Protein AF-0000000081582779 (afdb_homodimer)

Solvent-accessible surface area (backbone atoms only — not comparable to full-atom values): 56091 Å² total; per-residue (Å²): 136,87,77,75,76,75,74,75,78,76,73,78,73,73,74,75,74,69,77,75,61,48,58,66,52,53,48,51,59,72,72,36,90,79,74,67,50,42,48,79,46,76,42,75,41,69,71,66,74,81,86,56,76,74,46,58,32,34,34,35,35,53,82,92,43,68,23,79,43,40,67,69,54,54,53,49,51,51,52,51,46,42,52,49,34,51,62,54,86,68,71,58,66,74,74,83,73,61,80,59,58,76,55,49,71,63,67,43,62,80,77,49,52,39,39,52,65,81,70,72,78,70,64,73,72,73,47,67,68,56,51,54,54,48,46,38,52,39,47,21,49,29,51,42,53,43,57,70,34,69,72,46,53,70,28,62,69,54,33,37,62,65,29,63,85,47,57,52,70,62,56,46,64,36,68,76,44,37,49,59,71,72,45,56,69,74,33,42,38,66,89,46,23,82,84,35,71,81,38,54,72,38,65,66,46,68,76,69,52,87,74,51,56,73,76,44,64,69,55,63,74,33,69,70,45,45,52,52,49,51,51,48,50,52,48,48,50,50,45,53,39,50,48,48,43,45,53,38,48,53,50,50,45,49,51,55,59,67,44,41,64,45,38,48,48,42,16,52,33,31,36,53,48,14,62,76,66,70,36,66,58,44,31,39,52,11,49,38,32,49,50,48,47,55,50,52,53,49,49,43,48,46,45,44,64,62,40,45,50,52,50,53,52,52,46,45,47,48,54,46,55,48,50,44,52,48,50,52,52,42,52,53,49,31,48,51,51,43,51,50,52,37,54,53,48,51,52,49,48,52,50,51,50,50,50,48,52,51,50,51,52,50,48,49,55,48,24,64,71,65,67,52,81,74,79,78,78,76,70,75,77,74,82,86,50,69,67,55,48,45,51,51,51,53,53,62,68,64,50,73,77,68,74,75,64,92,77,54,66,71,54,47,61,61,51,49,67,73,63,44,88,56,58,67,58,53,52,52,48,51,52,50,51,51,51,51,50,45,52,50,35,51,52,45,46,53,54,44,57,56,47,48,56,53,48,52,52,47,34,50,52,45,49,54,53,44,51,53,49,49,54,51,52,50,54,51,44,53,51,52,48,50,50,53,54,35,51,50,36,47,56,50,33,52,49,48,52,55,41,69,81,92,137,82,80,74,78,75,77,77,77,76,69,80,73,73,74,75,72,70,76,76,61,47,59,67,53,55,49,50,58,70,70,36,91,79,74,66,50,42,48,79,46,78,42,75,42,69,71,64,75,80,86,54,75,74,46,59,32,35,32,36,35,53,81,91,44,70,24,78,44,40,66,69,53,52,53,49,50,50,51,51,47,42,54,50,36,52,59,54,89,67,70,57,67,72,75,80,73,60,80,56,58,77,55,50,71,64,64,45,59,81,80,50,49,49,28,58,61,83,69,72,78,71,65,73,72,71,47,68,69,56,50,54,56,47,45,38,52,39,47,23,50,29,51,41,54,43,58,70,34,66,73,47,54,70,29,61,68,56,34,37,63,66,29,63,85,47,56,51,69,62,57,44,62,36,66,76,44,37,49,60,70,71,47,56,67,76,33,43,40,65,88,46,22,83,85,36,72,80,38,54,73,37,65,66,45,69,74,68,51,86,73,52,56,74,75,45,64,68,55,63,73,34,68,73,47,43,52,52,49,52,51,46,50,52,48,50,50,49,44,53,38,52,49,49,42,46,54,39,48,54,51,50,43,50,51,54,60,67,45,41,63,44,37,49,48,43,15,51,34,31,36,52,48,14,62,77,65,72,36,66,58,44,32,38,53,12,50,37,32,49,49,49,47,55,50,52,52,50,48,45,51,45,44,44,64,62,40,46,50,51,50,53,52,53,48,45,48,48,52,47,56,48,49,44,52,48,51,53,52,41,53,53,49,31,46,52,51,41,50,50,52,37,51,52,47,52,52,49,48,51,52,51,50,52,50,48,53,51,50,51,51,52,46,50,55,48,24,64,70,66,65,51,78,76,79,77,78,76,70,74,76,75,83,86,50,68,70,56,47,46,52,51,50,53,52,62,69,64,52,72,78,67,76,77,66,91,75,55,66,70,55,47,60,58,52,50,68,74,63,44,88,55,59,68,58,52,53,53,48,52,54,50,52,50,51,51,50,46,51,50,35,52,50,45,45,53,52,44,56,56,46,48,57,52,47,52,52,47,35,51,52,46,48,54,54,44,50,53,50,51,53,52,52,51,53,50,45,53,52,52,48,50,49,53,53,33,50,51,39,47,56,51,32,51,48,47,52,56,40,69,80,91

Structure (mmCIF, N/CA/C/O backbone):
data_AF-0000000081582779-model_v1
#
loop_
_entity.id
_entity.type
_entity.pdbx_description
1 polymer 'PX domain-containing protein'
#
loop_
_atom_site.group_PDB
_atom_site.id
_atom_site.type_symbol
_atom_site.label_atom_id
_atom_site.label_alt_id
_atom_site.label_comp_id
_atom_site.label_asym_id
_atom_site.label_entity_id
_atom_site.label_seq_id
_atom_site.pdbx_PDB_ins_code
_atom_site.Cartn_x
_atom_site.Cartn_y
_atom_site.Cartn_z
_atom_site.occupancy
_atom_site.B_iso_or_equiv
_atom_site.auth_seq_id
_atom_site.auth_comp_id
_atom_site.auth_asym_id
_atom_site.auth_atom_id
_atom_site.pdbx_PDB_model_num
ATOM 1 N N . MET A 1 1 ? 13.75 -105.875 -14.5 1 25.77 1 MET A N 1
ATOM 2 C CA . MET A 1 1 ? 12.469 -105.125 -14.445 1 25.77 1 MET A CA 1
ATOM 3 C C . MET A 1 1 ? 12.68 -103.625 -14.344 1 25.77 1 MET A C 1
ATOM 5 O O . MET A 1 1 ? 13.406 -103.188 -13.469 1 25.77 1 MET A O 1
ATOM 9 N N . ASP A 1 2 ? 12.703 -102.938 -15.508 1 25.52 2 ASP A N 1
ATOM 10 C CA . ASP A 1 2 ? 13.094 -101.625 -16.094 1 25.52 2 ASP A CA 1
ATOM 11 C C . ASP A 1 2 ? 12.305 -100.5 -15.461 1 25.52 2 ASP A C 1
ATOM 13 O O . ASP A 1 2 ? 11.086 -100.375 -15.633 1 25.52 2 ASP A O 1
ATOM 17 N N . ASN A 1 3 ? 12.547 -100.188 -14.109 1 26.08 3 ASN A N 1
ATOM 18 C CA . ASN A 1 3 ? 11.914 -99.25 -13.141 1 26.08 3 ASN A CA 1
ATOM 19 C C . ASN A 1 3 ? 11.828 -97.875 -13.664 1 26.08 3 ASN A C 1
ATOM 21 O O . ASN A 1 3 ? 12.812 -97.125 -13.625 1 26.08 3 ASN A O 1
ATOM 25 N N . SER A 1 4 ? 11.117 -97.625 -14.805 1 24.38 4 SER A N 1
ATOM 26 C CA . SER A 1 4 ? 10.891 -96.375 -15.547 1 24.38 4 SER A CA 1
ATOM 27 C C . SER A 1 4 ? 10.32 -95.312 -14.648 1 24.38 4 SER A C 1
ATOM 29 O O . SER A 1 4 ? 9.141 -95.312 -14.297 1 24.38 4 SER A O 1
ATOM 31 N N . LYS A 1 5 ? 11.195 -94.875 -13.57 1 27.97 5 LYS A N 1
ATOM 32 C CA . LYS A 1 5 ? 10.781 -93.875 -12.602 1 27.97 5 LYS A CA 1
ATOM 33 C C . LYS A 1 5 ? 10.188 -92.625 -13.289 1 27.97 5 LYS A C 1
ATOM 35 O O . LYS A 1 5 ? 10.875 -91.938 -14.062 1 27.97 5 LYS A O 1
ATOM 40 N N . VAL A 1 6 ? 8.828 -92.688 -13.594 1 28.08 6 VAL A N 1
ATOM 41 C CA . VAL A 1 6 ? 7.961 -91.625 -14.133 1 28.08 6 VAL A CA 1
ATOM 42 C C . VAL A 1 6 ? 8.219 -90.312 -13.398 1 28.08 6 VAL A C 1
ATOM 44 O O . VAL A 1 6 ? 8.047 -90.25 -12.18 1 28.08 6 VAL A O 1
ATOM 47 N N . VAL A 1 7 ? 9.305 -89.625 -13.672 1 31.95 7 VAL A N 1
ATOM 48 C CA . VAL A 1 7 ? 9.672 -88.312 -13.172 1 31.95 7 VAL A CA 1
ATOM 49 C C . VAL A 1 7 ? 8.461 -87.375 -13.258 1 31.95 7 VAL A C 1
ATOM 51 O O . VAL A 1 7 ? 7.953 -87.062 -14.344 1 31.95 7 VAL A O 1
ATOM 54 N N . ASP A 1 8 ? 7.422 -87.562 -12.359 1 28.17 8 ASP A N 1
ATOM 55 C CA . ASP A 1 8 ? 6.23 -86.75 -12.195 1 28.17 8 ASP A CA 1
ATOM 56 C C . ASP A 1 8 ? 6.59 -85.25 -12.203 1 28.17 8 ASP A C 1
ATOM 58 O O . ASP A 1 8 ? 7.398 -84.812 -11.391 1 28.17 8 ASP A O 1
ATOM 62 N N . SER A 1 9 ? 6.746 -84.625 -13.367 1 28.06 9 SER A N 1
ATOM 63 C CA . SER A 1 9 ? 6.934 -83.25 -13.711 1 28.06 9 SER A CA 1
ATOM 64 C C . SER A 1 9 ? 5.996 -82.312 -12.898 1 28.06 9 SER A C 1
ATOM 66 O O . SER A 1 9 ? 4.809 -82.188 -13.219 1 28.06 9 SER A O 1
ATOM 68 N N . THR A 1 10 ? 5.922 -82.438 -11.539 1 28.84 10 THR A N 1
ATOM 69 C CA . THR A 1 10 ? 5.16 -81.562 -10.68 1 28.84 10 THR A CA 1
ATOM 70 C C . THR A 1 10 ? 5.379 -80.062 -11.086 1 28.84 10 THR A C 1
ATOM 72 O O . THR A 1 10 ? 6.473 -79.562 -10.914 1 28.84 10 THR A O 1
ATOM 75 N N . THR A 1 11 ? 4.832 -79.625 -12.234 1 28.81 11 THR A N 1
ATOM 76 C CA . THR A 1 11 ? 4.668 -78.188 -12.664 1 28.81 11 THR A CA 1
ATOM 77 C C . THR A 1 11 ? 4.301 -77.312 -11.484 1 28.81 11 THR A C 1
ATOM 79 O O . THR A 1 11 ? 3.324 -77.562 -10.781 1 28.81 11 THR A O 1
ATOM 82 N N . SER A 1 12 ? 5.215 -76.688 -10.789 1 30.09 12 SER A N 1
ATOM 83 C CA . SER A 1 12 ? 5.117 -75.688 -9.719 1 30.09 12 SER A CA 1
ATOM 84 C C . SER A 1 12 ? 3.934 -74.75 -9.945 1 30.09 12 SER A C 1
ATOM 86 O O . SER A 1 12 ? 3.891 -74 -10.938 1 30.09 12 SER A O 1
ATOM 88 N N . ILE A 1 13 ? 2.648 -75.188 -9.68 1 30.77 13 ILE A N 1
ATOM 89 C CA . ILE A 1 13 ? 1.466 -74.375 -9.445 1 30.77 13 ILE A CA 1
ATOM 90 C C . ILE A 1 13 ? 1.854 -73.125 -8.656 1 30.77 13 ILE A C 1
ATOM 92 O O . ILE A 1 13 ? 2.086 -73.188 -7.445 1 30.77 13 ILE A O 1
ATOM 96 N N . ILE A 1 14 ? 2.865 -72.375 -9.031 1 30.89 14 ILE A N 1
ATOM 97 C CA . ILE A 1 14 ? 2.926 -71.062 -8.453 1 30.89 14 ILE A CA 1
ATOM 98 C C . ILE A 1 14 ? 1.514 -70.5 -8.305 1 30.89 14 ILE A C 1
ATOM 100 O O . ILE A 1 14 ? 0.812 -70.25 -9.297 1 30.89 14 ILE A O 1
ATOM 104 N N . THR A 1 15 ? 0.755 -70.875 -7.258 1 32.47 15 THR A N 1
ATOM 105 C CA . THR A 1 15 ? -0.481 -70.25 -6.754 1 32.47 15 THR A CA 1
ATOM 106 C C . THR A 1 15 ? -0.532 -68.75 -7.047 1 32.47 15 THR A C 1
ATOM 108 O O . THR A 1 15 ? 0.35 -68 -6.625 1 32.47 15 THR A O 1
ATOM 111 N N . ARG A 1 16 ? -0.958 -68.312 -8.156 1 37.41 16 ARG A N 1
ATOM 112 C CA . ARG A 1 16 ? -1.42 -66.938 -8.422 1 37.41 16 ARG A CA 1
ATOM 113 C C . ARG A 1 16 ? -2.133 -66.375 -7.207 1 37.41 16 ARG A C 1
ATOM 115 O O . ARG A 1 16 ? -3.289 -66.688 -6.938 1 37.41 16 ARG A O 1
ATOM 122 N N . LYS A 1 17 ? -1.539 -66.312 -6.051 1 37.81 17 LYS A N 1
ATOM 123 C CA . LYS A 1 17 ? -2.125 -65.5 -4.973 1 37.81 17 LYS A CA 1
ATOM 124 C C . LYS A 1 17 ? -2.854 -64.25 -5.523 1 37.81 17 LYS A C 1
ATOM 126 O O . LYS A 1 17 ? -2.223 -63.344 -6.043 1 37.81 17 LYS A O 1
ATOM 131 N N . ASP A 1 18 ? -3.99 -64.438 -6.078 1 40.19 18 ASP A N 1
ATOM 132 C CA . ASP A 1 18 ? -4.949 -63.375 -6.426 1 40.19 18 ASP A CA 1
ATOM 133 C C . ASP A 1 18 ? -4.9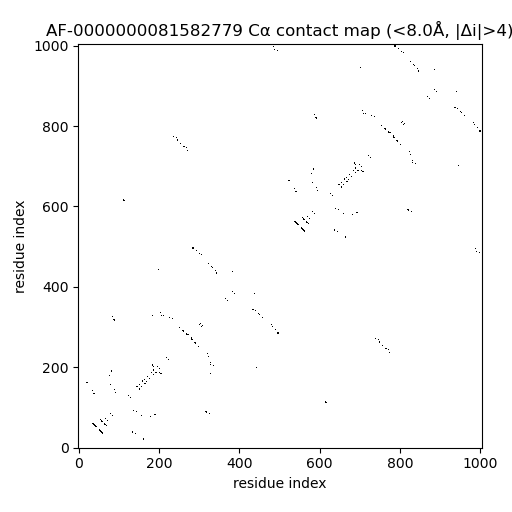41 -62.25 -5.387 1 40.19 18 ASP A C 1
ATOM 135 O O . ASP A 1 18 ? -5.148 -62.5 -4.199 1 40.19 18 ASP A O 1
ATOM 139 N N . PHE A 1 19 ? -4.012 -61.375 -5.375 1 46.44 19 PHE A N 1
ATOM 140 C CA . PHE A 1 19 ? -4.043 -60.188 -4.512 1 46.44 19 PHE A CA 1
ATOM 141 C C . PHE A 1 19 ? -5.48 -59.781 -4.238 1 46.44 19 PHE A C 1
ATOM 143 O O . PHE A 1 19 ? -6.258 -59.562 -5.172 1 46.44 19 PHE A O 1
ATOM 150 N N . LEU A 1 20 ? -6.113 -60.188 -3.24 1 52.19 20 LEU A N 1
ATOM 151 C CA . LEU A 1 20 ? -7.457 -59.906 -2.75 1 52.19 20 LEU A CA 1
ATOM 152 C C . LEU A 1 20 ? -7.73 -58.406 -2.754 1 52.19 20 LEU A C 1
ATOM 154 O O . LEU A 1 20 ? -7.027 -57.656 -2.09 1 52.19 20 LEU A O 1
ATOM 158 N N . VAL A 1 21 ? -8.164 -57.844 -3.863 1 62.5 21 VAL A N 1
ATOM 159 C CA . VAL A 1 21 ? -8.734 -56.5 -3.928 1 62.5 21 VAL A CA 1
ATOM 160 C C . VAL A 1 21 ? -9.641 -56.25 -2.721 1 62.5 21 VAL A C 1
ATOM 162 O O . VAL A 1 21 ? -10.469 -57.125 -2.385 1 62.5 21 VAL A O 1
ATOM 165 N N . PRO A 1 22 ? -9.102 -55.25 -1.945 1 69.38 22 PRO A N 1
ATOM 166 C CA . PRO A 1 22 ? -9.961 -55 -0.791 1 69.38 22 PRO A CA 1
ATOM 167 C C . PRO A 1 22 ? -11.438 -54.906 -1.164 1 69.38 22 PRO A C 1
ATOM 169 O O . PRO A 1 22 ? -11.844 -53.938 -1.849 1 69.38 22 PRO A O 1
ATOM 172 N N . SER A 1 23 ? -12.156 -55.938 -0.959 1 75.5 23 SER A N 1
ATOM 173 C CA . SER A 1 23 ? -13.555 -56.125 -1.334 1 75.5 23 SER A CA 1
ATOM 174 C C . SER A 1 23 ? -14.445 -55.062 -0.664 1 75.5 23 SER A C 1
ATOM 176 O O . SER A 1 23 ? -15.391 -54.594 -1.27 1 75.5 23 SER A O 1
ATOM 178 N N . ARG A 1 24 ? -14.016 -54.594 0.508 1 84.19 24 ARG A N 1
ATOM 179 C CA . ARG A 1 24 ? -14.852 -53.656 1.253 1 84.19 24 ARG A CA 1
ATOM 180 C C . ARG A 1 24 ? -14.906 -52.312 0.565 1 84.19 24 ARG A C 1
ATOM 182 O O . ARG A 1 24 ? -15.977 -51.719 0.435 1 84.19 24 ARG A O 1
ATOM 189 N N . VAL A 1 25 ? -13.789 -51.875 0.12 1 88.62 25 VAL A N 1
ATOM 190 C CA . VAL A 1 25 ? -13.695 -50.562 -0.516 1 88.62 25 VAL A CA 1
ATOM 191 C C . VAL A 1 25 ? -14.453 -50.594 -1.842 1 88.62 25 VAL A C 1
ATOM 193 O O . VAL A 1 25 ? -15.18 -49.625 -2.16 1 88.62 25 VAL A O 1
ATOM 196 N N . THR A 1 26 ? -14.297 -51.688 -2.598 1 87.75 26 THR A N 1
ATOM 197 C CA . THR A 1 26 ? -14.984 -51.812 -3.879 1 87.75 26 THR A CA 1
ATOM 198 C C . THR A 1 26 ? -16.5 -51.781 -3.691 1 87.75 26 THR A C 1
ATOM 200 O O . THR A 1 26 ? -17.219 -51.188 -4.496 1 87.75 26 THR A O 1
ATOM 203 N N . GLU A 1 27 ? -16.906 -52.438 -2.639 1 86.44 27 GLU A N 1
ATOM 204 C CA . GLU A 1 27 ? -18.344 -52.438 -2.33 1 86.44 27 GLU A CA 1
ATOM 205 C C . GLU A 1 27 ? -18.859 -51.062 -2.012 1 86.44 27 GLU A C 1
ATOM 207 O O . GLU A 1 27 ? -19.969 -50.688 -2.406 1 86.44 27 GLU A O 1
ATOM 212 N N . ILE A 1 28 ? -18.078 -50.344 -1.314 1 88.62 28 ILE A N 1
ATOM 213 C CA . ILE A 1 28 ? -18.469 -48.969 -0.951 1 88.62 28 ILE A CA 1
ATOM 214 C C . ILE A 1 28 ? -18.578 -48.125 -2.207 1 88.62 28 ILE A C 1
ATOM 216 O O . ILE A 1 28 ? -19.5 -47.312 -2.346 1 88.62 28 ILE A O 1
ATOM 220 N N . PHE A 1 29 ? -17.625 -48.281 -3.166 1 88.88 29 PHE A N 1
ATOM 221 C CA . PHE A 1 29 ? -17.625 -47.531 -4.406 1 88.88 29 PHE A CA 1
ATOM 222 C C . PHE A 1 29 ? -18.859 -47.844 -5.238 1 88.88 29 PHE A C 1
ATOM 224 O O . PHE A 1 29 ? -19.438 -46.938 -5.871 1 88.88 29 PHE A O 1
ATOM 231 N N . GLU A 1 30 ? -19.266 -49.031 -5.254 1 84.31 30 GLU A N 1
ATOM 232 C CA . GLU A 1 30 ? -20.391 -49.5 -6.082 1 84.31 30 GLU A CA 1
ATOM 233 C C . GLU A 1 30 ? -21.719 -49.125 -5.453 1 84.31 30 GLU A C 1
ATOM 235 O O . GLU A 1 30 ? -22.703 -48.875 -6.164 1 84.31 30 GLU A O 1
ATOM 240 N N . SER A 1 31 ? -21.797 -49.062 -4.172 1 82.31 31 SER A N 1
ATOM 241 C CA . SER A 1 31 ? -23.047 -48.812 -3.463 1 82.31 31 SER A CA 1
ATOM 242 C C . SER A 1 31 ? -23.359 -47.312 -3.402 1 82.31 31 SER A C 1
ATOM 244 O O . SER A 1 31 ? -24.531 -46.938 -3.307 1 82.31 31 SER A O 1
ATOM 246 N N . SER A 1 32 ? -22.266 -46.531 -3.441 1 75.44 32 SER A N 1
ATOM 247 C CA . SER A 1 32 ? -22.5 -45.125 -3.25 1 75.44 32 SER A CA 1
ATOM 248 C C . SER A 1 32 ? -22.375 -44.344 -4.562 1 75.44 32 SER A C 1
ATOM 250 O O . SER A 1 32 ? -21.328 -44.406 -5.211 1 75.44 32 SER A O 1
ATOM 252 N N . THR A 1 33 ? -23.438 -43.875 -5.133 1 70.69 33 THR A N 1
ATOM 253 C CA . THR A 1 33 ? -23.453 -43.125 -6.383 1 70.69 33 THR A CA 1
ATOM 254 C C . THR A 1 33 ? -22.734 -41.812 -6.227 1 70.69 33 THR A C 1
ATOM 256 O O . THR A 1 33 ? -22.172 -41.281 -7.191 1 70.69 33 THR A O 1
ATOM 259 N N . SER A 1 34 ? -22.719 -41.281 -5.023 1 80.75 34 SER A N 1
ATOM 260 C CA . SER A 1 34 ? -22.141 -39.969 -4.844 1 80.75 34 SER A CA 1
ATOM 261 C C . SER A 1 34 ? -21.109 -39.969 -3.721 1 80.75 34 SER A C 1
ATOM 263 O O . SER A 1 34 ? -21.188 -39.188 -2.791 1 80.75 34 SER A O 1
ATOM 265 N N . LEU A 1 35 ? -20.141 -40.844 -3.891 1 86.12 35 LEU A N 1
ATOM 266 C CA . LEU A 1 35 ? -19.141 -40.969 -2.832 1 86.12 35 LEU A CA 1
ATOM 267 C C . LEU A 1 35 ? -18.094 -39.875 -2.918 1 86.12 35 LEU A C 1
ATOM 269 O O . LEU A 1 35 ? -17.656 -39.531 -4.012 1 86.12 35 LEU A O 1
ATOM 273 N N . GLU A 1 36 ? -17.875 -39.156 -1.785 1 89.31 36 GLU A N 1
ATOM 274 C CA . GLU A 1 36 ? -16.812 -38.156 -1.674 1 89.31 36 GLU A CA 1
ATOM 275 C C . GLU A 1 36 ? -15.836 -38.531 -0.568 1 89.31 36 GLU A C 1
ATOM 277 O O . GLU A 1 36 ? -16.234 -38.969 0.516 1 89.31 36 GLU A O 1
ATOM 282 N N . LEU A 1 37 ? -14.57 -38.469 -0.936 1 92.62 37 LEU A N 1
ATOM 283 C CA . LEU A 1 37 ? -13.508 -38.719 0.029 1 92.62 37 LEU A CA 1
ATOM 284 C C . LEU A 1 37 ? -13.062 -37.438 0.709 1 92.62 37 LEU A C 1
ATOM 286 O O . LEU A 1 37 ? -12.859 -36.406 0.044 1 92.62 37 LEU A O 1
ATOM 290 N N . HIS A 1 38 ? -13.039 -37.438 2.059 1 92 38 HIS A N 1
ATOM 291 C CA . HIS A 1 38 ? -12.664 -36.25 2.809 1 92 38 HIS A CA 1
ATOM 292 C C . HIS A 1 38 ? -11.562 -36.562 3.82 1 92 38 HIS A C 1
ATOM 294 O O . HIS A 1 38 ? -11.578 -37.625 4.453 1 92 38 HIS A O 1
ATOM 300 N N . ILE A 1 39 ? -10.625 -35.688 3.793 1 94.12 39 ILE A N 1
ATOM 301 C CA . ILE A 1 39 ? -9.633 -35.75 4.855 1 94.12 39 ILE A CA 1
ATOM 302 C C . ILE A 1 39 ? -10.109 -34.969 6.074 1 94.12 39 ILE A C 1
ATOM 304 O O . ILE A 1 39 ? -10.203 -33.75 6.023 1 94.12 39 ILE A O 1
ATOM 308 N N . THR A 1 40 ? -10.359 -35.531 7.129 1 89.62 40 THR A N 1
ATOM 309 C CA . THR A 1 40 ? -11.031 -34.906 8.273 1 89.62 40 THR A CA 1
ATOM 310 C C . THR A 1 40 ? -10.016 -34.406 9.289 1 89.62 40 THR A C 1
ATOM 312 O O . THR A 1 40 ? -10.242 -33.375 9.945 1 89.62 40 THR A O 1
ATOM 315 N N . GLU A 1 41 ? -8.914 -35.188 9.445 1 89.69 41 GLU A N 1
ATOM 316 C CA . GLU A 1 41 ? -7.98 -34.844 10.508 1 89.69 41 GLU A CA 1
ATOM 317 C C . GLU A 1 41 ? -6.535 -35.062 10.062 1 89.69 41 GLU A C 1
ATOM 319 O O . GLU A 1 41 ? -6.266 -35.844 9.164 1 89.69 41 GLU A O 1
ATOM 324 N N . ALA A 1 42 ? -5.719 -34.188 10.609 1 88.81 42 ALA A N 1
ATOM 325 C CA . ALA A 1 42 ? -4.27 -34.344 10.531 1 88.81 42 ALA A CA 1
ATOM 326 C C . ALA A 1 42 ? -3.643 -34.375 11.922 1 88.81 42 ALA A C 1
ATOM 328 O O . ALA A 1 42 ? -3.799 -33.438 12.695 1 88.81 42 ALA A O 1
ATOM 329 N N . SER A 1 43 ? -3.178 -35.562 12.328 1 87.12 43 SER A N 1
ATOM 330 C CA . SER A 1 43 ? -2.641 -35.688 13.672 1 87.12 43 SER A CA 1
ATOM 331 C C . SER A 1 43 ? -1.157 -36.062 13.648 1 87.12 43 SER A C 1
ATOM 333 O O . SER A 1 43 ? -0.688 -36.719 12.719 1 87.12 43 SER A O 1
ATOM 335 N N . LYS A 1 44 ? -0.481 -35.5 14.633 1 82.19 44 LYS A N 1
ATOM 336 C CA . LYS A 1 44 ? 0.932 -35.844 14.766 1 82.19 44 LYS A CA 1
ATOM 337 C C . LYS A 1 44 ? 1.109 -37.219 15.391 1 82.19 44 LYS A C 1
ATOM 339 O O . LYS A 1 44 ? 0.483 -37.531 16.406 1 82.19 44 LYS A O 1
ATOM 344 N N . SER A 1 45 ? 1.646 -38.094 14.617 1 75.62 45 SER A N 1
ATOM 345 C CA . SER A 1 45 ? 1.912 -39.406 15.156 1 75.62 45 SER A CA 1
ATOM 346 C C . SER A 1 45 ? 3.146 -39.406 16.062 1 75.62 45 SER A C 1
ATOM 348 O O . SER A 1 45 ? 4.188 -38.875 15.68 1 75.62 45 SER A O 1
ATOM 350 N N . ASN A 1 46 ? 2.963 -39.375 17.422 1 63.25 46 ASN A N 1
ATOM 351 C CA . ASN A 1 46 ? 4.059 -39.5 18.375 1 63.25 46 ASN A CA 1
ATOM 352 C C . ASN A 1 46 ? 4.629 -40.938 18.375 1 63.25 46 ASN A C 1
ATOM 354 O O . ASN A 1 46 ? 5.273 -41.344 19.344 1 63.25 46 ASN A O 1
ATOM 358 N N . GLU A 1 47 ? 4.23 -41.688 17.531 1 55.34 47 GLU A N 1
ATOM 359 C CA . GLU A 1 47 ? 4.789 -43 17.703 1 55.34 47 GLU A CA 1
ATOM 360 C C . GLU A 1 47 ? 6.312 -42.969 17.812 1 55.34 47 GLU A C 1
ATOM 362 O O . GLU A 1 47 ? 6.996 -42.594 16.859 1 55.34 47 GLU A O 1
ATOM 367 N N . THR A 1 48 ? 6.715 -42.625 19.094 1 50.25 48 THR A N 1
ATOM 368 C CA . THR A 1 48 ? 8.055 -42.562 19.672 1 50.25 48 THR A CA 1
ATOM 369 C C . THR A 1 48 ? 8.852 -43.812 19.312 1 50.25 48 THR A C 1
ATOM 371 O O . THR A 1 48 ? 9.922 -44.062 19.875 1 50.25 48 THR A O 1
ATOM 374 N N . HIS A 1 49 ? 8.188 -44.844 18.672 1 47.41 49 HIS A N 1
ATOM 375 C CA . HIS A 1 49 ? 9.188 -45.906 18.859 1 47.41 49 HIS A CA 1
ATOM 376 C C . HIS A 1 49 ? 10.586 -45.406 18.516 1 47.41 49 HIS A C 1
ATOM 378 O O . HIS A 1 49 ? 11.516 -45.562 19.312 1 47.41 49 HIS A O 1
ATOM 384 N N . ASN A 1 50 ? 11.273 -45.969 17.391 1 44 50 ASN A N 1
ATOM 385 C CA . ASN A 1 50 ? 12.68 -45.938 17 1 44 50 ASN A CA 1
ATOM 386 C C . ASN A 1 50 ? 13.031 -44.625 16.281 1 44 50 ASN A C 1
ATOM 388 O O . ASN A 1 50 ? 13.039 -44.594 15.055 1 44 50 ASN A O 1
ATOM 392 N N . HIS A 1 51 ? 13.297 -43.562 16.953 1 51.03 51 HIS A N 1
ATOM 393 C CA . HIS A 1 51 ? 14.031 -42.344 16.594 1 51.03 51 HIS A CA 1
ATOM 394 C C . HIS A 1 51 ? 13.414 -41.688 15.367 1 51.03 51 HIS A C 1
ATOM 396 O O . HIS A 1 51 ? 14.031 -40.812 14.758 1 51.03 51 HIS A O 1
ATOM 402 N N . LEU A 1 52 ? 12.328 -42.219 14.867 1 54.66 52 LEU A N 1
ATOM 403 C CA . LEU A 1 52 ? 11.914 -41.562 13.633 1 54.66 52 LEU A CA 1
ATOM 404 C C . LEU A 1 52 ? 11.094 -40.312 13.93 1 54.66 52 LEU A C 1
ATOM 406 O O . LEU A 1 52 ? 10.375 -40.25 14.93 1 54.66 52 LEU A O 1
ATOM 410 N N . GLN A 1 53 ? 11.516 -39.156 13.414 1 61.66 53 GLN A N 1
ATOM 411 C CA . GLN A 1 53 ? 10.945 -37.812 13.453 1 61.66 53 GLN A CA 1
ATOM 412 C C . GLN A 1 53 ? 9.422 -37.875 13.312 1 61.66 53 GLN A C 1
ATOM 414 O O . GLN A 1 53 ? 8.883 -38.75 12.625 1 61.66 53 GLN A O 1
ATOM 419 N N . SER A 1 54 ? 8.719 -37.312 14.18 1 76.19 54 SER A N 1
ATOM 420 C CA . SER A 1 54 ? 7.27 -37.156 14.211 1 76.19 54 SER A CA 1
ATOM 421 C C . SER A 1 54 ? 6.73 -36.75 12.836 1 76.19 54 SER A C 1
ATOM 423 O O . SER A 1 54 ? 7.391 -36.031 12.086 1 76.19 54 SER A O 1
ATOM 425 N N . TYR A 1 55 ? 5.836 -37.719 12.352 1 81.44 55 TYR A N 1
ATOM 426 C CA . TYR A 1 55 ? 5.238 -37.344 11.07 1 81.44 55 TYR A CA 1
ATOM 427 C C . TYR A 1 55 ? 3.738 -37.125 11.219 1 81.44 55 TYR A C 1
ATOM 429 O O . TYR A 1 55 ? 3.143 -37.5 12.227 1 81.44 55 TYR A O 1
ATOM 437 N N . ILE A 1 56 ? 3.17 -36.438 10.258 1 87.88 56 ILE A N 1
ATOM 438 C CA . ILE A 1 56 ? 1.751 -36.094 10.266 1 87.88 56 ILE A CA 1
ATOM 439 C C . ILE A 1 56 ? 0.957 -37.219 9.578 1 87.88 56 ILE A C 1
ATOM 441 O O . ILE A 1 56 ? 1.34 -37.688 8.508 1 87.88 56 ILE A O 1
ATOM 445 N N . VAL A 1 57 ? -0.015 -37.625 10.273 1 92.19 57 VAL A N 1
ATOM 446 C CA . VAL A 1 57 ? -0.902 -38.656 9.711 1 92.19 57 VAL A CA 1
ATOM 447 C C . VAL A 1 57 ? -2.242 -38.031 9.344 1 92.19 57 VAL A C 1
ATOM 449 O O . VAL A 1 57 ? -2.824 -37.281 10.133 1 92.19 57 VAL A O 1
ATOM 452 N N . TYR A 1 58 ? -2.693 -38.344 8.102 1 94.12 58 TYR A N 1
ATOM 453 C CA . TYR A 1 58 ? -3.973 -37.844 7.609 1 94.12 58 TYR A CA 1
ATOM 454 C C . TYR A 1 58 ? -5.055 -38.906 7.699 1 94.12 58 TYR A C 1
ATOM 456 O O . TYR A 1 58 ? -4.844 -40.062 7.273 1 94.12 58 TYR A O 1
ATOM 464 N N . THR A 1 59 ? -6.16 -38.531 8.211 1 95.75 59 THR A N 1
ATOM 465 C CA . THR A 1 59 ? -7.281 -39.469 8.328 1 95.75 59 THR A CA 1
ATOM 466 C C . THR A 1 59 ? -8.273 -39.25 7.184 1 95.75 59 THR A C 1
ATOM 468 O O . THR A 1 59 ? -8.867 -38.188 7.062 1 95.75 59 THR A O 1
ATOM 471 N N . ILE A 1 60 ? -8.445 -40.281 6.383 1 96.44 60 ILE A N 1
ATOM 472 C CA . ILE A 1 60 ? -9.328 -40.25 5.219 1 96.44 60 ILE A CA 1
ATOM 473 C C . ILE A 1 60 ? -10.648 -40.938 5.543 1 96.44 60 ILE A C 1
ATOM 475 O O . ILE A 1 60 ? -10.672 -42.062 5.992 1 96.44 60 ILE A O 1
ATOM 479 N N . LYS A 1 61 ? -11.68 -40.281 5.344 1 94.75 61 LYS A N 1
ATOM 480 C CA . LYS A 1 61 ? -13 -40.875 5.527 1 94.75 61 LYS A CA 1
ATOM 481 C C . LYS A 1 61 ? -13.555 -41.406 4.211 1 94.75 61 LYS A C 1
ATOM 483 O O . LYS A 1 61 ? -13.758 -40.656 3.26 1 94.75 61 LYS A O 1
ATOM 488 N N . VAL A 1 62 ? -13.758 -42.625 4.094 1 92.12 62 VAL A N 1
ATOM 489 C CA . VAL A 1 62 ? -14.328 -43.281 2.936 1 92.12 62 VAL A CA 1
ATOM 490 C C . VAL A 1 62 ? -15.625 -44 3.334 1 92.12 62 VAL A C 1
ATOM 492 O O . VAL A 1 62 ? -15.609 -45.156 3.736 1 92.12 62 VAL A O 1
ATOM 495 N N . GLY A 1 63 ? -16.719 -43.281 3.152 1 88.5 63 GLY A N 1
ATOM 496 C CA . GLY A 1 63 ? -17.953 -43.844 3.68 1 88.5 63 GLY A CA 1
ATOM 497 C C . GLY A 1 63 ? -17.906 -44.094 5.176 1 88.5 63 GLY A C 1
ATOM 498 O O . GLY A 1 63 ? -17.641 -43.156 5.953 1 88.5 63 GLY A O 1
ATOM 499 N N . PRO A 1 64 ? -18.062 -45.312 5.551 1 87.69 64 PRO A N 1
ATOM 500 C CA . PRO A 1 64 ? -18 -45.625 6.98 1 87.69 64 PRO A CA 1
ATOM 501 C C . PRO A 1 64 ? -16.594 -45.938 7.453 1 87.69 64 PRO A C 1
ATOM 503 O O . PRO A 1 64 ? -16.359 -46.094 8.656 1 87.69 64 PRO A O 1
ATOM 506 N N . LEU A 1 65 ? -15.664 -46 6.574 1 91.06 65 LEU A N 1
ATOM 507 C CA . LEU A 1 65 ? -14.297 -46.406 6.906 1 91.06 65 LEU A CA 1
ATOM 508 C C . LEU A 1 65 ? -13.438 -45.156 7.188 1 91.06 65 LEU A C 1
ATOM 510 O O . LEU A 1 65 ? -13.68 -44.094 6.621 1 91.06 65 LEU A O 1
ATOM 514 N N . MET A 1 66 ? -12.508 -45.406 8.117 1 93.69 66 MET A N 1
ATOM 515 C CA . MET A 1 66 ? -11.477 -44.406 8.391 1 93.69 66 MET A CA 1
ATOM 516 C C . MET A 1 66 ? -10.086 -45 8.148 1 93.69 66 MET A C 1
ATOM 518 O O . MET A 1 66 ? -9.711 -46 8.734 1 93.69 66 MET A O 1
ATOM 522 N N . VAL A 1 67 ? -9.391 -44.344 7.289 1 95 67 VAL A N 1
ATOM 523 C CA . VAL A 1 67 ? -8.062 -44.812 6.914 1 95 67 VAL A CA 1
ATOM 524 C C . VAL A 1 67 ? -7.012 -43.781 7.258 1 95 67 VAL A C 1
ATOM 526 O O . VAL A 1 67 ? -7.234 -42.562 7.059 1 95 67 VAL A O 1
ATOM 529 N N . LYS A 1 68 ? -5.934 -44.25 7.812 1 94 68 LYS A N 1
ATOM 530 C CA . LYS A 1 68 ? -4.848 -43.344 8.18 1 94 68 LYS A CA 1
ATOM 531 C C . LYS A 1 68 ? -3.654 -43.5 7.246 1 94 68 LYS A C 1
ATOM 533 O O . LYS A 1 68 ? -3.172 -44.625 7.043 1 94 68 LYS A O 1
ATOM 538 N N . ARG A 1 69 ? -3.236 -42.375 6.656 1 95 69 ARG A N 1
ATOM 539 C CA . ARG A 1 69 ? -2.104 -42.375 5.738 1 95 69 ARG A CA 1
ATOM 540 C C . ARG A 1 69 ? -1.194 -41.188 5.961 1 95 69 ARG A C 1
ATOM 542 O O . ARG A 1 69 ? -1.653 -40.125 6.391 1 95 69 ARG A O 1
ATOM 549 N N . ARG A 1 70 ? 0.005 -41.344 5.762 1 91.31 70 ARG A N 1
ATOM 550 C CA . ARG A 1 70 ? 0.953 -40.25 5.816 1 91.31 70 ARG A CA 1
ATOM 551 C C . ARG A 1 70 ? 1.159 -39.625 4.438 1 91.31 70 ARG A C 1
ATOM 553 O O . ARG A 1 70 ? 0.734 -40.219 3.43 1 91.31 70 ARG A O 1
ATOM 560 N N . TYR A 1 71 ? 1.822 -38.531 4.336 1 92.12 71 TYR A N 1
ATOM 561 C CA . TYR A 1 71 ? 2.004 -37.781 3.084 1 92.12 71 TYR A CA 1
ATOM 562 C C . TYR A 1 71 ? 2.826 -38.625 2.092 1 92.12 71 TYR A C 1
ATOM 564 O O . TYR A 1 71 ? 2.502 -38.656 0.904 1 92.12 71 TYR A O 1
ATOM 572 N N . SER A 1 72 ? 3.865 -39.219 2.535 1 92.19 72 SER A N 1
ATOM 573 C CA . SER A 1 72 ? 4.746 -40 1.659 1 92.19 72 SER A CA 1
ATOM 574 C C . SER A 1 72 ? 3.99 -41.125 0.979 1 92.19 72 SER A C 1
ATOM 576 O O . SER A 1 72 ? 4.332 -41.531 -0.136 1 92.19 72 SER A O 1
ATOM 578 N N . GLU A 1 73 ? 3.006 -41.625 1.587 1 94.94 73 GLU A N 1
ATOM 579 C CA . GLU A 1 73 ? 2.197 -42.688 1 1 94.94 73 GLU A CA 1
ATOM 580 C C . GLU A 1 73 ? 1.328 -42.156 -0.137 1 94.94 73 GLU A C 1
ATOM 582 O O . GLU A 1 73 ? 1.075 -42.875 -1.114 1 94.94 73 GLU A O 1
ATOM 587 N N . PHE A 1 74 ? 0.882 -40.938 0.047 1 95.81 74 PHE A N 1
ATOM 588 C CA . PHE A 1 74 ? 0.181 -40.312 -1.062 1 95.81 74 PHE A CA 1
ATOM 589 C C . PHE A 1 74 ? 1.09 -40.188 -2.279 1 95.81 74 PHE A C 1
ATOM 591 O O . PHE A 1 74 ? 0.664 -40.438 -3.406 1 95.81 74 PHE A O 1
ATOM 598 N N . GLU A 1 75 ? 2.27 -39.812 -2.061 1 94.69 75 GLU A N 1
ATOM 599 C CA . GLU A 1 75 ? 3.248 -39.688 -3.135 1 94.69 75 GLU A CA 1
ATOM 600 C C . GLU A 1 75 ? 3.49 -41.031 -3.838 1 94.69 75 GLU A C 1
ATOM 602 O O . GLU A 1 75 ? 3.57 -41.062 -5.066 1 94.69 75 GLU A O 1
ATOM 607 N N . MET A 1 76 ? 3.615 -42.031 -3.049 1 95.19 76 MET A N 1
ATOM 608 C CA . MET A 1 76 ? 3.852 -43.344 -3.607 1 95.19 76 MET A CA 1
ATOM 609 C C . MET A 1 76 ? 2.643 -43.844 -4.402 1 95.19 76 MET A C 1
ATOM 611 O O . MET A 1 76 ? 2.795 -44.469 -5.457 1 95.19 76 MET A O 1
ATOM 615 N N . LEU A 1 77 ? 1.507 -43.562 -3.799 1 96.44 77 LEU A N 1
ATOM 616 C CA . LEU A 1 77 ? 0.293 -43.938 -4.531 1 96.44 77 LEU A CA 1
ATOM 617 C C . LEU A 1 77 ? 0.277 -43.25 -5.902 1 96.44 77 LEU A C 1
ATOM 619 O O . LEU A 1 77 ? 0.028 -43.938 -6.914 1 96.44 77 LEU A O 1
ATOM 623 N N . ARG A 1 78 ? 0.552 -41.969 -5.922 1 96.25 78 ARG A N 1
ATOM 624 C CA . ARG A 1 78 ? 0.535 -41.25 -7.188 1 96.25 78 ARG A CA 1
ATOM 625 C C . ARG A 1 78 ? 1.557 -41.844 -8.164 1 96.25 78 ARG A C 1
ATOM 627 O O . ARG A 1 78 ? 1.271 -42 -9.352 1 96.25 78 ARG A O 1
ATOM 634 N N . THR A 1 79 ? 2.748 -42.156 -7.684 1 94.94 79 THR A N 1
ATOM 635 C CA . THR A 1 79 ? 3.793 -42.719 -8.523 1 94.94 79 THR A CA 1
ATOM 636 C C . THR A 1 79 ? 3.33 -44.031 -9.133 1 94.94 79 THR A C 1
ATOM 638 O O . THR A 1 79 ? 3.52 -44.281 -10.328 1 94.94 79 THR A O 1
ATOM 641 N N . CYS A 1 80 ? 2.699 -44.844 -8.352 1 95.56 80 CYS A N 1
ATOM 642 C CA . CYS A 1 80 ? 2.191 -46.125 -8.836 1 95.56 80 CYS A CA 1
ATOM 643 C C . CYS A 1 80 ? 1.117 -45.906 -9.898 1 95.56 80 CYS A C 1
ATOM 645 O O . CYS A 1 80 ? 1.093 -46.625 -10.906 1 95.56 80 CYS A O 1
ATOM 647 N N . LEU A 1 81 ? 0.323 -44.938 -9.617 1 96.44 81 LEU A N 1
ATOM 648 C CA . LEU A 1 81 ? -0.76 -44.688 -10.562 1 96.44 81 LEU A CA 1
ATOM 649 C C . LEU A 1 81 ? -0.213 -44.156 -11.883 1 96.44 81 LEU A C 1
ATOM 651 O O . LEU A 1 81 ? -0.69 -44.531 -12.953 1 96.44 81 LEU A O 1
ATOM 655 N N . ILE A 1 82 ? 0.803 -43.312 -11.867 1 96.12 82 ILE A N 1
ATOM 656 C CA . ILE A 1 82 ? 1.411 -42.75 -13.07 1 96.12 82 ILE A CA 1
ATOM 657 C C . ILE A 1 82 ? 2.053 -43.875 -13.883 1 96.12 82 ILE A C 1
ATOM 659 O O . ILE A 1 82 ? 1.929 -43.906 -15.109 1 96.12 82 ILE A O 1
ATOM 663 N N . LYS A 1 83 ? 2.648 -44.812 -13.219 1 95.62 83 LYS A N 1
ATOM 664 C CA . LYS A 1 83 ? 3.342 -45.906 -13.891 1 95.62 83 LYS A CA 1
ATOM 665 C C . LYS A 1 83 ? 2.352 -46.906 -14.445 1 95.62 83 LYS A C 1
ATOM 667 O O . LYS A 1 83 ? 2.582 -47.5 -15.508 1 95.62 83 LYS A O 1
ATOM 672 N N . THR A 1 84 ? 1.275 -47.125 -13.719 1 95.62 84 THR A N 1
ATOM 673 C CA . THR A 1 84 ? 0.25 -48.062 -14.172 1 95.62 84 THR A CA 1
ATOM 674 C C . THR A 1 84 ? -0.539 -47.469 -15.336 1 95.62 84 THR A C 1
ATOM 676 O O . THR A 1 84 ? -0.907 -48.188 -16.266 1 95.62 84 THR A O 1
ATOM 679 N N . PHE A 1 85 ? -0.792 -46.125 -15.266 1 95.69 85 PHE A N 1
ATOM 680 C CA . PHE A 1 85 ? -1.564 -45.438 -16.297 1 95.69 85 PHE A CA 1
ATOM 681 C C . PHE A 1 85 ? -0.811 -44.219 -16.812 1 95.69 85 PHE A C 1
ATOM 683 O O . PHE A 1 85 ? -1.215 -43.094 -16.562 1 95.69 85 PHE A O 1
ATOM 690 N N . PRO A 1 86 ? 0.153 -44.375 -17.609 1 95.19 86 PRO A N 1
ATOM 691 C CA . PRO A 1 86 ? 0.997 -43.25 -18.031 1 95.19 86 PRO A CA 1
ATOM 692 C C . PRO A 1 86 ? 0.281 -42.312 -19 1 95.19 86 PRO A C 1
ATOM 694 O O . PRO A 1 86 ? 0.745 -41.188 -19.234 1 95.19 86 PRO A O 1
ATOM 697 N N . THR A 1 87 ? -0.834 -42.719 -19.625 1 94.25 87 THR A N 1
ATOM 698 C CA . THR A 1 87 ? -1.53 -41.906 -20.609 1 94.25 87 THR A CA 1
ATOM 699 C C . THR A 1 87 ? -2.633 -41.094 -19.953 1 94.25 87 THR A C 1
ATOM 701 O O . THR A 1 87 ? -3.266 -40.25 -20.609 1 94.25 87 THR A O 1
ATOM 704 N N . LEU A 1 88 ? -2.891 -41.344 -18.703 1 94.25 88 LEU A N 1
ATOM 705 C CA . LEU A 1 88 ? -3.936 -40.625 -17.984 1 94.25 88 LEU A CA 1
ATOM 706 C C . LEU A 1 88 ? -3.352 -39.469 -17.203 1 94.25 88 LEU A C 1
ATOM 708 O O . LEU A 1 88 ? -2.186 -39.5 -16.797 1 94.25 88 LEU A O 1
ATOM 712 N N . LEU A 1 89 ? -4.168 -38.5 -17.062 1 93.88 89 LEU A N 1
ATOM 713 C CA . LEU A 1 89 ? -3.775 -37.344 -16.266 1 93.88 89 LEU A CA 1
ATOM 714 C C . LEU A 1 89 ? -4.059 -37.562 -14.789 1 93.88 89 LEU A C 1
ATOM 716 O O . LEU A 1 89 ? -5.168 -37.312 -14.312 1 93.88 89 LEU A O 1
ATOM 720 N N . ILE A 1 90 ? -3.066 -38 -14.094 1 95.25 90 ILE A N 1
ATOM 721 C CA . ILE A 1 90 ? -3.203 -38.219 -12.656 1 95.25 90 ILE A CA 1
ATOM 722 C C . ILE A 1 90 ? -3.055 -36.906 -11.906 1 95.25 90 ILE A C 1
ATOM 724 O O . ILE A 1 90 ? -2.062 -36.188 -12.086 1 95.25 90 ILE A O 1
ATOM 728 N N . PRO A 1 91 ? -4.008 -36.625 -11.117 1 93.81 91 PRO A N 1
ATOM 729 C CA . PRO A 1 91 ? -3.99 -35.344 -10.43 1 93.81 91 PRO A CA 1
ATOM 730 C C . PRO A 1 91 ? -2.74 -35.156 -9.57 1 93.81 91 PRO A C 1
ATOM 732 O O . PRO A 1 91 ? -2.146 -36.125 -9.109 1 93.81 91 PRO A O 1
ATOM 735 N N . PRO A 1 92 ? -2.387 -33.875 -9.438 1 92.31 92 PRO A N 1
ATOM 736 C CA . PRO A 1 92 ? -1.206 -33.562 -8.625 1 92.31 92 PRO A CA 1
ATOM 737 C C . PRO A 1 92 ? -1.504 -33.594 -7.125 1 92.31 92 PRO A C 1
ATOM 739 O O . PRO A 1 92 ? -2.666 -33.5 -6.723 1 92.31 92 PRO A O 1
ATOM 742 N N . ILE A 1 93 ? -0.504 -33.812 -6.371 1 92.38 93 ILE A N 1
ATOM 743 C CA . ILE A 1 93 ? -0.554 -33.625 -4.922 1 92.38 93 ILE A CA 1
ATOM 744 C C . ILE A 1 93 ? 0.236 -32.375 -4.531 1 92.38 93 ILE A C 1
ATOM 746 O O . ILE A 1 9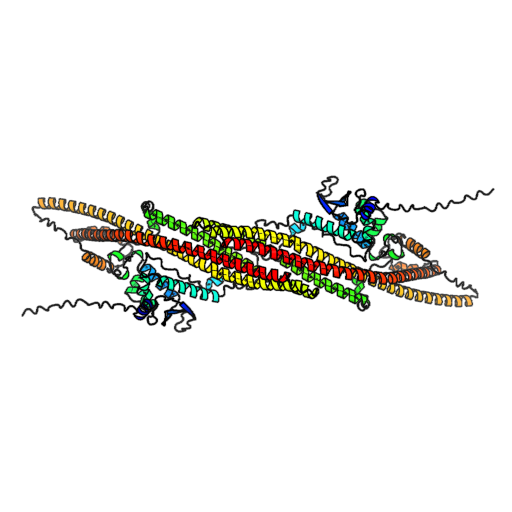3 ? 1.114 -31.938 -5.27 1 92.38 93 ILE A O 1
ATOM 750 N N . PRO A 1 94 ? -0.199 -31.812 -3.434 1 87.38 94 PRO A N 1
ATOM 751 C CA . PRO A 1 94 ? 0.546 -30.609 -3.018 1 87.38 94 PRO A CA 1
ATOM 752 C C . PRO A 1 94 ? 2.018 -30.906 -2.734 1 87.38 94 PRO A C 1
ATOM 754 O O . PRO A 1 94 ? 2.375 -32.062 -2.428 1 87.38 94 PRO A O 1
ATOM 757 N N . GLU A 1 95 ? 2.863 -29.922 -3.068 1 79 95 GLU A N 1
ATOM 758 C CA . GLU A 1 95 ? 4.301 -30.094 -2.869 1 79 95 GLU A CA 1
ATOM 759 C C . GLU A 1 95 ? 4.637 -30.234 -1.388 1 79 95 GLU A C 1
ATOM 761 O O . GLU A 1 95 ? 3.926 -29.703 -0.531 1 79 95 GLU A O 1
ATOM 766 N N . LYS A 1 96 ? 5.629 -31.078 -1.188 1 70.88 96 LYS A N 1
ATOM 767 C CA . LYS A 1 96 ? 6.094 -31.266 0.186 1 70.88 96 LYS A CA 1
ATOM 768 C C . LYS A 1 96 ? 6.742 -29.984 0.715 1 70.88 96 LYS A C 1
ATOM 770 O O . LYS A 1 96 ? 7.531 -29.344 0.014 1 70.88 96 LYS A O 1
ATOM 775 N N . GLN A 1 97 ? 6.172 -29.031 1.293 1 59.41 97 GLN A N 1
ATOM 776 C CA . GLN A 1 97 ? 6.859 -27.859 1.842 1 59.41 97 GLN A CA 1
ATOM 777 C C . GLN A 1 97 ? 7.832 -28.266 2.945 1 59.41 97 GLN A C 1
ATOM 779 O O . GLN A 1 97 ? 7.484 -29.062 3.83 1 59.41 97 GLN A O 1
ATOM 784 N N . THR A 1 98 ? 9.117 -28.453 2.646 1 46.22 98 THR A N 1
ATOM 785 C CA . THR A 1 98 ? 10.055 -28.641 3.75 1 46.22 98 THR A CA 1
ATOM 786 C C . THR A 1 98 ? 9.812 -27.609 4.844 1 46.22 98 THR A C 1
ATOM 788 O O . THR A 1 98 ? 9.586 -26.422 4.551 1 46.22 98 THR A O 1
ATOM 791 N N . LEU A 1 99 ? 9.57 -27.922 6 1 41.97 99 LEU A N 1
ATOM 792 C CA . LEU A 1 99 ? 9.523 -27.062 7.176 1 41.97 99 LEU A CA 1
ATOM 793 C C . LEU A 1 99 ? 10.539 -25.938 7.062 1 41.97 99 LEU A C 1
ATOM 795 O O . LEU A 1 99 ? 10.336 -24.844 7.613 1 41.97 99 LEU A O 1
ATOM 799 N N . ALA A 1 100 ? 11.758 -26.109 6.465 1 36.53 100 ALA A N 1
ATOM 800 C CA . ALA A 1 100 ? 12.883 -25.172 6.422 1 36.53 100 ALA A CA 1
ATOM 801 C C . ALA A 1 100 ? 12.57 -23.969 5.531 1 36.53 100 ALA A C 1
ATOM 803 O O . ALA A 1 100 ? 13.156 -22.906 5.688 1 36.53 100 ALA A O 1
ATOM 804 N N . SER A 1 101 ? 11.82 -24.016 4.543 1 38.78 101 SER A N 1
ATOM 805 C CA . SER A 1 101 ? 11.562 -22.859 3.689 1 38.78 101 SER A CA 1
ATOM 806 C C . SER A 1 101 ? 10.812 -21.766 4.449 1 38.78 101 SER A C 1
ATOM 808 O O . SER A 1 101 ? 10.773 -20.609 4.02 1 38.78 101 SER A O 1
ATOM 810 N N . ASN A 1 102 ? 10.008 -22.141 5.352 1 34.81 102 ASN A N 1
ATOM 811 C CA . ASN A 1 102 ? 9.586 -21.062 6.246 1 34.81 102 ASN A CA 1
ATOM 812 C C . ASN A 1 102 ? 10.781 -20.312 6.82 1 34.81 102 ASN A C 1
ATOM 814 O O . ASN A 1 102 ? 10.648 -19.172 7.266 1 34.81 102 ASN A O 1
ATOM 818 N N . LEU A 1 103 ? 11.969 -20.969 7.031 1 33.16 103 LEU A N 1
ATOM 819 C CA . LEU A 1 103 ? 13.164 -20.297 7.543 1 33.16 103 LEU A CA 1
ATOM 820 C C . LEU A 1 103 ? 13.828 -19.453 6.453 1 33.16 103 LEU A C 1
ATOM 822 O O . LEU A 1 103 ? 14.406 -18.406 6.738 1 33.16 103 LEU A O 1
ATOM 826 N N . THR A 1 104 ? 14.047 -20 5.23 1 32.62 104 THR A N 1
ATOM 827 C CA . THR A 1 104 ? 14.875 -19.281 4.273 1 32.62 104 THR A CA 1
ATOM 828 C C . THR A 1 104 ? 14.18 -18 3.807 1 32.62 104 THR A C 1
ATOM 830 O O . THR A 1 104 ? 14.734 -17.25 3.006 1 32.62 104 THR A O 1
ATOM 833 N N . SER A 1 105 ? 12.914 -17.844 3.977 1 30.88 105 SER A N 1
ATOM 834 C CA . SER A 1 105 ? 12.57 -16.469 3.639 1 30.88 105 SER A CA 1
ATOM 835 C C . SER A 1 105 ? 13.406 -15.469 4.441 1 30.88 105 SER A C 1
ATOM 837 O O . SER A 1 105 ? 13.219 -14.258 4.332 1 30.88 105 SER A O 1
ATOM 839 N N . THR A 1 106 ? 14.172 -15.906 5.387 1 28 106 THR A N 1
ATOM 840 C CA . THR A 1 106 ? 15.172 -14.977 5.895 1 28 106 THR A CA 1
ATOM 841 C C . THR A 1 106 ? 16.234 -14.695 4.836 1 28 106 THR A C 1
ATOM 843 O O . THR A 1 106 ? 16.969 -13.711 4.934 1 28 106 THR A O 1
ATOM 846 N N . THR A 1 107 ? 16.781 -15.656 4.137 1 25.62 107 THR A N 1
ATOM 847 C CA . THR A 1 107 ? 17.828 -15.148 3.268 1 25.62 107 THR A CA 1
ATOM 848 C C . THR A 1 107 ? 17.234 -14.336 2.119 1 25.62 107 THR A C 1
ATOM 850 O O . THR A 1 107 ? 16.578 -14.891 1.235 1 25.62 107 THR A O 1
ATOM 853 N N . ALA A 1 108 ? 16.891 -13.141 2.312 1 26.94 108 ALA A N 1
ATOM 854 C CA . ALA A 1 108 ? 16.797 -11.891 1.551 1 26.94 108 ALA A CA 1
ATOM 855 C C . ALA A 1 108 ? 17.906 -11.82 0.495 1 26.94 108 ALA A C 1
ATOM 857 O O . ALA A 1 108 ? 18.125 -10.773 -0.11 1 26.94 108 ALA A O 1
ATOM 858 N N . LYS A 1 109 ? 18.766 -12.836 0.393 1 25.88 109 LYS A N 1
ATOM 859 C CA . LYS A 1 109 ? 19.797 -12.344 -0.52 1 25.88 109 LYS A CA 1
ATOM 860 C C . LYS A 1 109 ? 19.203 -12 -1.884 1 25.88 109 LYS A C 1
ATOM 862 O O . LYS A 1 109 ? 19.797 -11.234 -2.65 1 25.88 109 LYS A O 1
ATOM 867 N N . SER A 1 110 ? 18.438 -12.773 -2.574 1 23.91 110 SER A N 1
ATOM 868 C CA . SER A 1 110 ? 18.438 -12.133 -3.887 1 23.91 110 SER A CA 1
ATOM 869 C C . SER A 1 110 ? 17.766 -10.766 -3.836 1 23.91 110 SER A C 1
ATOM 871 O O . SER A 1 110 ? 18.047 -9.898 -4.668 1 23.91 110 SER A O 1
ATOM 873 N N . LEU A 1 111 ? 16.406 -10.508 -3.572 1 23.89 111 LEU A N 1
ATOM 874 C CA . LEU A 1 111 ? 16.25 -9.055 -3.59 1 23.89 111 LEU A CA 1
ATOM 875 C C . LEU A 1 111 ? 16.812 -8.438 -2.318 1 23.89 111 LEU A C 1
ATOM 877 O O . LEU A 1 111 ? 16.266 -8.617 -1.231 1 23.89 111 LEU A O 1
ATOM 881 N N . GLU A 1 112 ? 18.141 -8.32 -2.105 1 23.89 112 GLU A N 1
ATOM 882 C CA . GLU A 1 112 ? 19.031 -7.652 -1.177 1 23.89 112 GLU A CA 1
ATOM 883 C C . GLU A 1 112 ? 18.516 -6.266 -0.807 1 23.89 112 GLU A C 1
ATOM 885 O O . GLU A 1 112 ? 19.25 -5.461 -0.223 1 23.89 112 GLU A O 1
ATOM 890 N N . SER A 1 113 ? 17.547 -5.586 -1.479 1 22.7 113 SER A N 1
ATOM 891 C CA . SER A 1 113 ? 17.641 -4.227 -0.962 1 22.7 113 SER A CA 1
ATOM 892 C C . SER A 1 113 ? 17.562 -4.207 0.561 1 22.7 113 SER A C 1
ATOM 894 O O . SER A 1 113 ? 16.953 -5.086 1.171 1 22.7 113 SER A O 1
ATOM 896 N N . HIS A 1 114 ? 18.5 -3.398 1.232 1 22.3 114 HIS A N 1
ATOM 897 C CA . HIS A 1 114 ? 19.109 -3.047 2.51 1 22.3 114 HIS A CA 1
ATOM 898 C C . HIS A 1 114 ? 18.062 -2.676 3.543 1 22.3 114 HIS A C 1
ATOM 900 O O . HIS A 1 114 ? 18.391 -2.311 4.672 1 22.3 114 HIS A O 1
ATOM 906 N N . PHE A 1 115 ? 16.922 -2.033 3.178 1 22.8 115 PHE A N 1
ATOM 907 C CA . PHE A 1 115 ? 16.547 -1.19 4.309 1 22.8 115 PHE A CA 1
ATOM 908 C C . PHE A 1 115 ? 16.156 -2.041 5.508 1 22.8 115 PHE A C 1
ATOM 910 O O . PHE A 1 115 ? 15.484 -3.066 5.355 1 22.8 115 PHE A O 1
ATOM 917 N N . PRO A 1 116 ? 16.969 -2.002 6.582 1 23.42 116 PRO A N 1
ATOM 918 C CA . PRO A 1 116 ? 16.766 -2.631 7.891 1 23.42 116 PRO A CA 1
ATOM 919 C C . PRO A 1 116 ? 15.383 -2.379 8.461 1 23.42 116 PRO A C 1
ATOM 921 O O . PRO A 1 116 ? 15.094 -1.276 8.938 1 23.42 116 PRO A O 1
ATOM 924 N N . VAL A 1 117 ? 14.383 -2.316 7.758 1 23.77 117 VAL A N 1
ATOM 925 C CA . VAL A 1 117 ? 13.266 -1.946 8.617 1 23.77 117 VAL A CA 1
ATOM 926 C C . VAL A 1 117 ? 13.289 -2.785 9.891 1 23.77 117 VAL A C 1
ATOM 928 O O . VAL A 1 117 ? 13.789 -3.916 9.891 1 23.77 117 VAL A O 1
ATOM 931 N N . ALA A 1 118 ? 13.016 -2.158 11.016 1 23.23 118 ALA A N 1
ATOM 932 C CA . ALA A 1 118 ? 12.891 -2.594 12.406 1 23.23 118 ALA A CA 1
ATOM 933 C C . ALA A 1 118 ? 12.297 -3.996 12.484 1 23.23 118 ALA A C 1
ATOM 935 O O . ALA A 1 118 ? 11.453 -4.371 11.664 1 23.23 118 ALA A O 1
ATOM 936 N N . ASN A 1 119 ? 12.891 -4.938 13.125 1 25.23 119 ASN A N 1
ATOM 937 C CA . ASN A 1 119 ? 12.898 -6.348 13.492 1 25.23 119 ASN A CA 1
ATOM 938 C C . ASN A 1 119 ? 11.531 -6.816 13.961 1 25.23 119 ASN A C 1
ATOM 940 O O . ASN A 1 119 ? 11.406 -7.891 14.562 1 25.23 119 ASN A O 1
ATOM 944 N N . GLY A 1 120 ? 10.555 -5.934 14.336 1 26.39 120 GLY A N 1
ATOM 945 C CA . GLY A 1 120 ? 9.641 -6.836 15.023 1 26.39 120 GLY A CA 1
ATOM 946 C C . GLY A 1 120 ? 9.25 -8.039 14.188 1 26.39 120 GLY A C 1
ATOM 947 O O . GLY A 1 120 ? 9.328 -7.996 12.953 1 26.39 120 GLY A O 1
ATOM 948 N N . PRO A 1 121 ? 9.508 -9.258 14.75 1 26.97 121 PRO A N 1
ATOM 949 C CA . PRO A 1 121 ? 9.242 -10.523 14.062 1 26.97 121 PRO A CA 1
ATOM 950 C C . PRO A 1 121 ? 7.961 -10.484 13.227 1 26.97 121 PRO A C 1
ATOM 952 O O . PRO A 1 121 ? 6.863 -10.352 13.773 1 26.97 121 PRO A O 1
ATOM 955 N N . SER A 1 122 ? 7.828 -9.539 12.484 1 27.77 122 SER A N 1
ATOM 956 C CA . SER A 1 122 ? 6.688 -9.758 11.602 1 27.77 122 SER A CA 1
ATOM 957 C C . SER A 1 122 ? 6.688 -11.172 11.031 1 27.77 122 SER A C 1
ATOM 959 O O . SER A 1 122 ? 7.578 -11.531 10.25 1 27.77 122 SER A O 1
ATOM 961 N N . SER A 1 123 ? 6.43 -12.164 11.969 1 29.86 123 SER A N 1
ATOM 962 C CA . SER A 1 123 ? 6.082 -13.539 11.633 1 29.86 123 SER A CA 1
ATOM 963 C C . SER A 1 123 ? 5.383 -13.617 10.281 1 29.86 123 SER A C 1
ATOM 965 O O . SER A 1 123 ? 4.395 -12.914 10.039 1 29.86 123 SER A O 1
ATOM 967 N N . SER A 1 124 ? 6.047 -13.57 9.359 1 33.09 124 SER A N 1
ATOM 968 C CA . SER A 1 124 ? 5.43 -14.07 8.133 1 33.09 124 SER A CA 1
ATOM 969 C C . SER A 1 124 ? 4.309 -15.055 8.445 1 33.09 124 SER A C 1
ATOM 971 O O . SER A 1 124 ? 4.559 -16.141 8.992 1 33.09 124 SER A O 1
ATOM 973 N N . ASN A 1 125 ? 3.242 -14.641 9.055 1 33.94 125 ASN A N 1
ATOM 974 C CA . ASN A 1 125 ? 2.004 -15.336 9.391 1 33.94 125 ASN A CA 1
ATOM 975 C C . ASN A 1 125 ? 1.66 -16.406 8.367 1 33.94 125 ASN A C 1
ATOM 977 O O . ASN A 1 125 ? 0.648 -16.312 7.676 1 33.94 125 ASN A O 1
ATOM 981 N N . HIS A 1 126 ? 2.537 -16.812 7.578 1 38.78 126 HIS A N 1
ATOM 982 C CA . HIS A 1 126 ? 2.1 -18.109 7.062 1 38.78 126 HIS A CA 1
ATOM 983 C C . HIS A 1 126 ? 1.814 -19.078 8.195 1 38.78 126 HIS A C 1
ATOM 985 O O . HIS A 1 126 ? 2.74 -19.641 8.797 1 38.78 126 HIS A O 1
ATOM 991 N N . ASN A 1 127 ? 0.914 -18.906 9.023 1 43.44 127 ASN A N 1
ATOM 992 C CA . ASN A 1 127 ? 0.433 -19.781 10.094 1 43.44 127 ASN A CA 1
ATOM 993 C C . ASN A 1 127 ? 0.484 -21.25 9.68 1 43.44 127 ASN A C 1
ATOM 995 O O . ASN A 1 127 ? -0.131 -21.641 8.688 1 43.44 127 ASN A O 1
ATOM 999 N N . PRO A 1 128 ? 1.508 -22.016 10.102 1 50.03 128 PRO A N 1
ATOM 1000 C CA . PRO A 1 128 ? 1.55 -23.453 9.891 1 50.03 128 PRO A CA 1
ATOM 1001 C C . PRO A 1 128 ? 0.158 -24.078 9.781 1 50.03 128 PRO A C 1
ATOM 1003 O O . PRO A 1 128 ? -0.037 -25.031 9.023 1 50.03 128 PRO A O 1
ATOM 1006 N N . LEU A 1 129 ? -0.719 -23.547 10.531 1 51.5 129 LEU A N 1
ATOM 1007 C CA . LEU A 1 129 ? -2.09 -24.047 10.508 1 51.5 129 LEU A CA 1
ATOM 1008 C C . LEU A 1 129 ? -2.699 -23.891 9.117 1 51.5 129 LEU A C 1
ATOM 1010 O O . LEU A 1 129 ? -3.439 -24.75 8.656 1 51.5 129 LEU A O 1
ATOM 1014 N N . ASN A 1 130 ? -2.082 -22.922 8.398 1 67.88 130 ASN A N 1
ATOM 1015 C CA . ASN A 1 130 ? -2.658 -22.672 7.082 1 67.88 130 ASN A CA 1
ATOM 1016 C C . ASN A 1 130 ? -2.135 -23.656 6.043 1 67.88 130 ASN A C 1
ATOM 1018 O O . ASN A 1 130 ? -2.889 -24.109 5.188 1 67.88 130 ASN A O 1
ATOM 1022 N N . LEU A 1 131 ? -1.062 -24.281 6.434 1 76.62 131 LEU A N 1
ATOM 1023 C CA . LEU A 1 131 ? -0.478 -25.219 5.484 1 76.62 131 LEU A CA 1
ATOM 1024 C C . LEU A 1 131 ? -1.154 -26.578 5.578 1 76.62 131 LEU A C 1
ATOM 1026 O O . LEU A 1 131 ? -1.424 -27.219 4.559 1 76.62 131 LEU A O 1
ATOM 1030 N N . ILE A 1 132 ? -1.404 -26.938 6.836 1 82.88 132 ILE A N 1
ATOM 1031 C CA . ILE A 1 132 ? -2.021 -28.25 7.055 1 82.88 132 ILE A CA 1
ATOM 1032 C C . ILE A 1 132 ? -3.426 -28.266 6.453 1 82.88 132 ILE A C 1
ATOM 1034 O O . ILE A 1 132 ? -3.826 -29.234 5.816 1 82.88 132 ILE A O 1
ATOM 1038 N N . GLU A 1 133 ? -4.059 -27.172 6.742 1 83.81 133 GLU A N 1
ATOM 1039 C CA . GLU A 1 133 ? -5.406 -27.078 6.191 1 83.81 133 GLU A CA 1
ATOM 1040 C C . GLU A 1 133 ? -5.375 -27.078 4.664 1 83.81 133 GLU A C 1
ATOM 1042 O O . GLU A 1 133 ? -6.23 -27.703 4.023 1 83.81 133 GLU A O 1
ATOM 1047 N N . TYR A 1 134 ? -4.422 -26.484 4.137 1 83.56 134 TYR A N 1
ATOM 1048 C CA . TYR A 1 134 ? -4.238 -26.469 2.689 1 83.56 134 TYR A CA 1
ATOM 1049 C C . TYR A 1 134 ? -3.963 -27.875 2.162 1 83.56 134 TYR A C 1
ATOM 1051 O O . TYR A 1 134 ? -4.566 -28.297 1.178 1 83.56 134 TYR A O 1
ATOM 1059 N N . ARG A 1 135 ? -3.154 -28.562 2.809 1 86.81 135 ARG A N 1
ATOM 1060 C CA . ARG A 1 135 ? -2.801 -29.922 2.377 1 86.81 135 ARG A CA 1
ATOM 1061 C C . ARG A 1 135 ? -4.004 -30.859 2.461 1 86.81 135 ARG A C 1
ATOM 1063 O O . ARG A 1 135 ? -4.23 -31.672 1.561 1 86.81 135 ARG A O 1
ATOM 1070 N N . LYS A 1 136 ? -4.711 -30.734 3.586 1 90.56 136 LYS A N 1
ATOM 1071 C CA . LYS A 1 136 ? -5.906 -31.562 3.744 1 90.56 136 LYS A CA 1
ATOM 1072 C C . LYS A 1 136 ? -6.863 -31.375 2.57 1 90.56 136 LYS A C 1
ATOM 1074 O O . LYS A 1 136 ? -7.359 -32.344 2.006 1 90.56 136 LYS A O 1
ATOM 1079 N N . ARG A 1 137 ? -7.02 -30.141 2.217 1 88.06 137 ARG A N 1
ATOM 1080 C CA . ARG A 1 137 ? -7.938 -29.828 1.126 1 88.06 137 ARG A CA 1
ATOM 1081 C C . ARG A 1 137 ? -7.41 -30.359 -0.203 1 88.06 137 ARG A C 1
ATOM 1083 O O . ARG A 1 137 ? -8.148 -31 -0.958 1 88.06 137 ARG A O 1
ATOM 1090 N N . MET A 1 138 ? -6.148 -30.156 -0.477 1 88.19 138 MET A N 1
ATOM 1091 C CA . MET A 1 138 ? -5.566 -30.547 -1.759 1 88.19 138 MET A CA 1
ATOM 1092 C C . MET A 1 138 ? -5.5 -32.062 -1.89 1 88.19 138 MET A C 1
ATOM 1094 O O . MET A 1 138 ? -5.711 -32.594 -2.975 1 88.19 138 MET A O 1
ATOM 1098 N N . LEU A 1 139 ? -5.223 -32.719 -0.809 1 93.81 139 LEU A N 1
ATOM 1099 C CA . LEU A 1 139 ? -5.168 -34.188 -0.836 1 93.81 139 LEU A CA 1
ATOM 1100 C C . LEU A 1 139 ? -6.559 -34.75 -1.045 1 93.81 139 LEU A C 1
ATOM 1102 O O . LEU A 1 139 ? -6.711 -35.781 -1.727 1 93.81 139 LEU A O 1
ATOM 1106 N N . SER A 1 140 ? -7.512 -34.062 -0.424 1 93.69 140 SER A N 1
ATOM 1107 C CA . SER A 1 140 ? -8.891 -34.5 -0.655 1 93.69 140 SER A CA 1
ATOM 1108 C C . SER A 1 140 ? -9.281 -34.344 -2.121 1 93.69 140 SER A C 1
ATOM 1110 O O . SER A 1 140 ? -9.922 -35.219 -2.695 1 93.69 140 SER A O 1
ATOM 1112 N N . VAL A 1 141 ? -8.844 -33.25 -2.715 1 89.31 141 VAL A N 1
ATOM 1113 C CA . VAL A 1 141 ? -9.117 -33.031 -4.129 1 89.31 141 VAL A CA 1
ATOM 1114 C C . VAL A 1 141 ? -8.453 -34.094 -4.977 1 89.31 141 VAL A C 1
ATOM 1116 O O . VAL A 1 141 ? -9.055 -34.625 -5.91 1 89.31 141 VAL A O 1
ATOM 1119 N N . PHE A 1 142 ? -7.262 -34.438 -4.676 1 94.25 142 PHE A N 1
ATOM 1120 C CA . PHE A 1 142 ? -6.523 -35.5 -5.363 1 94.25 142 PHE A CA 1
ATOM 1121 C C . PHE A 1 142 ? -7.305 -36.812 -5.348 1 94.25 142 PHE A C 1
ATOM 1123 O O . PHE A 1 142 ? -7.512 -37.406 -6.395 1 94.25 142 PHE A O 1
ATOM 1130 N N . LEU A 1 143 ? -7.73 -37.156 -4.152 1 96.44 143 LEU A N 1
ATOM 1131 C CA . LEU A 1 143 ? -8.43 -38.438 -3.984 1 96.44 143 LEU A CA 1
ATOM 1132 C C . LEU A 1 143 ? -9.75 -38.438 -4.75 1 96.44 143 LEU A C 1
ATOM 1134 O O . LEU A 1 143 ? -10.086 -39.438 -5.406 1 96.44 143 LEU A O 1
ATOM 1138 N N . ASN A 1 144 ? -10.414 -37.344 -4.703 1 94.19 144 ASN A N 1
ATOM 1139 C CA . ASN A 1 144 ? -11.711 -37.281 -5.367 1 94.19 144 ASN A CA 1
ATOM 1140 C C . ASN A 1 144 ? -11.562 -37.25 -6.887 1 94.19 144 ASN A C 1
ATOM 1142 O O . ASN A 1 144 ? -12.391 -37.812 -7.605 1 94.19 144 ASN A O 1
ATOM 1146 N N . ARG A 1 145 ? -10.547 -36.656 -7.344 1 92.06 145 ARG A N 1
ATOM 1147 C CA . ARG A 1 145 ? -10.297 -36.688 -8.781 1 92.06 145 ARG A CA 1
ATOM 1148 C C . ARG A 1 145 ? -9.883 -38.062 -9.258 1 92.06 145 ARG A C 1
ATOM 1150 O O . ARG A 1 145 ? -10.242 -38.469 -10.359 1 92.06 145 ARG A O 1
ATOM 1157 N N . CYS A 1 146 ? -9.086 -38.719 -8.453 1 95.25 146 CYS A N 1
ATOM 1158 C CA . CYS A 1 146 ? -8.734 -40.094 -8.766 1 95.25 146 CYS A CA 1
ATOM 1159 C C . CYS A 1 146 ? -9.984 -40.969 -8.812 1 95.25 146 CYS A C 1
ATOM 1161 O O . CYS A 1 146 ? -10.117 -41.812 -9.695 1 95.25 146 CYS A O 1
ATOM 1163 N N . LEU A 1 147 ? -10.867 -40.719 -7.898 1 94.31 147 LEU A N 1
ATOM 1164 C CA . LEU A 1 147 ? -12.109 -41.469 -7.816 1 94.31 147 LEU A CA 1
ATOM 1165 C C . LEU A 1 147 ? -12.961 -41.25 -9.062 1 94.31 147 LEU A C 1
ATOM 1167 O O . LEU A 1 147 ? -13.703 -42.156 -9.477 1 94.31 147 LEU A O 1
ATOM 1171 N N . ALA A 1 148 ? -12.836 -40.156 -9.727 1 91.88 148 ALA A N 1
ATOM 1172 C CA . ALA A 1 148 ? -13.633 -39.812 -10.898 1 91.88 148 ALA A CA 1
ATOM 1173 C C . ALA A 1 148 ? -13.117 -40.5 -12.148 1 91.88 148 ALA A C 1
ATOM 1175 O O . ALA A 1 148 ? -13.82 -40.594 -13.164 1 91.88 148 ALA A O 1
ATOM 1176 N N . ILE A 1 149 ? -11.898 -41 -12.07 1 93.12 149 ILE A N 1
ATOM 1177 C CA . ILE A 1 149 ? -11.32 -41.75 -13.18 1 93.12 149 ILE A CA 1
ATOM 1178 C C . ILE A 1 149 ? -11.641 -43.25 -13.031 1 93.12 149 ILE A C 1
ATOM 1180 O O . ILE A 1 149 ? -11.156 -43.906 -12.094 1 93.12 149 ILE A O 1
ATOM 1184 N N . ASP A 1 150 ? -12.305 -43.812 -13.938 1 92.44 150 ASP A N 1
ATOM 1185 C CA . ASP A 1 150 ? -12.805 -45.156 -13.852 1 92.44 150 ASP A CA 1
ATOM 1186 C C . ASP A 1 150 ? -11.664 -46.156 -13.734 1 92.44 150 ASP A C 1
ATOM 1188 O O . ASP A 1 150 ? -11.727 -47.094 -12.938 1 92.44 150 ASP A O 1
ATOM 1192 N N . GLN A 1 151 ? -10.633 -46 -14.539 1 93.44 151 GLN A N 1
ATOM 1193 C CA . GLN A 1 151 ? -9.5 -46.906 -14.523 1 93.44 151 GLN A CA 1
ATOM 1194 C C . GLN A 1 151 ? -8.805 -46.906 -13.172 1 93.44 151 GLN A C 1
ATOM 1196 O O . GLN A 1 151 ? -8.398 -47.969 -12.672 1 93.44 151 GLN A O 1
ATOM 1201 N N . VAL A 1 152 ? -8.734 -45.781 -12.57 1 94.81 152 VAL A N 1
ATOM 1202 C CA . VAL A 1 152 ? -8.039 -45.625 -11.297 1 94.81 152 VAL A CA 1
ATOM 1203 C C . VAL A 1 152 ? -8.898 -46.188 -10.172 1 94.81 152 VAL A C 1
ATOM 1205 O O . VAL A 1 152 ? -8.383 -46.844 -9.258 1 94.81 152 VAL A O 1
ATOM 1208 N N . LYS A 1 153 ? -10.156 -46 -10.273 1 92.62 153 LYS A N 1
ATOM 1209 C CA . LYS A 1 153 ? -11.109 -46.469 -9.266 1 92.62 153 LYS A CA 1
ATOM 1210 C C . LYS A 1 153 ? -11.008 -47.969 -9.07 1 92.62 153 LYS A C 1
ATOM 1212 O O . LYS A 1 153 ? -11.211 -48.469 -7.965 1 92.62 153 LYS A O 1
ATOM 1217 N N . LYS A 1 154 ? -10.664 -48.625 -10.094 1 92.06 154 LYS A N 1
ATOM 1218 C CA . LYS A 1 154 ? -10.641 -50.094 -10.062 1 92.06 154 LYS A CA 1
ATOM 1219 C C . LYS A 1 154 ? -9.227 -50.594 -9.844 1 92.06 154 LYS A C 1
ATOM 1221 O O . LYS A 1 154 ? -9.016 -51.812 -9.711 1 92.06 154 LYS A O 1
ATOM 1226 N N . CYS A 1 155 ? -8.305 -49.719 -9.789 1 93.56 155 CYS A N 1
ATOM 1227 C CA . CYS A 1 155 ? -6.898 -50.094 -9.68 1 93.56 155 CYS A CA 1
ATOM 1228 C C . CYS A 1 155 ? -6.586 -50.625 -8.289 1 93.56 155 CYS A C 1
ATOM 1230 O O . CYS A 1 155 ? -7.078 -50.094 -7.293 1 93.56 155 CYS A O 1
ATOM 1232 N N . ARG A 1 156 ? -5.836 -51.656 -8.211 1 92.12 156 ARG A N 1
ATOM 1233 C CA . ARG A 1 156 ? -5.504 -52.312 -6.953 1 92.12 156 ARG A CA 1
ATOM 1234 C C . ARG A 1 156 ? -4.766 -51.375 -6.012 1 92.12 156 ARG A C 1
ATOM 1236 O O . ARG A 1 156 ? -4.918 -51.469 -4.789 1 92.12 156 ARG A O 1
ATOM 1243 N N . TYR A 1 157 ? -3.951 -50.5 -6.555 1 94.75 157 TYR A N 1
ATOM 1244 C CA . TYR A 1 157 ? -3.184 -49.594 -5.711 1 94.75 157 TYR A CA 1
ATOM 1245 C C . TYR A 1 157 ? -4.098 -48.625 -5 1 94.75 157 TYR A C 1
ATOM 1247 O O . TYR A 1 157 ? -3.922 -48.344 -3.809 1 94.75 157 TYR A O 1
ATOM 1255 N N . PHE A 1 158 ? -5.082 -48.062 -5.758 1 96.31 158 PHE A N 1
ATOM 1256 C CA . PHE A 1 158 ? -6.027 -47.125 -5.184 1 96.31 158 PHE A CA 1
ATOM 1257 C C . PHE A 1 158 ? -6.918 -47.781 -4.148 1 96.31 158 PHE A C 1
ATOM 1259 O O . PHE A 1 158 ? -7.129 -47.25 -3.059 1 96.31 158 PHE A O 1
ATOM 1266 N N . LEU A 1 159 ? -7.309 -48.938 -4.41 1 94.38 159 LEU A N 1
ATOM 1267 C CA . LEU A 1 159 ? -8.18 -49.688 -3.518 1 94.38 159 LEU A CA 1
ATOM 1268 C C . LEU A 1 159 ? -7.434 -50.094 -2.248 1 94.38 159 LEU A C 1
ATOM 1270 O O . LEU A 1 159 ? -7.969 -49.969 -1.145 1 94.38 159 LEU A O 1
ATOM 1274 N N . SER A 1 160 ? -6.199 -50.562 -2.354 1 94.69 160 SER A N 1
ATOM 1275 C CA . SER A 1 160 ? -5.398 -50.938 -1.197 1 94.69 160 SER A CA 1
ATOM 1276 C C . SER A 1 160 ? -5.055 -49.75 -0.325 1 94.69 160 SER A C 1
ATOM 1278 O O . SER A 1 160 ? -4.941 -49.875 0.896 1 94.69 160 SER A O 1
ATOM 1280 N N . PHE A 1 161 ? -4.879 -48.656 -0.983 1 96.31 161 PHE A N 1
ATOM 1281 C CA . PHE A 1 161 ? -4.566 -47.438 -0.267 1 96.31 161 PHE A CA 1
ATOM 1282 C C . PHE A 1 161 ? -5.723 -47 0.64 1 96.31 161 PHE A C 1
ATOM 1284 O O . PHE A 1 161 ? -5.504 -46.531 1.747 1 96.31 161 PHE A O 1
ATOM 1291 N N . LEU A 1 162 ? -6.953 -47.25 0.171 1 95.56 162 LEU A N 1
ATOM 1292 C CA . LEU A 1 162 ? -8.133 -46.812 0.899 1 95.56 162 LEU A CA 1
ATOM 1293 C C . LEU A 1 162 ? -8.633 -47.875 1.849 1 95.56 162 LEU A C 1
ATOM 1295 O O . LEU A 1 162 ? -9.656 -47.719 2.508 1 95.56 162 LEU A O 1
ATOM 1299 N N . ASP A 1 163 ? -7.906 -48.906 1.984 1 93.69 163 ASP A N 1
ATOM 1300 C CA . ASP A 1 163 ? -8.25 -49.969 2.902 1 93.69 163 ASP A CA 1
ATOM 1301 C C . ASP A 1 163 ? -7.543 -49.812 4.246 1 93.69 163 ASP A C 1
ATOM 1303 O O . ASP A 1 163 ? -6.312 -49.844 4.32 1 93.69 163 ASP A O 1
ATOM 1307 N N . PRO A 1 164 ? -8.312 -49.719 5.324 1 92.69 164 PRO A N 1
ATOM 1308 C CA . PRO A 1 164 ? -7.711 -49.5 6.641 1 92.69 164 PRO A CA 1
ATOM 1309 C C . PRO A 1 164 ? -6.945 -50.719 7.137 1 92.69 164 PRO A C 1
ATOM 1311 O O . PRO A 1 164 ? -6.059 -50.594 7.984 1 92.69 164 PRO A O 1
ATOM 1314 N N . GLU A 1 165 ? -7.223 -51.844 6.664 1 91 165 GLU A N 1
ATOM 1315 C CA . GLU A 1 165 ? -6.613 -53.062 7.148 1 91 165 GLU A CA 1
ATOM 1316 C C . GLU A 1 165 ? -5.27 -53.312 6.469 1 91 165 GLU A C 1
ATOM 1318 O O . GLU A 1 165 ? -4.477 -54.156 6.938 1 91 165 GLU A O 1
ATOM 1323 N N . THR A 1 166 ? -5.031 -52.625 5.434 1 90.88 166 THR A N 1
ATOM 1324 C CA . THR A 1 166 ? -3.799 -52.844 4.68 1 90.88 166 THR A CA 1
ATOM 1325 C C . THR A 1 166 ? -2.76 -51.781 5.062 1 90.88 166 THR A C 1
ATOM 1327 O O . THR A 1 166 ? -3.045 -50.594 5.047 1 90.88 166 THR A O 1
ATOM 1330 N N . ASN A 1 167 ? -1.703 -52.281 5.535 1 91.06 167 ASN A N 1
ATOM 1331 C CA . ASN A 1 167 ? -0.562 -51.375 5.613 1 91.06 167 ASN A CA 1
ATOM 1332 C C . ASN A 1 167 ? 0.005 -51.062 4.23 1 91.06 167 ASN A C 1
ATOM 1334 O O . ASN A 1 167 ? 0.603 -51.938 3.592 1 91.06 167 ASN A O 1
ATOM 1338 N N . PHE A 1 168 ? -0.119 -49.906 3.791 1 92.94 168 PHE A N 1
ATOM 1339 C CA . PHE A 1 168 ? 0.187 -49.562 2.408 1 92.94 168 PHE A CA 1
ATOM 1340 C C . PHE A 1 168 ? 1.673 -49.719 2.121 1 92.94 168 PHE A C 1
ATOM 1342 O O . PHE A 1 168 ? 2.053 -50.156 1.029 1 92.94 168 PHE A O 1
ATOM 1349 N N . SER A 1 169 ? 2.523 -49.406 3.061 1 90.69 169 SER A N 1
ATOM 1350 C CA . SER A 1 169 ? 3.959 -49.594 2.879 1 90.69 169 SER A CA 1
ATOM 1351 C C . SER A 1 169 ? 4.309 -51.062 2.695 1 90.69 169 SER A C 1
ATOM 1353 O O . SER A 1 169 ? 5.129 -51.406 1.845 1 90.69 169 SER A O 1
ATOM 1355 N N . ASP A 1 170 ? 3.672 -51.875 3.479 1 91.31 170 ASP A N 1
ATOM 1356 C CA . ASP A 1 170 ? 3.881 -53.312 3.359 1 91.31 170 ASP A CA 1
ATOM 1357 C C . ASP A 1 170 ? 3.346 -53.844 2.029 1 91.31 170 ASP A C 1
ATOM 1359 O O . ASP A 1 170 ? 3.945 -54.719 1.418 1 91.31 170 ASP A O 1
ATOM 1363 N N . PHE A 1 171 ? 2.252 -53.25 1.703 1 92.56 171 PHE A N 1
ATOM 1364 C CA . PHE A 1 171 ? 1.649 -53.625 0.429 1 92.56 171 PHE A CA 1
ATOM 1365 C C . PHE A 1 171 ? 2.588 -53.312 -0.728 1 92.56 171 PHE A C 1
ATOM 1367 O O . PHE A 1 171 ? 2.77 -54.125 -1.632 1 92.56 171 PHE A O 1
ATOM 1374 N N . LEU A 1 172 ? 3.242 -52.219 -0.722 1 91.94 172 LEU A N 1
ATOM 1375 C CA . LEU A 1 172 ? 4.137 -51.781 -1.79 1 91.94 172 LEU A CA 1
ATOM 1376 C C . LEU A 1 172 ? 5.422 -52.594 -1.782 1 91.94 172 LEU A C 1
ATOM 1378 O O . LEU A 1 172 ? 6.102 -52.719 -2.807 1 91.94 172 LEU A O 1
ATOM 1382 N N . ALA A 1 173 ? 5.715 -53.188 -0.633 1 90.62 173 ALA A N 1
ATOM 1383 C CA . ALA A 1 173 ? 6.945 -53.938 -0.472 1 90.62 173 ALA A CA 1
ATOM 1384 C C . ALA A 1 173 ? 6.801 -55.344 -1.068 1 90.62 173 ALA A C 1
ATOM 1386 O O . ALA A 1 173 ? 7.793 -56.062 -1.228 1 90.62 173 ALA A O 1
ATOM 1387 N N . LEU A 1 174 ? 5.602 -55.688 -1.391 1 89.5 174 LEU A N 1
ATOM 1388 C CA . LEU A 1 174 ? 5.402 -56.969 -2.061 1 89.5 174 LEU A CA 1
ATOM 1389 C C . LEU A 1 174 ? 6.172 -57 -3.373 1 89.5 174 LEU A C 1
ATOM 1391 O O . LEU A 1 174 ? 6.34 -56 -4.043 1 89.5 174 LEU A O 1
ATOM 1395 N N . LYS A 1 175 ? 6.664 -58.094 -3.805 1 85.19 175 LYS A N 1
ATOM 1396 C CA . LYS A 1 175 ? 7.566 -58.281 -4.938 1 85.19 175 LYS A CA 1
ATOM 1397 C C . LYS A 1 175 ? 6.984 -57.688 -6.211 1 85.19 175 LYS A C 1
ATOM 1399 O O . LYS A 1 175 ? 7.668 -56.938 -6.926 1 85.19 175 LYS A O 1
ATOM 1404 N N . GLU A 1 176 ? 5.746 -58.031 -6.5 1 83.19 176 GLU A N 1
ATOM 1405 C CA . GLU A 1 176 ? 5.113 -57.531 -7.719 1 83.19 176 GLU A CA 1
ATOM 1406 C C . GLU A 1 176 ? 5.043 -56.031 -7.738 1 83.19 176 GLU A C 1
ATOM 1408 O O . GLU A 1 176 ? 5.262 -55.406 -8.781 1 83.19 176 GLU A O 1
ATOM 1413 N N . ASN A 1 177 ? 4.793 -55.5 -6.574 1 88.81 177 ASN A N 1
ATOM 1414 C CA . ASN A 1 177 ? 4.641 -54.062 -6.496 1 88.81 177 ASN A CA 1
ATOM 1415 C C . ASN A 1 177 ? 5.992 -53.344 -6.484 1 88.81 177 ASN A C 1
ATOM 1417 O O . ASN A 1 177 ? 6.117 -52.25 -6.992 1 88.81 177 ASN A O 1
ATOM 1421 N N . GLN A 1 178 ? 6.926 -54 -6.004 1 89.94 178 GLN A N 1
ATOM 1422 C CA . GLN A 1 178 ? 8.273 -53.438 -5.98 1 89.94 178 GLN A CA 1
ATOM 1423 C C . GLN A 1 178 ? 8.836 -53.312 -7.395 1 89.94 178 GLN A C 1
ATOM 1425 O O . GLN A 1 178 ? 9.539 -52.344 -7.699 1 89.94 178 GLN A O 1
ATOM 1430 N N . ILE A 1 179 ? 8.555 -54.281 -8.219 1 90.19 179 ILE A N 1
ATOM 1431 C CA . ILE A 1 179 ? 9.031 -54.25 -9.594 1 90.19 179 ILE A CA 1
ATOM 1432 C C . ILE A 1 179 ? 8.477 -53.031 -10.328 1 90.19 179 ILE A C 1
ATOM 1434 O O . ILE A 1 179 ? 9.203 -52.344 -11.047 1 90.19 179 ILE A O 1
ATOM 1438 N N . LEU A 1 180 ? 7.238 -52.844 -10.086 1 91.62 180 LEU A N 1
ATOM 1439 C CA . LEU A 1 180 ? 6.621 -51.688 -10.742 1 91.62 180 LEU A CA 1
ATOM 1440 C C . LEU A 1 180 ? 7.297 -50.406 -10.305 1 91.62 180 LEU A C 1
ATOM 1442 O O . LEU A 1 180 ? 7.586 -49.531 -11.141 1 91.62 180 LEU A O 1
ATOM 1446 N N . CYS A 1 181 ? 7.539 -50.312 -9.07 1 87.69 181 CYS A N 1
ATOM 1447 C CA . CYS A 1 181 ? 8.094 -49.094 -8.508 1 87.69 181 CYS A CA 1
ATOM 1448 C C . CYS A 1 181 ? 9.523 -48.875 -8.977 1 87.69 181 CYS A C 1
ATOM 1450 O O . CYS A 1 181 ? 9.93 -47.75 -9.234 1 87.69 181 CYS A O 1
ATOM 1452 N N . LYS A 1 182 ? 10.273 -49.844 -9.18 1 88.31 182 LYS A N 1
ATOM 1453 C CA . LYS A 1 182 ? 11.695 -49.719 -9.5 1 88.31 182 LYS A CA 1
ATOM 1454 C C . LYS A 1 182 ? 11.914 -49.656 -11.008 1 88.31 182 LYS A C 1
ATOM 1456 O O . LYS A 1 182 ? 12.938 -49.125 -11.461 1 88.31 182 LYS A O 1
ATOM 1461 N N . THR A 1 183 ? 11 -50.125 -11.727 1 92.5 183 THR A N 1
ATOM 1462 C CA . THR A 1 183 ? 11.156 -50.156 -13.18 1 92.5 183 THR A CA 1
ATOM 1463 C C . THR A 1 183 ? 10.828 -48.812 -13.789 1 92.5 183 THR A C 1
ATOM 1465 O O . THR A 1 183 ? 9.922 -48.125 -13.328 1 92.5 183 THR A O 1
ATOM 1468 N N . SER A 1 184 ? 11.594 -48.469 -14.82 1 93.38 184 SER A N 1
ATOM 1469 C CA . SER A 1 184 ? 11.359 -47.219 -15.531 1 93.38 184 SER A CA 1
ATOM 1470 C C . SER A 1 184 ? 10.016 -47.219 -16.234 1 93.38 184 SER A C 1
ATOM 1472 O O . SER A 1 184 ? 9.578 -48.281 -16.734 1 93.38 184 SER A O 1
ATOM 1474 N N . ILE A 1 185 ? 9.359 -46.125 -16.281 1 94.5 185 ILE A N 1
ATOM 1475 C CA . ILE A 1 185 ? 8.047 -46 -16.891 1 94.5 185 ILE A CA 1
ATOM 1476 C C . ILE A 1 185 ? 8.117 -46.344 -18.375 1 94.5 185 ILE A C 1
ATOM 1478 O O . ILE A 1 185 ? 7.125 -46.781 -18.969 1 94.5 185 ILE A O 1
ATOM 1482 N N . TYR A 1 186 ? 9.281 -46.344 -19.016 1 94.75 186 TYR A N 1
ATOM 1483 C CA . TYR A 1 186 ? 9.445 -46.562 -20.453 1 94.75 186 TYR A CA 1
ATOM 1484 C C . TYR A 1 186 ? 9.648 -48.062 -20.734 1 94.75 186 TYR A C 1
ATOM 1486 O O . TYR A 1 186 ? 9.617 -48.5 -21.891 1 94.75 186 TYR A O 1
ATOM 1494 N N . LYS A 1 187 ? 9.859 -48.875 -19.656 1 95.06 187 LYS A N 1
ATOM 1495 C CA . LYS A 1 187 ? 10.031 -50.312 -19.797 1 95.06 187 LYS A CA 1
ATOM 1496 C C . LYS A 1 187 ? 8.766 -51.062 -19.406 1 95.06 187 LYS A C 1
ATOM 1498 O O . LYS A 1 187 ? 8.758 -52.281 -19.344 1 95.06 187 LYS A O 1
ATOM 1503 N N . LEU A 1 188 ? 7.762 -50.25 -19.172 1 94.56 188 LEU A N 1
ATOM 1504 C CA . LEU A 1 188 ? 6.473 -50.812 -18.797 1 94.56 188 LEU A CA 1
ATOM 1505 C C . LEU A 1 188 ? 5.488 -50.75 -19.953 1 94.56 188 LEU A C 1
ATOM 1507 O O . LEU A 1 188 ? 5.547 -49.812 -20.766 1 94.56 188 LEU A O 1
ATOM 1511 N N . ALA A 1 189 ? 4.613 -51.781 -20.016 1 94 189 ALA A N 1
ATOM 1512 C CA . ALA A 1 189 ? 3.547 -51.719 -21.016 1 94 189 ALA A CA 1
ATOM 1513 C C . ALA A 1 189 ? 2.553 -50.625 -20.703 1 94 189 ALA A C 1
ATOM 1515 O O . ALA A 1 189 ? 1.98 -50.562 -19.609 1 94 189 ALA A O 1
ATOM 1516 N N . PRO A 1 190 ? 2.279 -49.75 -21.594 1 94.44 190 PRO A N 1
ATOM 1517 C CA . PRO A 1 190 ? 1.456 -48.562 -21.328 1 94.44 190 PRO A CA 1
ATOM 1518 C C . PRO A 1 190 ? 0.002 -48.906 -21.016 1 94.44 190 PRO A C 1
ATOM 1520 O O . PRO A 1 190 ? -0.682 -48.156 -20.312 1 94.44 190 PRO A O 1
ATOM 1523 N N . PHE A 1 191 ? -0.518 -50.031 -21.516 1 93.38 191 PHE A N 1
ATOM 1524 C CA . PHE A 1 191 ? -1.942 -50.312 -21.375 1 93.38 191 PHE A CA 1
ATOM 1525 C C . PHE A 1 191 ? -2.174 -51.531 -20.5 1 93.38 191 PHE A C 1
ATOM 1527 O O . PHE A 1 191 ? -3.318 -51.875 -20.188 1 93.38 191 PHE A O 1
ATOM 1534 N N . ASP A 1 192 ? -1.099 -52.188 -20.141 1 91.81 192 ASP A N 1
ATOM 1535 C CA . ASP A 1 192 ? -1.195 -53.344 -19.266 1 91.81 192 ASP A CA 1
ATOM 1536 C C . ASP A 1 192 ? 0.128 -53.594 -18.531 1 91.81 192 ASP A C 1
ATOM 1538 O O . ASP A 1 192 ? 0.735 -54.656 -18.703 1 91.81 192 ASP A O 1
ATOM 1542 N N . ALA A 1 193 ? 0.431 -52.75 -17.719 1 91.38 193 ALA A N 1
ATOM 1543 C CA . ALA A 1 193 ? 1.727 -52.812 -17.047 1 91.38 193 ALA A CA 1
ATOM 1544 C C . ALA A 1 193 ? 1.783 -53.969 -16.047 1 91.38 193 ALA A C 1
ATOM 1546 O O . ALA A 1 193 ? 2.787 -54.688 -15.984 1 91.38 193 ALA A O 1
ATOM 1547 N N . LEU A 1 194 ? 0.752 -54.25 -15.383 1 89.31 194 LEU A N 1
ATOM 1548 C CA . LEU A 1 194 ? 0.744 -55.219 -14.281 1 89.31 194 LEU A CA 1
ATOM 1549 C C . LEU A 1 194 ? 0.864 -56.625 -14.812 1 89.31 194 LEU A C 1
ATOM 1551 O O . LEU A 1 194 ? 1.488 -57.5 -14.18 1 89.31 194 LEU A O 1
ATOM 1555 N N . SER A 1 195 ? 0.344 -56.906 -16.031 1 89.69 195 SER A N 1
ATOM 1556 C CA . SER A 1 195 ? 0.399 -58.25 -16.609 1 89.69 195 SER A CA 1
ATOM 1557 C C . SER A 1 195 ? 1.727 -58.469 -17.328 1 89.69 195 SER A C 1
ATOM 1559 O O . SER A 1 195 ? 2.068 -59.625 -17.641 1 89.69 195 SER A O 1
ATOM 1561 N N . ASN A 1 196 ? 2.426 -57.438 -17.5 1 90.81 196 ASN A N 1
ATOM 1562 C CA . ASN A 1 196 ? 3.652 -57.562 -18.281 1 90.81 196 ASN A CA 1
ATOM 1563 C C . ASN A 1 196 ? 4.883 -57.188 -17.453 1 90.81 196 ASN A C 1
ATOM 1565 O O . ASN A 1 196 ? 5.887 -56.719 -18 1 90.81 196 ASN A O 1
ATOM 1569 N N . LEU A 1 197 ? 4.82 -57.406 -16.25 1 89.5 197 LEU A N 1
ATOM 1570 C CA . LEU A 1 197 ? 5.922 -57.031 -15.375 1 89.5 197 LEU A CA 1
ATOM 1571 C C . LEU A 1 197 ? 7.125 -57.938 -15.578 1 89.5 197 LEU A C 1
ATOM 1573 O O . LEU A 1 197 ? 8.266 -57.531 -15.367 1 89.5 197 LEU A O 1
ATOM 1577 N N . ASP A 1 198 ? 6.883 -59.156 -16.031 1 86.56 198 ASP A N 1
ATOM 1578 C CA . ASP A 1 198 ? 7.969 -60.125 -16.234 1 86.56 198 ASP A CA 1
ATOM 1579 C C . ASP A 1 198 ? 8.266 -60.312 -17.719 1 86.56 198 ASP A C 1
ATOM 1581 O O . ASP A 1 198 ? 9.023 -61.219 -18.094 1 86.56 198 ASP A O 1
ATOM 1585 N N . ASN A 1 199 ? 7.578 -59.5 -18.469 1 88.56 199 ASN A N 1
ATOM 1586 C CA . ASN A 1 199 ? 7.797 -59.625 -19.922 1 88.56 199 ASN A CA 1
ATOM 1587 C C . ASN A 1 199 ? 9.156 -59.062 -20.312 1 88.56 199 ASN A C 1
ATOM 1589 O O . ASN A 1 199 ? 9.383 -57.844 -20.234 1 88.56 199 ASN A O 1
ATOM 1593 N N . GLN A 1 200 ? 10.016 -59.844 -20.812 1 89 200 GLN A N 1
ATOM 1594 C CA . GLN A 1 200 ? 11.398 -59.469 -21.109 1 89 200 GLN A CA 1
ATOM 1595 C C . GLN A 1 200 ? 11.469 -58.562 -22.312 1 89 200 GLN A C 1
ATOM 1597 O O . GLN A 1 200 ? 12.422 -57.781 -22.469 1 89 200 GLN A O 1
ATOM 1602 N N . ILE A 1 201 ? 10.492 -58.625 -23.156 1 89.94 201 ILE A N 1
ATOM 1603 C CA . ILE A 1 201 ? 10.477 -57.781 -24.328 1 89.94 201 ILE A CA 1
ATOM 1604 C C . ILE A 1 201 ? 10.414 -56.312 -23.906 1 89.94 201 ILE A C 1
ATOM 1606 O O . ILE A 1 201 ? 11.094 -55.469 -24.484 1 89.94 201 ILE A O 1
ATOM 1610 N N . TYR A 1 202 ? 9.664 -56.062 -22.891 1 93 202 TYR A N 1
ATOM 1611 C CA . TYR A 1 202 ? 9.523 -54.719 -22.375 1 93 202 TYR A CA 1
ATOM 1612 C C . TYR A 1 202 ? 10.727 -54.312 -21.531 1 93 202 TYR A C 1
ATOM 1614 O O . TYR A 1 202 ? 11.258 -53.219 -21.656 1 93 202 TYR A O 1
ATOM 1622 N N . LEU A 1 203 ? 11.18 -55.219 -20.734 1 91.5 203 LEU A N 1
ATOM 1623 C CA . LEU A 1 203 ? 12.234 -54.938 -19.766 1 91.5 203 LEU A CA 1
ATOM 1624 C C . LEU A 1 203 ? 13.547 -54.625 -20.484 1 91.5 203 LEU A C 1
ATOM 1626 O O . LEU A 1 203 ? 14.43 -54 -19.906 1 91.5 203 LEU A O 1
ATOM 1630 N N . THR A 1 204 ? 13.672 -55 -21.75 1 92.56 204 THR A N 1
ATOM 1631 C CA . THR A 1 204 ? 14.922 -54.812 -22.469 1 92.56 204 THR A CA 1
ATOM 1632 C C . THR A 1 204 ? 14.82 -53.625 -23.422 1 92.56 204 THR A C 1
ATOM 1634 O O . THR A 1 204 ? 15.734 -53.375 -24.219 1 92.56 204 THR A O 1
ATOM 1637 N N . LEU A 1 205 ? 13.812 -52.938 -23.297 1 93.75 205 LEU A N 1
ATOM 1638 C CA . LEU A 1 205 ? 13.656 -51.75 -24.109 1 93.75 205 LEU A CA 1
ATOM 1639 C C . LEU A 1 205 ? 14.664 -50.656 -23.703 1 93.75 205 LEU A C 1
ATOM 1641 O O . LEU A 1 205 ? 14.969 -50.5 -22.531 1 93.75 205 LEU A O 1
ATOM 1645 N N . PRO A 1 206 ? 15.133 -49.906 -24.656 1 93.31 206 PRO A N 1
ATOM 1646 C CA . PRO A 1 206 ? 16.047 -48.812 -24.328 1 93.31 206 PRO A CA 1
ATOM 1647 C C . PRO A 1 206 ? 15.336 -47.656 -23.672 1 93.31 206 PRO A C 1
ATOM 1649 O O . PRO A 1 206 ? 14.203 -47.344 -24.031 1 93.31 206 PRO A O 1
ATOM 1652 N N . VAL A 1 207 ? 15.977 -47.062 -22.781 1 92.69 207 VAL A N 1
ATOM 1653 C CA . VAL A 1 207 ? 15.422 -45.906 -22.062 1 92.69 207 VAL A CA 1
ATOM 1654 C C . VAL A 1 207 ? 15.898 -44.625 -22.719 1 92.69 207 VAL A C 1
ATOM 1656 O O . VAL A 1 207 ? 17.109 -44.375 -22.844 1 92.69 207 VAL A O 1
ATOM 1659 N N . PRO A 1 208 ? 14.93 -43.844 -23.172 1 90.31 208 PRO A N 1
ATOM 1660 C CA . PRO A 1 208 ? 15.32 -42.594 -23.812 1 90.31 208 PRO A CA 1
ATOM 1661 C C . PRO A 1 208 ? 15.891 -41.562 -22.828 1 90.31 208 PRO A C 1
ATOM 1663 O O . PRO A 1 208 ? 15.492 -41.562 -21.656 1 90.31 208 PRO A O 1
ATOM 1666 N N . SER A 1 209 ? 16.922 -40.844 -23.266 1 81.38 209 SER A N 1
ATOM 1667 C CA . SER A 1 209 ? 17.531 -39.781 -22.484 1 81.38 209 SER A CA 1
ATOM 1668 C C . SER A 1 209 ? 17.281 -38.438 -23.141 1 81.38 209 SER A C 1
ATOM 1670 O O . SER A 1 209 ? 16.859 -38.344 -24.297 1 81.38 209 SER A O 1
ATOM 1672 N N . ALA A 1 210 ? 17.375 -37.375 -22.391 1 74.38 210 ALA A N 1
ATOM 1673 C CA . ALA A 1 210 ? 17.172 -36 -22.891 1 74.38 210 ALA A CA 1
ATOM 1674 C C . ALA A 1 210 ? 18.078 -35.719 -24.094 1 74.38 210 ALA A C 1
ATOM 1676 O O . ALA A 1 210 ? 17.672 -35.031 -25.031 1 74.38 210 ALA A O 1
ATOM 1677 N N . SER A 1 211 ? 19.188 -36.375 -24.141 1 72.88 211 SER A N 1
ATOM 1678 C CA . SER A 1 211 ? 20.172 -36.125 -25.188 1 72.88 211 SER A CA 1
ATOM 1679 C C . SER A 1 211 ? 19.781 -36.875 -26.469 1 72.88 211 SER A C 1
ATOM 1681 O O . SER A 1 211 ? 20.188 -36.469 -27.562 1 72.88 211 SER A O 1
ATOM 1683 N N . THR A 1 212 ? 18.906 -37.781 -26.391 1 74.44 212 THR A N 1
ATOM 1684 C CA . THR A 1 212 ? 18.594 -38.625 -27.531 1 74.44 212 THR A CA 1
ATOM 1685 C C . THR A 1 212 ? 17.625 -37.938 -28.5 1 74.44 212 THR A C 1
ATOM 1687 O O . THR A 1 212 ? 17.594 -38.25 -29.688 1 74.44 212 THR A O 1
ATOM 1690 N N . PHE A 1 213 ? 16.891 -37 -27.984 1 73.25 213 PHE A N 1
ATOM 1691 C CA . PHE A 1 213 ? 15.914 -36.344 -28.828 1 73.25 213 PHE A CA 1
ATOM 1692 C C . PHE A 1 213 ? 16.594 -35.594 -29.969 1 73.25 213 PHE A C 1
ATOM 1694 O O . PHE A 1 213 ? 16.094 -35.562 -31.094 1 73.25 213 PHE A O 1
ATOM 1701 N N . GLY A 1 214 ? 17.688 -35.094 -29.656 1 71.19 214 GLY A N 1
ATOM 1702 C CA . GLY A 1 214 ? 18.438 -34.344 -30.672 1 71.19 214 GLY A CA 1
ATOM 1703 C C . GLY A 1 214 ? 18.891 -35.219 -31.812 1 71.19 214 GLY A C 1
ATOM 1704 O O . GLY A 1 214 ? 19.141 -34.75 -32.906 1 71.19 214 GLY A O 1
ATOM 1705 N N . SER A 1 215 ? 18.859 -36.469 -31.531 1 74.75 215 SER A N 1
ATOM 1706 C CA . SER A 1 215 ? 19.422 -37.406 -32.5 1 74.75 215 SER A CA 1
ATOM 1707 C C . SER A 1 215 ? 18.375 -37.781 -33.562 1 74.75 215 SER A C 1
ATOM 1709 O O . SER A 1 215 ? 18.719 -38.375 -34.594 1 74.75 215 SER A O 1
ATOM 1711 N N . PHE A 1 216 ? 17.172 -37.312 -33.281 1 78.31 216 PHE A N 1
ATOM 1712 C CA . PHE A 1 216 ? 16.125 -37.656 -34.219 1 78.31 216 PHE A CA 1
ATOM 1713 C C . PHE A 1 216 ? 15.305 -36.438 -34.625 1 78.31 216 PHE A C 1
ATOM 1715 O O . PHE A 1 216 ? 14.117 -36.344 -34.312 1 78.31 216 PHE A O 1
ATOM 1722 N N . PRO A 1 217 ? 15.859 -35.594 -35.375 1 73.5 217 PRO A N 1
ATOM 1723 C CA . PRO A 1 217 ? 15.211 -34.312 -35.75 1 73.5 217 PRO A CA 1
ATOM 1724 C C . PRO A 1 217 ? 13.953 -34.531 -36.562 1 73.5 217 PRO A C 1
ATOM 1726 O O . PRO A 1 217 ? 13.086 -33.656 -36.625 1 73.5 217 PRO A O 1
ATOM 1729 N N . GLU A 1 218 ? 13.812 -35.719 -37.219 1 73.81 218 GLU A N 1
ATOM 1730 C CA . GLU A 1 218 ? 12.68 -36 -38.125 1 73.81 218 GLU A CA 1
ATOM 1731 C C . GLU A 1 218 ? 11.375 -36.031 -37.312 1 73.81 218 GLU A C 1
ATOM 1733 O O . GLU A 1 218 ? 10.297 -35.844 -37.906 1 73.81 218 GLU A O 1
ATOM 1738 N N . LEU A 1 219 ? 11.484 -36.375 -36.125 1 76.88 219 LEU A N 1
ATOM 1739 C CA . LEU A 1 219 ? 10.281 -36.469 -35.312 1 76.88 219 LEU A CA 1
ATOM 1740 C C . LEU A 1 219 ? 9.586 -35.125 -35.188 1 76.88 219 LEU A C 1
ATOM 1742 O O . LEU A 1 219 ? 8.359 -35.062 -35.125 1 76.88 219 LEU A O 1
ATOM 1746 N N . ALA A 1 220 ? 10.375 -34.094 -35.281 1 70.25 220 ALA A N 1
ATOM 1747 C CA . ALA A 1 220 ? 9.836 -32.75 -35.125 1 70.25 220 ALA A CA 1
ATOM 1748 C C . ALA A 1 220 ? 8.93 -32.406 -36.312 1 70.25 220 ALA A C 1
ATOM 1750 O O . ALA A 1 220 ? 8.008 -31.594 -36.188 1 70.25 220 ALA A O 1
ATOM 1751 N N . GLY A 1 221 ? 9.164 -33.031 -37.375 1 72.69 221 GLY A N 1
ATOM 1752 C CA . GLY A 1 221 ? 8.422 -32.688 -38.594 1 72.69 221 GLY A CA 1
ATOM 1753 C C . GLY A 1 221 ? 7.109 -33.469 -38.688 1 72.69 221 GLY A C 1
ATOM 1754 O O . GLY A 1 221 ? 6.277 -33.156 -39.562 1 72.69 221 GLY A O 1
ATOM 1755 N N . GLU A 1 222 ? 6.871 -34.344 -37.75 1 80.56 222 GLU A N 1
ATOM 1756 C CA . GLU A 1 222 ? 5.637 -35.125 -37.812 1 80.56 222 GLU A CA 1
ATOM 1757 C C . GLU A 1 222 ? 4.465 -34.344 -37.219 1 80.56 222 GLU A C 1
ATOM 1759 O O . GLU A 1 222 ? 4.621 -33.594 -36.25 1 80.56 222 GLU A O 1
ATOM 1764 N N . GLU A 1 223 ? 3.334 -34.438 -37.938 1 79.25 223 GLU A N 1
ATOM 1765 C CA . GLU A 1 223 ? 2.146 -33.656 -37.625 1 79.25 223 GLU A CA 1
ATOM 1766 C C . GLU A 1 223 ? 1.74 -33.844 -36.156 1 79.25 223 GLU A C 1
ATOM 1768 O O . GLU A 1 223 ? 1.378 -32.875 -35.469 1 79.25 223 GLU A O 1
ATOM 1773 N N . GLN A 1 224 ? 1.775 -35.094 -35.75 1 80.31 224 GLN A N 1
ATOM 1774 C CA . GLN A 1 224 ? 1.364 -35.375 -34.375 1 80.31 224 GLN A CA 1
ATOM 1775 C C . GLN A 1 224 ? 2.281 -34.688 -33.375 1 80.31 224 GLN A C 1
ATOM 1777 O O . GLN A 1 224 ? 1.812 -34.156 -32.375 1 80.31 224 GLN A O 1
ATOM 1782 N N . PHE A 1 225 ? 3.475 -34.594 -33.656 1 83.38 225 PHE A N 1
ATOM 1783 C CA . PHE A 1 225 ? 4.453 -33.969 -32.781 1 83.38 225 PHE A CA 1
ATOM 1784 C C . PHE A 1 225 ? 4.266 -32.438 -32.781 1 83.38 225 PHE A C 1
ATOM 1786 O O . PHE A 1 225 ? 4.359 -31.812 -31.719 1 83.38 225 PHE A O 1
ATOM 1793 N N . GLU A 1 226 ? 3.973 -31.953 -33.875 1 85.69 226 GLU A N 1
ATOM 1794 C CA . GLU A 1 226 ? 3.746 -30.516 -33.969 1 85.69 226 GLU A CA 1
ATOM 1795 C C . GLU A 1 226 ? 2.551 -30.094 -33.125 1 85.69 226 GLU A C 1
ATOM 1797 O O . GLU A 1 226 ? 2.586 -29.047 -32.469 1 85.69 226 GLU A O 1
ATOM 1802 N N . ASN A 1 227 ? 1.523 -30.938 -33.156 1 87.56 227 ASN A N 1
ATOM 1803 C CA . ASN A 1 227 ? 0.332 -30.625 -32.375 1 87.56 227 ASN A CA 1
ATOM 1804 C C . ASN A 1 227 ? 0.625 -30.641 -30.875 1 87.56 227 ASN A C 1
ATOM 1806 O O . ASN A 1 227 ? 0.159 -29.766 -30.141 1 87.56 227 ASN A O 1
ATOM 1810 N N . PHE A 1 228 ? 1.389 -31.594 -30.484 1 89.19 228 PHE A N 1
ATOM 1811 C CA . PHE A 1 228 ? 1.73 -31.703 -29.078 1 89.19 228 PHE A CA 1
ATOM 1812 C C . PHE A 1 228 ? 2.625 -30.531 -28.656 1 89.19 228 PHE A C 1
ATOM 1814 O O . PHE A 1 228 ? 2.492 -30.016 -27.547 1 89.19 228 PHE A O 1
ATOM 1821 N N . VAL A 1 229 ? 3.465 -30.078 -29.547 1 87.44 229 VAL A N 1
ATOM 1822 C CA . VAL A 1 229 ? 4.34 -28.953 -29.25 1 87.44 229 VAL A CA 1
ATOM 1823 C C . VAL A 1 229 ? 3.51 -27.672 -29.125 1 87.44 229 VAL A C 1
ATOM 1825 O O . VAL A 1 229 ? 3.76 -26.844 -28.234 1 87.44 229 VAL A O 1
ATOM 1828 N N . LYS A 1 230 ? 2.553 -27.531 -30 1 89.06 230 LYS A N 1
ATOM 1829 C CA . LYS A 1 230 ? 1.659 -26.391 -29.906 1 89.06 230 LYS A CA 1
ATOM 1830 C C . LYS A 1 230 ? 0.913 -26.359 -28.578 1 89.06 230 LYS A C 1
ATOM 1832 O O . LYS A 1 230 ? 0.769 -25.312 -27.953 1 89.06 230 LYS A O 1
ATOM 1837 N N . PHE A 1 231 ? 0.464 -27.531 -28.203 1 89.19 231 PHE A N 1
ATOM 1838 C CA . PHE A 1 231 ? -0.233 -27.656 -26.922 1 89.19 231 PHE A CA 1
ATOM 1839 C C . PHE A 1 231 ? 0.698 -27.312 -25.766 1 89.19 231 PHE A C 1
ATOM 1841 O O . PHE A 1 231 ? 0.314 -26.594 -24.844 1 89.19 231 PHE A O 1
ATOM 1848 N N . GLU A 1 232 ? 1.842 -27.797 -25.891 1 90.31 232 GLU A N 1
ATOM 1849 C CA . GLU A 1 232 ? 2.826 -27.531 -24.844 1 90.31 232 GLU A CA 1
ATOM 1850 C C . GLU A 1 232 ? 3.133 -26.031 -24.75 1 90.31 232 GLU A C 1
ATOM 1852 O O . GLU A 1 232 ? 3.252 -25.484 -23.641 1 90.31 232 GLU A O 1
ATOM 1857 N N . ASN A 1 233 ? 3.26 -25.391 -25.859 1 91.06 233 ASN A N 1
ATOM 1858 C CA . ASN A 1 233 ? 3.52 -23.953 -25.891 1 91.06 233 ASN A CA 1
ATOM 1859 C C . ASN A 1 233 ? 2.357 -23.156 -25.297 1 91.06 233 ASN A C 1
ATOM 1861 O O . ASN A 1 233 ? 2.572 -22.188 -24.578 1 91.06 233 ASN A O 1
ATOM 1865 N N . LYS A 1 234 ? 1.209 -23.562 -25.625 1 90.75 234 LYS A N 1
ATOM 1866 C CA . LYS A 1 234 ? 0.021 -22.906 -25.078 1 90.75 234 LYS A CA 1
ATOM 1867 C C . LYS A 1 234 ? -0.014 -23.016 -23.562 1 90.75 234 LYS A C 1
ATOM 1869 O O . LYS A 1 234 ? -0.277 -22.031 -22.875 1 90.75 234 LYS A O 1
ATOM 1874 N N . PHE A 1 235 ? 0.279 -24.141 -23.062 1 91.56 235 PHE A N 1
ATOM 1875 C CA . PHE A 1 235 ? 0.223 -24.328 -21.609 1 91.56 235 PHE A CA 1
ATOM 1876 C C . PHE A 1 235 ? 1.397 -23.641 -20.922 1 91.56 235 PHE A C 1
ATOM 1878 O O . PHE A 1 235 ? 1.289 -23.234 -19.766 1 91.56 235 PHE A O 1
ATOM 1885 N N . SER A 1 236 ? 2.461 -23.547 -21.688 1 92.94 236 SER A N 1
ATOM 1886 C CA . SER A 1 236 ? 3.564 -22.766 -21.156 1 92.94 236 SER A CA 1
ATOM 1887 C C . SER A 1 236 ? 3.176 -21.297 -21 1 92.94 236 SER A C 1
ATOM 1889 O O . SER A 1 236 ? 3.557 -20.641 -20.016 1 92.94 236 SER A O 1
ATOM 1891 N N . LYS A 1 237 ? 2.412 -20.797 -21.938 1 92.62 237 LYS A N 1
ATOM 1892 C CA . LYS A 1 237 ? 1.911 -19.438 -21.844 1 92.62 237 LYS A CA 1
ATOM 1893 C C . LYS A 1 237 ? 0.957 -19.266 -20.672 1 92.62 237 LYS A C 1
ATOM 1895 O O . LYS A 1 237 ? 1.03 -18.281 -19.938 1 92.62 237 LYS A O 1
ATOM 1900 N N . TYR A 1 238 ? 0.06 -20.266 -20.469 1 92.88 238 TYR A N 1
ATOM 1901 C CA . TYR A 1 238 ? -0.825 -20.266 -19.312 1 92.88 238 TYR A CA 1
ATOM 1902 C C . TYR A 1 238 ? -0.026 -20.172 -18.016 1 92.88 238 TYR A C 1
ATOM 1904 O O . TYR A 1 238 ? -0.335 -19.359 -17.141 1 92.88 238 TYR A O 1
ATOM 1912 N N . GLU A 1 239 ? 0.966 -20.969 -17.969 1 92.44 239 GLU A N 1
ATOM 1913 C CA . GLU A 1 239 ? 1.766 -21.016 -16.75 1 92.44 239 GLU A CA 1
ATOM 1914 C C . GLU A 1 239 ? 2.414 -19.672 -16.453 1 92.44 239 GLU A C 1
ATOM 1916 O O . GLU A 1 239 ? 2.4 -19.219 -15.305 1 92.44 239 GLU A O 1
ATOM 1921 N N . ALA A 1 240 ? 2.914 -19.078 -17.469 1 93.06 240 ALA A N 1
ATOM 1922 C CA . ALA A 1 240 ? 3.582 -17.781 -17.297 1 93.06 240 ALA A CA 1
ATOM 1923 C C . ALA A 1 240 ? 2.604 -16.719 -16.797 1 93.06 240 ALA A C 1
ATOM 1925 O O . ALA A 1 240 ? 2.908 -15.977 -15.867 1 93.06 240 ALA A O 1
ATOM 1926 N N . VAL A 1 241 ? 1.485 -16.656 -17.375 1 94 241 VAL A N 1
ATOM 1927 C CA . VAL A 1 241 ? 0.483 -15.648 -17.031 1 94 241 VAL A CA 1
ATOM 1928 C C . VAL A 1 241 ? -0.055 -15.906 -15.633 1 94 241 VAL A C 1
ATOM 1930 O O . VAL A 1 241 ? -0.201 -14.984 -14.828 1 94 241 VAL A O 1
ATOM 1933 N N . LEU A 1 242 ? -0.344 -17.172 -15.336 1 94.06 242 LEU A N 1
ATOM 1934 C CA . LEU A 1 242 ? -0.875 -17.516 -14.023 1 94.06 242 LEU A CA 1
ATOM 1935 C C . LEU A 1 242 ? 0.149 -17.234 -12.93 1 94.06 242 LEU A C 1
ATOM 1937 O O . LEU A 1 242 ? -0.213 -16.812 -11.836 1 94.06 242 LEU A O 1
ATOM 1941 N N . ASP A 1 243 ? 1.361 -17.469 -13.242 1 93 243 ASP A N 1
ATOM 1942 C CA . ASP A 1 243 ? 2.424 -17.141 -12.297 1 93 243 ASP A CA 1
ATOM 1943 C C . ASP A 1 243 ? 2.465 -15.641 -12 1 93 243 ASP A C 1
ATOM 1945 O O . ASP A 1 243 ? 2.621 -15.234 -10.852 1 93 243 ASP A O 1
ATOM 1949 N N . ASN A 1 244 ? 2.32 -14.914 -12.992 1 93.5 244 ASN A N 1
ATOM 1950 C CA . ASN A 1 244 ? 2.324 -13.469 -12.836 1 93.5 244 ASN A CA 1
ATOM 1951 C C . ASN A 1 244 ? 1.133 -12.992 -12.008 1 93.5 244 ASN A C 1
ATOM 1953 O O . ASN A 1 244 ? 1.279 -12.125 -11.141 1 93.5 244 ASN A O 1
ATOM 1957 N N . ILE A 1 245 ? -0.005 -13.508 -12.281 1 94.19 245 ILE A N 1
ATOM 1958 C CA . ILE A 1 245 ? -1.207 -13.148 -11.539 1 94.19 245 ILE A CA 1
ATOM 1959 C C . ILE A 1 245 ? -1.031 -13.508 -10.062 1 94.19 245 ILE A C 1
ATOM 1961 O O . ILE A 1 245 ? -1.375 -12.719 -9.18 1 94.19 245 ILE A O 1
ATOM 1965 N N . SER A 1 246 ? -0.49 -14.664 -9.836 1 93.25 246 SER A N 1
ATOM 1966 C CA . SER A 1 246 ? -0.276 -15.117 -8.469 1 93.25 246 SER A CA 1
ATOM 1967 C C . SER A 1 246 ? 0.718 -14.219 -7.734 1 93.25 246 SER A C 1
ATOM 1969 O O . SER A 1 246 ? 0.455 -13.773 -6.617 1 93.25 246 SER A O 1
ATOM 1971 N N . ARG A 1 247 ? 1.803 -13.961 -8.391 1 92.56 247 ARG A N 1
ATOM 1972 C CA . ARG A 1 247 ? 2.842 -13.125 -7.793 1 92.56 247 ARG A CA 1
ATOM 1973 C C . ARG A 1 247 ? 2.318 -11.727 -7.492 1 92.56 247 ARG A C 1
ATOM 1975 O O . ARG A 1 247 ? 2.562 -11.18 -6.414 1 92.56 247 ARG A O 1
ATOM 1982 N N . THR A 1 248 ? 1.668 -11.133 -8.398 1 93.62 248 THR A N 1
ATOM 1983 C CA . THR A 1 248 ? 1.155 -9.773 -8.25 1 93.62 248 THR A CA 1
ATOM 1984 C C . THR A 1 248 ? 0.105 -9.711 -7.145 1 93.62 248 THR A C 1
ATOM 1986 O O . THR A 1 248 ? 0.066 -8.75 -6.375 1 93.62 248 THR A O 1
ATOM 1989 N N . ASN A 1 249 ? -0.743 -10.703 -7.125 1 92.25 249 ASN A N 1
ATOM 1990 C CA . ASN A 1 249 ? -1.752 -10.727 -6.07 1 92.25 249 ASN A CA 1
ATOM 1991 C C . ASN A 1 249 ? -1.118 -10.883 -4.691 1 92.25 249 ASN A C 1
ATOM 1993 O O . ASN A 1 249 ? -1.612 -10.328 -3.709 1 92.25 249 ASN A O 1
ATOM 1997 N N . LYS A 1 250 ? -0.106 -11.68 -4.57 1 91.94 250 LYS A N 1
ATOM 1998 C CA . LYS A 1 250 ? 0.61 -11.789 -3.305 1 91.94 250 LYS A CA 1
ATOM 1999 C C . LYS A 1 250 ? 1.167 -10.438 -2.863 1 91.94 250 LYS A C 1
ATOM 2001 O O . LYS A 1 250 ? 1.088 -10.086 -1.685 1 91.94 250 LYS A O 1
ATOM 2006 N N . ARG A 1 251 ? 1.666 -9.703 -3.789 1 92.44 251 ARG A N 1
ATOM 2007 C CA . ARG A 1 251 ? 2.178 -8.367 -3.498 1 92.44 251 ARG A CA 1
ATOM 2008 C C . ARG A 1 251 ? 1.056 -7.438 -3.047 1 92.44 251 ARG A C 1
ATOM 2010 O O . ARG A 1 251 ? 1.236 -6.641 -2.125 1 92.44 251 ARG A O 1
ATOM 2017 N N . LEU A 1 252 ? -0.029 -7.547 -3.719 1 89.88 252 LEU A N 1
ATOM 2018 C CA . LEU A 1 252 ? -1.175 -6.719 -3.357 1 89.88 252 LEU A CA 1
ATOM 2019 C C . LEU A 1 252 ? -1.634 -7.016 -1.935 1 89.88 252 LEU A C 1
ATOM 2021 O O . LEU A 1 252 ? -1.908 -6.098 -1.161 1 89.88 252 LEU A O 1
ATOM 2025 N N . VAL A 1 253 ? -1.721 -8.289 -1.619 1 89.06 253 VAL A N 1
ATOM 2026 C CA . VAL A 1 253 ? -2.121 -8.68 -0.272 1 89.06 253 VAL A CA 1
ATOM 2027 C C . VAL A 1 253 ? -1.117 -8.141 0.745 1 89.06 253 VAL A C 1
ATOM 2029 O O . VAL A 1 253 ? -1.5 -7.695 1.827 1 89.06 253 VAL A O 1
ATOM 2032 N N . LYS A 1 254 ? 0.107 -8.18 0.397 1 90.06 254 LYS A N 1
ATOM 2033 C CA . LYS A 1 254 ? 1.146 -7.637 1.268 1 90.06 254 LYS A CA 1
ATOM 2034 C C . LYS A 1 254 ? 0.948 -6.145 1.497 1 90.06 254 LYS A C 1
ATOM 2036 O O . LYS A 1 254 ? 1.096 -5.656 2.619 1 90.06 254 LYS A O 1
ATOM 2041 N N . HIS A 1 255 ? 0.657 -5.43 0.49 1 88.81 255 HIS A N 1
ATOM 2042 C CA . HIS A 1 255 ? 0.381 -4 0.609 1 88.81 255 HIS A CA 1
ATOM 2043 C C . HIS A 1 255 ? -0.765 -3.74 1.581 1 88.81 255 HIS A C 1
ATOM 2045 O O . HIS A 1 255 ? -0.68 -2.844 2.422 1 88.81 255 HIS A O 1
ATOM 2051 N N . PHE A 1 256 ? -1.803 -4.488 1.47 1 85.56 256 PHE A N 1
ATOM 2052 C CA . PHE A 1 256 ? -2.955 -4.324 2.348 1 85.56 256 PHE A CA 1
ATOM 2053 C C . PHE A 1 256 ? -2.574 -4.59 3.799 1 85.56 256 PHE A C 1
ATOM 2055 O O . PHE A 1 256 ? -3.043 -3.9 4.707 1 85.56 256 PHE A O 1
ATOM 2062 N N . THR A 1 257 ? -1.758 -5.57 3.984 1 86.44 257 THR A N 1
ATOM 2063 C CA . THR A 1 257 ? -1.307 -5.895 5.332 1 86.44 257 THR A CA 1
ATOM 2064 C C . THR A 1 257 ? -0.465 -4.758 5.91 1 86.44 257 THR A C 1
ATOM 2066 O O . THR A 1 257 ? -0.583 -4.43 7.09 1 86.44 257 THR A O 1
ATOM 2069 N N . GLU A 1 258 ? 0.301 -4.121 5.09 1 87.44 258 GLU A N 1
ATOM 2070 C CA . GLU A 1 258 ? 1.17 -3.027 5.512 1 87.44 258 GLU A CA 1
ATOM 2071 C C . GLU A 1 258 ? 0.365 -1.764 5.805 1 87.44 258 GLU A C 1
ATOM 2073 O O . GLU A 1 258 ? 0.807 -0.902 6.566 1 87.44 258 GLU A O 1
ATOM 2078 N N . MET A 1 259 ? -0.771 -1.646 5.223 1 89.19 259 MET A N 1
ATOM 2079 C CA . MET A 1 259 ? -1.637 -0.486 5.422 1 89.19 259 MET A CA 1
ATOM 2080 C C . MET A 1 259 ? -2.443 -0.623 6.707 1 89.19 259 MET A C 1
ATOM 2082 O O . MET A 1 259 ? -3.002 0.358 7.203 1 89.19 259 MET A O 1
ATOM 2086 N N . SER A 1 260 ? -2.496 -1.767 7.293 1 89.19 260 SER A N 1
ATOM 2087 C CA . SER A 1 260 ? -3.375 -2.076 8.414 1 89.19 260 SER A CA 1
ATOM 2088 C C . SER A 1 260 ? -3.045 -1.213 9.633 1 89.19 260 SER A C 1
ATOM 2090 O O . SER A 1 260 ? -3.939 -0.619 10.234 1 89.19 260 SER A O 1
ATOM 2092 N N . PRO A 1 261 ? -1.768 -1.06 9.969 1 90.19 261 PRO A N 1
ATOM 2093 C CA . PRO A 1 261 ? -1.455 -0.207 11.117 1 90.19 261 PRO A CA 1
ATOM 2094 C C . PRO A 1 261 ? -1.848 1.252 10.898 1 90.19 261 PRO A C 1
ATOM 2096 O O . PRO A 1 261 ? -2.258 1.937 11.836 1 90.19 261 PRO A O 1
ATOM 2099 N N . ASP A 1 262 ? -1.725 1.748 9.727 1 92.94 262 ASP A N 1
ATOM 2100 C CA . ASP A 1 262 ? -2.1 3.121 9.406 1 92.94 262 ASP A CA 1
ATOM 2101 C C . ASP A 1 262 ? -3.609 3.318 9.523 1 92.94 262 ASP A C 1
ATOM 2103 O O . ASP A 1 262 ? -4.07 4.348 10.023 1 92.94 262 ASP A O 1
ATOM 2107 N N . LEU A 1 263 ? -4.375 2.361 9.102 1 90.94 263 LEU A N 1
ATOM 2108 C CA . LEU A 1 263 ? -5.824 2.432 9.227 1 90.94 263 LEU A CA 1
ATOM 2109 C C . LEU A 1 263 ? -6.246 2.436 10.695 1 90.94 263 LEU A C 1
ATOM 2111 O O . LEU A 1 263 ? -7.141 3.193 11.086 1 90.94 263 LEU A O 1
ATOM 2115 N N . THR A 1 264 ? -5.578 1.61 11.469 1 92.12 264 THR A N 1
ATOM 2116 C CA . THR A 1 264 ? -5.855 1.566 12.898 1 92.12 264 THR A CA 1
ATOM 2117 C C . THR A 1 264 ? -5.535 2.906 13.555 1 92.12 264 THR A C 1
ATOM 2119 O O . THR A 1 264 ? -6.316 3.412 14.367 1 92.12 264 THR A O 1
ATOM 2122 N N . GLU A 1 265 ? -4.414 3.416 13.148 1 94.38 265 GLU A N 1
ATOM 2123 C CA . GLU A 1 265 ? -3.988 4.699 13.703 1 94.38 265 GLU A CA 1
ATOM 2124 C C . GLU A 1 265 ? -4.945 5.816 13.305 1 94.38 265 GLU A C 1
ATOM 2126 O O . GLU A 1 265 ? -5.27 6.684 14.117 1 94.38 265 GLU A O 1
ATOM 2131 N N . LEU A 1 266 ? -5.367 5.82 12.141 1 93.69 266 LEU A N 1
ATOM 2132 C CA . LEU A 1 266 ? -6.316 6.828 11.672 1 93.69 266 LEU A CA 1
ATOM 2133 C C . LEU A 1 266 ? -7.637 6.723 12.422 1 93.69 266 LEU A C 1
ATOM 2135 O O . LEU A 1 266 ? -8.219 7.734 12.82 1 93.69 266 LEU A O 1
ATOM 2139 N N . GLY A 1 267 ? -8.094 5.523 12.617 1 93.94 267 GLY A N 1
ATOM 2140 C CA . GLY A 1 267 ? -9.297 5.34 13.406 1 93.94 267 GLY A CA 1
ATOM 2141 C C . GLY A 1 267 ? -9.172 5.887 14.82 1 93.94 267 GLY A C 1
ATOM 2142 O O . GLY A 1 267 ? -10.062 6.598 15.297 1 93.94 267 GLY A O 1
ATOM 2143 N N . SER A 1 268 ? -8.055 5.602 15.391 1 95.12 268 SER A N 1
ATOM 2144 C CA . SER A 1 268 ? -7.793 6.086 16.75 1 95.12 268 SER A CA 1
ATOM 2145 C C . SER A 1 268 ? -7.699 7.605 16.781 1 95.12 268 SER A C 1
ATOM 2147 O O . SER A 1 268 ? -8.188 8.242 17.719 1 95.12 268 SER A O 1
ATOM 2149 N N . SER A 1 269 ? -7.062 8.18 15.758 1 95.38 269 SER A N 1
ATOM 2150 C CA . SER A 1 269 ? -6.891 9.633 15.703 1 95.38 269 SER A CA 1
ATOM 2151 C C . SER A 1 269 ? -8.227 10.344 15.539 1 95.38 269 SER A C 1
ATOM 2153 O O . SER A 1 269 ? -8.477 11.359 16.188 1 95.38 269 SER A O 1
ATOM 2155 N N . PHE A 1 270 ? -9.086 9.82 14.75 1 94.19 270 PHE A N 1
ATOM 2156 C CA . PHE A 1 270 ? -10.406 10.43 14.57 1 94.19 270 PHE A CA 1
ATOM 2157 C C . PHE A 1 270 ? -11.25 10.258 15.828 1 94.19 270 PHE A C 1
ATOM 2159 O O . PHE A 1 270 ? -12.031 11.148 16.188 1 94.19 270 PHE A O 1
ATOM 2166 N N . LYS A 1 271 ? -11.117 9.188 16.5 1 93.88 271 LYS A N 1
ATOM 2167 C CA . LYS A 1 271 ? -11.805 9.008 17.766 1 93.88 271 LYS A CA 1
ATOM 2168 C C . LYS A 1 271 ? -11.312 10.008 18.812 1 93.88 271 LYS A C 1
ATOM 2170 O O . LYS A 1 271 ? -12.109 10.57 19.562 1 93.88 271 LYS A O 1
ATOM 2175 N N . ALA A 1 272 ? -9.969 10.148 18.781 1 94.81 272 ALA A N 1
ATOM 2176 C CA . ALA A 1 272 ? -9.398 11.156 19.672 1 94.81 272 ALA A CA 1
ATOM 2177 C C . ALA A 1 272 ? -9.93 12.547 19.344 1 94.81 272 ALA A C 1
ATOM 2179 O O . ALA A 1 272 ? -10.266 13.32 20.25 1 94.81 272 ALA A O 1
ATOM 2180 N N . LEU A 1 273 ? -9.992 12.844 18.094 1 94 273 LEU A N 1
ATOM 2181 C CA . LEU A 1 273 ? -10.516 14.133 17.656 1 94 273 LEU A CA 1
ATOM 2182 C C . LEU A 1 273 ? -11.977 14.297 18.062 1 94 273 LEU A C 1
ATOM 2184 O O . LEU A 1 273 ? -12.391 15.383 18.469 1 94 273 LEU A O 1
ATOM 2188 N N . SER A 1 274 ? -12.734 13.227 17.969 1 93.56 274 SER A N 1
ATOM 2189 C CA . SER A 1 274 ? -14.141 13.258 18.344 1 93.56 274 SER A CA 1
ATOM 2190 C C . SER A 1 274 ? -14.312 13.555 19.828 1 93.56 274 SER A C 1
ATOM 2192 O O . SER A 1 274 ? -15.25 14.242 20.219 1 93.56 274 SER A O 1
ATOM 2194 N N . LEU A 1 275 ? -13.383 13.094 20.594 1 91.94 275 LEU A N 1
ATOM 2195 C CA . LEU A 1 275 ? -13.43 13.344 22.031 1 91.94 275 LEU A CA 1
ATOM 2196 C C . LEU A 1 275 ? -13.156 14.812 22.344 1 91.94 275 LEU A C 1
ATOM 2198 O O . LEU A 1 275 ? -13.805 15.406 23.203 1 91.94 275 LEU A O 1
ATOM 2202 N N . ILE A 1 276 ? -12.227 15.406 21.625 1 91.19 276 ILE A N 1
ATOM 2203 C CA . ILE A 1 276 ? -11.883 16.812 21.844 1 91.19 276 ILE A CA 1
ATOM 2204 C C . ILE A 1 276 ? -13.039 17.703 21.406 1 91.19 276 ILE A C 1
ATOM 2206 O O . ILE A 1 276 ? -13.375 18.672 22.078 1 91.19 276 ILE A O 1
ATOM 2210 N N . GLN A 1 277 ? -13.68 17.328 20.312 1 91 277 GLN A N 1
ATOM 2211 C CA . GLN A 1 277 ? -14.719 18.156 19.719 1 91 277 GLN A CA 1
ATOM 2212 C C . GLN A 1 277 ? -16.109 17.75 20.234 1 91 277 GLN A C 1
ATOM 2214 O O . GLN A 1 277 ? -17.094 18.438 19.969 1 91 277 GLN A O 1
ATOM 2219 N N . ASP A 1 278 ? -16.234 16.688 20.875 1 88.31 278 ASP A N 1
ATOM 2220 C CA . ASP A 1 278 ? -17.516 16.141 21.297 1 88.31 278 ASP A CA 1
ATOM 2221 C C . ASP A 1 278 ? -18.469 15.977 20.109 1 88.31 278 ASP A C 1
ATOM 2223 O O . ASP A 1 278 ? -19.578 16.484 20.125 1 88.31 278 ASP A O 1
ATOM 2227 N N . SER A 1 279 ? -17.953 15.352 19.031 1 88.81 279 SER A N 1
ATOM 2228 C CA . SER A 1 279 ? -18.703 15.156 17.812 1 88.81 279 SER A CA 1
ATOM 2229 C C . SER A 1 279 ? -18.922 13.672 17.516 1 88.81 279 SER A C 1
ATOM 2231 O O . SER A 1 279 ? -17.969 12.922 17.359 1 88.81 279 SER A O 1
ATOM 2233 N N . ASN A 1 280 ? -20.109 13.219 17.25 1 86.12 280 ASN A N 1
ATOM 2234 C CA . ASN A 1 280 ? -20.453 11.836 16.938 1 86.12 280 ASN A CA 1
ATOM 2235 C C . ASN A 1 280 ? -20.141 11.508 15.477 1 86.12 280 ASN A C 1
ATOM 2237 O O . ASN A 1 280 ? -19.797 10.375 15.148 1 86.12 280 ASN A O 1
ATOM 2241 N N . SER A 1 281 ? -20.344 12.516 14.664 1 85.94 281 SER A N 1
ATOM 2242 C CA . SER A 1 281 ? -20.094 12.312 13.242 1 85.94 281 SER A CA 1
ATOM 2243 C C . SER A 1 281 ? -18.641 11.945 12.992 1 85.94 281 SER A C 1
ATOM 2245 O O . SER A 1 281 ? -18.344 11.047 12.203 1 85.94 281 SER A O 1
ATOM 2247 N N . ILE A 1 282 ? -17.766 12.555 13.797 1 90.5 282 ILE A N 1
ATOM 2248 C CA . ILE A 1 282 ? -16.344 12.289 13.633 1 90.5 282 ILE A CA 1
ATOM 2249 C C . ILE A 1 282 ? -16 10.93 14.242 1 90.5 282 ILE A C 1
ATOM 2251 O O . ILE A 1 282 ? -15.148 10.203 13.719 1 90.5 282 ILE A O 1
ATOM 2255 N N . GLU A 1 283 ? -16.672 10.602 15.312 1 90.81 283 GLU A N 1
ATOM 2256 C CA . GLU A 1 283 ? -16.469 9.297 15.938 1 90.81 283 GLU A CA 1
ATOM 2257 C C . GLU A 1 283 ? -16.828 8.164 14.977 1 90.81 283 GLU A C 1
ATOM 2259 O O . GLU A 1 283 ? -16.156 7.141 14.93 1 90.81 283 GLU A O 1
ATOM 2264 N N . ASN A 1 284 ? -17.906 8.391 14.266 1 90.38 284 ASN A N 1
ATOM 2265 C CA . ASN A 1 284 ? -18.344 7.379 13.305 1 90.38 284 ASN A CA 1
ATOM 2266 C C . ASN A 1 284 ? -17.312 7.168 12.203 1 90.38 284 ASN A C 1
ATOM 2268 O O . ASN A 1 284 ? -17.125 6.047 11.727 1 90.38 284 ASN A O 1
ATOM 2272 N N . VAL A 1 285 ? -16.703 8.242 11.805 1 90.06 285 VAL A N 1
ATOM 2273 C CA . VAL A 1 285 ? -15.656 8.117 10.797 1 90.06 285 VAL A CA 1
ATOM 2274 C C . VAL A 1 285 ? -14.523 7.246 11.344 1 90.06 285 VAL A C 1
ATOM 2276 O O . VAL A 1 285 ? -13.992 6.398 10.625 1 90.06 285 VAL A O 1
ATOM 2279 N N . GLY A 1 286 ? -14.188 7.445 12.625 1 91.56 286 GLY A N 1
ATOM 2280 C CA . GLY A 1 286 ? -13.188 6.594 13.25 1 91.56 286 GLY A CA 1
ATOM 2281 C C . GLY A 1 286 ? -13.586 5.129 13.281 1 91.56 286 GLY A C 1
ATOM 2282 O O . GLY A 1 286 ? -12.758 4.246 13.047 1 91.56 286 GLY A O 1
ATOM 2283 N N . ARG A 1 287 ? -14.836 4.871 13.492 1 90.69 287 ARG A N 1
ATOM 2284 C CA . ARG A 1 287 ? -15.352 3.504 13.547 1 90.69 287 ARG A CA 1
ATOM 2285 C C . ARG A 1 287 ? -15.297 2.852 12.172 1 90.69 287 ARG A C 1
ATOM 2287 O O . ARG A 1 287 ? -15.062 1.646 12.055 1 90.69 287 ARG A O 1
ATOM 2294 N N . VAL A 1 288 ? -15.594 3.635 11.211 1 90.56 288 VAL A N 1
ATOM 2295 C CA . VAL A 1 288 ? -15.578 3.1 9.859 1 90.56 288 VAL A CA 1
ATOM 2296 C C . VAL A 1 288 ? -14.164 2.646 9.5 1 90.56 288 VAL A C 1
ATOM 2298 O O . VAL A 1 288 ? -13.977 1.618 8.844 1 90.56 288 VAL A O 1
ATOM 2301 N N . PHE A 1 289 ? -13.172 3.363 9.93 1 91.38 289 PHE A N 1
ATOM 2302 C CA . PHE A 1 289 ? -11.797 2.955 9.656 1 91.38 289 PHE A CA 1
ATOM 2303 C C . PHE A 1 289 ? -11.477 1.643 10.359 1 91.38 289 PHE A C 1
ATOM 2305 O O . PHE A 1 289 ? -10.75 0.803 9.82 1 91.38 289 PHE A O 1
ATOM 2312 N N . ASP A 1 290 ? -12.008 1.451 11.5 1 88.56 290 ASP A N 1
ATOM 2313 C CA . ASP A 1 290 ? -11.836 0.181 12.203 1 88.56 290 ASP A CA 1
ATOM 2314 C C . ASP A 1 290 ? -12.484 -0.964 11.43 1 88.56 290 ASP A C 1
ATOM 2316 O O . ASP A 1 290 ? -11.922 -2.055 11.328 1 88.56 290 ASP A O 1
ATOM 2320 N N . ARG A 1 291 ? -13.609 -0.711 10.906 1 88.38 291 ARG A N 1
ATOM 2321 C CA . ARG A 1 291 ? -14.312 -1.726 10.125 1 88.38 291 ARG A CA 1
ATOM 2322 C C . ARG A 1 291 ? -13.57 -2.031 8.828 1 88.38 291 ARG A C 1
ATOM 2324 O O . ARG A 1 291 ? -13.539 -3.182 8.383 1 88.38 291 ARG A O 1
ATOM 2331 N N . THR A 1 292 ? -13.102 -0.965 8.242 1 86.44 292 THR A N 1
ATOM 2332 C CA . THR A 1 292 ? -12.359 -1.137 7 1 86.44 292 THR A CA 1
ATOM 2333 C C . THR A 1 292 ? -11.18 -2.082 7.203 1 86.44 292 THR A C 1
ATOM 2335 O O . THR A 1 292 ? -10.852 -2.873 6.312 1 86.44 292 THR A O 1
ATOM 2338 N N . LEU A 1 293 ? -10.609 -2.049 8.406 1 86.25 293 LEU A N 1
ATOM 2339 C CA . LEU A 1 293 ? -9.5 -2.943 8.719 1 86.25 293 LEU A CA 1
ATOM 2340 C C . LEU A 1 293 ? -9.961 -4.398 8.734 1 86.25 293 LEU A C 1
ATOM 2342 O O . LEU A 1 293 ? -9.289 -5.273 8.188 1 86.25 293 LEU A O 1
ATOM 2346 N N . ILE A 1 294 ? -11.039 -4.656 9.273 1 88.12 294 ILE A N 1
ATOM 2347 C CA . ILE A 1 294 ? -11.602 -6 9.359 1 88.12 294 ILE A CA 1
ATOM 2348 C C . ILE A 1 294 ? -11.898 -6.52 7.949 1 88.12 294 ILE A C 1
ATOM 2350 O O . ILE A 1 294 ? -11.539 -7.645 7.609 1 88.12 294 ILE A O 1
ATOM 2354 N N . TYR A 1 295 ? -12.477 -5.668 7.168 1 85.31 295 TYR A N 1
ATOM 2355 C CA . TYR A 1 295 ? -12.844 -6.066 5.816 1 85.31 295 TYR A CA 1
ATOM 2356 C C . TYR A 1 295 ? -11.609 -6.309 4.961 1 85.31 295 TYR A C 1
ATOM 2358 O O . TYR A 1 295 ? -11.586 -7.227 4.133 1 85.31 295 TYR A O 1
ATOM 2366 N N . ALA A 1 296 ? -10.625 -5.492 5.156 1 84.94 296 ALA A N 1
ATOM 2367 C CA . ALA A 1 296 ? -9.375 -5.68 4.418 1 84.94 296 ALA A CA 1
ATOM 2368 C C . ALA A 1 296 ? -8.75 -7.031 4.738 1 84.94 296 ALA A C 1
ATOM 2370 O O . ALA A 1 296 ? -8.234 -7.711 3.848 1 84.94 296 ALA A O 1
ATOM 2371 N N . ASN A 1 297 ? -8.805 -7.48 5.957 1 85 297 ASN A N 1
ATOM 2372 C CA . ASN A 1 297 ? -8.289 -8.789 6.363 1 85 297 ASN A CA 1
ATOM 2373 C C . ASN A 1 297 ? -9.102 -9.922 5.754 1 85 297 ASN A C 1
ATOM 2375 O O . ASN A 1 297 ? -8.539 -10.938 5.332 1 85 297 ASN A O 1
ATOM 2379 N N . GLN A 1 298 ? -10.336 -9.742 5.672 1 86.19 298 GLN A N 1
ATOM 2380 C CA . GLN A 1 298 ? -11.211 -10.742 5.059 1 86.19 298 GLN A CA 1
ATOM 2381 C C . GLN A 1 298 ? -10.922 -10.883 3.568 1 86.19 298 GLN A C 1
ATOM 2383 O O . GLN A 1 298 ? -10.906 -11.992 3.035 1 86.19 298 GLN A O 1
ATOM 2388 N N . LEU A 1 299 ? -10.766 -9.727 2.99 1 85.5 299 LEU A N 1
ATOM 2389 C CA . LEU A 1 299 ? -10.43 -9.758 1.571 1 85.5 299 LEU A CA 1
ATOM 2390 C C . LEU A 1 299 ? -9.117 -10.484 1.337 1 85.5 299 LEU A C 1
ATOM 2392 O O . LEU A 1 299 ? -9 -11.281 0.399 1 85.5 299 LEU A O 1
ATOM 2396 N N . SER A 1 300 ? -8.133 -10.234 2.174 1 86.56 300 SER A N 1
ATOM 2397 C CA . SER A 1 300 ? -6.836 -10.898 2.064 1 86.56 300 SER A CA 1
ATOM 2398 C C . SER A 1 300 ? -6.98 -12.414 2.203 1 86.56 300 SER A C 1
ATOM 2400 O O . SER A 1 300 ? -6.387 -13.172 1.433 1 86.56 300 SER A O 1
ATOM 2402 N N . GLU A 1 301 ? -7.801 -12.844 3.064 1 84.75 301 GLU A N 1
ATOM 2403 C CA . GLU A 1 301 ? -8.039 -14.273 3.273 1 84.75 301 GLU A CA 1
ATOM 2404 C C . GLU A 1 301 ? -8.766 -14.891 2.086 1 84.75 301 GLU A C 1
ATOM 2406 O O . GLU A 1 301 ? -8.406 -15.977 1.63 1 84.75 301 GLU A O 1
ATOM 2411 N N . ALA A 1 302 ? -9.75 -14.18 1.654 1 86.06 302 ALA A N 1
ATOM 2412 C CA . ALA A 1 302 ? -10.508 -14.664 0.505 1 86.06 302 ALA A CA 1
ATOM 2413 C C . ALA A 1 302 ? -9.625 -14.766 -0.735 1 86.06 302 ALA A C 1
ATOM 2415 O O . ALA A 1 302 ? -9.766 -15.703 -1.525 1 86.06 302 ALA A O 1
ATOM 2416 N N . THR A 1 303 ? -8.75 -13.789 -0.89 1 89.12 303 THR A N 1
ATOM 2417 C CA . THR A 1 303 ? -7.848 -13.805 -2.031 1 89.12 303 THR A CA 1
ATOM 2418 C C . THR A 1 303 ? -6.875 -14.977 -1.936 1 89.12 303 THR A C 1
ATOM 2420 O O . THR A 1 303 ? -6.59 -15.633 -2.936 1 89.12 303 THR A O 1
ATOM 2423 N N . ASN A 1 304 ? -6.418 -15.289 -0.781 1 85.62 304 ASN A N 1
ATOM 2424 C CA . ASN A 1 304 ? -5.48 -16.391 -0.592 1 85.62 304 ASN A CA 1
ATOM 2425 C C . ASN A 1 304 ? -6.148 -17.734 -0.838 1 85.62 304 ASN A C 1
ATOM 2427 O O . ASN A 1 304 ? -5.684 -18.531 -1.664 1 85.62 304 ASN A O 1
ATOM 2431 N N . THR A 1 305 ? -7.266 -17.969 -0.241 1 84.12 305 THR A N 1
ATOM 2432 C CA . THR A 1 305 ? -7.941 -19.266 -0.308 1 84.12 305 THR A CA 1
ATOM 2433 C C . THR A 1 305 ? -8.758 -19.375 -1.592 1 84.12 305 THR A C 1
ATOM 2435 O O . THR A 1 305 ? -8.812 -20.453 -2.201 1 84.12 305 THR A O 1
ATOM 2438 N N . GLY A 1 306 ? -9.305 -18.281 -1.948 1 84.88 306 GLY A N 1
ATOM 2439 C CA . GLY A 1 306 ? -10.242 -18.328 -3.062 1 84.88 306 GLY A CA 1
ATOM 2440 C C . GLY A 1 306 ? -9.57 -18.172 -4.414 1 84.88 306 GLY A C 1
ATOM 2441 O O . GLY A 1 306 ? -10.086 -18.641 -5.426 1 84.88 306 GLY A O 1
ATOM 2442 N N . LEU A 1 307 ? -8.461 -17.547 -4.441 1 90.19 307 LEU A N 1
ATOM 2443 C CA . LEU A 1 307 ? -7.816 -17.312 -5.73 1 90.19 307 LEU A CA 1
ATOM 2444 C C . LEU A 1 307 ? -6.438 -17.969 -5.777 1 90.19 307 LEU A C 1
ATOM 2446 O O . LEU A 1 307 ? -6.188 -18.844 -6.602 1 90.19 307 LEU A O 1
ATOM 2450 N N . LEU A 1 308 ? -5.582 -17.672 -4.879 1 89.25 308 LEU A N 1
ATOM 2451 C CA . LEU A 1 308 ? -4.18 -18.062 -4.961 1 89.25 308 LEU A CA 1
ATOM 2452 C C . LEU A 1 308 ? -4.027 -19.562 -4.844 1 89.25 308 LEU A C 1
ATOM 2454 O O . LEU A 1 308 ? -3.307 -20.188 -5.629 1 89.25 308 LEU A O 1
ATOM 2458 N N . ASP A 1 309 ? -4.727 -20.203 -3.928 1 85.88 309 ASP A N 1
ATOM 2459 C CA . ASP A 1 309 ? -4.664 -21.656 -3.775 1 85.88 309 ASP A CA 1
ATOM 2460 C C . ASP A 1 309 ? -5.148 -22.359 -5.039 1 85.88 309 ASP A C 1
ATOM 2462 O O . ASP A 1 309 ? -4.527 -23.328 -5.492 1 85.88 309 ASP A O 1
ATOM 2466 N N . LYS A 1 310 ? -6.211 -21.891 -5.547 1 89.44 310 LYS A N 1
ATOM 2467 C CA . LYS A 1 310 ? -6.785 -22.5 -6.742 1 89.44 310 LYS A CA 1
ATOM 2468 C C . LYS A 1 310 ? -5.887 -22.297 -7.957 1 89.44 310 LYS A C 1
ATOM 2470 O O . LYS A 1 310 ? -5.793 -23.156 -8.828 1 89.44 310 LYS A O 1
ATOM 2475 N N . LEU A 1 311 ? -5.234 -21.141 -7.988 1 91.31 311 LEU A N 1
ATOM 2476 C CA . LEU A 1 311 ? -4.301 -20.875 -9.078 1 91.31 311 LEU A CA 1
ATOM 2477 C C . LEU A 1 311 ? -3.109 -21.828 -9.016 1 91.31 311 LEU A C 1
ATOM 2479 O O . LEU A 1 311 ? -2.656 -22.328 -10.047 1 91.31 311 LEU A O 1
ATOM 2483 N N . ILE A 1 312 ? -2.646 -22.109 -7.836 1 86.12 312 ILE A N 1
ATOM 2484 C CA . ILE A 1 312 ? -1.524 -23.016 -7.656 1 86.12 312 ILE A CA 1
ATOM 2485 C C . ILE A 1 312 ? -1.928 -24.422 -8.094 1 86.12 312 ILE A C 1
ATOM 2487 O O . ILE A 1 312 ? -1.155 -25.125 -8.75 1 86.12 312 ILE A O 1
ATOM 2491 N N . GLU A 1 313 ? -3.121 -24.781 -7.73 1 86.69 313 GLU A N 1
ATOM 2492 C CA . GLU A 1 313 ? -3.645 -26.078 -8.148 1 86.69 313 GLU A CA 1
ATOM 2493 C C . GLU A 1 313 ? -3.688 -26.203 -9.672 1 86.69 313 GLU A C 1
ATOM 2495 O O . GLU A 1 313 ? -3.238 -27.188 -10.234 1 86.69 313 GLU A O 1
ATOM 2500 N N . LEU A 1 314 ? -4.191 -25.188 -10.281 1 90.56 314 LEU A N 1
ATOM 2501 C CA . LEU A 1 314 ? -4.309 -25.203 -11.734 1 90.56 314 LEU A CA 1
ATOM 2502 C C . LEU A 1 314 ? -2.934 -25.219 -12.391 1 90.56 314 LEU A C 1
ATOM 2504 O O . LEU A 1 314 ? -2.732 -25.906 -13.406 1 90.56 314 LEU A O 1
ATOM 2508 N N . LYS A 1 315 ? -2.029 -24.547 -11.836 1 89.5 315 LYS A N 1
ATOM 2509 C CA . LYS A 1 315 ? -0.664 -24.547 -12.352 1 89.5 315 LYS A CA 1
ATOM 2510 C C . LYS A 1 315 ? -0.041 -25.938 -12.258 1 89.5 315 LYS A C 1
ATOM 2512 O O . LYS A 1 315 ? 0.672 -26.375 -13.172 1 89.5 315 LYS A O 1
ATOM 2517 N N . ASN A 1 316 ? -0.351 -26.641 -11.188 1 88 316 ASN A N 1
ATOM 2518 C CA . ASN A 1 316 ? 0.163 -27.984 -11.039 1 88 316 ASN A CA 1
ATOM 2519 C C . ASN A 1 316 ? -0.413 -28.938 -12.086 1 88 316 ASN A C 1
ATOM 2521 O O . ASN A 1 316 ? 0.281 -29.828 -12.578 1 88 316 ASN A O 1
ATOM 2525 N N . PHE A 1 317 ? -1.593 -28.672 -12.445 1 90.38 317 PHE A N 1
ATOM 2526 C CA . PHE A 1 317 ? -2.203 -29.484 -13.492 1 90.38 317 PHE A CA 1
ATOM 2527 C C . PHE A 1 317 ? -1.52 -29.234 -14.836 1 90.38 317 PHE A C 1
ATOM 2529 O O . PHE A 1 317 ? -1.387 -30.156 -15.648 1 90.38 317 PHE A O 1
ATOM 2536 N N . THR A 1 318 ? -1.119 -28 -15.055 1 90.75 318 THR A N 1
ATOM 2537 C CA . THR A 1 318 ? -0.421 -27.719 -16.297 1 90.75 318 THR A CA 1
ATOM 2538 C C . THR A 1 318 ? 0.904 -28.469 -16.359 1 90.75 318 THR A C 1
ATOM 2540 O O . THR A 1 318 ? 1.301 -28.938 -17.438 1 90.75 318 THR A O 1
ATOM 2543 N N . LYS A 1 319 ? 1.543 -28.672 -15.242 1 89.69 319 LYS A N 1
ATOM 2544 C CA . LYS A 1 319 ? 2.799 -29.406 -15.195 1 89.69 319 LYS A CA 1
ATOM 2545 C C . LYS A 1 319 ? 2.58 -30.891 -15.539 1 89.69 319 LYS A C 1
ATOM 2547 O O . LYS A 1 319 ? 3.398 -31.484 -16.234 1 89.69 319 LYS A O 1
ATOM 2552 N N . ILE A 1 320 ? 1.481 -31.391 -15.102 1 91.69 320 ILE A N 1
ATOM 2553 C CA . ILE A 1 320 ? 1.154 -32.781 -15.367 1 91.69 320 ILE A CA 1
ATOM 2554 C C . ILE A 1 320 ? 0.874 -33 -16.859 1 91.69 320 ILE A C 1
ATOM 2556 O O . ILE A 1 320 ? 1.3 -33.969 -17.453 1 91.69 320 ILE A O 1
ATOM 2560 N N . ALA A 1 321 ? 0.175 -32.031 -17.422 1 91.56 321 ALA A N 1
ATOM 2561 C CA . ALA A 1 321 ? -0.097 -32.094 -18.859 1 91.56 321 ALA A CA 1
ATOM 2562 C C . ALA A 1 321 ? 1.199 -32.094 -19.656 1 91.56 321 ALA A C 1
ATOM 2564 O O . ALA A 1 321 ? 1.342 -32.844 -20.625 1 91.56 321 ALA A O 1
ATOM 2565 N N . LYS A 1 322 ? 2.119 -31.344 -19.266 1 91.06 322 LYS A N 1
ATOM 2566 C CA . LYS A 1 322 ? 3.406 -31.297 -19.953 1 91.06 322 LYS A CA 1
ATOM 2567 C C . LYS A 1 322 ? 4.168 -32.594 -19.781 1 91.06 322 LYS A C 1
ATOM 2569 O O . LYS A 1 322 ? 4.832 -33.062 -20.719 1 91.06 322 LYS A O 1
ATOM 2574 N N . LYS A 1 323 ? 4.027 -33.25 -18.625 1 92.06 323 LYS A N 1
ATOM 2575 C CA . LYS A 1 323 ? 4.715 -34.5 -18.359 1 92.06 323 LYS A CA 1
ATOM 2576 C C . LYS A 1 323 ? 4.168 -35.625 -19.234 1 92.06 323 LYS A C 1
ATOM 2578 O O . LYS A 1 323 ? 4.922 -36.469 -19.703 1 92.06 323 LYS A O 1
ATOM 2583 N N . ILE A 1 324 ? 2.869 -35.594 -19.453 1 93.62 324 ILE A N 1
ATOM 2584 C CA . ILE A 1 324 ? 2.266 -36.625 -20.297 1 93.62 324 ILE A CA 1
ATOM 2585 C C . ILE A 1 324 ? 2.713 -36.438 -21.75 1 93.62 324 ILE A C 1
ATOM 2587 O O . ILE A 1 324 ? 2.945 -37.406 -22.453 1 93.62 324 ILE A O 1
ATOM 2591 N N . ILE A 1 325 ? 2.873 -35.188 -22.172 1 92.31 325 ILE A N 1
ATOM 2592 C CA . ILE A 1 325 ? 3.369 -34.906 -23.516 1 92.31 325 ILE A CA 1
ATOM 2593 C C . ILE A 1 325 ? 4.816 -35.375 -23.641 1 92.31 325 ILE A C 1
ATOM 2595 O O . ILE A 1 325 ? 5.199 -35.938 -24.656 1 92.31 325 ILE A O 1
ATOM 2599 N N . GLN A 1 326 ? 5.555 -35.188 -22.594 1 91.12 326 GLN A N 1
ATOM 2600 C CA . GLN A 1 326 ? 6.938 -35.656 -22.562 1 91.12 326 GLN A CA 1
ATOM 2601 C C . GLN A 1 326 ? 7.016 -37.156 -22.656 1 91.12 326 GLN A C 1
ATOM 2603 O O . GLN A 1 326 ? 7.891 -37.719 -23.328 1 91.12 326 GLN A O 1
ATOM 2608 N N . TYR A 1 327 ? 6.109 -37.812 -21.984 1 93.75 327 TYR A N 1
ATOM 2609 C CA . TYR A 1 327 ? 6.039 -39.25 -22.062 1 93.75 327 TYR A CA 1
ATOM 2610 C C . TYR A 1 327 ? 5.801 -39.719 -23.5 1 93.75 327 TYR A C 1
ATOM 2612 O O . TYR A 1 327 ? 6.457 -40.656 -23.969 1 93.75 327 TYR A O 1
ATOM 2620 N N . ASN A 1 328 ? 4.891 -39.062 -24.094 1 92.06 328 ASN A N 1
ATOM 2621 C CA . ASN A 1 328 ? 4.598 -39.375 -25.5 1 92.06 328 ASN A CA 1
ATOM 2622 C C . ASN A 1 328 ? 5.816 -39.188 -26.391 1 92.06 328 ASN A C 1
ATOM 2624 O O . ASN A 1 328 ? 6.137 -40.031 -27.219 1 92.06 328 ASN A O 1
ATOM 2628 N N . ARG A 1 329 ? 6.465 -38.125 -26.234 1 89.69 329 ARG A N 1
ATOM 2629 C CA . ARG A 1 329 ? 7.652 -37.812 -27.016 1 89.69 329 ARG A CA 1
ATOM 2630 C C . ARG A 1 329 ? 8.75 -38.875 -26.781 1 89.69 329 ARG A C 1
ATOM 2632 O O . ARG A 1 329 ? 9.375 -39.344 -27.734 1 89.69 329 ARG A O 1
ATOM 2639 N N . ASN A 1 330 ? 8.961 -39.219 -25.547 1 92.56 330 ASN A N 1
ATOM 2640 C CA . ASN A 1 330 ? 10 -40.156 -25.203 1 92.56 330 ASN A CA 1
ATOM 2641 C C . ASN A 1 330 ? 9.695 -41.562 -25.766 1 92.56 330 ASN A C 1
ATOM 2643 O O . ASN A 1 330 ? 10.602 -42.312 -26.141 1 92.56 330 ASN A O 1
ATOM 2647 N N . LYS A 1 331 ? 8.406 -41.906 -25.781 1 93.5 331 LYS A N 1
ATOM 2648 C CA . LYS A 1 331 ? 8.031 -43.188 -26.375 1 93.5 331 LYS A CA 1
ATOM 2649 C C . LYS A 1 331 ? 8.273 -43.188 -27.875 1 93.5 331 LYS A C 1
ATOM 2651 O O . LYS A 1 331 ? 8.664 -44.219 -28.438 1 93.5 331 LYS A O 1
ATOM 2656 N N . ALA A 1 332 ? 8.039 -42.094 -28.516 1 91.31 332 ALA A N 1
ATOM 2657 C CA . ALA A 1 332 ? 8.352 -41.969 -29.938 1 91.31 332 ALA A CA 1
ATOM 2658 C C . ALA A 1 332 ? 9.852 -42.094 -30.188 1 91.31 332 ALA A C 1
ATOM 2660 O O . ALA A 1 332 ? 10.281 -42.75 -31.125 1 91.31 332 ALA A O 1
ATOM 2661 N N . VAL A 1 333 ? 10.625 -41.469 -29.359 1 91.69 333 VAL A N 1
ATOM 2662 C CA . VAL A 1 333 ? 12.078 -41.531 -29.453 1 91.69 333 VAL A CA 1
ATOM 2663 C C . VAL A 1 333 ? 12.523 -43 -29.219 1 91.69 333 VAL A C 1
ATOM 2665 O O . VAL A 1 333 ? 13.43 -43.469 -29.891 1 91.69 333 VAL A O 1
ATOM 2668 N N . GLN A 1 334 ? 11.859 -43.625 -28.281 1 94.25 334 GLN A N 1
ATOM 2669 C CA . GLN A 1 334 ? 12.164 -45 -27.969 1 94.25 334 GLN A CA 1
ATOM 2670 C C . GLN A 1 334 ? 11.984 -45.906 -29.203 1 94.25 334 GLN A C 1
ATOM 2672 O O . GLN A 1 334 ? 12.82 -46.75 -29.484 1 94.25 334 GLN A O 1
ATOM 2677 N N . LEU A 1 335 ? 10.922 -45.688 -29.953 1 93.5 335 LEU A N 1
ATOM 2678 C CA . LEU A 1 335 ? 10.68 -46.438 -31.172 1 93.5 335 LEU A CA 1
ATOM 2679 C C . LEU A 1 335 ? 11.797 -46.188 -32.188 1 93.5 335 LEU A C 1
ATOM 2681 O O . LEU A 1 335 ? 12.297 -47.156 -32.781 1 93.5 335 LEU A O 1
ATOM 2685 N N . LYS A 1 336 ? 12.227 -45 -32.281 1 92.06 336 LYS A N 1
ATOM 2686 C CA . LYS A 1 336 ? 13.289 -44.656 -33.25 1 92.06 336 LYS A CA 1
ATOM 2687 C C . LYS A 1 336 ? 14.609 -45.281 -32.812 1 92.06 336 LYS A C 1
ATOM 2689 O O . LYS A 1 336 ? 15.406 -45.688 -33.656 1 92.06 336 LYS A O 1
ATOM 2694 N N . MET A 1 337 ? 14.828 -45.375 -31.547 1 93.88 337 MET A N 1
ATOM 2695 C CA . MET A 1 337 ? 16.031 -46.031 -31.031 1 93.88 337 MET A CA 1
ATOM 2696 C C . MET A 1 337 ? 16.047 -47.5 -31.406 1 93.88 337 MET A C 1
ATOM 2698 O O . MET A 1 337 ? 17.078 -48.031 -31.812 1 93.88 337 MET A O 1
ATOM 2702 N N . VAL A 1 338 ? 14.922 -48.125 -31.266 1 95.44 338 VAL A N 1
ATOM 2703 C CA . VAL A 1 338 ? 14.797 -49.531 -31.578 1 95.44 338 VAL A CA 1
ATOM 2704 C C . VAL A 1 338 ? 14.969 -49.75 -33.094 1 95.44 338 VAL A C 1
ATOM 2706 O O . VAL A 1 338 ? 15.641 -50.688 -33.531 1 95.44 338 VAL A O 1
ATOM 2709 N N . GLU A 1 339 ? 14.391 -48.844 -33.875 1 94.06 339 GLU A N 1
ATOM 2710 C CA . GLU A 1 339 ? 14.523 -48.938 -35.312 1 94.06 339 GLU A CA 1
ATOM 2711 C C . GLU A 1 339 ? 15.984 -48.781 -35.75 1 94.06 339 GLU A C 1
ATOM 2713 O O . GLU A 1 339 ? 16.453 -49.531 -36.625 1 94.06 339 GLU A O 1
ATOM 2718 N N . LYS A 1 340 ? 16.641 -47.906 -35.156 1 92.88 340 LYS A N 1
ATOM 2719 C CA . LYS A 1 340 ? 18.047 -47.719 -35.469 1 92.88 340 LYS A CA 1
ATOM 2720 C C . LYS A 1 340 ? 18.875 -48.938 -35.062 1 92.88 340 LYS A C 1
ATOM 2722 O O . LYS A 1 340 ? 19.719 -49.406 -35.844 1 92.88 340 LYS A O 1
ATOM 2727 N N . SER A 1 341 ? 18.641 -49.469 -33.906 1 94.25 341 SER A N 1
ATOM 2728 C CA . SER A 1 341 ? 19.344 -50.656 -33.438 1 94.25 341 SER A CA 1
ATOM 2729 C C . SER A 1 341 ? 19.062 -51.844 -34.344 1 94.25 341 SER A C 1
ATOM 2731 O O . SER A 1 341 ? 19.953 -52.688 -34.562 1 94.25 341 SER A O 1
ATOM 2733 N N . LEU A 1 342 ? 17.781 -51.906 -34.812 1 95.5 342 LEU A N 1
ATOM 2734 C CA . LEU A 1 342 ? 17.391 -53 -35.719 1 95.5 342 LEU A CA 1
ATOM 2735 C C . LEU A 1 342 ? 18.141 -52.875 -37.031 1 95.5 342 LEU A C 1
ATOM 2737 O O . LEU A 1 342 ? 18.641 -53.875 -37.562 1 95.5 342 LEU A O 1
ATOM 2741 N N . GLN A 1 343 ? 18.25 -51.688 -37.531 1 94.44 343 GLN A N 1
ATOM 2742 C CA . GLN A 1 343 ? 18.969 -51.438 -38.781 1 94.44 343 GLN A CA 1
ATOM 2743 C C . GLN A 1 343 ? 20.453 -51.781 -38.625 1 94.44 343 GLN A C 1
ATOM 2745 O O . GLN A 1 343 ? 21.047 -52.406 -39.5 1 94.44 343 GLN A O 1
ATOM 2750 N N . ASP A 1 344 ? 21.031 -51.375 -37.562 1 94.56 344 ASP A N 1
ATOM 2751 C CA . ASP A 1 344 ? 22.438 -51.656 -37.312 1 94.56 344 ASP A CA 1
ATOM 2752 C C . ASP A 1 344 ? 22.688 -53.156 -37.156 1 94.56 344 ASP A C 1
ATOM 2754 O O . ASP A 1 344 ? 23.672 -53.688 -37.688 1 94.56 344 ASP A O 1
ATOM 2758 N N . SER A 1 345 ? 21.828 -53.844 -36.5 1 93.69 345 SER A N 1
ATOM 2759 C CA . SER A 1 345 ? 21.969 -55.281 -36.312 1 93.69 345 SER A CA 1
ATOM 2760 C C . SER A 1 345 ? 21.75 -56.062 -37.594 1 93.69 345 SER A C 1
ATOM 2762 O O . SER A 1 345 ? 22.422 -57.062 -37.844 1 93.69 345 SER A O 1
ATOM 2764 N N . ARG A 1 346 ? 20.781 -55.656 -38.375 1 93.88 346 ARG A N 1
ATOM 2765 C CA . ARG A 1 346 ? 20.562 -56.25 -39.688 1 93.88 346 ARG A CA 1
ATOM 2766 C C . ARG A 1 346 ? 21.766 -56.094 -40.594 1 93.88 346 ARG A C 1
ATOM 2768 O O . ARG A 1 346 ? 22.141 -57 -41.344 1 93.88 346 ARG A O 1
ATOM 2775 N N . ALA A 1 347 ? 22.359 -54.906 -40.469 1 93.62 347 ALA A N 1
ATOM 2776 C CA . ALA A 1 347 ? 23.562 -54.656 -41.25 1 93.62 347 ALA A CA 1
ATOM 2777 C C . ALA A 1 347 ? 24.719 -55.531 -40.812 1 93.62 347 ALA A C 1
ATOM 2779 O O . ALA A 1 347 ? 25.453 -56.094 -41.656 1 93.62 347 ALA A O 1
ATOM 2780 N N . LYS A 1 348 ? 24.844 -55.719 -39.594 1 92.56 348 LYS A N 1
ATOM 2781 C CA . LYS A 1 348 ? 25.875 -56.594 -39.031 1 92.56 348 LYS A CA 1
ATOM 2782 C C . LYS A 1 348 ? 25.625 -58.031 -39.438 1 92.56 348 LYS A C 1
ATOM 2784 O O . LYS A 1 348 ? 26.578 -58.781 -39.75 1 92.56 348 LYS A O 1
ATOM 2789 N N . TYR A 1 349 ? 24.375 -58.406 -39.375 1 91.25 349 TYR A N 1
ATOM 2790 C CA . TYR A 1 349 ? 24.016 -59.75 -39.75 1 91.25 349 TYR A CA 1
ATOM 2791 C C . TYR A 1 349 ? 24.344 -60.031 -41.219 1 91.25 349 TYR A C 1
ATOM 2793 O O . TYR A 1 349 ? 24.875 -61.094 -41.562 1 91.25 349 TYR A O 1
ATOM 2801 N N . LYS A 1 350 ? 24.047 -59.125 -42 1 89.88 350 LYS A N 1
ATOM 2802 C CA . LYS A 1 350 ? 24.359 -59.25 -43.406 1 89.88 350 LYS A CA 1
ATOM 2803 C C . LYS A 1 350 ? 25.859 -59.344 -43.656 1 89.88 350 LYS A C 1
ATOM 2805 O O . LYS A 1 350 ? 26.312 -60.094 -44.5 1 89.88 350 LYS A O 1
ATOM 2810 N N . GLU A 1 351 ? 26.578 -58.656 -42.906 1 89.62 351 GLU A N 1
ATOM 2811 C CA . GLU A 1 351 ? 28.047 -58.688 -43 1 89.62 351 GLU A CA 1
ATOM 2812 C C . GLU A 1 351 ? 28.594 -60.031 -42.594 1 89.62 351 GLU A C 1
ATOM 2814 O O . GLU A 1 351 ? 29.469 -60.594 -43.25 1 89.62 351 GLU A O 1
ATOM 2819 N N . HIS A 1 352 ? 28.094 -60.562 -41.531 1 87.44 352 HIS A N 1
ATOM 2820 C CA . HIS A 1 352 ? 28.531 -61.875 -41.062 1 87.44 352 HIS A CA 1
ATOM 2821 C C . HIS A 1 352 ? 28.109 -62.969 -42.031 1 87.44 352 HIS A C 1
ATOM 2823 O O . HIS A 1 352 ? 28.844 -63.969 -42.188 1 87.44 352 HIS A O 1
ATOM 2829 N N . GLN A 1 353 ? 26.984 -62.844 -42.562 1 84.81 353 GLN A N 1
ATOM 2830 C CA . GLN A 1 353 ? 26.516 -63.812 -43.531 1 84.81 353 GLN A CA 1
ATOM 2831 C C . GLN A 1 353 ? 27.422 -63.812 -44.781 1 84.81 353 GLN A C 1
ATOM 2833 O O . GLN A 1 353 ? 27.703 -64.875 -45.312 1 84.81 353 GLN A O 1
ATOM 2838 N N . LYS A 1 354 ? 27.812 -62.656 -45.094 1 85.31 354 LYS A N 1
ATOM 2839 C CA . LYS A 1 354 ? 28.719 -62.562 -46.219 1 85.31 354 LYS A CA 1
ATOM 2840 C C . LYS A 1 354 ? 30.078 -63.219 -45.906 1 85.31 354 LYS A C 1
ATOM 2842 O O . LYS A 1 354 ? 30.656 -63.906 -46.75 1 85.31 354 LYS A O 1
ATOM 2847 N N . GLN A 1 355 ? 30.469 -63.031 -44.781 1 82.31 355 GLN A N 1
ATOM 2848 C CA . GLN A 1 355 ? 31.734 -63.594 -44.344 1 82.31 355 GLN A CA 1
ATOM 2849 C C . GLN A 1 355 ? 31.641 -65.125 -44.281 1 82.31 355 GLN A C 1
ATOM 2851 O O . GLN A 1 355 ? 32.594 -65.812 -44.688 1 82.31 355 GLN A O 1
ATOM 2856 N N . GLU A 1 356 ? 30.578 -65.562 -43.844 1 82.38 356 GLU A N 1
ATOM 2857 C CA . GLU A 1 356 ? 30.375 -67 -43.75 1 82.38 356 GLU A CA 1
ATOM 2858 C C . GLU A 1 356 ? 30.281 -67.625 -45.125 1 82.38 356 GLU A C 1
ATOM 2860 O O . GLU A 1 356 ? 30.781 -68.75 -45.375 1 82.38 356 GLU A O 1
ATOM 2865 N N . GLU A 1 357 ? 29.641 -67 -45.969 1 81.19 357 GLU A N 1
ATOM 2866 C CA . GLU A 1 357 ? 29.547 -67.5 -47.344 1 81.19 357 GLU A CA 1
ATOM 2867 C C . GLU A 1 357 ? 30.922 -67.5 -48 1 81.19 357 GLU A C 1
ATOM 2869 O O . GLU A 1 357 ? 31.234 -68.5 -48.719 1 81.19 357 GLU A O 1
ATOM 2874 N N . GLU A 1 358 ? 31.688 -66.625 -47.656 1 79.88 358 GLU A N 1
ATOM 2875 C CA . GLU A 1 358 ? 33.031 -66.562 -48.219 1 79.88 358 GLU A CA 1
ATOM 2876 C C . GLU A 1 358 ? 33.906 -67.688 -47.625 1 79.88 358 GLU A C 1
ATOM 2878 O O . GLU A 1 358 ? 34.656 -68.375 -48.344 1 79.88 358 GLU A O 1
ATOM 2883 N N . ILE A 1 359 ? 33.75 -67.938 -46.406 1 76.75 359 ILE A N 1
ATOM 2884 C CA . ILE A 1 359 ? 34.5 -69 -45.75 1 76.75 359 ILE A CA 1
ATOM 2885 C C . ILE A 1 359 ? 34.062 -70.375 -46.25 1 76.75 359 ILE A C 1
ATOM 2887 O O . ILE A 1 359 ? 34.906 -71.25 -46.5 1 76.75 359 ILE A O 1
ATOM 2891 N N . SER A 1 360 ? 32.781 -70.5 -46.438 1 76.94 360 SER A N 1
ATOM 2892 C CA . SER A 1 360 ? 32.25 -71.75 -46.969 1 76.94 360 SER A CA 1
ATOM 2893 C C . SER A 1 360 ? 32.75 -72 -48.375 1 76.94 360 SER A C 1
ATOM 2895 O O . SER A 1 360 ? 33.062 -73.125 -48.75 1 76.94 360 SER A O 1
ATOM 2897 N N . ARG A 1 361 ? 32.875 -70.938 -49.125 1 77.12 361 ARG A N 1
ATOM 2898 C CA . ARG A 1 361 ? 33.406 -71.062 -50.469 1 77.12 361 ARG A CA 1
ATOM 2899 C C . ARG A 1 361 ? 34.875 -71.438 -50.469 1 77.12 361 ARG A C 1
ATOM 2901 O O . ARG A 1 361 ? 35.312 -72.312 -51.25 1 77.12 361 ARG A O 1
ATOM 2908 N N . ILE A 1 362 ? 35.562 -71 -49.562 1 75.38 362 ILE A N 1
ATOM 2909 C CA . ILE A 1 362 ? 36.969 -71.312 -49.438 1 75.38 362 ILE A CA 1
ATOM 2910 C C . ILE A 1 362 ? 37.156 -72.75 -48.969 1 75.38 362 ILE A C 1
ATOM 2912 O O . ILE A 1 362 ? 38 -73.438 -49.469 1 75.38 362 ILE A O 1
ATOM 2916 N N . ASP A 1 363 ? 36.312 -73.125 -48.062 1 70.44 363 ASP A N 1
ATOM 2917 C CA . ASP A 1 363 ? 36.375 -74.5 -47.562 1 70.44 363 ASP A CA 1
ATOM 2918 C C . ASP A 1 363 ? 35.969 -75.5 -48.625 1 70.44 363 ASP A C 1
ATOM 2920 O O . ASP A 1 363 ? 36.594 -76.562 -48.719 1 70.44 363 ASP A O 1
ATOM 2924 N N . ALA A 1 364 ? 35 -75.188 -49.375 1 73.5 364 ALA A N 1
ATOM 2925 C CA . ALA A 1 364 ? 34.594 -76.062 -50.469 1 73.5 364 ALA A CA 1
ATOM 2926 C C . ALA A 1 364 ? 35.688 -76.188 -51.5 1 73.5 364 ALA A C 1
ATOM 2928 O O . ALA A 1 364 ? 35.938 -77.312 -52 1 73.5 364 ALA A O 1
ATOM 2929 N N . LEU A 1 365 ? 36.375 -75.125 -51.75 1 69.56 365 LEU A N 1
ATOM 2930 C CA . LEU A 1 365 ? 37.5 -75.188 -52.688 1 69.56 365 LEU A CA 1
ATOM 2931 C C . LEU A 1 365 ? 38.656 -76 -52.094 1 69.56 365 LEU A C 1
ATOM 2933 O O . LEU A 1 365 ? 39.281 -76.812 -52.812 1 69.56 365 LEU A O 1
ATOM 2937 N N . ALA A 1 366 ? 38.75 -75.875 -50.812 1 67.69 366 ALA A N 1
ATOM 2938 C CA . ALA A 1 366 ? 39.781 -76.625 -50.156 1 67.69 366 ALA A CA 1
ATOM 2939 C C . ALA A 1 366 ? 39.438 -78.125 -50.062 1 67.69 366 ALA A C 1
ATOM 2941 O O . ALA A 1 366 ? 40.312 -79 -50.219 1 67.69 366 ALA A O 1
ATOM 2942 N N . SER A 1 367 ? 38.219 -78.438 -49.812 1 66.56 367 SER A N 1
ATOM 2943 C CA . SER A 1 367 ? 37.781 -79.812 -49.75 1 66.56 367 SER A CA 1
ATOM 2944 C C . SER A 1 367 ? 37.812 -80.438 -51.125 1 66.56 367 SER A C 1
ATOM 2946 O O . SER A 1 367 ? 38.125 -81.625 -51.281 1 66.56 367 SER A O 1
ATOM 2948 N N . ARG A 1 368 ? 37.281 -79.75 -52.156 1 67.62 368 ARG A N 1
ATOM 2949 C CA . ARG A 1 368 ? 37.406 -80.25 -53.5 1 67.62 368 ARG A CA 1
ATOM 2950 C C . ARG A 1 368 ? 38.875 -80.562 -53.844 1 67.62 368 ARG A C 1
ATOM 2952 O O . ARG A 1 368 ? 39.156 -81.562 -54.5 1 67.62 368 ARG A O 1
ATOM 2959 N N . ALA A 1 369 ? 39.688 -79.812 -53.25 1 65.69 369 ALA A N 1
ATOM 2960 C CA . ALA A 1 369 ? 41.094 -80.062 -53.5 1 65.69 369 ALA A CA 1
ATOM 2961 C C . ALA A 1 369 ? 41.594 -81.25 -52.719 1 65.69 369 ALA A C 1
ATOM 2963 O O . ALA A 1 369 ? 42.5 -82 -53.156 1 65.69 369 ALA A O 1
ATOM 2964 N N . THR A 1 370 ? 40.969 -81.312 -51.562 1 64.5 370 THR A N 1
ATOM 2965 C CA . THR A 1 370 ? 41.406 -82.438 -50.719 1 64.5 370 THR A CA 1
ATOM 2966 C C . THR A 1 370 ? 40.5 -83.625 -50.906 1 64.5 370 THR A C 1
ATOM 2968 O O . THR A 1 370 ? 40.781 -84.75 -50.438 1 64.5 370 THR A O 1
ATOM 2971 N N . GLY A 1 371 ? 39.562 -83.75 -51.844 1 62.03 371 GLY A N 1
ATOM 2972 C CA . GLY A 1 371 ? 38.656 -84.875 -52.219 1 62.03 371 GLY A CA 1
ATOM 2973 C C . GLY A 1 371 ? 37.562 -85.062 -51.219 1 62.03 371 GLY A C 1
ATOM 2974 O O . GLY A 1 371 ? 36.844 -86.125 -51.25 1 62.03 371 GLY A O 1
ATOM 2975 N N . SER A 1 372 ? 37.594 -84.562 -50.062 1 52.84 372 SER A N 1
ATOM 2976 C CA . SER A 1 372 ? 36.594 -84.938 -49.062 1 52.84 372 SER A CA 1
ATOM 2977 C C . SER A 1 372 ? 35.312 -84.125 -49.219 1 52.84 372 SER A C 1
ATOM 2979 O O . SER A 1 372 ? 35.344 -82.938 -49.375 1 52.84 372 SER A O 1
ATOM 2981 N N . GLU A 1 373 ? 34.219 -84.625 -49.75 1 48.06 373 GLU A N 1
ATOM 2982 C CA . GLU A 1 373 ? 32.875 -84.125 -49.969 1 48.06 373 GLU A CA 1
ATOM 2983 C C . GLU A 1 373 ? 32.219 -83.688 -48.656 1 48.06 373 GLU A C 1
ATOM 2985 O O . GLU A 1 373 ? 31.906 -84.562 -47.844 1 48.06 373 GLU A O 1
ATOM 2990 N N . GLN A 1 374 ? 32.656 -82.875 -47.906 1 45.59 374 GLN A N 1
ATOM 2991 C CA . GLN A 1 374 ? 31.922 -82.562 -46.688 1 45.59 374 GLN A CA 1
ATOM 2992 C C . GLN A 1 374 ? 30.531 -82 -47.031 1 45.59 374 GLN A C 1
ATOM 2994 O O . GLN A 1 374 ? 30.375 -81.188 -47.938 1 45.59 374 GLN A O 1
ATOM 2999 N N . SER A 1 375 ? 29.375 -82.75 -46.812 1 42.59 375 SER A N 1
ATOM 3000 C CA . SER A 1 375 ? 27.953 -82.5 -46.906 1 42.59 375 SER A CA 1
ATOM 3001 C C . SER A 1 375 ? 27.594 -81.188 -46.281 1 42.59 375 SER A C 1
ATOM 3003 O O . SER A 1 375 ? 27.953 -80.875 -45.125 1 42.59 375 SER A O 1
ATOM 3005 N N . ALA A 1 376 ? 27.438 -80.125 -46.938 1 45.53 376 ALA A N 1
ATOM 3006 C CA . ALA A 1 376 ? 26.922 -78.812 -46.562 1 45.53 376 ALA A CA 1
ATOM 3007 C C . ALA A 1 376 ? 25.547 -78.938 -45.906 1 45.53 376 ALA A C 1
ATOM 3009 O O . ALA A 1 376 ? 24.547 -79.188 -46.594 1 45.53 376 ALA A O 1
ATOM 3010 N N . ASN A 1 377 ? 25.312 -79.688 -44.812 1 37.97 377 ASN A N 1
ATOM 3011 C CA . ASN A 1 377 ? 24 -79.625 -44.156 1 37.97 377 ASN A CA 1
ATOM 3012 C C . ASN A 1 377 ? 23.5 -78.188 -43.969 1 37.97 377 ASN A C 1
ATOM 3014 O O . ASN A 1 377 ? 24.094 -77.438 -43.219 1 37.97 377 ASN A O 1
ATOM 3018 N N . SER A 1 378 ? 23.031 -77.5 -44.938 1 43.88 378 SER A N 1
ATOM 3019 C CA . SER A 1 378 ? 22.266 -76.312 -44.875 1 43.88 378 SER A CA 1
ATOM 3020 C C . SER A 1 378 ? 21.109 -76.438 -43.875 1 43.88 378 SER A C 1
ATOM 3022 O O . SER A 1 378 ? 20.047 -76.938 -44.219 1 43.88 378 SER A O 1
ATOM 3024 N N . SER A 1 379 ? 21.203 -76.812 -42.75 1 41.47 379 SER A N 1
ATOM 3025 C CA . SER A 1 379 ? 20.062 -76.938 -41.812 1 41.47 379 SER A CA 1
ATOM 3026 C C . SER A 1 379 ? 19.312 -75.625 -41.781 1 41.47 379 SER A C 1
ATOM 3028 O O . SER A 1 379 ? 19.906 -74.562 -41.562 1 41.47 379 SER A O 1
ATOM 3030 N N . ALA A 1 380 ? 18.312 -75.438 -42.469 1 48.91 380 ALA A N 1
ATOM 3031 C CA . ALA A 1 380 ? 17.281 -74.438 -42.344 1 48.91 380 ALA A CA 1
ATOM 3032 C C . ALA A 1 380 ? 17.031 -74.062 -40.906 1 48.91 380 ALA A C 1
ATOM 3034 O O . ALA A 1 380 ? 16.562 -74.875 -40.125 1 48.91 380 ALA A O 1
ATOM 3035 N N . GLU A 1 381 ? 17.688 -73.188 -40.406 1 57.06 381 GLU A N 1
ATOM 3036 C CA . GLU A 1 381 ? 17.578 -72.75 -39 1 57.06 381 GLU A CA 1
ATOM 3037 C C . GLU A 1 381 ? 16.125 -72.438 -38.656 1 57.06 381 GLU A C 1
ATOM 3039 O O . GLU A 1 381 ? 15.445 -71.75 -39.438 1 57.06 381 GLU A O 1
ATOM 3044 N N . ALA A 1 382 ? 15.391 -73.188 -37.875 1 61.19 382 ALA A N 1
ATOM 3045 C CA . ALA A 1 382 ? 14.016 -73.125 -37.406 1 61.19 382 ALA A CA 1
ATOM 3046 C C . ALA A 1 382 ? 13.695 -71.688 -36.938 1 61.19 382 ALA A C 1
ATOM 3048 O O . ALA A 1 382 ? 14.562 -71 -36.406 1 61.19 382 ALA A O 1
ATOM 3049 N N . PRO A 1 383 ? 12.492 -71.25 -37.312 1 70.19 383 PRO A N 1
ATOM 3050 C CA . PRO A 1 383 ? 12.062 -69.875 -36.938 1 70.19 383 PRO A CA 1
ATOM 3051 C C . PRO A 1 383 ? 12.023 -69.688 -35.438 1 70.19 383 PRO A C 1
ATOM 3053 O O . PRO A 1 383 ? 11.703 -70.625 -34.688 1 70.19 383 PRO A O 1
ATOM 3056 N N . LEU A 1 384 ? 12.602 -68.625 -34.969 1 73.75 384 LEU A N 1
ATOM 3057 C CA . LEU A 1 384 ? 12.641 -68.25 -33.562 1 73.75 384 LEU A CA 1
ATOM 3058 C C . LEU A 1 384 ? 11.242 -67.875 -33.031 1 73.75 384 LEU A C 1
ATOM 3060 O O . LEU A 1 384 ? 10.445 -67.312 -33.781 1 73.75 384 LEU A O 1
ATOM 3064 N N . THR A 1 385 ? 10.695 -68.5 -31.859 1 75 385 THR A N 1
ATOM 3065 C CA . THR A 1 385 ? 9.406 -68.188 -31.25 1 75 385 THR A CA 1
ATOM 3066 C C . THR A 1 385 ? 9.586 -67.188 -30.078 1 75 385 THR A C 1
ATOM 3068 O O . THR A 1 385 ? 10.688 -67.062 -29.562 1 75 385 THR A O 1
ATOM 3071 N N . ASP A 1 386 ? 8.531 -66.625 -29.656 1 74.94 386 ASP A N 1
ATOM 3072 C CA . ASP A 1 386 ? 8.539 -65.688 -28.531 1 74.94 386 ASP A CA 1
ATOM 3073 C C . ASP A 1 386 ? 8.969 -66.312 -27.25 1 74.94 386 ASP A C 1
ATOM 3075 O O . ASP A 1 386 ? 9.656 -65.75 -26.422 1 74.94 386 ASP A O 1
ATOM 3079 N N . ALA A 1 387 ? 8.508 -67.5 -27.109 1 73.81 387 ALA A N 1
ATOM 3080 C CA . ALA A 1 387 ? 8.852 -68.312 -25.922 1 73.81 387 ALA A CA 1
ATOM 3081 C C . ALA A 1 387 ? 10.359 -68.5 -25.828 1 73.81 387 ALA A C 1
ATOM 3083 O O . ALA A 1 387 ? 10.953 -68.375 -24.75 1 73.81 387 ALA A O 1
ATOM 3084 N N . GLU A 1 388 ? 10.867 -68.812 -27.016 1 73.56 388 GLU A N 1
ATOM 3085 C CA . GLU A 1 388 ? 12.312 -69 -27.062 1 73.56 388 GLU A CA 1
ATOM 3086 C C . GLU A 1 388 ? 13.07 -67.75 -26.766 1 73.56 388 GLU A C 1
ATOM 3088 O O . GLU A 1 388 ? 14.078 -67.75 -26.047 1 73.56 388 GLU A O 1
ATOM 3093 N N . LEU A 1 389 ? 12.547 -66.75 -27.266 1 79.12 389 LEU A N 1
ATOM 3094 C CA . LEU A 1 389 ? 13.156 -65.438 -27.031 1 79.12 389 LEU A CA 1
ATOM 3095 C C . LEU A 1 389 ? 13.117 -65.062 -25.547 1 79.12 389 LEU A C 1
ATOM 3097 O O . LEU A 1 389 ? 14.117 -64.625 -24.984 1 79.12 389 LEU A O 1
ATOM 3101 N N . GLN A 1 390 ? 11.984 -65.25 -24.906 1 77.31 390 GLN A N 1
ATOM 3102 C CA . GLN A 1 390 ? 11.82 -64.938 -23.5 1 77.31 390 GLN A CA 1
ATOM 3103 C C . GLN A 1 390 ? 12.789 -65.75 -22.625 1 77.31 390 GLN A C 1
ATOM 3105 O O . GLN A 1 390 ? 13.398 -65.188 -21.703 1 77.31 390 GLN A O 1
ATOM 3110 N N . SER A 1 391 ? 12.906 -66.938 -22.953 1 72.94 391 SER A N 1
ATOM 3111 C CA . SER A 1 391 ? 13.805 -67.812 -22.219 1 72.94 391 SER A CA 1
ATOM 3112 C C . SER A 1 391 ? 15.258 -67.438 -22.391 1 72.94 391 SER A C 1
ATOM 3114 O O . SER A 1 391 ? 16.031 -67.375 -21.438 1 72.94 391 SER A O 1
ATOM 3116 N N . ALA A 1 392 ? 15.523 -67 -23.625 1 72.5 392 ALA A N 1
ATOM 3117 C CA . ALA A 1 392 ? 16.891 -66.625 -23.922 1 72.5 392 ALA A CA 1
ATOM 3118 C C . ALA A 1 392 ? 17.25 -65.312 -23.219 1 72.5 392 ALA A C 1
ATOM 3120 O O . ALA A 1 392 ? 18.344 -65.188 -22.672 1 72.5 392 ALA A O 1
ATOM 3121 N N . LEU A 1 393 ? 16.328 -64.5 -23.219 1 74.56 393 LEU A N 1
ATOM 3122 C CA . LEU A 1 393 ? 16.547 -63.188 -22.625 1 74.56 393 LEU A CA 1
ATOM 3123 C C . LEU A 1 393 ? 16.594 -63.281 -21.094 1 74.56 393 LEU A C 1
ATOM 3125 O O . LEU A 1 393 ? 17.359 -62.562 -20.438 1 74.56 393 LEU A O 1
ATOM 3129 N N . TYR A 1 394 ? 15.758 -64.188 -20.562 1 70.69 394 TYR A N 1
ATOM 3130 C CA . TYR A 1 394 ? 15.742 -64.375 -19.125 1 70.69 394 TYR A CA 1
ATOM 3131 C C . TYR A 1 394 ? 17.078 -64.938 -18.641 1 70.69 394 TYR A C 1
ATOM 3133 O O . TYR A 1 394 ? 17.609 -64.5 -17.625 1 70.69 394 TYR A O 1
ATOM 3141 N N . VAL A 1 395 ? 17.641 -65.812 -19.406 1 66.19 395 VAL A N 1
ATOM 3142 C CA . VAL A 1 395 ? 18.922 -66.438 -19.078 1 66.19 395 VAL A CA 1
ATOM 3143 C C . VAL A 1 395 ? 20.047 -65.438 -19.156 1 66.19 395 VAL A C 1
ATOM 3145 O O . VAL A 1 395 ? 20.922 -65.375 -18.297 1 66.19 395 VAL A O 1
ATOM 3148 N N . ASN A 1 396 ? 19.938 -64.562 -20.078 1 63.59 396 ASN A N 1
ATOM 3149 C CA . ASN A 1 396 ? 20.969 -63.562 -20.281 1 63.59 396 ASN A CA 1
ATOM 3150 C C . ASN A 1 396 ? 20.922 -62.469 -19.188 1 63.59 396 ASN A C 1
ATOM 3152 O O . ASN A 1 396 ? 21.953 -61.906 -18.859 1 63.59 396 ASN A O 1
ATOM 3156 N N . ALA A 1 397 ? 19.719 -62.281 -18.672 1 61.22 397 ALA A N 1
ATOM 3157 C CA . ALA A 1 397 ? 19.562 -61.25 -17.625 1 61.22 397 ALA A CA 1
ATOM 3158 C C . ALA A 1 397 ? 20.125 -61.75 -16.297 1 61.22 397 ALA A C 1
ATOM 3160 O O . ALA A 1 397 ? 20.547 -60.938 -15.469 1 61.22 397 ALA A O 1
ATOM 3161 N N . ARG A 1 398 ? 20.172 -63.031 -15.992 1 58.12 398 ARG A N 1
ATOM 3162 C CA . ARG A 1 398 ? 20.672 -63.594 -14.742 1 58.12 398 ARG A CA 1
ATOM 3163 C C . ARG A 1 398 ? 22.141 -64 -14.867 1 58.12 398 ARG A C 1
ATOM 3165 O O . ARG A 1 398 ? 22.734 -64.562 -13.938 1 58.12 398 ARG A O 1
ATOM 3172 N N . LYS A 1 399 ? 22.641 -63.906 -16.031 1 53.03 399 LYS A N 1
ATOM 3173 C CA . LYS A 1 399 ? 24.062 -64.188 -16.062 1 53.03 399 LYS A CA 1
ATOM 3174 C C . LYS A 1 399 ? 24.859 -63.281 -15.164 1 53.03 399 LYS A C 1
ATOM 3176 O O . LYS A 1 399 ? 24.734 -62.031 -15.266 1 53.03 399 LYS A O 1
ATOM 3181 N N . PRO A 1 400 ? 25.266 -63.656 -13.992 1 42.44 400 PRO A N 1
ATOM 3182 C CA . PRO A 1 400 ? 26.094 -62.844 -13.094 1 42.44 400 PRO A CA 1
ATOM 3183 C C . PRO A 1 400 ? 27.188 -62.062 -13.836 1 42.44 400 PRO A C 1
ATOM 3185 O O . PRO A 1 400 ? 27.719 -62.562 -14.844 1 42.44 400 PRO A O 1
ATOM 3188 N N . PHE A 1 401 ? 27.062 -60.75 -13.734 1 37.62 401 PHE A N 1
ATOM 3189 C CA . PHE A 1 401 ? 28.188 -59.906 -14.188 1 37.62 401 PHE A CA 1
ATOM 3190 C C . PHE A 1 401 ? 29.516 -60.5 -13.742 1 37.62 401 PHE A C 1
ATOM 3192 O O . PHE A 1 401 ? 29.844 -60.469 -12.555 1 37.62 401 PHE A O 1
ATOM 3199 N N . TYR A 1 402 ? 29.922 -61.469 -14.109 1 33.31 402 TYR A N 1
ATOM 3200 C CA . TYR A 1 402 ? 31.344 -61.625 -13.828 1 33.31 402 TYR A CA 1
ATOM 3201 C C . TYR A 1 402 ? 32.094 -60.344 -14.172 1 33.31 402 TYR A C 1
ATOM 3203 O O . TYR A 1 402 ? 31.844 -59.719 -15.195 1 33.31 402 TYR A O 1
ATOM 3211 N N . GLY A 1 403 ? 32.594 -59.625 -13.195 1 33.28 403 GLY A N 1
ATOM 3212 C CA . GLY A 1 403 ? 33.375 -58.406 -13.203 1 33.28 403 GLY A CA 1
ATOM 3213 C C . GLY A 1 403 ? 34.281 -58.312 -14.422 1 33.28 403 GLY A C 1
ATOM 3214 O O . GLY A 1 403 ? 35.125 -59.156 -14.648 1 33.28 403 GLY A O 1
ATOM 3215 N N . LYS A 1 404 ? 33.781 -57.875 -15.5 1 37.69 404 LYS A N 1
ATOM 3216 C CA . LYS A 1 404 ? 34.781 -57.469 -16.484 1 37.69 404 LYS A CA 1
ATOM 3217 C C . LYS A 1 404 ? 35.906 -56.688 -15.82 1 37.69 404 LYS A C 1
ATOM 3219 O O . LYS A 1 404 ? 35.656 -55.656 -15.188 1 37.69 404 LYS A O 1
ATOM 3224 N N . ILE A 1 405 ? 36.906 -57.312 -15.289 1 32.09 405 ILE A N 1
ATOM 3225 C CA . ILE A 1 405 ? 38.125 -56.625 -14.867 1 32.09 405 ILE A CA 1
ATOM 3226 C C . ILE A 1 405 ? 38.469 -55.531 -15.883 1 32.09 405 ILE A C 1
ATOM 3228 O O . ILE A 1 405 ? 38.625 -55.812 -17.078 1 32.09 405 ILE A O 1
ATOM 3232 N N . PRO A 1 406 ? 38.5 -54.25 -15.664 1 32.59 406 PRO A N 1
ATOM 3233 C CA . PRO A 1 406 ? 39.062 -53.062 -16.281 1 32.59 406 PRO A CA 1
ATOM 3234 C C . PRO A 1 406 ? 40.562 -53.219 -16.594 1 32.59 406 PRO A C 1
ATOM 3236 O O . PRO A 1 406 ? 41.344 -53.562 -15.703 1 32.59 406 PRO A O 1
ATOM 3239 N N . GLY A 1 407 ? 41.031 -53.5 -17.859 1 35.19 407 GLY A N 1
ATOM 3240 C CA . GLY A 1 407 ? 42.344 -53.594 -18.531 1 35.19 407 GLY A CA 1
ATOM 3241 C C . GLY A 1 407 ? 42.375 -54.688 -19.594 1 35.19 407 GLY A C 1
ATOM 3242 O O . GLY A 1 407 ? 43.312 -54.719 -20.406 1 35.19 407 GLY A O 1
ATOM 3243 N N . ILE A 1 408 ? 41.781 -55.812 -19.297 1 33.78 408 ILE A N 1
ATOM 3244 C CA . ILE A 1 408 ? 42.094 -56.969 -20.172 1 33.78 408 ILE A CA 1
ATOM 3245 C C . ILE A 1 408 ? 41.188 -56.906 -21.406 1 33.78 408 ILE A C 1
ATOM 3247 O O . ILE A 1 408 ? 41.031 -57.906 -22.094 1 33.78 408 ILE A O 1
ATOM 3251 N N . LYS A 1 409 ? 40.406 -55.969 -21.594 1 38.56 409 LYS A N 1
ATOM 3252 C CA . LYS A 1 409 ? 39.562 -56.031 -22.766 1 38.56 409 LYS A CA 1
ATOM 3253 C C . LYS A 1 409 ? 40.375 -56.062 -24.047 1 38.56 409 LYS A C 1
ATOM 3255 O O . LYS A 1 409 ? 39.969 -56.688 -25.031 1 38.56 409 LYS A O 1
ATOM 3260 N N . LYS A 1 410 ? 41.438 -55.219 -24.125 1 38.19 410 LYS A N 1
ATOM 3261 C CA . LYS A 1 410 ? 42.188 -55.156 -25.359 1 38.19 410 LYS A CA 1
ATOM 3262 C C . LYS A 1 410 ? 42.844 -56.5 -25.688 1 38.19 410 LYS A C 1
ATOM 3264 O O . LYS A 1 410 ? 43 -56.844 -26.859 1 38.19 410 LYS A O 1
ATOM 3269 N N . ILE A 1 411 ? 43.438 -57.125 -24.641 1 35.5 411 ILE A N 1
ATOM 3270 C CA . ILE A 1 411 ? 44.219 -58.344 -24.938 1 35.5 411 ILE A CA 1
ATOM 3271 C C . ILE A 1 411 ? 43.25 -59.5 -25.25 1 35.5 411 ILE A C 1
ATOM 3273 O O . ILE A 1 411 ? 43.625 -60.438 -25.969 1 35.5 411 ILE A O 1
ATOM 3277 N N . ASN A 1 412 ? 42.094 -59.531 -24.688 1 34.19 412 ASN A N 1
ATOM 3278 C CA . ASN A 1 412 ? 41.219 -60.688 -24.922 1 34.19 412 ASN A CA 1
ATOM 3279 C C . ASN A 1 412 ? 40.688 -60.719 -26.344 1 34.19 412 ASN A C 1
ATOM 3281 O O . ASN A 1 412 ? 40.438 -61.781 -26.891 1 34.19 412 ASN A O 1
ATOM 3285 N N . ASN A 1 413 ? 40.5 -59.625 -27.016 1 38.25 413 ASN A N 1
ATOM 3286 C CA . ASN A 1 413 ? 40.156 -59.719 -28.438 1 38.25 413 ASN A CA 1
ATOM 3287 C C . ASN A 1 413 ? 41.281 -60.281 -29.266 1 38.25 413 ASN A C 1
ATOM 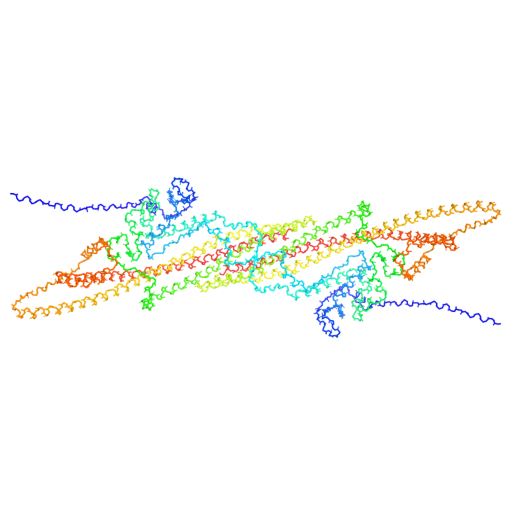3289 O O . ASN A 1 413 ? 41.031 -61.031 -30.219 1 38.25 413 ASN A O 1
ATOM 3293 N N . VAL A 1 414 ? 42.531 -59.969 -29.062 1 36.25 414 VAL A N 1
ATOM 3294 C CA . VAL A 1 414 ? 43.625 -60.5 -29.844 1 36.25 414 VAL A CA 1
ATOM 3295 C C . VAL A 1 414 ? 43.875 -61.969 -29.422 1 36.25 414 VAL A C 1
ATOM 3297 O O . VAL A 1 414 ? 44.156 -62.812 -30.266 1 36.25 414 VAL A O 1
ATOM 3300 N N . ILE A 1 415 ? 43.938 -62.344 -28.156 1 37.59 415 ILE A N 1
ATOM 3301 C CA . ILE A 1 415 ? 44.25 -63.688 -27.719 1 37.59 415 ILE A CA 1
ATOM 3302 C C . ILE A 1 415 ? 43.062 -64.625 -28 1 37.59 415 ILE A C 1
ATOM 3304 O O . ILE A 1 415 ? 43.25 -65.812 -28.281 1 37.59 415 ILE A O 1
ATOM 3308 N N . LEU A 1 416 ? 41.781 -64.188 -27.875 1 38.19 416 LEU A N 1
ATOM 3309 C CA . LEU A 1 416 ? 40.656 -65 -28.234 1 38.19 416 LEU A CA 1
ATOM 3310 C C . LEU A 1 416 ? 40.625 -65.25 -29.734 1 38.19 416 LEU A C 1
ATOM 3312 O O . LEU A 1 416 ? 39.906 -66.125 -30.219 1 38.19 416 LEU A O 1
ATOM 3316 N N . LYS A 1 417 ? 41.094 -64.438 -30.578 1 41.53 417 LYS A N 1
ATOM 3317 C CA . LYS A 1 417 ? 41.25 -64.812 -31.984 1 41.53 417 LYS A CA 1
ATOM 3318 C C . LYS A 1 417 ? 42.094 -66.062 -32.188 1 41.53 417 LYS A C 1
ATOM 3320 O O . LYS A 1 417 ? 41.812 -66.875 -33.062 1 41.53 417 LYS A O 1
ATOM 3325 N N . TYR A 1 418 ? 43.281 -66.125 -31.562 1 40.09 418 TYR A N 1
ATOM 3326 C CA . TYR A 1 418 ? 44.156 -67.25 -31.844 1 40.09 418 TYR A CA 1
ATOM 3327 C C . TYR A 1 418 ? 43.75 -68.438 -31.062 1 40.09 418 TYR A C 1
ATOM 3329 O O . TYR A 1 418 ? 44.125 -69.562 -31.422 1 40.09 418 TYR A O 1
ATOM 3337 N N . THR A 1 419 ? 43.344 -68.438 -29.812 1 41.88 419 THR A N 1
ATOM 3338 C CA . THR A 1 419 ? 43.188 -69.625 -29.031 1 41.88 419 THR A CA 1
ATOM 3339 C C . THR A 1 419 ? 41.719 -70.062 -28.953 1 41.88 419 THR A C 1
ATOM 3341 O O . THR A 1 419 ? 41.281 -70.625 -27.953 1 41.88 419 THR A O 1
ATOM 3344 N N . ASP A 1 420 ? 40.812 -69.438 -29.703 1 49.84 420 ASP A N 1
ATOM 3345 C CA . ASP A 1 420 ? 39.5 -70.062 -29.688 1 49.84 420 ASP A CA 1
ATOM 3346 C C . ASP A 1 420 ? 39.594 -71.5 -30.094 1 49.84 420 ASP A C 1
ATOM 3348 O O . ASP A 1 420 ? 40.062 -71.812 -31.203 1 49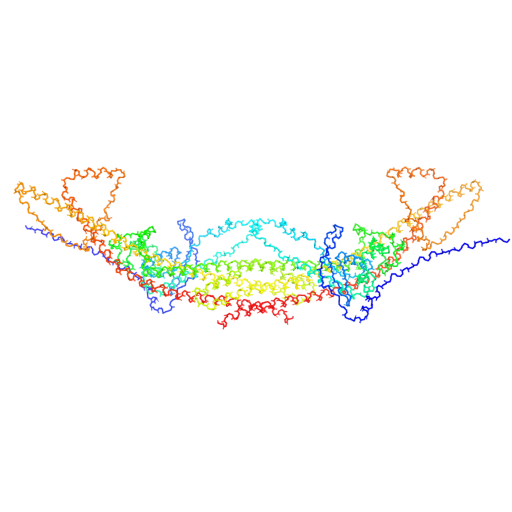.84 420 ASP A O 1
ATOM 3352 N N . PRO A 1 421 ? 39.75 -72.438 -29.266 1 56.12 421 PRO A N 1
ATOM 3353 C CA . PRO A 1 421 ? 39.969 -73.812 -29.641 1 56.12 421 PRO A CA 1
ATOM 3354 C C . PRO A 1 421 ? 39.031 -74.312 -30.734 1 56.12 421 PRO A C 1
ATOM 3356 O O . PRO A 1 421 ? 39.406 -75.125 -31.547 1 56.12 421 PRO A O 1
ATOM 3359 N N . ASN A 1 422 ? 37.688 -73.75 -30.781 1 63.75 422 ASN A N 1
ATOM 3360 C CA . ASN A 1 422 ? 36.812 -74.125 -31.859 1 63.75 422 ASN A CA 1
ATOM 3361 C C . ASN A 1 422 ? 36.219 -72.875 -32.562 1 63.75 422 ASN A C 1
ATOM 3363 O O . ASN A 1 422 ? 35.062 -72.5 -32.281 1 63.75 422 ASN A O 1
ATOM 3367 N N . PRO A 1 423 ? 36.969 -72.188 -33.375 1 71.38 423 PRO A N 1
ATOM 3368 C CA . PRO A 1 423 ? 36.562 -71 -34.062 1 71.38 423 PRO A CA 1
ATOM 3369 C C . PRO A 1 423 ? 35.25 -71.125 -34.812 1 71.38 423 PRO A C 1
ATOM 3371 O O . PRO A 1 423 ? 34.469 -70.188 -34.906 1 71.38 423 PRO A O 1
ATOM 3374 N N . ASP A 1 424 ? 35 -72.312 -35.25 1 70.19 424 ASP A N 1
ATOM 3375 C CA . ASP A 1 424 ? 33.781 -72.5 -36 1 70.19 424 ASP A CA 1
ATOM 3376 C C . ASP A 1 424 ? 32.531 -72.438 -35.125 1 70.19 424 ASP A C 1
ATOM 3378 O O . ASP A 1 424 ? 31.531 -71.812 -35.5 1 70.19 424 ASP A O 1
ATOM 3382 N N . GLN A 1 425 ? 32.625 -72.938 -33.969 1 75.56 425 GLN A N 1
ATOM 3383 C CA . GLN A 1 425 ? 31.516 -72.875 -33.031 1 75.56 425 GLN A CA 1
ATOM 3384 C C . GLN A 1 425 ? 31.234 -71.438 -32.562 1 75.56 425 GLN A C 1
ATOM 3386 O O . GLN A 1 425 ? 30.078 -71.062 -32.375 1 75.56 425 GLN A O 1
ATOM 3391 N N . THR A 1 426 ? 32.25 -70.688 -32.438 1 77.62 426 THR A N 1
ATOM 3392 C CA . THR A 1 426 ? 32.094 -69.312 -31.984 1 77.62 426 THR A CA 1
ATOM 3393 C C . THR A 1 426 ? 31.406 -68.5 -33.031 1 77.62 426 THR A C 1
ATOM 3395 O O . THR A 1 426 ? 30.562 -67.625 -32.719 1 77.62 426 THR A O 1
ATOM 3398 N N . ARG A 1 427 ? 31.812 -68.75 -34.219 1 78 427 ARG A N 1
ATOM 3399 C CA . ARG A 1 427 ? 31.188 -68 -35.281 1 78 427 ARG A CA 1
ATOM 3400 C C . ARG A 1 427 ? 29.703 -68.375 -35.406 1 78 427 ARG A C 1
ATOM 3402 O O . ARG A 1 427 ? 28.859 -67.5 -35.594 1 78 427 ARG A O 1
ATOM 3409 N N . LYS A 1 428 ? 29.406 -69.562 -35.219 1 77.44 428 LYS A N 1
ATOM 3410 C CA . LYS A 1 428 ? 28.016 -70 -35.281 1 77.44 428 LYS A CA 1
ATOM 3411 C C . LYS A 1 428 ? 27.188 -69.438 -34.125 1 77.44 428 LYS A C 1
ATOM 3413 O O . LYS A 1 428 ? 26.031 -69.062 -34.312 1 77.44 428 LYS A O 1
ATOM 3418 N N . ASN A 1 429 ? 27.812 -69.312 -33.062 1 80 429 ASN A N 1
ATOM 3419 C CA . ASN A 1 429 ? 27.141 -68.75 -31.906 1 80 429 ASN A CA 1
ATOM 3420 C C . ASN A 1 429 ? 26.875 -67.25 -32.094 1 80 429 ASN A C 1
ATOM 3422 O O . ASN A 1 429 ? 25.828 -66.75 -31.688 1 80 429 ASN A O 1
ATOM 3426 N N . ARG A 1 430 ? 27.797 -66.625 -32.688 1 82.12 430 ARG A N 1
ATOM 3427 C CA . ARG A 1 430 ? 27.625 -65.188 -32.938 1 82.12 430 ARG A CA 1
ATOM 3428 C C . ARG A 1 430 ? 26.469 -64.938 -33.906 1 82.12 430 ARG A C 1
ATOM 3430 O O . ARG A 1 430 ? 25.672 -64 -33.719 1 82.12 430 ARG A O 1
ATOM 3437 N N . ILE A 1 431 ? 26.359 -65.75 -34.875 1 83.5 431 ILE A N 1
ATOM 3438 C CA . ILE A 1 431 ? 25.281 -65.562 -35.844 1 83.5 431 ILE A CA 1
ATOM 3439 C C . ILE A 1 431 ? 23.938 -65.875 -35.188 1 83.5 431 ILE A C 1
ATOM 3441 O O . ILE A 1 431 ? 22.953 -65.188 -35.438 1 83.5 431 ILE A O 1
ATOM 3445 N N . TYR A 1 432 ? 23.984 -66.875 -34.344 1 82.44 432 TYR A N 1
ATOM 3446 C CA . TYR A 1 432 ? 22.734 -67.188 -33.656 1 82.44 432 TYR A CA 1
ATOM 3447 C C . TYR A 1 432 ? 22.297 -66.062 -32.719 1 82.44 432 TYR A C 1
ATOM 3449 O O . TYR A 1 432 ? 21.125 -65.688 -32.719 1 82.44 432 TYR A O 1
ATOM 3457 N N . ASP A 1 433 ? 23.234 -65.5 -32.062 1 84.5 433 ASP A N 1
ATOM 3458 C CA . ASP A 1 433 ? 22.938 -64.438 -31.141 1 84.5 433 ASP A CA 1
ATOM 3459 C C . ASP A 1 433 ? 22.406 -63.219 -31.906 1 84.5 433 ASP A C 1
ATOM 3461 O O . ASP A 1 433 ? 21.5 -62.531 -31.422 1 84.5 433 ASP A O 1
ATOM 3465 N N . LEU A 1 434 ? 22.984 -62.938 -32.969 1 88.81 434 LEU A N 1
ATOM 3466 C CA . LEU A 1 434 ? 22.547 -61.812 -33.781 1 88.81 434 LEU A CA 1
ATOM 3467 C C . LEU A 1 434 ? 21.141 -62.031 -34.344 1 88.81 434 LEU A C 1
ATOM 3469 O O . LEU A 1 434 ? 20.344 -61.094 -34.438 1 88.81 434 LEU A O 1
ATOM 3473 N N . ARG A 1 435 ? 20.844 -63.281 -34.656 1 87.44 435 ARG A N 1
ATOM 3474 C CA . ARG A 1 435 ? 19.5 -63.594 -35.125 1 87.44 435 ARG A CA 1
ATOM 3475 C C . ARG A 1 435 ? 18.484 -63.406 -34 1 87.44 435 ARG A C 1
ATOM 3477 O O . ARG A 1 435 ? 17.375 -62.906 -34.25 1 87.44 435 ARG A O 1
ATOM 3484 N N . LEU A 1 436 ? 18.859 -63.781 -32.875 1 88 436 LEU A N 1
ATOM 3485 C CA . LEU A 1 436 ? 17.984 -63.594 -31.703 1 88 436 LEU A CA 1
ATOM 3486 C C . LEU A 1 436 ? 17.75 -62.125 -31.422 1 88 436 LEU A C 1
ATOM 3488 O O . LEU A 1 436 ? 16.609 -61.719 -31.125 1 88 436 LEU A O 1
ATOM 3492 N N . LYS A 1 437 ? 18.797 -61.406 -31.547 1 90.88 437 LYS A N 1
ATOM 3493 C CA . LYS A 1 437 ? 18.688 -59.969 -31.312 1 90.88 437 LYS A CA 1
ATOM 3494 C C . LYS A 1 437 ? 17.797 -59.312 -32.344 1 90.88 437 LYS A C 1
ATOM 3496 O O . LYS A 1 437 ? 16.984 -58.438 -32.031 1 90.88 437 LYS A O 1
ATOM 3501 N N . ILE A 1 438 ? 17.906 -59.688 -33.531 1 92.5 438 ILE A N 1
ATOM 3502 C CA . ILE A 1 438 ? 17.094 -59.094 -34.625 1 92.5 438 ILE A CA 1
ATOM 3503 C C . ILE A 1 438 ? 15.625 -59.469 -34.375 1 92.5 438 ILE A C 1
ATOM 3505 O O . ILE A 1 438 ? 14.75 -58.625 -34.562 1 92.5 438 ILE A O 1
ATOM 3509 N N . TYR A 1 439 ? 15.375 -60.656 -33.969 1 90.94 439 TYR A N 1
ATOM 3510 C CA . TYR A 1 439 ? 14.008 -61.062 -33.719 1 90.94 439 TYR A CA 1
ATOM 3511 C C . TYR A 1 439 ? 13.422 -60.25 -32.562 1 90.94 439 TYR A C 1
ATOM 3513 O O . TYR A 1 439 ? 12.266 -59.844 -32.594 1 90.94 439 TYR A O 1
ATOM 3521 N N . GLN A 1 440 ? 14.203 -60.125 -31.562 1 92.25 440 GLN A N 1
ATOM 3522 C CA . GLN A 1 440 ? 13.789 -59.312 -30.406 1 92.25 440 GLN A CA 1
ATOM 3523 C C . GLN A 1 440 ? 13.438 -57.906 -30.844 1 92.25 440 GLN A C 1
ATOM 3525 O O . GLN A 1 440 ? 12.375 -57.375 -30.484 1 92.25 440 GLN A O 1
ATOM 3530 N N . LEU A 1 441 ? 14.336 -57.281 -31.562 1 94.69 441 LEU A N 1
ATOM 3531 C CA . LEU A 1 441 ? 14.156 -55.906 -31.984 1 94.69 441 LEU A CA 1
ATOM 3532 C C . LEU A 1 441 ? 12.969 -55.781 -32.906 1 94.69 441 LEU A C 1
ATOM 3534 O O . LEU A 1 441 ? 12.25 -54.75 -32.875 1 94.69 441 LEU A O 1
ATOM 3538 N N . GLU A 1 442 ? 12.742 -56.75 -33.781 1 94.75 442 GLU A N 1
ATOM 3539 C CA . GLU A 1 442 ? 11.586 -56.75 -34.656 1 94.75 442 GLU A CA 1
ATOM 3540 C C . GLU A 1 442 ? 10.281 -56.812 -33.875 1 94.75 442 GLU A C 1
ATOM 3542 O O . GLU A 1 442 ? 9.328 -56.094 -34.188 1 94.75 442 GLU A O 1
ATOM 3547 N N . ARG A 1 443 ? 10.297 -57.656 -32.906 1 93.38 443 ARG A N 1
ATOM 3548 C CA . ARG A 1 443 ? 9.117 -57.781 -32.062 1 93.38 443 ARG A CA 1
ATOM 3549 C C . ARG A 1 443 ? 8.875 -56.5 -31.281 1 93.38 443 ARG A C 1
ATOM 3551 O O . ARG A 1 443 ? 7.738 -56.031 -31.156 1 93.38 443 ARG A O 1
ATOM 3558 N N . GLN A 1 444 ? 9.953 -56 -30.781 1 94.75 444 GLN A N 1
ATOM 3559 C CA . GLN A 1 444 ? 9.852 -54.75 -30.031 1 94.75 444 GLN A CA 1
ATOM 3560 C C . GLN A 1 444 ? 9.352 -53.625 -30.922 1 94.75 444 GLN A C 1
ATOM 3562 O O . GLN A 1 444 ? 8.531 -52.781 -30.5 1 94.75 444 GLN A O 1
ATOM 3567 N N . GLN A 1 445 ? 9.82 -53.531 -32.094 1 95.44 445 GLN A N 1
ATOM 3568 C CA . GLN A 1 445 ? 9.375 -52.5 -33.062 1 95.44 445 GLN A CA 1
ATOM 3569 C C . GLN A 1 445 ? 7.879 -52.625 -33.344 1 95.44 445 GLN A C 1
ATOM 3571 O O . GLN A 1 445 ? 7.152 -51.625 -33.344 1 95.44 445 GLN A O 1
ATOM 3576 N N . GLU A 1 446 ? 7.457 -53.844 -33.531 1 94.94 446 GLU A N 1
ATOM 3577 C CA . GLU A 1 446 ? 6.047 -54.094 -33.844 1 94.94 446 GLU A CA 1
ATOM 3578 C C . GLU A 1 446 ? 5.156 -53.656 -32.656 1 94.94 446 GLU A C 1
ATOM 3580 O O . GLU A 1 446 ? 4.148 -52.969 -32.875 1 94.94 446 GLU A O 1
ATOM 3585 N N . ILE A 1 447 ? 5.512 -54.031 -31.5 1 94.44 447 ILE A N 1
ATOM 3586 C CA . ILE A 1 447 ? 4.73 -53.719 -30.297 1 94.44 447 ILE A CA 1
ATOM 3587 C C . ILE A 1 447 ? 4.707 -52.219 -30.078 1 94.44 447 ILE A C 1
ATOM 3589 O O . ILE A 1 447 ? 3.648 -51.625 -29.828 1 94.44 447 ILE A O 1
ATOM 3593 N N . LEU A 1 448 ? 5.859 -51.594 -30.234 1 95.44 448 LEU A N 1
ATOM 3594 C CA . LEU A 1 448 ? 5.969 -50.156 -29.969 1 95.44 448 LEU A CA 1
ATOM 3595 C C . LEU A 1 448 ? 5.18 -49.344 -31 1 95.44 448 LEU A C 1
ATOM 3597 O O . LEU A 1 448 ? 4.555 -48.344 -30.672 1 95.44 448 LEU A O 1
ATOM 3601 N N . GLU A 1 449 ? 5.211 -49.75 -32.25 1 95 449 GLU A N 1
ATOM 3602 C CA . GLU A 1 449 ? 4.473 -49.062 -33.312 1 95 449 GLU A CA 1
ATOM 3603 C C . GLU A 1 449 ? 2.969 -49.125 -33.062 1 95 449 GLU A C 1
ATOM 3605 O O . GLU A 1 449 ? 2.271 -48.125 -33.219 1 95 449 GLU A O 1
ATOM 3610 N N . GLU A 1 450 ? 2.559 -50.25 -32.688 1 94.44 450 GLU A N 1
ATOM 3611 C CA . GLU A 1 450 ? 1.14 -50.438 -32.375 1 94.44 450 GLU A CA 1
ATOM 3612 C C . GLU A 1 450 ? 0.736 -49.625 -31.156 1 94.44 450 GLU A C 1
ATOM 3614 O O . GLU A 1 450 ? -0.298 -48.938 -31.156 1 94.44 450 GLU A O 1
ATOM 3619 N N . GLU A 1 451 ? 1.536 -49.688 -30.188 1 95.06 451 GLU A N 1
ATOM 3620 C CA . GLU A 1 451 ? 1.236 -49 -28.938 1 95.06 451 GLU A CA 1
ATOM 3621 C C . GLU A 1 451 ? 1.317 -47.469 -29.109 1 95.06 451 GLU A C 1
ATOM 3623 O O . GLU A 1 451 ? 0.536 -46.75 -28.516 1 95.06 451 GLU A O 1
ATOM 3628 N N . LEU A 1 452 ? 2.277 -47 -29.906 1 94.38 452 LEU A N 1
ATOM 3629 C CA . LEU A 1 452 ? 2.463 -45.562 -30.078 1 94.38 452 LEU A CA 1
ATOM 3630 C C . LEU A 1 452 ? 1.219 -44.938 -30.703 1 94.38 452 LEU A C 1
ATOM 3632 O O . LEU A 1 452 ? 0.816 -43.812 -30.297 1 94.38 452 LEU A O 1
ATOM 3636 N N . GLY A 1 453 ? 0.654 -45.594 -31.672 1 92.31 453 GLY A N 1
ATOM 3637 C CA . GLY A 1 453 ? -0.59 -45.094 -32.219 1 92.31 453 GLY A CA 1
ATOM 3638 C C . GLY A 1 453 ? -1.694 -44.938 -31.203 1 92.31 453 GLY A C 1
ATOM 3639 O O . GLY A 1 453 ? -2.359 -43.906 -31.156 1 92.31 453 GLY A O 1
ATOM 3640 N N . LYS A 1 454 ? -1.794 -45.938 -30.359 1 94.75 454 LYS A N 1
ATOM 3641 C CA . LYS A 1 454 ? -2.812 -45.906 -29.312 1 94.75 454 LYS A CA 1
ATOM 3642 C C . LYS A 1 454 ? -2.492 -44.875 -28.25 1 94.75 454 LYS A C 1
ATOM 3644 O O . LYS A 1 454 ? -3.389 -44.188 -27.766 1 94.75 454 LYS A O 1
ATOM 3649 N N . ILE A 1 455 ? -1.248 -44.75 -27.906 1 95.5 455 ILE A N 1
ATOM 3650 C CA . ILE A 1 455 ? -0.798 -43.781 -26.922 1 95.5 455 ILE A CA 1
ATOM 3651 C C . ILE A 1 455 ? -1.123 -42.375 -27.438 1 95.5 455 ILE A C 1
ATOM 3653 O O . ILE A 1 455 ? -1.649 -41.531 -26.688 1 95.5 455 ILE A O 1
ATOM 3657 N N . ASN A 1 456 ? -0.816 -42.062 -28.656 1 93.19 456 ASN A N 1
ATOM 3658 C CA . ASN A 1 456 ? -1.083 -40.75 -29.266 1 93.19 456 ASN A CA 1
ATOM 3659 C C . ASN A 1 456 ? -2.566 -40.406 -29.188 1 93.19 456 ASN A C 1
ATOM 3661 O O . ASN A 1 456 ? -2.924 -39.281 -28.812 1 93.19 456 ASN A O 1
ATOM 3665 N N . ASP A 1 457 ? -3.365 -41.344 -29.5 1 93.62 457 ASP A N 1
ATOM 3666 C CA . ASP A 1 457 ? -4.805 -41.094 -29.5 1 93.62 457 ASP A CA 1
ATOM 3667 C C . ASP A 1 457 ? -5.324 -40.844 -28.078 1 93.62 457 ASP A C 1
ATOM 3669 O O . ASP A 1 457 ? -6.086 -39.906 -27.859 1 93.62 457 ASP A O 1
ATOM 3673 N N . GLU A 1 458 ? -4.898 -41.656 -27.125 1 94.06 458 GLU A N 1
ATOM 3674 C CA . GLU A 1 458 ? -5.355 -41.5 -25.75 1 94.06 458 GLU A CA 1
ATOM 3675 C C . GLU A 1 458 ? -4.875 -40.188 -25.141 1 94.06 458 GLU A C 1
ATOM 3677 O O . GLU A 1 458 ? -5.641 -39.5 -24.469 1 94.06 458 GLU A O 1
ATOM 3682 N N . ILE A 1 459 ? -3.656 -39.906 -25.391 1 94.31 459 ILE A N 1
ATOM 3683 C CA . ILE A 1 459 ? -3.084 -38.688 -24.812 1 94.31 459 ILE A CA 1
ATOM 3684 C C . ILE A 1 459 ? -3.75 -37.438 -25.422 1 94.31 459 ILE A C 1
ATOM 3686 O O . ILE A 1 459 ? -4.051 -36.469 -24.719 1 94.31 459 ILE A O 1
ATOM 3690 N N . TRP A 1 460 ? -3.947 -37.5 -26.719 1 92.94 460 TRP A N 1
ATOM 3691 C CA . TRP A 1 460 ? -4.602 -36.375 -27.375 1 92.94 460 TRP A CA 1
ATOM 3692 C C . TRP A 1 460 ? -6.008 -36.156 -26.812 1 92.94 460 TRP A C 1
ATOM 3694 O O . TRP A 1 460 ? -6.402 -35.031 -26.516 1 92.94 460 TRP A O 1
ATOM 3704 N N . ASP A 1 461 ? -6.691 -37.25 -26.641 1 93.69 461 ASP A N 1
ATOM 3705 C CA . ASP A 1 461 ? -8.031 -37.188 -26.078 1 93.69 461 ASP A CA 1
ATOM 3706 C C . ASP A 1 461 ? -8 -36.625 -24.656 1 93.69 461 ASP A C 1
ATOM 3708 O O . ASP A 1 461 ? -8.828 -35.781 -24.297 1 93.69 461 ASP A O 1
ATOM 3712 N N . GLN A 1 462 ? -7.098 -37.062 -23.891 1 93 462 GLN A N 1
ATOM 3713 C CA . GLN A 1 462 ? -6.945 -36.562 -22.516 1 93 462 GLN A CA 1
ATOM 3714 C C . GLN A 1 462 ? -6.594 -35.094 -22.484 1 93 462 GLN A C 1
ATOM 3716 O O . GLN A 1 462 ? -7.129 -34.344 -21.672 1 93 462 GLN A O 1
ATOM 3721 N N . LEU A 1 463 ? -5.754 -34.656 -23.375 1 93.38 463 LEU A N 1
ATOM 3722 C CA . LEU A 1 463 ? -5.301 -33.281 -23.391 1 93.38 463 LEU A CA 1
ATOM 3723 C C . LEU A 1 463 ? -6.426 -32.344 -23.828 1 93.38 463 LEU A C 1
ATOM 3725 O O . LEU A 1 463 ? -6.566 -31.234 -23.297 1 93.38 463 LEU A O 1
ATOM 3729 N N . VAL A 1 464 ? -7.191 -32.75 -24.797 1 93.38 464 VAL A N 1
ATOM 3730 C CA . VAL A 1 464 ? -8.312 -31.953 -25.266 1 93.38 464 VAL A CA 1
ATOM 3731 C C . VAL A 1 464 ? -9.336 -31.797 -24.156 1 93.38 464 VAL A C 1
ATOM 3733 O O . VAL A 1 464 ? -9.805 -30.688 -23.891 1 93.38 464 VAL A O 1
ATOM 3736 N N . LYS A 1 465 ? -9.641 -32.938 -23.453 1 92.88 465 LYS A N 1
ATOM 3737 C CA . LYS A 1 465 ? -10.562 -32.875 -22.328 1 92.88 465 LYS A CA 1
ATOM 3738 C C . LYS A 1 465 ? -10.008 -32 -21.203 1 92.88 465 LYS A C 1
ATOM 3740 O O . LYS A 1 465 ? -10.734 -31.234 -20.578 1 92.88 465 LYS A O 1
ATOM 3745 N N . PHE A 1 466 ? -8.812 -32.156 -21.047 1 92.75 466 PHE A N 1
ATOM 3746 C CA . PHE A 1 466 ? -8.141 -31.375 -20 1 92.75 466 PHE A CA 1
ATOM 3747 C C . PHE A 1 466 ? -8.195 -29.891 -20.328 1 92.75 466 PHE A C 1
ATOM 3749 O O . PHE A 1 466 ? -8.469 -29.078 -19.438 1 92.75 466 PHE A O 1
ATOM 3756 N N . HIS A 1 467 ? -7.875 -29.562 -21.5 1 93.06 467 HIS A N 1
ATOM 3757 C CA . HIS A 1 467 ? -7.867 -28.156 -21.891 1 93.06 467 HIS A CA 1
ATOM 3758 C C . HIS A 1 467 ? -9.242 -27.531 -21.719 1 93.06 467 HIS A C 1
ATOM 3760 O O . HIS A 1 467 ? -9.359 -26.391 -21.234 1 93.06 467 HIS A O 1
ATOM 3766 N N . LYS A 1 468 ? -10.266 -28.266 -22.062 1 93.44 468 LYS A N 1
ATOM 3767 C CA . LYS A 1 468 ? -11.625 -27.781 -21.891 1 93.44 468 LYS A CA 1
ATOM 3768 C C . LYS A 1 468 ? -11.953 -27.562 -20.422 1 93.44 468 LYS A C 1
ATOM 3770 O O . LYS A 1 468 ? -12.5 -26.531 -20.031 1 93.44 468 LYS A O 1
ATOM 3775 N N . TRP A 1 469 ? -11.625 -28.516 -19.641 1 91.94 469 TRP A N 1
ATOM 3776 C CA . TRP A 1 469 ? -11.828 -28.406 -18.203 1 91.94 469 TRP A CA 1
ATOM 3777 C C . TRP A 1 469 ? -11.039 -27.234 -17.625 1 91.94 469 TRP A C 1
ATOM 3779 O O . TRP A 1 469 ? -11.555 -26.469 -16.828 1 91.94 469 TRP A O 1
ATOM 3789 N N . PHE A 1 470 ? -9.805 -27.172 -18.016 1 93.31 470 PHE A N 1
ATOM 3790 C CA . PHE A 1 470 ? -8.898 -26.125 -17.531 1 93.31 470 PHE A CA 1
ATOM 3791 C C . PHE A 1 470 ? -9.445 -24.75 -17.859 1 93.31 470 PHE A C 1
ATOM 3793 O O . PHE A 1 470 ? -9.477 -23.859 -16.984 1 93.31 470 PHE A O 1
ATOM 3800 N N . LYS A 1 471 ? -9.859 -24.562 -19.062 1 92.94 471 LYS A N 1
ATOM 3801 C CA . LYS A 1 471 ? -10.422 -23.281 -19.5 1 92.94 471 LYS A CA 1
ATOM 3802 C C . LYS A 1 471 ? -11.664 -22.922 -18.703 1 92.94 471 LYS A C 1
ATOM 3804 O O . LYS A 1 471 ? -11.805 -21.781 -18.25 1 92.94 471 LYS A O 1
ATOM 3809 N N . THR A 1 472 ? -12.508 -23.859 -18.484 1 93.19 472 THR A N 1
ATOM 3810 C CA . THR A 1 472 ? -13.742 -23.609 -17.734 1 93.19 472 THR A CA 1
ATOM 3811 C C . THR A 1 472 ? -13.438 -23.328 -16.266 1 93.19 472 THR A C 1
ATOM 3813 O O . THR A 1 472 ? -14.031 -22.422 -15.68 1 93.19 472 THR A O 1
ATOM 3816 N N . SER A 1 473 ? -12.539 -24.062 -15.703 1 92.25 473 SER A N 1
ATOM 3817 C CA . SER A 1 473 ? -12.156 -23.875 -14.312 1 92.25 473 SER A CA 1
ATOM 3818 C C . SER A 1 473 ? -11.547 -22.484 -14.094 1 92.25 473 SER A C 1
ATOM 3820 O O . SER A 1 473 ? -11.82 -21.828 -13.086 1 92.25 473 SER A O 1
ATOM 3822 N N . LEU A 1 474 ? -10.758 -22.078 -15.008 1 92.44 474 LEU A N 1
ATOM 3823 C CA . LEU A 1 474 ? -10.102 -20.766 -14.898 1 92.44 474 LEU A CA 1
ATOM 3824 C C . LEU A 1 474 ? -11.125 -19.641 -15.039 1 92.44 474 LEU A C 1
ATOM 3826 O O . LEU A 1 474 ? -11.062 -18.656 -14.297 1 92.44 474 LEU A O 1
ATOM 3830 N N . ALA A 1 475 ? -12 -19.766 -15.953 1 90.44 475 ALA A N 1
ATOM 3831 C CA . ALA A 1 475 ? -13.055 -18.766 -16.125 1 90.44 475 ALA A CA 1
ATOM 3832 C C . ALA A 1 475 ? -13.906 -18.641 -14.867 1 90.44 475 ALA A C 1
ATOM 3834 O O . ALA A 1 475 ? -14.211 -17.531 -14.43 1 90.44 475 ALA A O 1
ATOM 3835 N N . GLN A 1 476 ? -14.211 -19.797 -14.305 1 91.12 476 GLN A N 1
ATOM 3836 C CA . GLN A 1 476 ? -15 -19.797 -13.078 1 91.12 476 GLN A CA 1
ATOM 3837 C C . GLN A 1 476 ? -14.234 -19.141 -11.93 1 91.12 476 GLN A C 1
ATOM 3839 O O . GLN A 1 476 ? -14.812 -18.422 -11.117 1 91.12 476 GLN A O 1
ATOM 3844 N N . LEU A 1 477 ? -13.023 -19.406 -11.883 1 92.12 477 LEU A N 1
ATOM 3845 C CA . LEU A 1 477 ? -12.164 -18.844 -10.844 1 92.12 477 LEU A CA 1
ATOM 3846 C C . LEU A 1 477 ? -12.133 -17.312 -10.938 1 92.12 477 LEU A C 1
ATOM 3848 O O . LEU A 1 477 ? -12.227 -16.625 -9.922 1 92.12 477 LEU A O 1
ATOM 3852 N N . VAL A 1 478 ? -12.016 -16.781 -12.133 1 90.75 478 VAL A N 1
ATOM 3853 C CA . VAL A 1 478 ? -11.93 -15.336 -12.344 1 90.75 478 VAL A CA 1
ATOM 3854 C C . VAL A 1 478 ? -13.258 -14.68 -11.977 1 90.75 478 VAL A C 1
ATOM 3856 O O . VAL A 1 478 ? -13.289 -13.602 -11.383 1 90.75 478 VAL A O 1
ATOM 3859 N N . VAL A 1 479 ? -14.328 -15.383 -12.266 1 87.88 479 VAL A N 1
ATOM 3860 C CA . VAL A 1 479 ? -15.648 -14.867 -11.93 1 87.88 479 VAL A CA 1
ATOM 3861 C C . VAL A 1 479 ? -15.82 -14.805 -10.414 1 87.88 479 VAL A C 1
ATOM 3863 O O . VAL A 1 479 ? -16.312 -13.82 -9.875 1 87.88 479 VAL A O 1
ATOM 3866 N N . GLU A 1 480 ? -15.43 -15.867 -9.742 1 88.12 480 GLU A N 1
ATOM 3867 C CA . GLU A 1 480 ? -15.516 -15.898 -8.289 1 88.12 480 GLU A CA 1
ATOM 3868 C C . GLU A 1 480 ? -14.641 -14.812 -7.66 1 88.12 480 GLU A C 1
ATOM 3870 O O . GLU A 1 480 ? -15.039 -14.188 -6.672 1 88.12 480 GLU A O 1
ATOM 3875 N N . TYR A 1 481 ? -13.539 -14.648 -8.211 1 89.94 481 TYR A N 1
ATOM 3876 C CA . TYR A 1 481 ? -12.641 -13.594 -7.746 1 89.94 481 TYR A CA 1
ATOM 3877 C C . TYR A 1 481 ? -13.289 -12.227 -7.871 1 89.94 481 TYR A C 1
ATOM 3879 O O . TYR A 1 481 ? -13.234 -11.414 -6.945 1 89.94 481 TYR A O 1
ATOM 3887 N N . ASN A 1 482 ? -13.859 -12.023 -9.008 1 86.19 482 ASN A N 1
ATOM 3888 C CA . ASN A 1 482 ? -14.57 -10.766 -9.258 1 86.19 482 ASN A CA 1
ATOM 3889 C C . ASN A 1 482 ? -15.695 -10.555 -8.258 1 86.19 482 ASN A C 1
ATOM 3891 O O . ASN A 1 482 ? -15.891 -9.438 -7.762 1 86.19 482 ASN A O 1
ATOM 3895 N N . LYS A 1 483 ? -16.344 -11.609 -7.934 1 85.56 483 LYS A N 1
ATOM 3896 C CA . LYS A 1 483 ? -17.453 -11.531 -6.977 1 85.56 483 LYS A CA 1
ATOM 3897 C C . LYS A 1 483 ? -16.938 -11.18 -5.582 1 85.56 483 LYS A C 1
ATOM 3899 O O . LYS A 1 483 ? -17.547 -10.383 -4.867 1 85.56 483 LYS A O 1
ATOM 3904 N N . TYR A 1 484 ? -15.852 -11.758 -5.25 1 85.06 484 TYR A N 1
ATOM 3905 C CA . TYR A 1 484 ? -15.25 -11.469 -3.951 1 85.06 484 TYR A CA 1
ATOM 3906 C C . TYR A 1 484 ? -14.852 -10 -3.85 1 85.06 484 TYR A C 1
ATOM 3908 O O . TYR A 1 484 ? -15.109 -9.344 -2.838 1 85.06 484 TYR A O 1
ATOM 3916 N N . LEU A 1 485 ? -14.273 -9.484 -4.887 1 85.94 485 LEU A N 1
ATOM 3917 C CA . LEU A 1 485 ? -13.82 -8.102 -4.891 1 85.94 485 LEU A CA 1
ATOM 3918 C C . LEU A 1 485 ? -15.008 -7.141 -4.84 1 85.94 485 LEU A C 1
ATOM 3920 O O . LEU A 1 485 ? -15 -6.176 -4.074 1 85.94 485 LEU A O 1
ATOM 3924 N N . ALA A 1 486 ? -16.031 -7.453 -5.57 1 85.75 486 ALA A N 1
ATOM 3925 C CA . ALA A 1 486 ? -17.234 -6.613 -5.59 1 85.75 486 ALA A CA 1
ATOM 3926 C C . ALA A 1 486 ? -17.922 -6.609 -4.23 1 85.75 486 ALA A C 1
ATOM 3928 O O . ALA A 1 486 ? -18.375 -5.562 -3.754 1 85.75 486 ALA A O 1
ATOM 3929 N N . GLU A 1 487 ? -17.984 -7.793 -3.65 1 86.06 487 GLU A N 1
ATOM 3930 C CA . GLU A 1 487 ? -18.625 -7.898 -2.34 1 86.06 487 GLU A CA 1
ATOM 3931 C C . GLU A 1 487 ? -17.859 -7.109 -1.286 1 86.06 487 GLU A C 1
ATOM 3933 O O . GLU A 1 487 ? -18.453 -6.441 -0.441 1 86.06 487 GLU A O 1
ATOM 3938 N N . TYR A 1 488 ? -16.625 -7.129 -1.325 1 86 488 TYR A N 1
ATOM 3939 C CA . TYR A 1 488 ? -15.781 -6.371 -0.406 1 86 488 TYR A CA 1
ATOM 3940 C C . TYR A 1 488 ? -16.016 -4.875 -0.564 1 86 488 TYR A C 1
ATOM 3942 O O . TYR A 1 488 ? -16.172 -4.156 0.427 1 86 488 TYR A O 1
ATOM 3950 N N . ILE A 1 489 ? -16.016 -4.449 -1.77 1 86.62 489 ILE A N 1
ATOM 3951 C CA . ILE A 1 489 ? -16.188 -3.027 -2.035 1 86.62 489 ILE A CA 1
ATOM 3952 C C . ILE A 1 489 ? -17.578 -2.592 -1.608 1 86.62 489 ILE A C 1
ATOM 3954 O O . ILE A 1 489 ? -17.766 -1.496 -1.069 1 86.62 489 ILE A O 1
ATOM 3958 N N . ARG A 1 490 ? -18.516 -3.486 -1.819 1 88.31 490 ARG A N 1
ATOM 3959 C CA . ARG A 1 490 ? -19.891 -3.176 -1.439 1 88.31 490 ARG A CA 1
ATOM 3960 C C . ARG A 1 490 ? -20.016 -3.018 0.072 1 88.31 490 ARG A C 1
ATOM 3962 O O . ARG A 1 490 ? -20.641 -2.064 0.551 1 88.31 490 ARG A O 1
ATOM 3969 N N . ILE A 1 491 ? -19.453 -3.926 0.781 1 86.88 491 ILE A N 1
ATOM 3970 C CA . ILE A 1 491 ? -19.516 -3.883 2.238 1 86.88 491 ILE A CA 1
ATOM 3971 C C . ILE A 1 491 ? -18.812 -2.631 2.75 1 86.88 491 ILE A C 1
ATOM 3973 O O . ILE A 1 491 ? -19.281 -1.978 3.682 1 86.88 491 ILE A O 1
ATOM 3977 N N . ASN A 1 492 ? -17.719 -2.283 2.131 1 84.75 492 ASN A N 1
ATOM 3978 C CA . ASN A 1 492 ? -17 -1.072 2.508 1 84.75 492 ASN A CA 1
ATOM 3979 C C . ASN A 1 492 ? -17.812 0.182 2.221 1 84.75 492 ASN A C 1
ATOM 3981 O O . ASN A 1 492 ? -17.844 1.11 3.031 1 84.75 492 ASN A O 1
ATOM 3985 N N . LEU A 1 493 ? -18.484 0.177 1.107 1 86.19 493 LEU A N 1
ATOM 3986 C CA . LEU A 1 493 ? -19.297 1.325 0.734 1 86.19 493 LEU A CA 1
ATOM 3987 C C . LEU A 1 493 ? -20.438 1.517 1.719 1 86.19 493 LEU A C 1
ATOM 3989 O O . LEU A 1 493 ? -20.75 2.645 2.117 1 86.19 493 LEU A O 1
ATOM 3993 N N . GLU A 1 494 ? -21.016 0.455 2.088 1 86.75 494 GLU A N 1
ATOM 3994 C CA . GLU A 1 494 ? -22.125 0.518 3.047 1 86.75 494 GLU A CA 1
ATOM 3995 C C . GLU A 1 494 ? -21.656 1.078 4.387 1 86.75 494 GLU A C 1
ATOM 3997 O O . GLU A 1 494 ? -22.375 1.839 5.035 1 86.75 494 GLU A O 1
ATOM 4002 N N . ALA A 1 495 ? -20.469 0.699 4.773 1 84.25 495 ALA A N 1
ATOM 4003 C CA . ALA A 1 495 ? -19.906 1.202 6.027 1 84.25 495 ALA A CA 1
ATOM 4004 C C . ALA A 1 495 ? -19.688 2.709 5.965 1 84.25 495 ALA A C 1
ATOM 4006 O O . ALA A 1 495 ? -20.016 3.434 6.906 1 84.25 495 ALA A O 1
ATOM 4007 N N . TRP A 1 496 ? -19.203 3.227 4.879 1 84.06 496 TRP A N 1
ATOM 4008 C CA . TRP A 1 496 ? -18.922 4.648 4.719 1 84.06 496 TRP A CA 1
ATOM 4009 C C . TRP A 1 496 ? -20.219 5.445 4.562 1 84.06 496 TRP A C 1
ATOM 4011 O O . TRP A 1 496 ? -20.344 6.543 5.109 1 84.06 496 TRP A O 1
ATOM 4021 N N . GLU A 1 497 ? -21.172 4.914 3.834 1 83 497 GLU A N 1
ATOM 4022 C CA . GLU A 1 497 ? -22.438 5.602 3.611 1 83 497 GLU A CA 1
ATOM 4023 C C . GLU A 1 497 ? -23.266 5.66 4.895 1 83 497 GLU A C 1
ATOM 4025 O O . GLU A 1 497 ? -24.047 6.602 5.094 1 83 497 GLU A O 1
ATOM 4030 N N . SER A 1 498 ? -23.078 4.676 5.703 1 78.62 498 SER A N 1
ATOM 4031 C CA . SER A 1 498 ? -23.812 4.672 6.969 1 78.62 498 SER A CA 1
ATOM 4032 C C . SER A 1 498 ? -23.328 5.789 7.887 1 78.62 498 SER A C 1
ATOM 4034 O O . SER A 1 498 ? -24.062 6.238 8.766 1 78.62 498 SER A O 1
ATOM 4036 N N . CYS A 1 499 ? -22.094 6.25 7.758 1 74 499 CYS A N 1
ATOM 4037 C CA . CYS A 1 499 ? -21.547 7.34 8.562 1 74 499 CYS A CA 1
ATOM 4038 C C . CYS A 1 499 ? -22.203 8.664 8.195 1 74 499 CYS A C 1
ATOM 4040 O O . CYS A 1 499 ? -22.359 9.539 9.047 1 74 499 CYS A O 1
ATOM 4042 N N . TYR A 1 500 ? -22.594 8.969 6.883 1 62.69 500 TYR A N 1
ATOM 4043 C CA . TYR A 1 500 ? -23.234 10.211 6.441 1 62.69 500 TYR A CA 1
ATOM 4044 C C . TYR A 1 500 ? -24.641 10.328 7.008 1 62.69 500 TYR A C 1
ATOM 4046 O O . TYR A 1 500 ? -25.078 11.414 7.371 1 62.69 500 TYR A O 1
ATOM 4054 N N . ASN A 1 501 ? -25.406 9.344 6.93 1 54.94 501 ASN A N 1
ATOM 4055 C CA . ASN A 1 501 ? -26.844 9.422 7.242 1 54.94 501 ASN A CA 1
ATOM 4056 C C . ASN A 1 501 ? -27.078 9.547 8.742 1 54.94 501 ASN A C 1
ATOM 4058 O O . ASN A 1 501 ? -28.219 9.719 9.188 1 54.94 501 ASN A O 1
ATOM 4062 N N . ARG A 1 502 ? -26.031 9.523 9.531 1 49.38 502 ARG A N 1
ATOM 4063 C CA . ARG A 1 502 ? -26.328 9.758 10.945 1 49.38 502 ARG A CA 1
ATOM 4064 C C . ARG A 1 502 ? -25.859 11.141 11.375 1 49.38 502 ARG A C 1
ATOM 4066 O O . ARG A 1 502 ? -24.797 11.609 10.938 1 49.38 502 ARG A O 1
ATOM 4073 N N . MET B 1 1 ? 13.922 104.875 18.844 1 23.47 1 MET B N 1
ATOM 4074 C CA . MET B 1 1 ? 12.898 104.125 18.078 1 23.47 1 MET B CA 1
ATOM 4075 C C . MET B 1 1 ? 13.281 102.688 17.906 1 23.47 1 MET B C 1
ATOM 4077 O O . MET B 1 1 ? 14.188 102.375 17.156 1 23.47 1 MET B O 1
ATOM 4081 N N . ASP B 1 2 ? 13.438 101.875 18.984 1 25.25 2 ASP B N 1
ATOM 4082 C CA . ASP B 1 2 ? 14.055 100.625 19.422 1 25.25 2 ASP B CA 1
ATOM 4083 C C . ASP B 1 2 ? 13.391 99.438 18.766 1 25.25 2 ASP B C 1
ATOM 4085 O O . ASP B 1 2 ? 12.188 99.25 18.906 1 25.25 2 ASP B O 1
ATOM 4089 N N . ASN B 1 3 ? 13.82 99 17.469 1 25.41 3 ASN B N 1
ATOM 4090 C CA . ASN B 1 3 ? 13.336 98.062 16.469 1 25.41 3 ASN B CA 1
ATOM 4091 C C . ASN B 1 3 ? 13.25 96.625 17.016 1 25.41 3 ASN B C 1
ATOM 4093 O O . ASN B 1 3 ? 14.273 96 17.25 1 25.41 3 ASN B O 1
ATOM 4097 N N . SER B 1 4 ? 12.367 96.25 17.953 1 23.64 4 SER B N 1
ATOM 4098 C CA . SER B 1 4 ? 12.055 95.062 18.672 1 23.64 4 SER B CA 1
ATOM 4099 C C . SER B 1 4 ? 11.758 93.875 17.719 1 23.64 4 SER B C 1
ATOM 4101 O O . SER B 1 4 ? 10.672 93.812 17.141 1 23.64 4 SER B O 1
ATOM 4103 N N . LYS B 1 5 ? 12.852 93.5 16.875 1 27.44 5 LYS B N 1
ATOM 4104 C CA . LYS B 1 5 ? 12.641 92.438 15.852 1 27.44 5 LYS B CA 1
ATOM 4105 C C . LYS B 1 5 ? 11.984 91.188 16.453 1 27.44 5 LYS B C 1
ATOM 4107 O O . LYS B 1 5 ? 12.523 90.625 17.375 1 27.44 5 LYS B O 1
ATOM 4112 N N . VAL B 1 6 ? 10.609 91.125 16.359 1 27.28 6 VAL B N 1
ATOM 4113 C CA . VAL B 1 6 ? 9.648 90.062 16.688 1 27.28 6 VAL B CA 1
ATOM 4114 C C . VAL B 1 6 ? 10.148 88.75 16.141 1 27.28 6 VAL B C 1
ATOM 4116 O O . VAL B 1 6 ? 10.406 88.562 14.945 1 27.28 6 VAL B O 1
ATOM 4119 N N . VAL B 1 7 ? 11.031 88 16.828 1 31.45 7 VAL B N 1
ATOM 4120 C CA . VAL B 1 7 ? 11.547 86.688 16.578 1 31.45 7 VAL B CA 1
ATOM 4121 C C . VAL B 1 7 ? 10.391 85.75 16.219 1 31.45 7 VAL B C 1
ATOM 4123 O O . VAL B 1 7 ? 9.484 85.5 17.031 1 31.45 7 VAL B O 1
ATOM 4126 N N . ASP B 1 8 ? 9.82 85.812 14.945 1 27.8 8 ASP B N 1
ATOM 4127 C CA . ASP B 1 8 ? 8.797 85 14.328 1 27.8 8 ASP B CA 1
ATOM 4128 C C . ASP B 1 8 ? 9.07 83.5 14.594 1 27.8 8 ASP B C 1
ATOM 4130 O O . ASP B 1 8 ? 10.117 83 14.219 1 27.8 8 ASP B O 1
ATOM 4134 N N . SER B 1 9 ? 8.758 83 15.773 1 27.81 9 SER B N 1
ATOM 4135 C CA . SER B 1 9 ? 8.719 81.625 16.25 1 27.81 9 SER B CA 1
ATOM 4136 C C . SER B 1 9 ? 8.125 80.688 15.211 1 27.81 9 SER B C 1
ATOM 4138 O O . SER B 1 9 ? 6.902 80.562 15.062 1 27.81 9 SER B O 1
ATOM 4140 N N . THR B 1 10 ? 8.578 80.688 13.938 1 28.27 10 THR B N 1
ATOM 4141 C CA . THR B 1 10 ? 8.141 79.75 12.906 1 28.27 10 THR B CA 1
ATOM 4142 C C . THR B 1 10 ? 8.141 78.312 13.43 1 28.27 10 THR B C 1
ATOM 4144 O O . THR B 1 10 ? 9.203 77.75 13.664 1 28.27 10 THR B O 1
ATOM 4147 N N . THR B 1 11 ? 7.266 77.938 14.383 1 28.48 11 THR B N 1
ATOM 4148 C CA . THR B 1 11 ? 6.879 76.625 14.781 1 28.48 11 THR B CA 1
ATOM 4149 C C . THR B 1 11 ? 6.852 75.688 13.578 1 28.48 11 THR B C 1
ATOM 4151 O O . THR B 1 11 ? 6.199 75.938 12.57 1 28.48 11 THR B O 1
ATOM 4154 N N . SER B 1 12 ? 7.91 74.938 13.273 1 30.23 12 SER B N 1
ATOM 4155 C CA . SER B 1 12 ? 8.07 73.875 12.289 1 30.23 12 SER B CA 1
ATOM 4156 C C . SER B 1 12 ? 6.801 73.062 12.188 1 30.23 12 SER B C 1
ATOM 4158 O O . SER B 1 12 ? 6.434 72.375 13.133 1 30.23 12 SER B O 1
ATOM 4160 N N . ILE B 1 13 ? 5.652 73.562 11.656 1 30.41 13 ILE B N 1
ATOM 4161 C CA . ILE B 1 13 ? 4.52 72.812 11.133 1 30.41 13 ILE B CA 1
ATOM 4162 C C . ILE B 1 13 ? 5.023 71.562 10.422 1 30.41 13 ILE B C 1
ATOM 4164 O O . ILE B 1 13 ? 5.574 71.625 9.32 1 30.41 13 ILE B O 1
ATOM 4168 N N . ILE B 1 14 ? 5.832 70.75 11.023 1 30.98 14 ILE B N 1
ATOM 4169 C CA . ILE B 1 14 ? 5.965 69.438 10.453 1 30.98 14 ILE B CA 1
ATOM 4170 C C . ILE B 1 14 ? 4.629 69 9.852 1 30.98 14 ILE B C 1
ATOM 4172 O O . ILE B 1 14 ? 3.633 68.875 10.562 1 30.98 14 ILE B O 1
ATOM 4176 N N . THR B 1 15 ? 4.266 69.438 8.656 1 32.12 15 THR B N 1
ATOM 4177 C CA . THR B 1 15 ? 3.209 69 7.754 1 32.12 15 THR B CA 1
ATOM 4178 C C . THR B 1 15 ? 2.928 67.5 7.949 1 32.12 15 THR B C 1
ATOM 4180 O O . THR B 1 15 ? 3.826 66.625 7.805 1 32.12 15 THR B O 1
ATOM 4183 N N . ARG B 1 16 ? 2.146 67.062 8.836 1 37.09 16 ARG B N 1
ATOM 4184 C CA . ARG B 1 16 ? 1.48 65.75 8.875 1 37.09 16 ARG B CA 1
ATOM 4185 C C . ARG B 1 16 ? 1.157 65.25 7.473 1 37.09 16 ARG B C 1
ATOM 4187 O O . ARG B 1 16 ? 0.193 65.75 6.855 1 37.09 16 ARG B O 1
ATOM 4194 N N . LYS B 1 17 ? 2.062 65.125 6.57 1 37.22 17 LYS B N 1
ATOM 4195 C CA . LYS B 1 17 ? 1.784 64.438 5.324 1 37.22 17 LYS B CA 1
ATOM 4196 C C . LYS B 1 17 ? 0.806 63.281 5.551 1 37.22 17 LYS B C 1
ATOM 4198 O O . LYS B 1 17 ? 1.145 62.281 6.199 1 37.22 17 LYS B O 1
ATOM 4203 N N . ASP B 1 18 ? -0.424 63.531 5.711 1 40.25 18 ASP B N 1
ATOM 4204 C CA . ASP B 1 18 ? -1.552 62.594 5.684 1 40.25 18 ASP B CA 1
ATOM 4205 C C . ASP B 1 18 ? -1.313 61.469 4.68 1 40.25 18 ASP B C 1
ATOM 4207 O O . ASP B 1 18 ? -1.087 61.719 3.496 1 40.25 18 ASP B O 1
ATOM 4211 N N . PHE B 1 19 ? -0.517 60.531 4.961 1 46.25 19 PHE B N 1
ATOM 4212 C CA . PHE B 1 19 ? -0.382 59.344 4.094 1 46.25 19 PHE B CA 1
ATOM 4213 C C . PHE B 1 19 ? -1.687 59.062 3.359 1 46.25 19 PHE B C 1
ATOM 4215 O O . PHE B 1 19 ? -2.746 58.969 3.982 1 46.25 19 PHE B O 1
ATOM 4222 N N . LEU B 1 20 ? -1.877 59.562 2.232 1 52.56 20 LEU B N 1
ATOM 4223 C CA . LEU B 1 20 ? -3.012 59.406 1.33 1 52.56 20 LEU B CA 1
ATOM 4224 C C . LEU B 1 20 ? -3.395 57.938 1.205 1 52.56 20 LEU B C 1
ATOM 4226 O O . LEU B 1 20 ? -2.578 57.094 0.793 1 52.56 20 LEU B O 1
ATOM 4230 N N . VAL B 1 21 ? -4.211 57.406 2.109 1 62.97 21 VAL B N 1
ATOM 4231 C CA . VAL B 1 21 ? -4.875 56.125 1.952 1 62.97 21 VAL B CA 1
ATOM 4232 C C . VAL B 1 21 ? -5.332 55.938 0.505 1 62.97 21 VAL B C 1
ATOM 4234 O O . VAL B 1 21 ? -5.93 56.844 -0.077 1 62.97 21 VAL B O 1
ATOM 4237 N N . PRO B 1 22 ? -4.637 54.906 -0.053 1 69.75 22 PRO B N 1
ATOM 4238 C CA . PRO B 1 22 ? -5.074 54.688 -1.435 1 69.75 22 PRO B CA 1
ATOM 4239 C C . PRO B 1 22 ? -6.594 54.719 -1.584 1 69.75 22 PRO B C 1
ATOM 4241 O O . PRO B 1 22 ? -7.285 53.812 -1.104 1 69.75 22 PRO B O 1
ATOM 4244 N N . SER B 1 23 ? -7.09 55.844 -1.986 1 75.81 23 SER B N 1
ATOM 4245 C CA . SER B 1 23 ? -8.516 56.125 -2.104 1 75.81 23 SER B CA 1
ATOM 4246 C C . SER B 1 23 ? -9.203 55.156 -3.053 1 75.81 23 SER B C 1
ATOM 4248 O O . SER B 1 23 ? -10.344 54.75 -2.816 1 75.81 23 SER B O 1
ATOM 4250 N N . ARG B 1 24 ? -8.453 54.656 -4.027 1 84.56 24 ARG B N 1
ATOM 4251 C CA . ARG B 1 24 ? -9.07 53.781 -5.027 1 84.56 24 ARG B CA 1
ATOM 4252 C C . ARG B 1 24 ? -9.461 52.438 -4.422 1 84.56 24 ARG B C 1
ATOM 4254 O O . ARG B 1 24 ? -10.562 51.938 -4.672 1 84.56 24 ARG B O 1
ATOM 4261 N N . VAL B 1 25 ? -8.594 51.906 -3.635 1 88.62 25 VAL B N 1
ATOM 4262 C CA . VAL B 1 25 ? -8.836 50.625 -3.029 1 88.62 25 VAL B CA 1
ATOM 4263 C C . VAL B 1 25 ? -9.992 50.719 -2.039 1 88.62 25 VAL B C 1
ATOM 4265 O O . VAL B 1 25 ? -10.859 49.812 -1.998 1 88.62 25 VAL B O 1
ATOM 4268 N N . THR B 1 26 ? -10.008 51.812 -1.246 1 87.88 26 THR B N 1
ATOM 4269 C CA . THR B 1 26 ? -11.07 52.031 -0.271 1 87.88 26 THR B CA 1
ATOM 4270 C C . THR B 1 26 ? -12.43 52.125 -0.963 1 87.88 26 THR B C 1
ATOM 4272 O O . THR B 1 26 ? -13.43 51.625 -0.455 1 87.88 26 THR B O 1
ATOM 4275 N N . GLU B 1 27 ? -12.406 52.75 -2.092 1 86.44 27 GLU B N 1
ATOM 4276 C CA . GLU B 1 27 ? -13.641 52.906 -2.867 1 86.44 27 GLU B CA 1
ATOM 4277 C C . GLU B 1 27 ? -14.141 51.562 -3.371 1 86.44 27 GLU B C 1
ATOM 4279 O O . GLU B 1 27 ? -15.344 51.312 -3.406 1 86.44 27 GLU B O 1
ATOM 4284 N N . ILE B 1 28 ? -13.219 50.75 -3.77 1 88.75 28 ILE B N 1
ATOM 4285 C CA . ILE B 1 28 ? -13.578 49.438 -4.266 1 88.75 28 ILE B CA 1
ATOM 4286 C C . ILE B 1 28 ? -14.18 48.594 -3.139 1 88.75 28 ILE B C 1
ATOM 4288 O O . ILE B 1 28 ? -15.164 47.906 -3.342 1 88.75 28 ILE B O 1
ATOM 4292 N N . PHE B 1 29 ? -13.609 48.688 -1.923 1 88.94 29 PHE B N 1
ATOM 4293 C CA . PHE B 1 29 ? -14.102 47.969 -0.768 1 88.94 29 PHE B CA 1
ATOM 4294 C C . PHE B 1 29 ? -15.516 48.375 -0.405 1 88.94 29 PHE B C 1
ATOM 4296 O O . PHE B 1 29 ? -16.344 47.562 -0.017 1 88.94 29 PHE B O 1
ATOM 4303 N N . GLU B 1 30 ? -15.797 49.625 -0.498 1 84.44 30 GLU B N 1
ATOM 4304 C CA . GLU B 1 30 ? -17.094 50.188 -0.094 1 84.44 30 GLU B CA 1
ATOM 4305 C C . GLU B 1 30 ? -18.156 49.906 -1.15 1 84.44 30 GLU B C 1
ATOM 4307 O O . GLU B 1 30 ? -19.344 49.781 -0.825 1 84.44 30 GLU B O 1
ATOM 4312 N N . SER B 1 31 ? -17.781 49.844 -2.379 1 82.31 31 SER B N 1
ATOM 4313 C CA . SER B 1 31 ? -18.734 49.688 -3.477 1 82.31 31 SER B CA 1
ATOM 4314 C C . SER B 1 31 ? -19.141 48.25 -3.672 1 82.31 31 SER B C 1
ATOM 4316 O O . SER B 1 31 ? -20.234 47.969 -4.168 1 82.31 31 SER B O 1
ATOM 4318 N N . SER B 1 32 ? -18.188 47.375 -3.27 1 75.62 32 SER B N 1
ATOM 4319 C CA . SER B 1 32 ? -18.469 45.969 -3.561 1 75.62 32 SER B CA 1
ATOM 4320 C C . SER B 1 32 ? -18.875 45.188 -2.299 1 75.62 32 SER B C 1
ATOM 4322 O O . SER B 1 32 ? -18.109 45.156 -1.323 1 75.62 32 SER B O 1
ATOM 4324 N N . THR B 1 33 ? -20.094 44.844 -2.156 1 71.12 33 THR B N 1
ATOM 4325 C CA . THR B 1 33 ? -20.609 44.125 -1.007 1 71.12 33 THR B CA 1
ATOM 4326 C C . THR B 1 33 ? -20 42.719 -0.925 1 71.12 33 THR B C 1
ATOM 4328 O O . THR B 1 33 ? -19.844 42.156 0.167 1 71.12 33 THR B O 1
ATOM 4331 N N . SER B 1 34 ? -19.609 42.219 -2.051 1 81.06 34 SER B N 1
ATOM 4332 C CA . SER B 1 34 ? -19.109 40.844 -2.035 1 81.06 34 SER B CA 1
ATOM 4333 C C . SER B 1 34 ? -17.766 40.75 -2.742 1 81.06 34 SER B C 1
ATOM 4335 O O . SER B 1 34 ? -17.609 40 -3.701 1 81.06 34 SER B O 1
ATOM 4337 N N . LEU B 1 35 ? -16.844 41.531 -2.232 1 86.38 35 LEU B N 1
ATOM 4338 C CA . LEU B 1 35 ? -15.539 41.562 -2.887 1 86.38 35 LEU B CA 1
ATOM 4339 C C . LEU B 1 35 ? -14.695 40.375 -2.473 1 86.38 35 LEU B C 1
ATOM 4341 O O . LEU B 1 35 ? -14.672 40 -1.3 1 86.38 35 LEU B O 1
ATOM 4345 N N . GLU B 1 36 ? -14.156 39.625 -3.477 1 89.38 36 GLU B N 1
ATOM 4346 C CA . GLU B 1 36 ? -13.211 38.531 -3.24 1 89.38 36 GLU B CA 1
ATOM 4347 C C . GLU B 1 36 ? -11.875 38.812 -3.934 1 89.38 36 GLU B C 1
ATOM 4349 O O . GLU B 1 36 ? -11.844 39.25 -5.082 1 89.38 36 GLU B O 1
ATOM 4354 N N . LEU B 1 37 ? -10.82 38.625 -3.154 1 92.69 37 LEU B N 1
ATOM 4355 C CA . LEU B 1 37 ? -9.469 38.781 -3.691 1 92.69 37 LEU B CA 1
ATOM 4356 C C . LEU B 1 37 ? -8.93 37.438 -4.203 1 92.69 37 LEU B C 1
ATOM 4358 O O . LEU B 1 37 ? -9.055 36.438 -3.531 1 92.69 37 LEU B O 1
ATOM 4362 N N . HIS B 1 38 ? -8.445 37.469 -5.469 1 92.12 38 HIS B N 1
ATOM 4363 C CA . HIS B 1 38 ? -7.934 36.219 -6.07 1 92.12 38 HIS B CA 1
ATOM 4364 C C . HIS B 1 38 ? -6.535 36.438 -6.637 1 92.12 38 HIS B C 1
ATOM 4366 O O . HIS B 1 38 ? -6.242 37.469 -7.223 1 92.12 38 HIS B O 1
ATOM 4372 N N . ILE B 1 39 ? -5.746 35.469 -6.309 1 94.19 39 ILE B N 1
ATOM 4373 C CA . ILE B 1 39 ? -4.445 35.438 -6.969 1 94.19 39 ILE B CA 1
ATOM 4374 C C . ILE B 1 39 ? -4.543 34.688 -8.289 1 94.19 39 ILE B C 1
ATOM 4376 O O . ILE B 1 39 ? -4.746 33.469 -8.305 1 94.19 39 ILE B O 1
ATOM 4380 N N . THR B 1 40 ? -4.367 35.25 -9.367 1 89.69 40 THR B N 1
ATOM 4381 C CA . THR B 1 40 ? -4.656 34.719 -10.688 1 89.69 40 THR B CA 1
ATOM 4382 C C . THR B 1 40 ? -3.402 34.094 -11.305 1 89.69 40 THR B C 1
ATOM 4384 O O . THR B 1 40 ? -3.484 33.094 -12.023 1 89.69 40 THR B O 1
ATOM 4387 N N . GLU B 1 41 ? -2.256 34.781 -11.047 1 89.69 41 GLU B N 1
ATOM 4388 C CA . GLU B 1 41 ? -1.048 34.344 -11.734 1 89.69 41 GLU B CA 1
ATOM 4389 C C . GLU B 1 41 ? 0.17 34.438 -10.82 1 89.69 41 GLU B C 1
ATOM 4391 O O . GLU B 1 41 ? 0.185 35.219 -9.867 1 89.69 41 GLU B O 1
ATOM 4396 N N . ALA B 1 42 ? 1.053 33.5 -11.07 1 88.69 42 ALA B N 1
ATOM 4397 C CA . ALA B 1 42 ? 2.395 33.531 -10.492 1 88.69 42 ALA B CA 1
ATOM 4398 C C . ALA B 1 42 ? 3.461 33.469 -11.578 1 88.69 42 ALA B C 1
ATOM 4400 O O . ALA B 1 42 ? 3.506 32.531 -12.375 1 88.69 42 ALA B O 1
ATOM 4401 N N . SER B 1 43 ? 4.133 34.594 -11.789 1 86.94 43 SER B N 1
ATOM 4402 C CA . SER B 1 43 ? 5.105 34.688 -12.875 1 86.94 43 SER B CA 1
ATOM 4403 C C . SER B 1 43 ? 6.516 34.906 -12.328 1 86.94 43 SER B C 1
ATOM 4405 O O . SER B 1 43 ? 6.691 35.531 -11.289 1 86.94 43 SER B O 1
ATOM 4407 N N . LYS B 1 44 ? 7.441 34.281 -13.031 1 81.69 44 LYS B N 1
ATOM 4408 C CA . LYS B 1 44 ? 8.836 34.5 -12.672 1 81.69 44 LYS B CA 1
ATOM 4409 C C . LYS B 1 44 ? 9.328 35.844 -13.164 1 81.69 44 LYS B C 1
ATOM 4411 O O . LYS B 1 44 ? 9.117 36.219 -14.328 1 81.69 44 LYS B O 1
ATOM 4416 N N . SER B 1 45 ? 9.648 36.688 -12.242 1 75.44 45 SER B N 1
ATOM 4417 C CA . SER B 1 45 ? 10.188 38 -12.633 1 75.44 45 SER B CA 1
ATOM 4418 C C . SER B 1 45 ? 11.641 37.875 -13.078 1 75.44 45 SER B C 1
ATOM 4420 O O . SER B 1 45 ? 12.461 37.25 -12.398 1 75.44 45 SER B O 1
ATOM 4422 N N . ASN B 1 46 ? 11.914 37.844 -14.43 1 63.09 46 ASN B N 1
ATOM 4423 C CA . ASN B 1 46 ? 13.266 37.875 -14.977 1 63.09 46 ASN B CA 1
ATOM 4424 C C . ASN B 1 46 ? 13.93 39.25 -14.75 1 63.09 46 ASN B C 1
ATOM 4426 O O . ASN B 1 46 ? 14.898 39.594 -15.43 1 63.09 46 ASN B O 1
ATOM 4430 N N . GLU B 1 47 ? 13.336 40.031 -14.078 1 55.25 47 GLU B N 1
ATOM 4431 C CA . GLU B 1 47 ? 14.023 41.312 -14.023 1 55.25 47 GLU B CA 1
ATOM 4432 C C . GLU B 1 47 ? 15.484 41.125 -13.609 1 55.25 47 GLU B C 1
ATOM 4434 O O . GLU B 1 47 ? 15.766 40.688 -12.492 1 55.25 47 GLU B O 1
ATOM 4439 N N . THR B 1 48 ? 16.266 40.781 -14.688 1 50.12 48 THR B N 1
ATOM 4440 C CA . THR B 1 48 ? 17.703 40.625 -14.789 1 50.12 48 THR B CA 1
ATOM 4441 C C . THR B 1 48 ? 18.422 41.812 -14.141 1 50.12 48 THR B C 1
ATOM 4443 O O . THR B 1 48 ? 19.625 41.969 -14.32 1 50.12 48 THR B O 1
ATOM 4446 N N . HIS B 1 49 ? 17.688 42.875 -13.734 1 47.19 49 HIS B N 1
ATOM 4447 C CA . HIS B 1 49 ? 18.766 43.844 -13.547 1 47.19 49 HIS B CA 1
ATOM 4448 C C . HIS B 1 49 ? 19.906 43.25 -12.766 1 47.19 49 HIS B C 1
ATOM 4450 O O . HIS B 1 49 ? 21.062 43.312 -13.188 1 47.19 49 HIS B O 1
ATOM 4456 N N . ASN B 1 50 ? 20.203 43.719 -11.445 1 43.22 50 ASN B N 1
ATOM 4457 C CA . ASN B 1 50 ? 21.391 43.531 -10.609 1 43.22 50 ASN B CA 1
ATOM 4458 C C . ASN B 1 50 ? 21.375 42.188 -9.867 1 43.22 50 ASN B C 1
ATOM 4460 O O . ASN B 1 50 ? 20.906 42.125 -8.734 1 43.22 50 ASN B O 1
ATOM 4464 N N . HIS B 1 51 ? 21.812 41.156 -10.406 1 50.31 51 HIS B N 1
ATOM 4465 C CA . HIS B 1 51 ? 22.281 39.906 -9.859 1 50.31 51 HIS B CA 1
ATOM 4466 C C . HIS B 1 51 ? 21.234 39.281 -8.93 1 50.31 51 HIS B C 1
ATOM 4468 O O . HIS B 1 51 ? 21.547 38.375 -8.156 1 50.31 51 HIS B O 1
ATOM 4474 N N . LEU B 1 52 ? 20.109 39.875 -8.812 1 54.19 52 LEU B N 1
ATOM 4475 C CA . LEU B 1 52 ? 19.25 39.281 -7.793 1 54.19 52 LEU B CA 1
ATOM 4476 C C . LEU B 1 52 ? 18.484 38.094 -8.375 1 54.19 52 LEU B C 1
ATOM 4478 O O . LEU B 1 52 ? 18.125 38.094 -9.555 1 54.19 52 LEU B O 1
ATOM 4482 N N . GLN B 1 53 ? 18.578 36.938 -7.766 1 61.38 53 GLN B N 1
ATOM 4483 C CA . GLN B 1 53 ? 17.938 35.656 -8.008 1 61.38 53 GLN B CA 1
ATOM 4484 C C . GLN B 1 53 ? 16.469 35.812 -8.391 1 61.38 53 GLN B C 1
ATOM 4486 O O . GLN B 1 53 ? 15.805 36.719 -7.898 1 61.38 53 GLN B O 1
ATOM 4491 N N . SER B 1 54 ? 16.062 35.312 -9.445 1 75.94 54 SER B N 1
ATOM 4492 C CA . SER B 1 54 ? 14.695 35.281 -9.969 1 75.94 54 SER B CA 1
ATOM 4493 C C . SER B 1 54 ? 13.688 34.969 -8.875 1 75.94 54 SER B C 1
ATOM 4495 O O . SER B 1 54 ? 13.992 34.188 -7.953 1 75.94 54 SER B O 1
ATOM 4497 N N . TYR B 1 55 ? 12.773 36 -8.695 1 81.31 55 TYR B N 1
ATOM 4498 C CA . TYR B 1 55 ? 11.742 35.719 -7.703 1 81.31 55 TYR B CA 1
ATOM 4499 C C . TYR B 1 55 ? 10.367 35.625 -8.359 1 81.31 55 TYR B C 1
ATOM 4501 O O . TYR B 1 55 ? 10.188 36.031 -9.508 1 81.31 55 TYR B O 1
ATOM 4509 N N . ILE B 1 56 ? 9.453 34.969 -7.652 1 87.88 56 ILE B N 1
ATOM 4510 C CA . ILE B 1 56 ? 8.102 34.75 -8.141 1 87.88 56 ILE B CA 1
ATOM 4511 C C . ILE B 1 56 ? 7.219 35.938 -7.754 1 87.88 56 ILE B C 1
ATOM 4513 O O . ILE B 1 56 ? 7.254 36.406 -6.609 1 87.88 56 ILE B O 1
ATOM 4517 N N . VAL B 1 57 ? 6.57 36.438 -8.734 1 92.12 57 VAL B N 1
ATOM 4518 C CA . VAL B 1 57 ? 5.637 37.531 -8.5 1 92.12 57 VAL B CA 1
ATOM 4519 C C . VAL B 1 57 ? 4.199 37.031 -8.617 1 92.12 57 VAL B C 1
ATOM 4521 O O . VAL B 1 57 ? 3.859 36.312 -9.57 1 92.12 57 VAL B O 1
ATOM 4524 N N . TYR B 1 58 ? 3.385 37.406 -7.598 1 94.12 58 TYR B N 1
ATOM 4525 C CA . TYR B 1 58 ? 1.979 37.031 -7.586 1 94.12 58 TYR B CA 1
ATOM 4526 C C . TYR B 1 58 ? 1.092 38.188 -8.023 1 94.12 58 TYR B C 1
ATOM 4528 O O . TYR B 1 58 ? 1.241 39.312 -7.535 1 94.12 58 TYR B O 1
ATOM 4536 N N . THR B 1 59 ? 0.194 37.906 -8.883 1 95.81 59 THR B N 1
ATOM 4537 C CA . THR B 1 59 ? -0.741 38.906 -9.359 1 95.81 59 THR B CA 1
ATOM 4538 C C . THR B 1 59 ? -2.078 38.781 -8.633 1 95.81 59 THR B C 1
ATOM 4540 O O . THR B 1 59 ? -2.764 37.781 -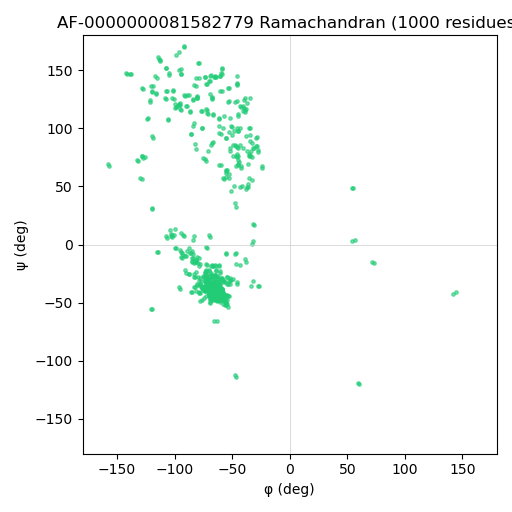8.742 1 95.81 59 THR B O 1
ATOM 4543 N N . ILE B 1 60 ? -2.434 39.844 -7.91 1 96.5 60 ILE B N 1
ATOM 4544 C CA . ILE B 1 60 ? -3.658 39.875 -7.117 1 96.5 60 ILE B CA 1
ATOM 4545 C C . ILE B 1 60 ? -4.73 40.688 -7.863 1 96.5 60 ILE B C 1
ATOM 4547 O O . ILE B 1 60 ? -4.5 41.812 -8.266 1 96.5 60 ILE B O 1
ATOM 4551 N N . LYS B 1 61 ? -5.816 40.125 -8.047 1 94.81 61 LYS B N 1
ATOM 4552 C CA . LYS B 1 61 ? -6.945 40.812 -8.656 1 94.81 61 LYS B CA 1
ATOM 4553 C C . LYS B 1 61 ? -7.863 41.406 -7.598 1 94.81 61 LYS B C 1
ATOM 4555 O O . LYS B 1 61 ? -8.438 40.688 -6.781 1 94.81 61 LYS B O 1
ATOM 4560 N N . VAL B 1 62 ? -7.996 42.625 -7.52 1 92.19 62 VAL B N 1
ATOM 4561 C CA . VAL B 1 62 ? -8.867 43.375 -6.609 1 92.19 62 VAL B CA 1
ATOM 4562 C C . VAL B 1 62 ? -9.891 44.188 -7.41 1 92.19 62 VAL B C 1
ATOM 4564 O O . VAL B 1 62 ? -9.664 45.344 -7.73 1 92.19 62 VAL B O 1
ATOM 4567 N N . GLY B 1 63 ? -11.023 43.562 -7.629 1 88.56 63 GLY B N 1
ATOM 4568 C CA . GLY B 1 63 ? -11.961 44.219 -8.531 1 88.56 63 GLY B CA 1
ATOM 4569 C C . GLY B 1 63 ? -11.391 44.438 -9.914 1 88.56 63 GLY B C 1
ATOM 4570 O O . GLY B 1 63 ? -10.961 43.5 -10.578 1 88.56 63 GLY B O 1
ATOM 4571 N N . PRO B 1 64 ? -11.32 45.688 -10.305 1 87.69 64 PRO B N 1
ATOM 4572 C CA . PRO B 1 64 ? -10.75 46 -11.625 1 87.69 64 PRO B CA 1
ATOM 4573 C C . PRO B 1 64 ? -9.234 46.156 -11.586 1 87.69 64 PRO B C 1
ATOM 4575 O O . PRO B 1 64 ? -8.594 46.281 -12.633 1 87.69 64 PRO B O 1
ATOM 4578 N N . LEU B 1 65 ? -8.656 46.156 -10.445 1 91.06 65 LEU B N 1
ATOM 4579 C CA . LEU B 1 65 ? -7.23 46.438 -10.289 1 91.06 65 LEU B CA 1
ATOM 4580 C C . LEU B 1 65 ? -6.438 45.125 -10.273 1 91.06 65 LEU B C 1
ATOM 4582 O O . LEU B 1 65 ? -6.941 44.094 -9.836 1 91.06 65 LEU B O 1
ATOM 4586 N N . MET B 1 66 ? -5.23 45.281 -10.828 1 93.69 66 MET B N 1
ATOM 4587 C CA . MET B 1 66 ? -4.254 44.188 -10.75 1 93.69 66 MET B CA 1
ATOM 4588 C C . MET B 1 66 ? -2.986 44.656 -10.039 1 93.69 66 MET B C 1
ATOM 4590 O O . MET B 1 66 ? -2.35 45.625 -10.453 1 93.69 66 MET B O 1
ATOM 4594 N N . VAL B 1 67 ? -2.666 43.938 -9.016 1 95 67 VAL B N 1
ATOM 4595 C CA . VAL B 1 67 ? -1.512 44.312 -8.203 1 95 67 VAL B CA 1
ATOM 4596 C C . VAL B 1 67 ? -0.5 43.188 -8.188 1 95 67 VAL B C 1
ATOM 4598 O O . VAL B 1 67 ? -0.878 42 -8.102 1 95 67 VAL B O 1
ATOM 4601 N N . LYS B 1 68 ? 0.74 43.531 -8.336 1 94 68 LYS B N 1
ATOM 4602 C CA . LYS B 1 68 ? 1.805 42.531 -8.328 1 94 68 LYS B CA 1
ATOM 4603 C C . LYS B 1 68 ? 2.617 42.625 -7.035 1 94 68 LYS B C 1
ATOM 4605 O O . LYS B 1 68 ? 3.082 43.688 -6.652 1 94 68 LYS B O 1
ATOM 4610 N N . ARG B 1 69 ? 2.715 41.469 -6.355 1 95.06 69 ARG B N 1
ATOM 4611 C CA . ARG B 1 69 ? 3.465 41.406 -5.105 1 95.06 69 ARG B CA 1
ATOM 4612 C C . ARG B 1 69 ? 4.293 40.125 -5.027 1 95.06 69 ARG B C 1
ATOM 4614 O O . ARG B 1 69 ? 3.92 39.094 -5.602 1 95.06 69 ARG B O 1
ATOM 4621 N N . ARG B 1 70 ? 5.367 40.219 -4.43 1 91.25 70 ARG B N 1
ATOM 4622 C CA . ARG B 1 70 ? 6.184 39.031 -4.176 1 91.25 70 ARG B CA 1
ATOM 4623 C C . ARG B 1 70 ? 5.852 38.406 -2.818 1 91.25 70 ARG B C 1
ATOM 4625 O O . ARG B 1 70 ? 5.152 39.031 -2.008 1 91.25 70 ARG B O 1
ATOM 4632 N N . TYR B 1 71 ? 6.332 37.25 -2.51 1 92.12 71 TYR B N 1
ATOM 4633 C CA . TYR B 1 71 ? 6.016 36.5 -1.286 1 92.12 71 TYR B CA 1
ATOM 4634 C C . TYR B 1 71 ? 6.52 37.25 -0.06 1 92.12 71 TYR B C 1
ATOM 4636 O O . TYR B 1 71 ? 5.816 37.344 0.95 1 92.12 71 TYR B O 1
ATOM 4644 N N . SER B 1 72 ? 7.691 37.781 -0.111 1 92.25 72 SER B N 1
ATOM 4645 C CA . SER B 1 72 ? 8.281 38.5 1.023 1 92.25 72 SER B CA 1
ATOM 4646 C C . SER B 1 72 ? 7.438 39.688 1.428 1 92.25 72 SER B C 1
ATOM 4648 O O . SER B 1 72 ? 7.414 40.062 2.6 1 92.25 72 SER B O 1
ATOM 4650 N N . GLU B 1 73 ? 6.762 40.281 0.521 1 95 73 GLU B N 1
ATOM 4651 C CA . GLU B 1 73 ? 5.891 41.406 0.817 1 95 73 GLU B CA 1
ATOM 4652 C C . GLU B 1 73 ? 4.645 40.969 1.579 1 95 73 GLU B C 1
ATOM 4654 O O . GLU B 1 73 ? 4.133 41.688 2.426 1 95 73 GLU B O 1
ATOM 4659 N N . PHE B 1 74 ? 4.191 39.781 1.234 1 95.81 74 PHE B N 1
ATOM 4660 C CA . PHE B 1 74 ? 3.104 39.219 2.023 1 95.81 74 PHE B CA 1
ATOM 4661 C C . PHE B 1 74 ? 3.527 39.031 3.475 1 95.81 74 PHE B C 1
ATOM 4663 O O . PHE B 1 74 ? 2.762 39.312 4.395 1 95.81 74 PHE B O 1
ATOM 4670 N N . GLU B 1 75 ? 4.68 38.562 3.67 1 94.75 75 GLU B N 1
ATOM 4671 C CA . GLU B 1 75 ? 5.215 38.344 5.012 1 94.75 75 GLU B CA 1
ATOM 4672 C C . GLU B 1 75 ? 5.316 39.656 5.777 1 94.75 75 GLU B C 1
ATOM 4674 O O . GLU B 1 75 ? 4.988 39.719 6.965 1 94.75 75 GLU B O 1
ATOM 4679 N N . MET B 1 76 ? 5.789 40.656 5.098 1 95.25 76 MET B N 1
ATOM 4680 C CA . MET B 1 76 ? 5.934 41.969 5.727 1 95.25 76 MET B CA 1
ATOM 4681 C C . MET B 1 76 ? 4.57 42.562 6.074 1 95.25 76 MET B C 1
ATOM 4683 O O . MET B 1 76 ? 4.406 43.188 7.125 1 95.25 76 MET B O 1
ATOM 4687 N N . LEU B 1 77 ? 3.686 42.375 5.113 1 96.5 77 LEU B N 1
ATOM 4688 C CA . LEU B 1 77 ? 2.33 42.844 5.391 1 96.5 77 LEU B CA 1
ATOM 4689 C C . LEU B 1 77 ? 1.79 42.219 6.664 1 96.5 77 LEU B C 1
ATOM 4691 O O . LEU B 1 77 ? 1.266 42.906 7.539 1 96.5 77 LEU B O 1
ATOM 4695 N N . ARG B 1 78 ? 1.934 40.906 6.758 1 96.31 78 ARG B N 1
ATOM 4696 C CA . ARG B 1 78 ? 1.425 40.188 7.926 1 96.31 78 ARG B CA 1
ATOM 4697 C C . ARG B 1 78 ? 2.098 40.688 9.203 1 96.31 78 ARG B C 1
ATOM 4699 O O . ARG B 1 78 ? 1.437 40.875 10.227 1 96.31 78 ARG B O 1
ATOM 4706 N N . THR B 1 79 ? 3.4 40.906 9.164 1 95.06 79 THR B N 1
ATOM 4707 C CA . THR B 1 79 ? 4.141 41.375 10.32 1 95.06 79 THR B CA 1
ATOM 4708 C C . THR B 1 79 ? 3.611 42.75 10.766 1 95.06 79 THR B C 1
ATOM 4710 O O . THR B 1 79 ? 3.412 42.969 11.953 1 95.06 79 THR B O 1
ATOM 4713 N N . CYS B 1 80 ? 3.359 43.594 9.82 1 95.69 80 CYS B N 1
ATOM 4714 C CA . CYS B 1 80 ? 2.83 44.906 10.125 1 95.69 80 CYS B CA 1
ATOM 4715 C C . CYS B 1 80 ? 1.443 44.812 10.75 1 95.69 80 CYS B C 1
ATOM 4717 O O . CYS B 1 80 ? 1.134 45.531 11.695 1 95.69 80 CYS B O 1
ATOM 4719 N N . LEU B 1 81 ? 0.706 43.906 10.203 1 96.5 81 LEU B N 1
ATOM 4720 C CA . LEU B 1 81 ? -0.651 43.75 10.719 1 96.5 81 LEU B CA 1
ATOM 4721 C C . LEU B 1 81 ? -0.636 43.188 12.141 1 96.5 81 LEU B C 1
ATOM 4723 O O . LEU B 1 81 ? -1.417 43.625 12.984 1 96.5 81 LEU B O 1
ATOM 4727 N N . ILE B 1 82 ? 0.249 42.25 12.453 1 96.19 82 ILE B N 1
ATOM 4728 C CA . ILE B 1 82 ? 0.362 41.688 13.781 1 96.19 82 ILE B CA 1
ATOM 4729 C C . ILE B 1 82 ? 0.782 42.75 14.789 1 96.19 82 ILE B C 1
ATOM 4731 O O . ILE B 1 82 ? 0.252 42.812 15.898 1 96.19 82 ILE B O 1
ATOM 4735 N N . LYS B 1 83 ? 1.652 43.625 14.383 1 95.75 83 LYS B N 1
ATOM 4736 C CA . LYS B 1 83 ? 2.166 44.656 15.273 1 95.75 83 LYS B CA 1
ATOM 4737 C C . LYS B 1 83 ? 1.137 45.75 15.477 1 95.75 83 LYS B C 1
ATOM 4739 O O . LYS B 1 83 ? 1.045 46.344 16.562 1 95.75 83 LYS B O 1
ATOM 4744 N N . THR B 1 84 ? 0.392 46.062 14.43 1 95.75 84 THR B N 1
ATOM 4745 C CA . THR B 1 84 ? -0.642 47.062 14.523 1 95.75 84 THR B CA 1
ATOM 4746 C C . THR B 1 84 ? -1.829 46.562 15.344 1 95.75 84 THR B C 1
ATOM 4748 O O . THR B 1 84 ? -2.436 47.344 16.094 1 95.75 84 THR B O 1
ATOM 4751 N N . PHE B 1 85 ? -2.158 45.281 15.148 1 95.81 85 PHE B N 1
ATOM 4752 C CA . PHE B 1 85 ? -3.291 44.656 15.836 1 95.81 85 PHE B CA 1
ATOM 4753 C C . PHE B 1 85 ? -2.865 43.406 16.562 1 95.81 85 PHE B C 1
ATOM 4755 O O . PHE B 1 85 ? -3.268 42.281 16.172 1 95.81 85 PHE B O 1
ATOM 4762 N N . PRO B 1 86 ? -2.221 43.438 17.625 1 95.25 86 PRO B N 1
ATOM 4763 C CA . PRO B 1 86 ? -1.674 42.281 18.297 1 95.25 86 PRO B CA 1
ATOM 4764 C C . PRO B 1 86 ? -2.756 41.406 18.953 1 95.25 86 PRO B C 1
ATOM 4766 O O . PRO B 1 86 ? -2.5 40.25 19.297 1 95.25 86 PRO B O 1
ATOM 4769 N N . THR B 1 87 ? -3.973 41.938 19.156 1 94.31 87 THR B N 1
ATOM 4770 C CA . THR B 1 87 ? -5.035 41.188 19.844 1 94.31 87 THR B CA 1
ATOM 4771 C C . THR B 1 87 ? -5.91 40.438 18.828 1 94.31 87 THR B C 1
ATOM 4773 O O . THR B 1 87 ? -6.797 39.688 19.219 1 94.31 87 THR B O 1
ATOM 4776 N N . LEU B 1 88 ? -5.699 40.719 17.562 1 94.31 88 LEU B N 1
ATOM 4777 C CA . LEU B 1 88 ? -6.492 40.094 16.516 1 94.31 88 LEU B CA 1
ATOM 4778 C C . LEU B 1 88 ? -5.781 38.844 15.969 1 94.31 88 LEU B C 1
ATOM 4780 O O . LEU B 1 88 ? -4.551 38.781 15.992 1 94.31 88 LEU B O 1
ATOM 4784 N N . LEU B 1 89 ? -6.578 37.969 15.539 1 93.94 89 LEU B N 1
ATOM 4785 C CA . LEU B 1 89 ? -6.035 36.75 14.906 1 93.94 89 LEU B CA 1
ATOM 4786 C C . LEU B 1 89 ? -5.773 37 13.422 1 93.94 89 LEU B C 1
ATOM 4788 O O . LEU B 1 89 ? -6.672 36.844 12.594 1 93.94 89 LEU B O 1
ATOM 4792 N N . ILE B 1 90 ? -4.562 37.344 13.109 1 95.31 90 ILE B N 1
ATOM 4793 C CA . ILE B 1 90 ? -4.18 37.562 11.719 1 95.31 90 ILE B CA 1
ATOM 4794 C C . ILE B 1 90 ? -3.902 36.219 11.039 1 95.31 90 ILE B C 1
ATOM 4796 O O . ILE B 1 90 ? -3.098 35.438 11.531 1 95.31 90 ILE B O 1
ATOM 4800 N N . PRO B 1 91 ? -4.559 36.031 9.969 1 93.88 91 PRO B N 1
ATOM 4801 C CA . PRO B 1 91 ? -4.414 34.719 9.305 1 93.88 91 PRO B CA 1
ATOM 4802 C C . PRO B 1 91 ? -2.971 34.406 8.922 1 93.88 91 PRO B C 1
ATOM 4804 O O . PRO B 1 91 ? -2.174 35.312 8.711 1 93.88 91 PRO B O 1
ATOM 4807 N N . PRO B 1 92 ? -2.699 33.094 8.898 1 92.25 92 PRO B N 1
ATOM 4808 C CA . PRO B 1 92 ? -1.342 32.688 8.531 1 92.25 92 PRO B CA 1
ATOM 4809 C C . PRO B 1 92 ? -1.109 32.719 7.02 1 92.25 92 PRO B C 1
ATOM 4811 O O . PRO B 1 92 ? -2.068 32.75 6.246 1 92.25 92 PRO B O 1
ATOM 4814 N N . ILE B 1 93 ? 0.101 32.844 6.66 1 92.38 93 ILE B N 1
ATOM 4815 C CA . ILE B 1 93 ? 0.531 32.656 5.281 1 92.38 93 ILE B CA 1
ATOM 4816 C C . ILE B 1 93 ? 1.302 31.344 5.156 1 92.38 93 ILE B C 1
ATOM 4818 O O . ILE B 1 93 ? 1.831 30.844 6.145 1 92.38 93 ILE B O 1
ATOM 4822 N N . PRO B 1 94 ? 1.22 30.797 3.963 1 87.38 94 PRO B N 1
ATOM 4823 C CA . PRO B 1 94 ? 1.963 29.547 3.807 1 87.38 94 PRO B CA 1
ATOM 4824 C C . PRO B 1 94 ? 3.461 29.719 4.051 1 87.38 94 PRO B C 1
ATOM 4826 O O . PRO B 1 94 ? 3.994 30.812 3.906 1 87.38 94 PRO B O 1
ATOM 4829 N N . GLU B 1 95 ? 4.047 28.656 4.633 1 78.88 95 GLU B N 1
ATOM 4830 C CA . GLU B 1 95 ? 5.473 28.719 4.934 1 78.88 95 GLU B CA 1
ATOM 4831 C C . GLU B 1 95 ? 6.309 28.812 3.66 1 78.88 95 GLU B C 1
ATOM 4833 O O . GLU B 1 95 ? 5.891 28.328 2.604 1 78.88 95 GLU B O 1
ATOM 4838 N N . LYS B 1 96 ? 7.371 29.578 3.85 1 70.69 96 LYS B N 1
ATOM 4839 C CA . LYS B 1 96 ? 8.281 29.719 2.721 1 70.69 96 LYS B CA 1
ATOM 4840 C C . LYS B 1 96 ? 8.977 28.391 2.414 1 70.69 96 LYS B C 1
ATOM 4842 O O . LYS B 1 96 ? 9.422 27.688 3.326 1 70.69 96 LYS B O 1
ATOM 4847 N N . GLN B 1 97 ? 8.547 27.469 1.662 1 58.94 97 GLN B N 1
ATOM 4848 C CA . GLN B 1 97 ? 9.289 26.25 1.364 1 58.94 97 GLN B CA 1
ATOM 4849 C C . GLN B 1 97 ? 10.625 26.562 0.69 1 58.94 97 GLN B C 1
ATOM 4851 O O . GLN B 1 97 ? 10.68 27.375 -0.241 1 58.94 97 GLN B O 1
ATOM 4856 N N . THR B 1 98 ? 11.664 26.625 1.495 1 46.31 98 THR B N 1
ATOM 4857 C CA . THR B 1 98 ? 12.945 26.719 0.798 1 46.31 98 THR B CA 1
ATOM 4858 C C . THR B 1 98 ? 13.031 25.672 -0.309 1 46.31 98 THR B C 1
ATOM 4860 O O . THR B 1 98 ? 12.617 24.531 -0.122 1 46.31 98 THR B O 1
ATOM 4863 N N . LEU B 1 99 ? 13.234 25.984 -1.486 1 41 99 LEU B N 1
ATOM 4864 C CA . LEU B 1 99 ? 13.547 25.109 -2.609 1 41 99 LEU B CA 1
ATOM 4865 C C . LEU B 1 99 ? 14.352 23.906 -2.148 1 41 99 LEU B C 1
ATOM 4867 O O . LEU B 1 99 ? 14.273 22.828 -2.752 1 41 99 LEU B O 1
ATOM 4871 N N . ALA B 1 100 ? 15.18 24 -1.123 1 36.56 100 ALA B N 1
ATOM 4872 C CA . ALA B 1 100 ? 16.109 22.969 -0.702 1 36.56 100 ALA B CA 1
ATOM 4873 C C . ALA B 1 100 ? 15.383 21.797 -0.044 1 36.56 100 ALA B C 1
ATOM 4875 O O . ALA B 1 100 ? 15.891 20.672 -0.033 1 36.56 100 ALA B O 1
ATOM 4876 N N . SER B 1 101 ? 14.414 21.859 0.653 1 38.31 101 SER B N 1
ATOM 4877 C CA . SER B 1 101 ? 13.758 20.719 1.299 1 38.31 101 SER B CA 1
ATOM 4878 C C . SER B 1 101 ? 13.234 19.734 0.271 1 38.31 101 SER B C 1
ATOM 4880 O O . SER B 1 101 ? 12.922 18.578 0.61 1 38.31 101 SER B O 1
ATOM 4882 N N . ASN B 1 102 ? 12.844 20.141 -0.825 1 34.31 102 ASN B N 1
ATOM 4883 C CA . ASN B 1 102 ? 12.695 19.125 -1.856 1 34.31 102 ASN B CA 1
ATOM 4884 C C . ASN B 1 102 ? 13.961 18.281 -1.996 1 34.31 102 ASN B C 1
ATOM 4886 O O . ASN B 1 102 ? 13.906 17.156 -2.502 1 34.31 102 ASN B O 1
ATOM 4890 N N . LEU B 1 103 ? 15.188 18.797 -1.701 1 33.03 103 LEU B N 1
ATOM 4891 C CA . LEU B 1 103 ? 16.438 18.047 -1.764 1 33.03 103 LEU B CA 1
ATOM 4892 C C . LEU B 1 103 ? 16.594 17.156 -0.54 1 33.03 103 LEU B C 1
ATOM 4894 O O . LEU B 1 103 ? 17.156 16.062 -0.633 1 33.03 103 LEU B O 1
ATOM 4898 N N . THR B 1 104 ? 16.406 17.656 0.702 1 32.78 104 THR B N 1
ATOM 4899 C CA . THR B 1 104 ? 16.766 16.859 1.871 1 32.78 104 THR B CA 1
ATOM 4900 C C . THR B 1 104 ? 15.836 15.656 2.008 1 32.78 104 THR B C 1
ATOM 4902 O O . THR B 1 104 ? 16.016 14.828 2.902 1 32.78 104 THR B O 1
ATOM 4905 N N . SER B 1 105 ? 14.688 15.633 1.396 1 31.12 105 SER B N 1
ATOM 4906 C CA . SER B 1 105 ? 14.109 14.297 1.516 1 31.12 105 SER B CA 1
ATOM 4907 C C . SER B 1 105 ? 15.07 13.234 0.996 1 31.12 105 SER B C 1
ATOM 4909 O O . SER B 1 105 ? 14.734 12.047 0.969 1 31.12 105 SER B O 1
ATOM 4911 N N . THR B 1 106 ? 16.141 13.617 0.395 1 28.14 106 THR B N 1
ATOM 4912 C CA . THR B 1 106 ? 17.188 12.617 0.179 1 28.14 106 THR B CA 1
ATOM 4913 C C . THR B 1 106 ? 17.812 12.188 1.506 1 28.14 106 THR B C 1
ATOM 4915 O O . THR B 1 106 ? 18.422 11.117 1.593 1 28.14 106 THR B O 1
ATOM 4918 N N . THR B 1 107 ? 18.156 13.086 2.424 1 25.77 107 THR B N 1
ATOM 4919 C CA . THR B 1 107 ? 18.828 12.469 3.561 1 25.77 107 THR B CA 1
ATOM 4920 C C . THR B 1 107 ? 17.828 11.695 4.426 1 25.77 107 THR B C 1
ATOM 4922 O O . THR B 1 107 ? 17 12.305 5.105 1 25.77 107 THR B O 1
ATOM 4925 N N . ALA B 1 108 ? 17.344 10.633 4.012 1 26.86 108 ALA B N 1
ATOM 4926 C CA . ALA B 1 108 ? 16.875 9.43 4.691 1 26.86 108 ALA B CA 1
ATOM 4927 C C . ALA B 1 108 ? 17.672 9.172 5.965 1 26.86 108 ALA B C 1
ATOM 4929 O O . ALA B 1 108 ? 17.578 8.086 6.547 1 26.86 108 ALA B O 1
ATOM 4930 N N . LYS B 1 109 ? 18.609 10.047 6.352 1 25.97 109 LYS B N 1
ATOM 4931 C CA . LYS B 1 109 ? 19.312 9.414 7.465 1 25.97 109 LYS B CA 1
ATOM 4932 C C . LYS B 1 109 ? 18.344 9.094 8.609 1 25.97 109 LYS B C 1
ATOM 4934 O O . LYS B 1 109 ? 18.672 8.289 9.492 1 25.97 109 LYS B O 1
ATOM 4939 N N . SER B 1 110 ? 17.453 9.883 9.102 1 23.97 110 SER B N 1
ATOM 4940 C CA . SER B 1 110 ? 17.078 9.227 10.352 1 23.97 110 SER B CA 1
ATOM 4941 C C . SER B 1 110 ? 16.438 7.867 10.102 1 23.97 110 SER B C 1
ATOM 4943 O O . SER B 1 110 ? 16.531 6.965 10.93 1 23.97 110 SER B O 1
ATOM 4945 N N . LEU B 1 111 ? 15.203 7.629 9.469 1 23.94 111 LEU B N 1
ATOM 4946 C CA . LEU B 1 111 ? 15.031 6.184 9.398 1 23.94 111 LEU B CA 1
ATOM 4947 C C . LEU B 1 111 ? 15.938 5.578 8.336 1 23.94 111 LEU B C 1
ATOM 4949 O O . LEU B 1 111 ? 15.727 5.797 7.141 1 23.94 111 LEU B O 1
ATOM 4953 N N . GLU B 1 112 ? 17.234 5.453 8.508 1 23.91 112 GLU B N 1
ATOM 4954 C CA . GLU B 1 112 ? 18.375 4.793 7.863 1 23.91 112 GLU B CA 1
ATOM 4955 C C . GLU B 1 112 ? 18 3.408 7.352 1 23.91 112 GLU B C 1
ATOM 4957 O O . GLU B 1 112 ? 18.859 2.609 7 1 23.91 112 GLU B O 1
ATOM 4962 N N . SER B 1 113 ? 16.828 2.756 7.703 1 22.7 113 SER B N 1
ATOM 4963 C CA . SER B 1 113 ? 17.031 1.396 7.211 1 22.7 113 SER B CA 1
ATOM 4964 C C . SER B 1 113 ? 17.422 1.397 5.738 1 22.7 113 SER B C 1
ATOM 4966 O O . SER B 1 113 ? 17.062 2.305 4.988 1 22.7 113 SER B O 1
ATOM 4968 N N . HIS B 1 114 ? 18.484 0.571 5.371 1 22.34 114 HIS B N 1
ATOM 4969 C CA . HIS B 1 114 ? 19.453 0.211 4.336 1 22.34 114 HIS B CA 1
ATOM 4970 C C . HIS B 1 114 ? 18.75 -0.091 3.014 1 22.34 114 HIS B C 1
ATOM 4972 O O . HIS B 1 114 ? 19.406 -0.45 2.031 1 22.34 114 HIS B O 1
ATOM 4978 N N . PHE B 1 115 ? 17.516 -0.672 2.992 1 22.55 115 PHE B N 1
ATOM 4979 C CA . PHE B 1 115 ? 17.469 -1.48 1.778 1 22.55 115 PHE B CA 1
ATOM 4980 C C . PHE B 1 115 ? 17.516 -0.598 0.537 1 22.55 115 PHE B C 1
ATOM 4982 O O . PHE B 1 115 ? 16.906 0.469 0.502 1 22.55 115 PHE B O 1
ATOM 4989 N N . PRO B 1 116 ? 18.641 -0.668 -0.212 1 23.47 116 PRO B N 1
ATOM 4990 C CA . PRO B 1 116 ? 18.922 -0.012 -1.491 1 23.47 116 PRO B CA 1
ATOM 4991 C C . PRO B 1 116 ? 17.781 -0.152 -2.488 1 23.47 116 PRO B C 1
ATOM 4993 O O . PRO B 1 116 ? 17.641 -1.196 -3.133 1 23.47 116 PRO B O 1
ATOM 4996 N N . VAL B 1 117 ? 16.609 -0.206 -2.123 1 23.5 117 VAL B N 1
ATOM 4997 C CA . VAL B 1 117 ? 15.797 -0.521 -3.299 1 23.5 117 VAL B CA 1
ATOM 4998 C C . VAL B 1 117 ? 16.234 0.351 -4.473 1 23.5 117 VAL B C 1
ATOM 5000 O O . VAL B 1 117 ? 16.766 1.445 -4.277 1 23.5 117 VAL B O 1
ATOM 5003 N N . ALA B 1 118 ? 16.172 -0.22 -5.676 1 23.09 118 ALA B N 1
ATOM 5004 C CA . ALA B 1 118 ? 16.484 0.224 -7.031 1 23.09 118 ALA B CA 1
ATOM 5005 C C . ALA B 1 118 ? 16.109 1.689 -7.23 1 23.09 118 ALA B C 1
ATOM 5007 O O . ALA B 1 118 ? 15.117 2.162 -6.676 1 23.09 118 ALA B O 1
ATOM 5008 N N . ASN B 1 119 ? 16.969 2.566 -7.574 1 25.22 119 ASN B N 1
ATOM 5009 C CA . ASN B 1 119 ? 17.234 3.971 -7.871 1 25.22 119 ASN B CA 1
ATOM 5010 C C . ASN B 1 119 ? 16.125 4.582 -8.727 1 25.22 119 ASN B C 1
ATOM 5012 O O . ASN B 1 119 ? 16.297 5.668 -9.289 1 25.22 119 ASN B O 1
ATOM 5016 N N . GLY B 1 120 ? 15.25 3.783 -9.414 1 26.14 120 GLY B N 1
ATOM 5017 C CA . GLY B 1 120 ? 14.688 4.754 -10.336 1 26.14 120 GLY B CA 1
ATOM 5018 C C . GLY B 1 120 ? 14.133 5.984 -9.648 1 26.14 120 GLY B C 1
ATOM 5019 O O . GLY B 1 120 ? 13.789 5.938 -8.461 1 26.14 120 GLY B O 1
ATOM 5020 N N . PRO B 1 121 ? 14.664 7.172 -10.039 1 26.86 121 PRO B N 1
ATOM 5021 C CA . PRO B 1 121 ? 14.289 8.469 -9.461 1 26.86 121 PRO B CA 1
ATOM 5022 C C . PRO B 1 121 ? 12.797 8.562 -9.141 1 26.86 121 PRO B C 1
ATOM 5024 O O . PRO B 1 121 ? 11.961 8.523 -10.047 1 26.86 121 PRO B O 1
ATOM 5027 N N . SER B 1 122 ? 12.297 7.641 -8.539 1 27.69 122 SER B N 1
ATOM 5028 C CA . SER B 1 122 ? 10.938 7.988 -8.133 1 27.69 122 SER B CA 1
ATOM 5029 C C . SER B 1 122 ? 10.883 9.391 -7.539 1 27.69 122 SER B C 1
ATOM 5031 O O . SER B 1 122 ? 11.438 9.641 -6.469 1 27.69 122 SER B O 1
ATOM 5033 N N . SER B 1 123 ? 11.109 10.422 -8.453 1 29.7 123 SER B N 1
ATOM 5034 C CA . SER B 1 123 ? 10.797 11.828 -8.211 1 29.7 123 SER B CA 1
ATOM 5035 C C . SER B 1 123 ? 9.641 11.977 -7.23 1 29.7 123 SER B C 1
ATOM 5037 O O . SER B 1 123 ? 8.578 11.383 -7.418 1 29.7 123 SER B O 1
ATOM 5039 N N . SER B 1 124 ? 9.883 11.883 -6.121 1 33.06 124 SER B N 1
ATOM 5040 C CA . SER B 1 124 ? 8.891 12.438 -5.199 1 33.06 124 SER B CA 1
ATOM 5041 C C . SER B 1 124 ? 8.062 13.523 -5.871 1 33.06 124 SER B C 1
ATOM 5043 O O . SER B 1 124 ? 8.586 14.57 -6.262 1 33.06 124 SER B O 1
ATOM 5045 N N . ASN B 1 125 ? 7.242 13.234 -6.824 1 33.94 125 ASN B N 1
ATOM 5046 C CA . ASN B 1 125 ? 6.281 14.039 -7.57 1 33.94 125 ASN B CA 1
ATOM 5047 C C . ASN B 1 125 ? 5.703 15.156 -6.715 1 33.94 125 ASN B C 1
ATOM 5049 O O . ASN B 1 125 ? 4.512 15.156 -6.402 1 33.94 125 ASN B O 1
ATOM 5053 N N . HIS B 1 126 ? 6.273 15.5 -5.672 1 38.62 126 HIS B N 1
ATOM 5054 C CA . HIS B 1 126 ? 5.801 16.828 -5.328 1 38.62 126 HIS B CA 1
ATOM 5055 C C . HIS B 1 126 ? 6.012 17.812 -6.484 1 38.62 126 HIS B C 1
ATOM 5057 O O . HIS B 1 126 ? 7.133 18.266 -6.723 1 38.62 126 HIS B O 1
ATOM 5063 N N . ASN B 1 127 ? 5.457 17.672 -7.562 1 43.19 127 ASN B N 1
ATOM 5064 C CA . ASN B 1 127 ? 5.453 18.578 -8.711 1 43.19 127 ASN B CA 1
ATOM 5065 C C . ASN B 1 127 ? 5.477 20.031 -8.289 1 43.19 127 ASN B C 1
ATOM 5067 O O . ASN B 1 127 ? 4.59 20.484 -7.562 1 43.19 127 ASN B O 1
ATOM 5071 N N . PRO B 1 128 ? 6.633 20.719 -8.32 1 50.12 128 PRO B N 1
ATOM 5072 C CA . PRO B 1 128 ? 6.719 22.172 -8.078 1 50.12 128 PRO B CA 1
ATOM 5073 C C . PRO B 1 128 ? 5.43 22.906 -8.445 1 50.12 128 PRO B C 1
ATOM 5075 O O . PRO B 1 128 ? 5.07 23.891 -7.785 1 50.12 128 PRO B O 1
ATOM 5078 N N . LEU B 1 129 ? 4.828 22.438 -9.461 1 51.09 129 LEU B N 1
ATOM 5079 C CA . LEU B 1 129 ? 3.584 23.047 -9.898 1 51.09 129 LEU B CA 1
ATOM 5080 C C . LEU B 1 129 ? 2.52 22.969 -8.812 1 51.09 129 LEU B C 1
ATOM 5082 O O . LEU B 1 129 ? 1.73 23.891 -8.633 1 51.09 129 LEU B O 1
ATOM 5086 N N . ASN B 1 130 ? 2.764 21.938 -7.945 1 67.88 130 ASN B N 1
ATOM 5087 C CA . ASN B 1 130 ? 1.75 21.75 -6.914 1 67.88 130 ASN B CA 1
ATOM 5088 C C . ASN B 1 130 ? 1.965 22.703 -5.738 1 67.88 130 ASN B C 1
ATOM 5090 O O . ASN B 1 130 ? 1.002 23.234 -5.18 1 67.88 130 ASN B O 1
ATOM 5094 N N . LEU B 1 131 ? 3.148 23.25 -5.738 1 76.5 131 LEU B N 1
ATOM 5095 C CA . LEU B 1 131 ? 3.445 24.156 -4.625 1 76.5 131 LEU B CA 1
ATOM 5096 C C . LEU B 1 131 ? 2.961 25.562 -4.926 1 76.5 131 LEU B C 1
ATOM 5098 O O . LEU B 1 131 ? 2.416 26.234 -4.051 1 76.5 131 LEU B O 1
ATOM 5102 N N . ILE B 1 132 ? 3.201 25.922 -6.184 1 82.62 132 ILE B N 1
ATOM 5103 C CA . ILE B 1 132 ? 2.807 27.281 -6.578 1 82.62 132 ILE B CA 1
ATOM 5104 C C . ILE B 1 132 ? 1.289 27.422 -6.492 1 82.62 132 ILE B C 1
ATOM 5106 O O . ILE B 1 132 ? 0.778 28.422 -6.012 1 82.62 132 ILE B O 1
ATOM 5110 N N . GLU B 1 133 ? 0.699 26.391 -7.004 1 83.62 133 GLU B N 1
ATOM 5111 C CA . GLU B 1 133 ? -0.76 26.406 -6.945 1 83.62 133 GLU B CA 1
ATOM 5112 C C . GLU B 1 133 ? -1.254 26.438 -5.504 1 83.62 133 GLU B C 1
ATOM 5114 O O . GLU B 1 133 ? -2.221 27.125 -5.18 1 83.62 133 GLU B O 1
ATOM 5119 N N . TYR B 1 134 ? -0.596 25.766 -4.684 1 83.5 134 TYR B N 1
ATOM 5120 C CA . TYR B 1 134 ? -0.92 25.75 -3.26 1 83.5 134 TYR B CA 1
ATOM 5121 C C . TYR B 1 134 ? -0.726 27.125 -2.645 1 83.5 134 TYR B C 1
ATOM 5123 O O . TYR B 1 134 ? -1.593 27.625 -1.917 1 83.5 134 TYR B O 1
ATOM 5131 N N . ARG B 1 135 ? 0.31 27.75 -2.967 1 86.75 135 ARG B N 1
ATOM 5132 C CA . ARG B 1 135 ? 0.606 29.062 -2.414 1 86.75 135 ARG B CA 1
ATOM 5133 C C . ARG B 1 135 ? -0.409 30.109 -2.889 1 86.75 135 ARG B C 1
ATOM 5135 O O . ARG B 1 135 ? -0.859 30.938 -2.105 1 86.75 135 ARG B O 1
ATOM 5142 N N . LYS B 1 136 ? -0.698 30.031 -4.184 1 90.5 136 LYS B N 1
ATOM 5143 C CA . LYS B 1 136 ? -1.693 30.953 -4.723 1 90.5 136 LYS B CA 1
ATOM 5144 C C . LYS B 1 136 ? -3.006 30.859 -3.951 1 90.5 136 LYS B C 1
ATOM 5146 O O . LYS B 1 136 ? -3.584 31.891 -3.574 1 90.5 136 LYS B O 1
ATOM 5151 N N . ARG B 1 137 ? -3.371 29.672 -3.699 1 88.06 137 ARG B N 1
ATOM 5152 C CA . ARG B 1 137 ? -4.629 29.438 -2.992 1 88.06 137 ARG B CA 1
ATOM 5153 C C . ARG B 1 137 ? -4.543 29.938 -1.555 1 88.06 137 ARG B C 1
ATOM 5155 O O . ARG B 1 137 ? -5.438 30.641 -1.083 1 88.06 137 ARG B O 1
ATOM 5162 N N . MET B 1 138 ? -3.479 29.625 -0.867 1 88.25 138 MET B N 1
ATOM 5163 C CA . MET B 1 138 ? -3.336 29.984 0.543 1 88.25 138 MET B CA 1
ATOM 5164 C C . MET B 1 138 ? -3.189 31.5 0.714 1 88.25 138 MET B C 1
ATOM 5166 O O . MET B 1 138 ? -3.709 32.062 1.674 1 88.25 138 MET B O 1
ATOM 5170 N N . LEU B 1 139 ? -2.508 32.125 -0.198 1 93.81 139 LEU B N 1
ATOM 5171 C CA . LEU B 1 139 ? -2.346 33.562 -0.131 1 93.81 139 LEU B CA 1
ATOM 5172 C C . LEU B 1 139 ? -3.668 34.281 -0.399 1 93.81 139 LEU B C 1
ATOM 5174 O O . LEU B 1 139 ? -3.957 35.312 0.206 1 93.81 139 LEU B O 1
ATOM 5178 N N . SER B 1 140 ? -4.402 33.625 -1.323 1 93.75 140 SER B N 1
ATOM 5179 C CA . SER B 1 140 ? -5.734 34.188 -1.568 1 93.75 140 SER B CA 1
ATOM 5180 C C . SER B 1 140 ? -6.613 34.062 -0.326 1 93.75 140 SER B C 1
ATOM 5182 O O . SER B 1 140 ? -7.352 35 -0.003 1 93.75 140 SER B O 1
ATOM 5184 N N . VAL B 1 141 ? -6.504 32.969 0.365 1 89.44 141 VAL B N 1
ATOM 5185 C CA . VAL B 1 141 ? -7.266 32.781 1.594 1 89.44 141 VAL B CA 1
ATOM 5186 C C . VAL B 1 141 ? -6.836 33.812 2.641 1 89.44 141 VAL B C 1
ATOM 5188 O O . VAL B 1 141 ? -7.68 34.375 3.328 1 89.44 141 VAL B O 1
ATOM 5191 N N . PHE B 1 142 ? -5.586 34.031 2.775 1 94.31 142 PHE B N 1
ATOM 5192 C CA . PHE B 1 142 ? -5.043 35.031 3.693 1 94.31 142 PHE B CA 1
ATOM 5193 C C . PHE B 1 142 ? -5.656 36.406 3.436 1 94.31 142 PHE B C 1
ATOM 5195 O O . PHE B 1 142 ? -6.156 37.062 4.359 1 94.31 142 PHE B O 1
ATOM 5202 N N . LEU B 1 143 ? -5.621 36.812 2.18 1 96.5 143 LEU B N 1
ATOM 5203 C CA . LEU B 1 143 ? -6.109 38.125 1.808 1 96.5 143 LEU B CA 1
ATOM 5204 C C . LEU B 1 143 ? -7.605 38.25 2.076 1 96.5 143 LEU B C 1
ATOM 5206 O O . LEU B 1 143 ? -8.07 39.25 2.596 1 96.5 143 LEU B O 1
ATOM 5210 N N . ASN B 1 144 ? -8.297 37.219 1.779 1 94.31 144 ASN B N 1
ATOM 5211 C CA . ASN B 1 144 ? -9.75 37.281 1.959 1 94.31 144 ASN B CA 1
ATOM 5212 C C . ASN B 1 144 ? -10.125 37.25 3.436 1 94.31 144 ASN B C 1
ATOM 5214 O O . ASN B 1 144 ? -11.109 37.875 3.84 1 94.31 144 ASN B O 1
ATOM 5218 N N . ARG B 1 145 ? -9.391 36.594 4.203 1 92.12 145 ARG B N 1
ATOM 5219 C CA . ARG B 1 145 ? -9.648 36.594 5.641 1 92.12 145 ARG B CA 1
ATOM 5220 C C . ARG B 1 145 ? -9.312 37.938 6.254 1 92.12 145 ARG B C 1
ATOM 5222 O O . ARG B 1 145 ? -9.984 38.375 7.18 1 92.12 145 ARG B O 1
ATOM 5229 N N . CYS B 1 146 ? -8.234 38.5 5.781 1 95.38 146 CYS B N 1
ATOM 5230 C CA . CYS B 1 146 ? -7.895 39.844 6.219 1 95.38 146 CYS B CA 1
ATOM 5231 C C . CYS B 1 146 ? -9 40.844 5.855 1 95.38 146 CYS B C 1
ATOM 5233 O O . CYS B 1 146 ? -9.359 41.688 6.66 1 95.38 146 CYS B O 1
ATOM 5235 N N . LEU B 1 147 ? -9.539 40.625 4.68 1 94.38 147 LEU B N 1
ATOM 5236 C CA . LEU B 1 147 ? -10.609 41.5 4.195 1 94.38 147 LEU B CA 1
ATOM 5237 C C . LEU B 1 147 ? -11.852 41.375 5.07 1 94.38 147 LEU B C 1
ATOM 5239 O O . LEU B 1 147 ? -12.617 42.344 5.215 1 94.38 147 LEU B O 1
ATOM 5243 N N . ALA B 1 148 ? -12.055 40.281 5.715 1 92 148 ALA B N 1
ATOM 5244 C 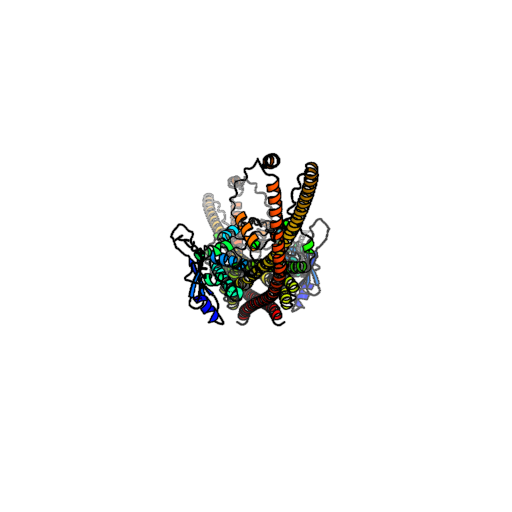CA . ALA B 1 148 ? -13.227 40 6.535 1 92 148 ALA B CA 1
ATOM 5245 C C . ALA B 1 148 ? -13.117 40.688 7.895 1 92 148 ALA B C 1
ATOM 5247 O O . ALA B 1 148 ? -14.117 40.844 8.602 1 92 148 ALA B O 1
ATOM 5248 N N . ILE B 1 149 ? -11.914 41.062 8.258 1 93.19 149 ILE B N 1
ATOM 5249 C CA . ILE B 1 149 ? -11.688 41.781 9.516 1 93.19 149 ILE B CA 1
ATOM 5250 C C . ILE B 1 149 ? -11.812 43.281 9.297 1 93.19 149 ILE B C 1
ATOM 5252 O O . ILE B 1 149 ? -10.992 43.875 8.594 1 93.19 149 ILE B O 1
ATOM 5256 N N . ASP B 1 150 ? -12.688 43.906 9.93 1 92.56 150 ASP B N 1
ATOM 5257 C CA . ASP B 1 150 ? -13.016 45.281 9.703 1 92.56 150 ASP B CA 1
ATOM 5258 C C . ASP B 1 150 ? -11.82 46.188 10.008 1 92.56 150 ASP B C 1
ATOM 5260 O O . ASP B 1 150 ? -11.539 47.125 9.258 1 92.56 150 ASP B O 1
ATOM 5264 N N . GLN B 1 151 ? -11.148 45.938 11.109 1 93.56 151 GLN B N 1
ATOM 5265 C CA . GLN B 1 151 ? -10.008 46.75 11.508 1 93.56 151 GLN B CA 1
ATOM 5266 C C . GLN B 1 151 ? -8.891 46.688 10.469 1 93.56 151 GLN B C 1
ATOM 5268 O O . GLN B 1 151 ? -8.25 47.688 10.156 1 93.56 151 GLN B O 1
ATOM 5273 N N . VAL B 1 152 ? -8.711 45.562 9.906 1 94.88 152 VAL B N 1
ATOM 5274 C CA . VAL B 1 152 ? -7.637 45.344 8.945 1 94.88 152 VAL B CA 1
ATOM 5275 C C . VAL B 1 152 ? -8.008 45.969 7.605 1 94.88 152 VAL B C 1
ATOM 5277 O O . VAL B 1 152 ? -7.156 46.531 6.926 1 94.88 152 VAL B O 1
ATOM 5280 N N . LYS B 1 153 ? -9.227 45.875 7.266 1 92.69 153 LYS B N 1
ATOM 5281 C CA . LYS B 1 153 ? -9.742 46.406 6.004 1 92.69 153 LYS B CA 1
ATOM 5282 C C . LYS B 1 153 ? -9.453 47.875 5.883 1 92.69 153 LYS B C 1
ATOM 5284 O O . LYS B 1 153 ? -9.227 48.406 4.781 1 92.69 153 LYS B O 1
ATOM 5289 N N . LYS B 1 154 ? -9.43 48.531 6.969 1 92.06 154 LYS B N 1
ATOM 5290 C CA . LYS B 1 154 ? -9.273 49.969 6.977 1 92.06 154 LYS B CA 1
ATOM 5291 C C . LYS B 1 154 ? -7.828 50.375 7.27 1 92.06 154 LYS B C 1
ATOM 5293 O O . LYS B 1 154 ? -7.48 51.562 7.223 1 92.06 154 LYS B O 1
ATOM 5298 N N . CYS B 1 155 ? -7.02 49.406 7.52 1 93.56 155 CYS B N 1
ATOM 5299 C CA . CYS B 1 155 ? -5.637 49.656 7.906 1 93.56 155 CYS B CA 1
ATOM 5300 C C . CYS B 1 155 ? -4.824 50.156 6.715 1 93.56 155 CYS B C 1
ATOM 5302 O O . CYS B 1 155 ? -4.988 49.656 5.598 1 93.56 155 CYS B O 1
ATOM 5304 N N . ARG B 1 156 ? -4.012 51.094 6.91 1 92.19 156 ARG B N 1
ATOM 5305 C CA . ARG B 1 156 ? -3.215 51.719 5.859 1 92.19 156 ARG B CA 1
ATOM 5306 C C . ARG B 1 156 ? -2.283 50.719 5.203 1 92.19 156 ARG B C 1
ATOM 5308 O O . ARG B 1 156 ? -2.006 50.812 4.004 1 92.19 156 ARG B O 1
ATOM 5315 N N . TYR B 1 157 ? -1.771 49.781 5.973 1 94.81 157 TYR B N 1
ATOM 5316 C CA . TYR B 1 157 ? -0.842 48.812 5.418 1 94.81 157 TYR B CA 1
ATOM 5317 C C . TYR B 1 157 ? -1.543 47.906 4.418 1 94.81 157 TYR B C 1
ATOM 5319 O O . TYR B 1 157 ? -0.999 47.594 3.354 1 94.81 157 TYR B O 1
ATOM 5327 N N . PHE B 1 158 ? -2.76 47.438 4.789 1 96.38 158 PHE B N 1
ATOM 5328 C CA . PHE B 1 158 ? -3.527 46.562 3.912 1 96.38 158 PHE B CA 1
ATOM 5329 C C . PHE B 1 158 ? -3.953 47.312 2.648 1 96.38 158 PHE B C 1
ATOM 5331 O O . PHE B 1 158 ? -3.834 46.781 1.543 1 96.38 158 PHE B O 1
ATOM 5338 N N . LEU B 1 159 ? -4.324 48.469 2.791 1 94.44 159 LEU B N 1
ATOM 5339 C CA . LEU B 1 159 ? -4.77 49.312 1.671 1 94.44 159 LEU B CA 1
ATOM 5340 C C . LEU B 1 159 ? -3.607 49.625 0.738 1 94.44 159 LEU B C 1
ATOM 5342 O O . LEU B 1 159 ? -3.746 49.531 -0.485 1 94.44 159 LEU B O 1
ATOM 5346 N N . SER B 1 160 ? -2.438 49.969 1.267 1 94.75 160 SER B N 1
ATOM 5347 C CA . SER B 1 160 ? -1.265 50.281 0.458 1 94.75 160 SER B CA 1
ATOM 5348 C C . SER B 1 160 ? -0.745 49.062 -0.267 1 94.75 160 SER B C 1
ATOM 5350 O O . SER B 1 160 ? -0.215 49.156 -1.375 1 94.75 160 SER B O 1
ATOM 5352 N N . PHE B 1 161 ? -0.905 47.938 0.392 1 96.38 161 PHE B N 1
ATOM 5353 C CA . PHE B 1 161 ? -0.468 46.688 -0.198 1 96.38 161 PHE B CA 1
ATOM 5354 C C . PHE B 1 161 ? -1.274 46.375 -1.451 1 96.38 161 PHE B C 1
ATOM 5356 O O . PHE B 1 161 ? -0.737 45.844 -2.422 1 96.38 161 PHE B O 1
ATOM 5363 N N . LEU B 1 162 ? -2.562 46.719 -1.437 1 95.56 162 LEU B N 1
ATOM 5364 C CA . LEU B 1 162 ? -3.461 46.344 -2.531 1 95.56 162 LEU B CA 1
ATOM 5365 C C . LEU B 1 162 ? -3.508 47.469 -3.574 1 95.56 162 LEU B C 1
ATOM 5367 O O . LEU B 1 162 ? -4.266 47.375 -4.543 1 95.56 162 LEU B O 1
ATOM 5371 N N . ASP B 1 163 ? -2.701 48.406 -3.438 1 93.69 163 ASP B N 1
ATOM 5372 C CA . ASP B 1 163 ? -2.617 49.531 -4.395 1 93.69 163 ASP B CA 1
ATOM 5373 C C . ASP B 1 163 ? -1.513 49.281 -5.422 1 93.69 163 ASP B C 1
ATOM 5375 O O . ASP B 1 163 ? -0.333 49.219 -5.07 1 93.69 163 ASP B O 1
ATOM 5379 N N . PRO B 1 164 ? -1.874 49.25 -6.703 1 92.69 164 PRO B N 1
ATOM 5380 C CA . PRO B 1 164 ? -0.876 48.969 -7.742 1 92.69 164 PRO B CA 1
ATOM 5381 C C . PRO B 1 164 ? 0.117 50.094 -7.922 1 92.69 164 PRO B C 1
ATOM 5383 O O . PRO B 1 164 ? 1.228 49.906 -8.414 1 92.69 164 PRO B O 1
ATOM 5386 N N . GLU B 1 165 ? -0.216 51.25 -7.555 1 90.88 165 GLU B N 1
ATOM 5387 C CA . GLU B 1 165 ? 0.629 52.406 -7.781 1 90.88 165 GLU B CA 1
ATOM 5388 C C . GLU B 1 165 ? 1.677 52.562 -6.68 1 90.88 165 GLU B C 1
ATOM 5390 O O . GLU B 1 165 ? 2.662 53.281 -6.848 1 90.88 165 GLU B O 1
ATOM 5395 N N . THR B 1 166 ? 1.475 51.875 -5.625 1 90.69 166 THR B N 1
ATOM 5396 C CA . THR B 1 166 ? 2.389 51.969 -4.492 1 90.69 166 THR B CA 1
ATOM 5397 C C . THR B 1 166 ? 3.406 50.812 -4.516 1 90.69 166 THR B C 1
ATOM 5399 O O . THR B 1 166 ? 3.033 49.656 -4.605 1 90.69 166 THR B O 1
ATOM 5402 N N . ASN B 1 167 ? 4.602 51.219 -4.598 1 91.06 167 ASN B N 1
ATOM 5403 C CA . ASN B 1 167 ? 5.621 50.219 -4.297 1 91.06 167 ASN B CA 1
ATOM 5404 C C . ASN B 1 167 ? 5.652 49.906 -2.811 1 91.06 167 ASN B C 1
ATOM 5406 O O . ASN B 1 167 ? 6.086 50.719 -1.993 1 91.06 167 ASN B O 1
ATOM 5410 N N . PHE B 1 168 ? 5.289 48.75 -2.461 1 93 168 PHE B N 1
ATOM 5411 C CA . PHE B 1 168 ? 5.074 48.375 -1.065 1 93 168 PHE B CA 1
ATOM 5412 C C . PHE B 1 168 ? 6.379 48.438 -0.284 1 93 168 PHE B C 1
ATOM 5414 O O . PHE B 1 168 ? 6.395 48.844 0.882 1 93 168 PHE B O 1
ATOM 5421 N N . SER B 1 169 ? 7.465 48.031 -0.874 1 90.69 169 SER B N 1
ATOM 5422 C CA . SER B 1 169 ? 8.766 48.094 -0.209 1 90.69 169 SER B CA 1
ATOM 5423 C C . SER B 1 169 ? 9.156 49.531 0.111 1 90.69 169 SER B C 1
ATOM 5425 O O . SER B 1 169 ? 9.68 49.812 1.189 1 90.69 169 SER B O 1
ATOM 5427 N N . ASP B 1 170 ? 8.898 50.406 -0.827 1 91.38 170 ASP B N 1
ATOM 5428 C CA . ASP B 1 170 ? 9.18 51.812 -0.614 1 91.38 170 ASP B CA 1
ATOM 5429 C C . ASP B 1 170 ? 8.266 52.406 0.465 1 91.38 170 ASP B C 1
ATOM 5431 O O . ASP B 1 170 ? 8.695 53.25 1.254 1 91.38 170 ASP B O 1
ATOM 5435 N N . PHE B 1 171 ? 7.078 51.906 0.388 1 92.56 171 PHE B N 1
ATOM 5436 C CA . PHE B 1 171 ? 6.113 52.344 1.389 1 92.56 171 PHE B CA 1
ATOM 5437 C C . PHE B 1 171 ? 6.566 51.938 2.789 1 92.56 171 PHE B C 1
ATOM 5439 O O . PHE B 1 171 ? 6.5 52.75 3.719 1 92.56 171 PHE B O 1
ATOM 5446 N N . LEU B 1 172 ? 7.09 50.812 2.982 1 92.06 172 LEU B N 1
ATOM 5447 C CA . LEU B 1 172 ? 7.527 50.312 4.281 1 92.06 172 LEU B CA 1
ATOM 5448 C C . LEU B 1 172 ? 8.797 51.031 4.734 1 92.06 172 LEU B C 1
ATOM 5450 O O . LEU B 1 172 ? 9.094 51.062 5.93 1 92.06 172 LEU B O 1
ATOM 5454 N N . ALA B 1 173 ? 9.5 51.562 3.768 1 90.69 173 ALA B N 1
ATOM 5455 C CA . ALA B 1 173 ? 10.773 52.219 4.055 1 90.69 173 ALA B CA 1
ATOM 5456 C C . ALA B 1 173 ? 10.555 53.625 4.602 1 90.69 173 ALA B C 1
ATOM 5458 O O . ALA B 1 173 ? 11.484 54.219 5.125 1 90.69 173 ALA B O 1
ATOM 5459 N N . LEU B 1 174 ? 9.359 54.062 4.5 1 89.75 174 LEU B N 1
ATOM 5460 C CA . LEU B 1 174 ? 9.047 55.344 5.094 1 89.75 174 LEU B CA 1
ATOM 5461 C C . LEU B 1 174 ? 9.328 55.344 6.59 1 89.75 174 LEU B C 1
ATOM 5463 O O . LEU B 1 174 ? 9.188 54.312 7.25 1 89.75 174 LEU B O 1
ATOM 5467 N N . LYS B 1 175 ? 9.719 56.375 7.188 1 85.75 175 LYS B N 1
ATOM 5468 C CA . LYS B 1 175 ? 10.211 56.5 8.562 1 85.75 175 LYS B CA 1
ATOM 5469 C C . LYS B 1 175 ? 9.188 55.938 9.547 1 85.75 175 LYS B C 1
ATOM 5471 O O . LYS B 1 175 ? 9.531 55.125 10.422 1 85.75 175 LYS B O 1
ATOM 5476 N N . GLU B 1 176 ? 7.957 56.406 9.43 1 83.62 176 GLU B N 1
ATOM 5477 C CA . GLU B 1 176 ? 6.918 55.969 10.359 1 83.62 176 GLU B CA 1
ATOM 5478 C C . GLU B 1 176 ? 6.73 54.438 10.305 1 83.62 176 GLU B C 1
ATOM 5480 O O . GLU B 1 176 ? 6.562 53.812 11.344 1 83.62 176 GLU B O 1
ATOM 5485 N N . ASN B 1 177 ? 6.828 53.969 9.109 1 89.25 177 ASN B N 1
ATOM 5486 C CA . ASN B 1 177 ? 6.602 52.531 8.938 1 89.25 177 ASN B CA 1
ATOM 5487 C C . ASN B 1 177 ? 7.816 51.719 9.367 1 89.25 177 ASN B C 1
ATOM 5489 O O . ASN B 1 177 ? 7.676 50.594 9.859 1 89.25 177 ASN B O 1
ATOM 5493 N N . GLN B 1 178 ? 8.906 52.281 9.25 1 90.38 178 GLN B N 1
ATOM 5494 C CA . GLN B 1 178 ? 10.133 51.594 9.68 1 90.38 178 GLN B CA 1
ATOM 5495 C C . GLN B 1 178 ? 10.164 51.438 11.195 1 90.38 178 GLN B C 1
ATOM 5497 O O . GLN B 1 178 ? 10.648 50.438 11.703 1 90.38 178 GLN B O 1
ATOM 5502 N N . ILE B 1 179 ? 9.703 52.469 11.875 1 90.44 179 ILE B N 1
ATOM 5503 C CA . ILE B 1 179 ? 9.672 52.406 13.336 1 90.44 179 ILE B CA 1
ATOM 5504 C C . ILE B 1 179 ? 8.797 51.25 13.805 1 90.44 179 ILE B C 1
ATOM 5506 O O . ILE B 1 179 ? 9.164 50.531 14.719 1 90.44 179 ILE B O 1
ATOM 5510 N N . LEU B 1 180 ? 7.691 51.156 13.164 1 91.88 180 LEU B N 1
ATOM 5511 C CA . LEU B 1 180 ? 6.789 50.094 13.531 1 91.88 180 LEU B CA 1
ATOM 5512 C C . LEU B 1 180 ? 7.453 48.719 13.32 1 91.88 180 LEU B C 1
ATOM 5514 O O . LEU B 1 180 ? 7.352 47.844 14.172 1 91.88 180 LEU B O 1
ATOM 5518 N N . CYS B 1 181 ? 8.094 48.625 12.242 1 88 181 CYS B N 1
ATOM 5519 C CA . CYS B 1 181 ? 8.688 47.344 11.867 1 88 181 CYS B CA 1
ATOM 5520 C C . CYS B 1 181 ? 9.844 47 12.789 1 88 181 CYS B C 1
ATOM 5522 O O . CYS B 1 181 ? 10.039 45.812 13.133 1 88 181 CYS B O 1
ATOM 5524 N N . LYS B 1 182 ? 10.562 47.906 13.258 1 88.44 182 LYS B N 1
ATOM 5525 C CA . LYS B 1 182 ? 11.781 47.656 14.039 1 88.44 182 LYS B CA 1
ATOM 5526 C C . LYS B 1 182 ? 11.469 47.562 15.531 1 88.44 182 LYS B C 1
ATOM 5528 O O . LYS B 1 182 ? 12.211 46.938 16.281 1 88.44 182 LYS B O 1
ATOM 5533 N N . THR B 1 183 ? 10.43 48.156 15.922 1 92.5 183 THR B N 1
ATOM 5534 C CA . THR B 1 183 ? 10.086 48.188 17.344 1 92.5 183 THR B CA 1
ATOM 5535 C C . THR B 1 183 ? 9.461 46.875 17.781 1 92.5 183 THR B C 1
ATOM 5537 O O . THR B 1 183 ? 8.703 46.25 17.016 1 92.5 183 THR B O 1
ATOM 5540 N N . SER B 1 184 ? 9.797 46.5 19 1 93.38 184 SER B N 1
ATOM 5541 C CA . SER B 1 184 ? 9.227 45.281 19.562 1 93.38 184 SER B CA 1
ATOM 5542 C C . SER B 1 184 ? 7.723 45.406 19.781 1 93.38 184 SER B C 1
ATOM 5544 O O . SER B 1 184 ? 7.238 46.5 20.125 1 93.38 184 SER B O 1
ATOM 5546 N N . ILE B 1 185 ? 7 44.375 19.578 1 94.5 185 ILE B N 1
ATOM 5547 C CA . ILE B 1 185 ? 5.547 44.375 19.703 1 94.5 185 ILE B CA 1
ATOM 5548 C C . ILE B 1 185 ? 5.145 44.719 21.125 1 94.5 185 ILE B C 1
ATOM 5550 O O . ILE B 1 185 ? 4.059 45.281 21.344 1 94.5 185 ILE B O 1
ATOM 5554 N N . TYR B 1 186 ? 6.023 44.625 22.141 1 94.75 186 TYR B N 1
ATOM 5555 C CA . TYR B 1 186 ? 5.715 44.875 23.531 1 94.75 186 TYR B CA 1
ATOM 5556 C C . TYR B 1 186 ? 5.934 46.312 23.891 1 94.75 186 TYR B C 1
ATOM 5558 O O . TYR B 1 186 ? 5.547 46.781 24.984 1 94.75 186 TYR B O 1
ATOM 5566 N N . LYS B 1 18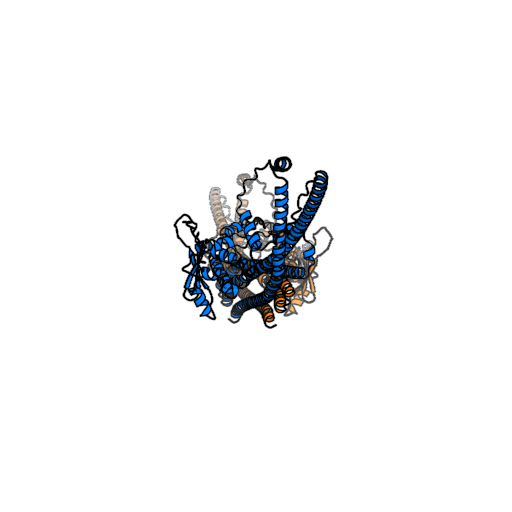7 ? 6.566 47.094 22.984 1 95.06 187 LYS B N 1
ATOM 5567 C CA . LYS B 1 187 ? 6.805 48.531 23.203 1 95.06 187 LYS B CA 1
ATOM 5568 C C . LYS B 1 187 ? 5.812 49.375 22.406 1 95.06 187 LYS B C 1
ATOM 5570 O O . LYS B 1 187 ? 5.93 50.594 22.375 1 95.06 187 LYS B O 1
ATOM 5575 N N . LEU B 1 188 ? 4.883 48.656 21.812 1 94.62 188 LEU B N 1
ATOM 5576 C CA . LEU B 1 188 ? 3.857 49.344 21.047 1 94.62 188 LEU B CA 1
ATOM 5577 C C . LEU B 1 188 ? 2.531 49.375 21.797 1 94.62 188 LEU B C 1
ATOM 5579 O O . LEU B 1 188 ? 2.232 48.438 22.562 1 94.62 188 LEU B O 1
ATOM 5583 N N . ALA B 1 189 ? 1.776 50.469 21.578 1 94 189 ALA B N 1
ATOM 5584 C CA . ALA B 1 189 ? 0.437 50.531 22.156 1 94 189 ALA B CA 1
ATOM 5585 C C . ALA B 1 189 ? -0.489 49.5 21.5 1 94 189 ALA B C 1
ATOM 5587 O O . ALA B 1 189 ? -0.67 49.5 20.281 1 94 189 ALA B O 1
ATOM 5588 N N . PRO B 1 190 ? -1.117 48.656 22.219 1 94.5 190 PRO B N 1
ATOM 5589 C CA . PRO B 1 190 ? -1.902 47.531 21.672 1 94.5 190 PRO B CA 1
ATOM 5590 C C . PRO B 1 190 ? -3.129 48 20.891 1 94.5 190 PRO B C 1
ATOM 5592 O O . PRO B 1 190 ? -3.596 47.312 19.984 1 94.5 190 PRO B O 1
ATOM 5595 N N . PHE B 1 191 ? -3.693 49.188 21.203 1 93.44 191 PHE B N 1
ATOM 5596 C CA . PHE B 1 191 ? -4.953 49.594 20.594 1 93.44 191 PHE B CA 1
ATOM 5597 C C . PHE B 1 191 ? -4.762 50.812 19.719 1 93.44 191 PHE B C 1
ATOM 5599 O O . PHE B 1 191 ? -5.703 51.281 19.062 1 93.44 191 PHE B O 1
ATOM 5606 N N . ASP B 1 192 ? -3.574 51.375 19.75 1 91.88 192 ASP B N 1
ATOM 5607 C CA . ASP B 1 192 ? -3.262 52.5 18.906 1 91.88 192 ASP B CA 1
ATOM 5608 C C . ASP B 1 192 ? -1.756 52.656 18.688 1 91.88 192 ASP B C 1
ATOM 5610 O O . ASP B 1 192 ? -1.151 53.656 19.062 1 91.88 192 ASP B O 1
ATOM 5614 N N . ALA B 1 193 ? -1.256 51.781 18 1 91.5 193 ALA B N 1
ATOM 5615 C CA . ALA B 1 193 ? 0.192 51.719 17.812 1 91.5 193 ALA B CA 1
ATOM 5616 C C . ALA B 1 193 ? 0.683 52.844 16.938 1 91.5 193 ALA B C 1
ATOM 5618 O O . ALA B 1 193 ? 1.718 53.469 17.203 1 91.5 193 ALA B O 1
ATOM 5619 N N . LEU B 1 194 ? -0.028 53.188 15.953 1 89.31 194 LEU B N 1
ATOM 5620 C CA . LEU B 1 194 ? 0.422 54.156 14.938 1 89.31 194 LEU B CA 1
ATOM 5621 C C . LEU B 1 194 ? 0.476 55.562 15.5 1 89.31 194 LEU B C 1
ATOM 5623 O O . LEU B 1 194 ? 1.352 56.344 15.133 1 89.31 194 LEU B O 1
ATOM 5627 N N . SER B 1 195 ? -0.422 55.875 16.469 1 89.81 195 SER B N 1
ATOM 5628 C CA . SER B 1 195 ? -0.458 57.219 17.062 1 89.81 195 SER B CA 1
ATOM 5629 C C . SER B 1 195 ? 0.56 57.344 18.188 1 89.81 195 SER B C 1
ATOM 5631 O O . SER B 1 195 ? 0.871 58.469 18.625 1 89.81 195 SER B O 1
ATOM 5633 N N . ASN B 1 196 ? 1.084 56.25 18.578 1 91 196 ASN B N 1
ATOM 5634 C CA . ASN B 1 196 ? 1.975 56.281 19.734 1 91 196 ASN B CA 1
ATOM 5635 C C . ASN B 1 196 ? 3.377 55.781 19.359 1 91 196 ASN B C 1
ATOM 5637 O O . ASN B 1 196 ? 4.09 55.25 20.219 1 91 196 ASN B O 1
ATOM 5641 N N . LEU B 1 197 ? 3.744 56 18.219 1 89.75 197 LEU B N 1
ATOM 5642 C CA . LEU B 1 197 ? 5.039 55.5 17.766 1 89.75 197 LEU B CA 1
ATOM 5643 C C . LEU B 1 197 ? 6.176 56.312 18.391 1 89.75 197 LEU B C 1
ATOM 5645 O O . LEU B 1 197 ? 7.281 55.781 18.578 1 89.75 197 LEU B O 1
ATOM 5649 N N . ASP B 1 198 ? 5.906 57.562 18.75 1 86.69 198 ASP B N 1
ATOM 5650 C CA . ASP B 1 198 ? 6.938 58.406 19.328 1 86.69 198 ASP B CA 1
ATOM 5651 C C . ASP B 1 198 ? 6.723 58.625 20.828 1 86.69 198 ASP B C 1
ATOM 5653 O O . ASP B 1 198 ? 7.383 59.438 21.453 1 86.69 198 ASP B O 1
ATOM 5657 N N . ASN B 1 199 ? 5.75 57.875 21.297 1 88.69 199 ASN B N 1
ATOM 5658 C CA . ASN B 1 199 ? 5.469 57.969 22.719 1 88.69 199 ASN B CA 1
ATOM 5659 C C . ASN B 1 199 ? 6.559 57.312 23.547 1 88.69 199 ASN B C 1
ATOM 5661 O O . ASN B 1 199 ? 6.691 56.094 23.531 1 88.69 199 ASN B O 1
ATOM 5665 N N . GLN B 1 200 ? 7.258 58.031 24.328 1 88.94 200 GLN B N 1
ATOM 5666 C CA . GLN B 1 200 ? 8.414 57.562 25.062 1 88.94 200 GLN B CA 1
ATOM 5667 C C . GLN B 1 200 ? 7.984 56.625 26.203 1 88.94 200 GLN B C 1
ATOM 5669 O O . GLN B 1 200 ? 8.758 55.781 26.656 1 88.94 200 GLN B O 1
ATOM 5674 N N . ILE B 1 201 ? 6.805 56.812 26.672 1 90.06 201 ILE B N 1
ATOM 5675 C CA . ILE B 1 201 ? 6.312 55.969 27.75 1 90.06 201 ILE B CA 1
ATOM 5676 C C . ILE B 1 201 ? 6.273 54.5 27.297 1 90.06 201 ILE B C 1
ATOM 5678 O O . ILE B 1 201 ? 6.625 53.594 28.062 1 90.06 201 ILE B O 1
ATOM 5682 N N . TYR B 1 202 ? 5.895 54.344 26.078 1 93.06 202 TYR B N 1
ATOM 5683 C CA . TYR B 1 202 ? 5.828 52.969 25.531 1 93.06 202 TYR B CA 1
ATOM 5684 C C . TYR B 1 202 ? 7.215 52.469 25.141 1 93.06 202 TYR B C 1
ATOM 5686 O O . TYR B 1 202 ? 7.566 51.344 25.406 1 93.06 202 TYR B O 1
ATOM 5694 N N . LEU B 1 203 ? 7.973 53.312 24.562 1 91.62 203 LEU B N 1
ATOM 5695 C CA . LEU B 1 203 ? 9.273 52.938 24 1 91.62 203 LEU B CA 1
ATOM 5696 C C . LEU B 1 203 ? 10.234 52.531 25.109 1 91.62 203 LEU B C 1
ATOM 5698 O O . LEU B 1 203 ? 11.188 51.781 24.875 1 91.62 203 LEU B O 1
ATOM 5702 N N . THR B 1 204 ? 9.961 52.906 26.359 1 92.5 204 THR B N 1
ATOM 5703 C CA . THR B 1 204 ? 10.875 52.625 27.469 1 92.5 204 THR B CA 1
ATOM 5704 C C . THR B 1 204 ? 10.359 51.438 28.297 1 92.5 204 THR B C 1
ATOM 5706 O O . THR B 1 204 ? 10.922 51.125 29.344 1 92.5 204 THR B O 1
ATOM 5709 N N . LEU B 1 205 ? 9.383 50.844 27.812 1 93.81 205 LEU B N 1
ATOM 5710 C CA . LEU B 1 205 ? 8.859 49.688 28.516 1 93.81 205 LEU B CA 1
ATOM 5711 C C . LEU B 1 205 ? 9.852 48.531 28.453 1 93.81 205 LEU B C 1
ATOM 5713 O O . LEU B 1 205 ? 10.523 48.344 27.453 1 93.81 205 LEU B O 1
ATOM 5717 N N . PRO B 1 206 ? 9.898 47.75 29.5 1 93.19 206 PRO B N 1
ATOM 5718 C CA . PRO B 1 206 ? 10.773 46.562 29.469 1 93.19 206 PRO B CA 1
ATOM 5719 C C . PRO B 1 206 ? 10.227 45.438 28.594 1 93.19 206 PRO B C 1
ATOM 5721 O O . PRO B 1 206 ? 9.016 45.25 28.531 1 93.19 206 PRO B O 1
ATOM 5724 N N . VAL B 1 207 ? 11.078 44.781 27.969 1 92.56 207 VAL B N 1
ATOM 5725 C CA . VAL B 1 207 ? 10.695 43.688 27.094 1 92.56 207 VAL B CA 1
ATOM 5726 C C . VAL B 1 207 ? 10.812 42.344 27.844 1 92.56 207 VAL B C 1
ATOM 5728 O O . VAL B 1 207 ? 11.875 42.031 28.359 1 92.56 207 VAL B O 1
ATOM 5731 N N . PRO B 1 208 ? 9.688 41.688 27.922 1 90.25 208 PRO B N 1
ATOM 5732 C CA . PRO B 1 208 ? 9.727 40.406 28.625 1 90.25 208 PRO B CA 1
ATOM 5733 C C . PRO B 1 208 ? 10.508 39.344 27.875 1 90.25 208 PRO B C 1
ATOM 5735 O O . PRO B 1 208 ? 10.523 39.312 26.641 1 90.25 208 PRO B O 1
ATOM 5738 N N . SER B 1 209 ? 11.273 38.531 28.625 1 81.19 209 SER B N 1
ATOM 5739 C CA . SER B 1 209 ? 12 37.406 28.078 1 81.19 209 SER B CA 1
ATOM 5740 C C . SER B 1 209 ? 11.438 36.062 28.594 1 81.19 209 SER B C 1
ATOM 5742 O O . SER B 1 209 ? 10.648 36.062 29.547 1 81.19 209 SER B O 1
ATOM 5744 N N . ALA B 1 210 ? 11.68 35 27.891 1 74.19 210 ALA B N 1
ATOM 5745 C CA . ALA B 1 210 ? 11.195 33.688 28.266 1 74.19 210 ALA B CA 1
ATOM 5746 C C . ALA B 1 210 ? 11.609 33.312 29.688 1 74.19 210 ALA B C 1
ATOM 5748 O O . ALA B 1 210 ? 10.852 32.688 30.422 1 74.19 210 ALA B O 1
ATOM 5749 N N . SER B 1 211 ? 12.688 33.844 30.125 1 72.44 211 SER B N 1
ATOM 5750 C CA . SER B 1 211 ? 13.227 33.562 31.438 1 72.44 211 SER B CA 1
ATOM 5751 C C . SER B 1 211 ? 12.492 34.312 32.531 1 72.44 211 SER B C 1
ATOM 5753 O O . SER B 1 211 ? 12.461 33.906 33.688 1 72.44 211 SER B O 1
ATOM 5755 N N . THR B 1 212 ? 11.773 35.281 32.188 1 73.75 212 THR B N 1
ATOM 5756 C CA . THR B 1 212 ? 11.188 36.188 33.156 1 73.75 212 THR B CA 1
ATOM 5757 C C . THR B 1 212 ? 9.891 35.594 33.719 1 73.75 212 THR B C 1
ATOM 5759 O O . THR B 1 212 ? 9.477 35.938 34.812 1 73.75 212 THR B O 1
ATOM 5762 N N . PHE B 1 213 ? 9.281 34.75 32.969 1 72.75 213 PHE B N 1
ATOM 5763 C CA . PHE B 1 213 ? 8.016 34.188 33.438 1 72.75 213 PHE B CA 1
ATOM 5764 C C . PHE B 1 213 ? 8.195 33.375 34.719 1 72.75 213 PHE B C 1
ATOM 5766 O O . PHE B 1 213 ? 7.336 33.406 35.594 1 72.75 213 PHE B O 1
ATOM 5773 N N . GLY B 1 214 ? 9.258 32.781 34.75 1 70.62 214 GLY B N 1
ATOM 5774 C CA . GLY B 1 214 ? 9.547 32 35.938 1 70.62 214 GLY B CA 1
ATOM 5775 C C . GLY B 1 214 ? 9.664 32.844 37.188 1 70.62 214 GLY B C 1
ATOM 5776 O O . GLY B 1 214 ? 9.469 32.344 38.312 1 70.62 214 GLY B O 1
ATOM 5777 N N . SER B 1 215 ? 9.852 34.062 36.938 1 74.12 215 SER B N 1
ATOM 5778 C CA . SER B 1 215 ? 10.117 34.969 38.062 1 74.12 215 SER B CA 1
ATOM 5779 C C . SER B 1 215 ? 8.812 35.438 38.719 1 74.12 215 SER B C 1
ATOM 5781 O O . SER B 1 215 ? 8.836 36 39.812 1 74.12 215 SER B O 1
ATOM 5783 N N . PHE B 1 216 ? 7.75 35.062 38.031 1 77.56 216 PHE B N 1
ATOM 5784 C CA . PHE B 1 216 ? 6.477 35.531 38.562 1 77.56 216 PHE B CA 1
ATOM 5785 C C . PHE B 1 216 ? 5.469 34.375 38.625 1 77.56 216 PHE B C 1
ATOM 5787 O O . PHE B 1 216 ? 4.449 34.406 37.938 1 77.56 216 PHE B O 1
ATOM 5794 N N . PRO B 1 217 ? 5.652 33.531 39.5 1 72.44 217 PRO B N 1
ATOM 5795 C CA . PRO B 1 217 ? 4.809 32.344 39.625 1 72.44 217 PRO B CA 1
ATOM 5796 C C . PRO B 1 217 ? 3.361 32.656 39.969 1 72.44 217 PRO B C 1
ATOM 5798 O O . PRO B 1 217 ? 2.455 31.875 39.719 1 72.44 217 PRO B O 1
ATOM 5801 N N . GLU B 1 218 ? 3.133 33.844 40.562 1 73 218 GLU B N 1
ATOM 5802 C CA . GLU B 1 218 ? 1.8 34.25 41 1 73 218 GLU B CA 1
ATOM 5803 C C . GLU B 1 218 ? 0.843 34.375 39.844 1 73 218 GLU B C 1
ATOM 5805 O O . GLU B 1 218 ? -0.375 34.281 40 1 73 218 GLU B O 1
ATOM 5810 N N . LEU B 1 219 ? 1.362 34.688 38.781 1 76.12 219 LEU B N 1
ATOM 5811 C CA . LEU B 1 219 ? 0.527 34.906 37.594 1 76.12 219 LEU B CA 1
ATOM 5812 C C . LEU B 1 219 ? -0.203 33.625 37.219 1 76.12 219 LEU B C 1
ATOM 5814 O O . LEU B 1 219 ? -1.339 33.656 36.75 1 76.12 219 LEU B O 1
ATOM 5818 N N . ALA B 1 220 ? 0.421 32.562 37.531 1 69.25 220 ALA B N 1
ATOM 5819 C CA . ALA B 1 220 ? -0.154 31.25 37.219 1 69.25 220 ALA B CA 1
ATOM 5820 C C . ALA B 1 220 ? -1.431 30.984 38 1 69.25 220 ALA B C 1
ATOM 5822 O O . ALA B 1 220 ? -2.318 30.266 37.531 1 69.25 220 ALA B O 1
ATOM 5823 N N . GLY B 1 221 ? -1.51 31.594 39.094 1 71.81 221 GLY B N 1
ATOM 5824 C CA . GLY B 1 221 ? -2.643 31.359 39.969 1 71.81 221 GLY B CA 1
ATOM 5825 C C . GLY B 1 221 ? -3.844 32.219 39.625 1 71.81 221 GLY B C 1
ATOM 5826 O O . GLY B 1 221 ? -4.941 32 40.156 1 71.81 221 GLY B O 1
ATOM 5827 N N . GLU B 1 222 ? -3.67 33.125 38.688 1 80 222 GLU B N 1
ATOM 5828 C CA . GLU B 1 222 ? -4.777 34 38.344 1 80 222 GLU B CA 1
ATOM 5829 C C . GLU B 1 222 ? -5.75 33.312 37.375 1 80 222 GLU B C 1
ATOM 5831 O O . GLU B 1 222 ? -5.328 32.562 36.5 1 80 222 GLU B O 1
ATOM 5836 N N . GLU B 1 223 ? -7.039 33.5 37.688 1 78.69 223 GLU B N 1
ATOM 5837 C CA . GLU B 1 223 ? -8.109 32.812 36.969 1 78.69 223 GLU B CA 1
ATOM 5838 C C . GLU B 1 223 ? -7.977 33.031 35.438 1 78.69 223 GLU B C 1
ATOM 5840 O O . GLU B 1 223 ? -8.164 32.094 34.656 1 78.69 223 GLU B O 1
ATOM 5845 N N . GLN B 1 224 ? -7.715 34.281 35.094 1 79.88 224 GLN B N 1
ATOM 5846 C CA . GLN B 1 224 ? -7.613 34.594 33.656 1 79.88 224 GLN B CA 1
ATOM 5847 C C . GLN B 1 224 ? -6.469 33.844 33 1 79.88 224 GLN B C 1
ATOM 5849 O O . GLN B 1 224 ? -6.613 33.312 31.906 1 79.88 224 GLN B O 1
ATOM 5854 N N . PHE B 1 225 ? -5.461 33.625 33.719 1 83.19 225 PHE B N 1
ATOM 5855 C CA . PHE B 1 225 ? -4.301 32.906 33.188 1 83.19 225 PHE B CA 1
ATOM 5856 C C . PHE B 1 225 ? -4.59 31.422 33.094 1 83.19 225 PHE B C 1
ATOM 5858 O O . PHE B 1 225 ? -4.18 30.766 32.125 1 83.19 225 PHE B O 1
ATOM 5865 N N . GLU B 1 226 ? -5.27 30.969 34.031 1 85.69 226 GLU B N 1
ATOM 5866 C CA . GLU B 1 226 ? -5.629 29.562 34 1 85.69 226 GLU B CA 1
ATOM 5867 C C . GLU B 1 226 ? -6.492 29.219 32.812 1 85.69 226 GLU B C 1
ATOM 5869 O O . GLU B 1 226 ? -6.332 28.172 32.188 1 85.69 226 GLU B O 1
ATOM 5874 N N . ASN B 1 227 ? -7.41 30.141 32.469 1 87.44 227 ASN B N 1
ATOM 5875 C CA . ASN B 1 227 ? -8.281 29.922 31.328 1 87.44 227 ASN B CA 1
ATOM 5876 C C . ASN B 1 227 ? -7.488 29.906 30.031 1 87.44 227 ASN B C 1
ATOM 5878 O O . ASN B 1 227 ? -7.754 29.078 29.156 1 87.44 227 ASN B O 1
ATOM 5882 N N . PHE B 1 228 ? -6.559 30.797 29.953 1 89.25 228 PHE B N 1
ATOM 5883 C CA . PHE B 1 228 ? -5.742 30.844 28.75 1 89.25 228 PHE B CA 1
ATOM 5884 C C . PHE B 1 228 ? -4.863 29.609 28.641 1 89.25 228 PHE B C 1
ATOM 5886 O O . PHE B 1 228 ? -4.652 29.078 27.531 1 89.25 228 PHE B O 1
ATOM 5893 N N . VAL B 1 229 ? -4.422 29.094 29.75 1 87.44 229 VAL B N 1
ATOM 5894 C CA . VAL B 1 229 ? -3.6 27.875 29.75 1 87.44 229 VAL B CA 1
ATOM 5895 C C . VAL B 1 229 ? -4.441 26.688 29.328 1 87.44 229 VAL B C 1
ATOM 5897 O O . VAL B 1 229 ? -3.977 25.828 28.562 1 87.44 229 VAL B O 1
ATOM 5900 N N . LYS B 1 230 ? -5.633 26.625 29.812 1 89.12 230 LYS B N 1
ATOM 5901 C CA . LYS B 1 230 ? -6.539 25.562 29.406 1 89.12 230 LYS B CA 1
ATOM 5902 C C . LYS B 1 230 ? -6.785 25.578 27.906 1 89.12 230 LYS B C 1
ATOM 5904 O O . LYS B 1 230 ? -6.805 24.531 27.25 1 89.12 230 LYS B O 1
ATOM 5909 N N . PHE B 1 231 ? -6.996 26.797 27.422 1 89.38 231 PHE B N 1
ATOM 5910 C CA . PHE B 1 231 ? -7.199 26.953 25.984 1 89.38 231 PHE B CA 1
ATOM 5911 C C . PHE B 1 231 ? -5.961 26.516 25.203 1 89.38 231 PHE B C 1
ATOM 5913 O O . PHE B 1 231 ? -6.07 25.828 24.188 1 89.38 231 PHE B O 1
ATOM 5920 N N . GLU B 1 232 ? -4.887 26.906 25.703 1 90.25 232 GLU B N 1
ATOM 5921 C CA . GLU B 1 232 ? -3.633 26.547 25.062 1 90.25 232 GLU B CA 1
ATOM 5922 C C . GLU B 1 232 ? -3.441 25.031 25.047 1 90.25 232 GLU B C 1
ATOM 5924 O O . GLU B 1 232 ? -3.002 24.453 24.047 1 90.25 232 GLU B O 1
ATOM 5929 N N . ASN B 1 233 ? -3.758 24.391 26.125 1 91 233 ASN B N 1
ATOM 5930 C CA . ASN B 1 233 ? -3.646 22.938 26.219 1 91 233 ASN B CA 1
ATOM 5931 C C . ASN B 1 233 ? -4.598 22.25 25.25 1 91 233 ASN B C 1
ATOM 5933 O O . ASN B 1 233 ? -4.234 21.25 24.625 1 91 233 ASN B O 1
ATOM 5937 N N . LYS B 1 234 ? -5.746 22.75 25.172 1 90.88 234 LYS B N 1
ATOM 5938 C CA . LYS B 1 234 ? -6.727 22.203 24.234 1 90.88 234 LYS B CA 1
ATOM 5939 C C . LYS B 1 234 ? -6.227 22.281 22.797 1 90.88 234 LYS B C 1
ATOM 5941 O O . LYS B 1 234 ? -6.32 21.297 22.047 1 90.88 234 LYS B O 1
ATOM 5946 N N . PHE B 1 235 ? -5.699 23.359 22.453 1 91.69 235 PHE B N 1
ATOM 5947 C CA . PHE B 1 235 ? -5.238 23.547 21.078 1 91.69 235 PHE B CA 1
ATOM 5948 C C . PHE B 1 235 ? -3.959 22.75 20.828 1 91.69 235 PHE B C 1
ATOM 5950 O O . PHE B 1 235 ? -3.695 22.328 19.703 1 91.69 235 PHE B O 1
ATOM 5957 N N . SER B 1 236 ? -3.227 22.562 21.906 1 92.94 236 SER B N 1
ATOM 5958 C CA . SER B 1 236 ? -2.08 21.672 21.766 1 92.94 236 SER B CA 1
ATOM 5959 C C . SER B 1 236 ? -2.52 20.25 21.469 1 92.94 236 SER B C 1
ATOM 5961 O O . SER B 1 236 ? -1.885 19.547 20.672 1 92.94 236 SER B O 1
ATOM 5963 N N . LYS B 1 237 ? -3.594 19.844 22.078 1 92.69 237 LYS B N 1
ATOM 5964 C CA . LYS B 1 237 ? -4.152 18.516 21.797 1 92.69 237 LYS B CA 1
ATOM 5965 C C . LYS B 1 237 ? -4.652 18.422 20.359 1 92.69 237 LYS B C 1
ATOM 5967 O O . LYS B 1 237 ? -4.414 17.422 19.672 1 92.69 237 LYS B O 1
ATOM 5972 N N . TYR B 1 238 ? -5.344 19.484 19.875 1 92.94 238 TYR B N 1
ATOM 5973 C CA . TYR B 1 238 ? -5.77 19.547 18.484 1 92.94 238 TYR B CA 1
ATOM 5974 C C . TYR B 1 238 ? -4.586 19.359 17.547 1 92.94 238 TYR B C 1
ATOM 5976 O O . TYR B 1 238 ? -4.648 18.562 16.609 1 92.94 238 TYR B O 1
ATOM 5984 N N . GLU B 1 239 ? -3.568 20.078 17.859 1 92.44 239 GLU B N 1
ATOM 5985 C CA . GLU B 1 239 ? -2.395 20.047 17 1 92.44 239 GLU B CA 1
ATOM 5986 C C . GLU B 1 239 ? -1.806 18.641 16.906 1 92.44 239 GLU B C 1
ATOM 5988 O O . GLU B 1 239 ? -1.467 18.172 15.82 1 92.44 239 GLU B O 1
ATOM 5993 N N . ALA B 1 240 ? -1.731 18.016 18.016 1 93.12 240 ALA B N 1
ATOM 5994 C CA . ALA B 1 240 ? -1.163 16.672 18.062 1 93.12 240 ALA B CA 1
ATOM 5995 C C . ALA B 1 240 ? -1.999 15.695 17.25 1 93.12 240 ALA B C 1
ATOM 5997 O O . ALA B 1 240 ? -1.459 14.914 16.453 1 93.12 240 ALA B O 1
ATOM 5998 N N . VAL B 1 241 ? -3.25 15.727 17.406 1 93.94 241 VAL B N 1
ATOM 5999 C CA . VAL B 1 241 ? -4.156 14.812 16.719 1 93.94 241 VAL B CA 1
ATOM 6000 C C . VAL B 1 241 ? -4.152 15.109 15.227 1 93.94 241 VAL B C 1
ATOM 6002 O O . VAL B 1 241 ? -4.094 14.188 14.406 1 93.94 241 VAL B O 1
ATOM 6005 N N . LEU B 1 242 ? -4.223 16.391 14.875 1 94.06 242 LEU B N 1
ATOM 6006 C CA . LEU B 1 242 ? -4.238 16.766 13.461 1 94.06 242 LEU B CA 1
ATOM 6007 C C . LEU B 1 242 ? -2.93 16.375 12.781 1 94.06 242 LEU B C 1
ATOM 6009 O O . LEU B 1 242 ? -2.928 15.961 11.617 1 94.06 242 LEU B O 1
ATOM 6013 N N . ASP B 1 243 ? -1.871 16.5 13.484 1 93.06 243 ASP B N 1
ATOM 6014 C CA . ASP B 1 243 ? -0.581 16.062 12.953 1 93.06 243 ASP B CA 1
ATOM 6015 C C . ASP B 1 243 ? -0.573 14.57 12.672 1 93.06 243 ASP B C 1
ATOM 6017 O O . ASP B 1 243 ? -0.068 14.133 11.633 1 93.06 243 ASP B O 1
ATOM 6021 N N . ASN B 1 244 ? -1.111 13.867 13.547 1 93.5 244 ASN B N 1
ATOM 6022 C CA . ASN B 1 244 ? -1.178 12.422 13.375 1 93.5 244 ASN B CA 1
ATOM 6023 C C . ASN B 1 244 ? -2.049 12.039 12.18 1 93.5 244 ASN B C 1
ATOM 6025 O O . ASN B 1 244 ? -1.69 11.156 11.398 1 93.5 244 ASN B O 1
ATOM 6029 N N . ILE B 1 245 ? -3.168 12.656 12.062 1 94.19 245 ILE B N 1
ATOM 6030 C CA . ILE B 1 245 ? -4.066 12.391 10.945 1 94.19 245 ILE B CA 1
ATOM 6031 C C . ILE B 1 245 ? -3.363 12.711 9.633 1 94.19 245 ILE B C 1
ATOM 6033 O O . ILE B 1 245 ? -3.449 11.945 8.672 1 94.19 245 ILE B O 1
ATOM 6037 N N . SER B 1 246 ? -2.686 13.836 9.617 1 93.25 246 SER B N 1
ATOM 6038 C CA . SER B 1 246 ? -1.977 14.25 8.414 1 93.25 246 SER B CA 1
ATOM 6039 C C . SER B 1 246 ? -0.875 13.258 8.055 1 93.25 246 SER B C 1
ATOM 6041 O O . SER B 1 246 ? -0.778 12.82 6.902 1 93.25 246 SER B O 1
ATOM 6043 N N . ARG B 1 247 ? -0.094 12.906 9.023 1 92.56 247 ARG B N 1
ATOM 6044 C CA . ARG B 1 247 ? 1.012 11.984 8.797 1 92.56 247 ARG B CA 1
ATOM 6045 C C . ARG B 1 247 ? 0.503 10.625 8.32 1 92.56 247 ARG B C 1
ATOM 6047 O O . ARG B 1 247 ? 1.056 10.047 7.379 1 92.56 247 ARG B O 1
ATOM 6054 N N . THR B 1 248 ? -0.464 10.102 8.945 1 93.62 248 THR B N 1
ATOM 6055 C CA . THR B 1 248 ? -1.009 8.789 8.609 1 93.62 248 THR B CA 1
ATOM 6056 C C . THR B 1 248 ? -1.62 8.805 7.211 1 93.62 248 THR B C 1
ATOM 6058 O O . THR B 1 248 ? -1.473 7.84 6.457 1 93.62 248 THR B O 1
ATOM 6061 N N . ASN B 1 249 ? -2.338 9.852 6.914 1 92.31 249 ASN B N 1
ATOM 6062 C CA . ASN B 1 249 ? -2.916 9.945 5.578 1 92.31 249 ASN B CA 1
ATOM 6063 C C . ASN B 1 249 ? -1.837 10.031 4.504 1 92.31 249 ASN B C 1
ATOM 6065 O O . ASN B 1 249 ? -2.01 9.508 3.402 1 92.31 249 ASN B O 1
ATOM 6069 N N . LYS B 1 250 ? -0.776 10.75 4.75 1 91.88 250 LYS B N 1
ATOM 6070 C CA . LYS B 1 250 ? 0.339 10.789 3.807 1 91.88 250 LYS B CA 1
ATOM 6071 C C . LYS B 1 250 ? 0.896 9.391 3.557 1 91.88 250 LYS B C 1
ATOM 6073 O O . LYS B 1 250 ? 1.196 9.031 2.418 1 91.88 250 LYS B O 1
ATOM 6078 N N . ARG B 1 251 ? 0.996 8.617 4.578 1 92.44 251 ARG B N 1
ATOM 6079 C CA . ARG B 1 251 ? 1.461 7.238 4.453 1 92.44 251 ARG B CA 1
ATOM 6080 C C . ARG B 1 251 ? 0.485 6.402 3.629 1 92.44 251 ARG B C 1
ATOM 6082 O O . ARG B 1 251 ? 0.901 5.582 2.811 1 92.44 251 ARG B O 1
ATOM 6089 N N . LEU B 1 252 ? -0.759 6.605 3.902 1 89.69 252 LEU B N 1
ATOM 6090 C CA . LEU B 1 252 ? -1.776 5.875 3.154 1 89.69 252 LEU B CA 1
ATOM 6091 C C . LEU B 1 252 ? -1.692 6.195 1.666 1 89.69 252 LEU B C 1
ATOM 6093 O O . LEU B 1 252 ? -1.759 5.293 0.828 1 89.69 252 LEU B O 1
ATOM 6097 N N . VAL B 1 253 ? -1.565 7.457 1.365 1 89 253 VAL B N 1
ATOM 6098 C CA . VAL B 1 253 ? -1.443 7.867 -0.03 1 89 253 VAL B CA 1
ATOM 6099 C C . VAL B 1 253 ? -0.201 7.23 -0.649 1 89 253 VAL B C 1
ATOM 6101 O O . VAL B 1 253 ? -0.226 6.805 -1.806 1 89 253 VAL B O 1
ATOM 6104 N N . LYS B 1 254 ? 0.835 7.18 0.083 1 90.06 254 LYS B N 1
ATOM 6105 C CA . LYS B 1 254 ? 2.061 6.539 -0.388 1 90.06 254 LYS B CA 1
ATOM 6106 C C . LYS B 1 254 ? 1.825 5.062 -0.696 1 90.06 254 LYS B C 1
ATOM 6108 O O . LYS B 1 254 ? 2.307 4.551 -1.71 1 90.06 254 LYS B O 1
ATOM 6113 N N . HIS B 1 255 ? 1.148 4.387 0.143 1 88.81 255 HIS B N 1
ATOM 6114 C CA . HIS B 1 255 ? 0.812 2.986 -0.088 1 88.81 255 HIS B CA 1
ATOM 6115 C C . HIS B 1 255 ? 0.052 2.811 -1.398 1 88.81 255 HIS B C 1
ATOM 6117 O O . HIS B 1 255 ? 0.347 1.901 -2.176 1 88.81 255 HIS B O 1
ATOM 6123 N N . PHE B 1 256 ? -0.897 3.639 -1.631 1 85.5 256 PHE B N 1
ATOM 6124 C CA . PHE B 1 256 ? -1.689 3.559 -2.852 1 85.5 256 PHE B CA 1
ATOM 6125 C C . PHE B 1 256 ? -0.814 3.773 -4.082 1 85.5 256 PHE B C 1
ATOM 6127 O O . PHE B 1 256 ? -1.003 3.115 -5.105 1 85.5 256 PHE B O 1
ATOM 6134 N N . THR B 1 257 ? 0.088 4.68 -3.959 1 86.25 257 THR B N 1
ATOM 6135 C CA . THR B 1 257 ? 0.998 4.945 -5.07 1 86.25 257 THR B CA 1
ATOM 6136 C C . THR B 1 257 ? 1.887 3.734 -5.34 1 86.25 257 THR B C 1
ATOM 6138 O O . THR B 1 257 ? 2.15 3.398 -6.496 1 86.25 257 THR B O 1
ATOM 6141 N N . GLU B 1 258 ? 2.275 3.045 -4.32 1 87.5 258 GLU B N 1
ATOM 6142 C CA . GLU B 1 258 ? 3.143 1.877 -4.441 1 87.5 258 GLU B CA 1
ATOM 6143 C C . GLU B 1 258 ? 2.383 0.681 -5.008 1 87.5 258 GLU B C 1
ATOM 6145 O O . GLU B 1 258 ? 2.986 -0.227 -5.586 1 87.5 258 GLU B O 1
ATOM 6150 N N . MET B 1 259 ? 1.117 0.671 -4.852 1 89.38 259 MET B N 1
ATOM 6151 C CA . MET B 1 259 ? 0.279 -0.414 -5.352 1 89.38 259 MET B CA 1
ATOM 6152 C C . MET B 1 259 ? -0.021 -0.229 -6.836 1 89.38 259 MET B C 1
ATOM 6154 O O . MET B 1 259 ? -0.451 -1.168 -7.508 1 89.38 259 MET B O 1
ATOM 6158 N N . SER B 1 260 ? 0.22 0.907 -7.387 1 89.31 260 SER B N 1
ATOM 6159 C CA . SER B 1 260 ? -0.19 1.268 -8.742 1 89.31 260 SER B CA 1
ATOM 6160 C C . SER B 1 260 ? 0.463 0.359 -9.773 1 89.31 260 SER B C 1
ATOM 6162 O O . SER B 1 260 ? -0.213 -0.168 -10.664 1 89.31 260 SER B O 1
ATOM 6164 N N . PRO B 1 261 ? 1.77 0.098 -9.672 1 90.19 261 PRO B N 1
ATOM 6165 C CA . PRO B 1 261 ? 2.383 -0.798 -10.656 1 90.19 261 PRO B CA 1
ATOM 6166 C C . PRO B 1 261 ? 1.815 -2.215 -10.602 1 90.19 261 PRO B C 1
ATOM 6168 O O . PRO B 1 261 ? 1.697 -2.879 -11.633 1 90.19 261 PRO B O 1
ATOM 6171 N N . ASP B 1 262 ? 1.489 -2.709 -9.469 1 93.06 262 ASP B N 1
ATOM 6172 C CA . ASP B 1 262 ? 0.91 -4.039 -9.312 1 93.06 262 ASP B CA 1
ATOM 6173 C C . ASP B 1 262 ? -0.479 -4.109 -9.945 1 93.06 262 ASP B C 1
ATOM 6175 O O . ASP B 1 262 ? -0.825 -5.105 -10.586 1 93.06 262 ASP B O 1
ATOM 6179 N N . LEU B 1 263 ? -1.261 -3.088 -9.789 1 91.06 263 LEU B N 1
ATOM 6180 C CA . LEU B 1 263 ? -2.582 -3.039 -10.406 1 91.06 263 LEU B CA 1
ATOM 6181 C C . LEU B 1 263 ? -2.471 -3.031 -11.922 1 91.06 263 LEU B C 1
ATOM 6183 O O . LEU B 1 263 ? -3.232 -3.717 -12.609 1 91.06 263 LEU B O 1
ATOM 6187 N N . THR B 1 264 ? -1.506 -2.273 -12.414 1 92.31 264 THR B N 1
ATOM 6188 C CA . THR B 1 264 ? -1.268 -2.229 -13.852 1 92.31 264 THR B CA 1
ATOM 6189 C C . THR B 1 264 ? -0.857 -3.604 -14.375 1 92.31 264 THR B C 1
ATOM 6191 O O . THR B 1 264 ? -1.352 -4.055 -15.406 1 92.31 264 THR B O 1
ATOM 6194 N N . GLU B 1 265 ? 0.01 -4.207 -13.617 1 94.44 265 GLU B N 1
ATOM 6195 C CA . GLU B 1 265 ? 0.486 -5.527 -14.016 1 94.44 265 GLU B CA 1
ATOM 6196 C C . GLU B 1 265 ? -0.645 -6.555 -13.984 1 94.44 265 GLU B C 1
ATOM 6198 O O . GLU B 1 265 ? -0.741 -7.402 -14.875 1 94.44 265 GLU B O 1
ATOM 6203 N N . LEU B 1 266 ? -1.441 -6.508 -13.031 1 93.75 266 LEU B N 1
ATOM 6204 C CA . LEU B 1 266 ? -2.576 -7.422 -12.938 1 93.75 266 LEU B CA 1
ATOM 6205 C C . LEU B 1 266 ? -3.541 -7.211 -14.094 1 93.75 266 LEU B C 1
ATOM 6207 O O . LEU B 1 266 ? -4.039 -8.18 -14.68 1 93.75 266 LEU B O 1
ATOM 6211 N N . GLY B 1 267 ? -3.809 -5.98 -14.406 1 94 267 GLY B N 1
ATOM 6212 C CA . GLY B 1 267 ? -4.645 -5.703 -15.562 1 94 267 GLY B CA 1
ATOM 6213 C C . GLY B 1 267 ? -4.09 -6.285 -16.844 1 94 267 GLY B C 1
ATOM 6214 O O . GLY B 1 267 ? -4.816 -6.926 -17.609 1 94 267 GLY B O 1
ATOM 6215 N N . SER B 1 268 ? -2.814 -6.105 -17.016 1 95.12 268 SER B N 1
ATOM 6216 C CA . SER B 1 268 ? -2.154 -6.637 -18.203 1 95.12 268 SER B CA 1
ATOM 6217 C C . SER B 1 268 ? -2.186 -8.156 -18.219 1 95.12 268 SER B C 1
ATOM 6219 O O . SER B 1 268 ? -2.379 -8.773 -19.266 1 95.12 268 SER B O 1
ATOM 6221 N N . SER B 1 269 ? -1.99 -8.773 -17.047 1 95.44 269 SER B N 1
ATOM 6222 C CA . SER B 1 269 ? -1.973 -10.227 -16.953 1 95.44 269 SER B CA 1
ATOM 6223 C C . SER B 1 269 ? -3.342 -10.82 -17.281 1 95.44 269 SER B C 1
ATOM 6225 O O . SER B 1 269 ? -3.441 -11.828 -17.984 1 95.44 269 SER B O 1
ATOM 6227 N N . PHE B 1 270 ? -4.375 -10.219 -16.812 1 94.25 270 PHE B N 1
ATOM 6228 C CA . PHE B 1 270 ? -5.719 -10.711 -17.109 1 94.25 270 PHE B CA 1
ATOM 6229 C C . PHE B 1 270 ? -6.066 -10.492 -18.578 1 94.25 270 PHE B C 1
ATOM 6231 O O . PHE B 1 270 ? -6.75 -11.312 -19.188 1 94.25 270 PHE B O 1
ATOM 6238 N N . LYS B 1 271 ? -5.617 -9.438 -19.141 1 93.88 271 LYS B N 1
ATOM 6239 C CA . LYS B 1 271 ? -5.816 -9.227 -20.578 1 93.88 271 LYS B CA 1
ATOM 6240 C C . LYS B 1 271 ? -5.082 -10.281 -21.391 1 93.88 271 LYS B C 1
ATOM 6242 O O . LYS B 1 271 ? -5.613 -10.789 -22.375 1 93.88 271 LYS B O 1
ATOM 6247 N N . ALA B 1 272 ? -3.834 -10.547 -20.906 1 94.88 272 ALA B N 1
ATOM 6248 C CA . ALA B 1 272 ? -3.08 -11.609 -21.562 1 94.88 272 ALA B CA 1
ATOM 6249 C C . ALA B 1 272 ? -3.811 -12.945 -21.453 1 94.88 272 ALA B C 1
ATOM 6251 O O . ALA B 1 272 ? -3.885 -13.695 -22.438 1 94.88 272 ALA B O 1
ATOM 6252 N N . LEU B 1 273 ? -4.344 -13.219 -20.312 1 94.06 273 LEU B N 1
ATOM 6253 C CA . LEU B 1 273 ? -5.094 -14.453 -20.094 1 94.06 273 LEU B CA 1
ATOM 6254 C C . LEU B 1 273 ? -6.332 -14.492 -20.984 1 94.06 273 LEU B C 1
ATOM 6256 O O . LEU B 1 273 ? -6.68 -15.547 -21.516 1 94.06 273 LEU B O 1
ATOM 6260 N N . SER B 1 274 ? -6.973 -13.359 -21.125 1 93.56 274 SER B N 1
ATOM 6261 C CA . SER B 1 274 ? -8.164 -13.273 -21.969 1 93.56 274 SER B CA 1
ATOM 6262 C C . SER B 1 274 ? -7.844 -13.586 -23.422 1 93.56 274 SER B C 1
ATOM 6264 O O . SER B 1 274 ? -8.648 -14.195 -24.125 1 93.56 274 SER B O 1
ATOM 6266 N N . LEU B 1 275 ? -6.676 -13.211 -23.828 1 91.94 275 LEU B N 1
ATOM 6267 C CA . LEU B 1 275 ? -6.246 -13.477 -25.203 1 91.94 275 LEU B CA 1
ATOM 6268 C C . LEU B 1 275 ? -6.012 -14.961 -25.422 1 91.94 275 LEU B C 1
ATOM 6270 O O . LEU B 1 275 ? -6.379 -15.508 -26.469 1 91.94 275 LEU B O 1
ATOM 6274 N N . ILE B 1 276 ? -5.441 -15.633 -24.438 1 91.25 276 ILE B N 1
ATOM 6275 C CA . ILE B 1 276 ? -5.168 -17.062 -24.547 1 91.25 276 ILE B CA 1
ATOM 6276 C C . ILE B 1 276 ? -6.48 -17.844 -24.547 1 91.25 276 ILE B C 1
ATOM 6278 O O . ILE B 1 276 ? -6.652 -18.781 -25.312 1 91.25 276 ILE B O 1
ATOM 6282 N N . GLN B 1 277 ? -7.418 -17.391 -23.734 1 91 277 GLN B N 1
ATOM 6283 C CA . GLN B 1 277 ? -8.664 -18.125 -23.547 1 91 277 GLN B CA 1
ATOM 6284 C C . GLN B 1 277 ? -9.75 -17.609 -24.484 1 91 277 GLN B C 1
ATOM 6286 O O . GLN B 1 277 ? -10.828 -18.203 -24.594 1 91 277 GLN B O 1
ATOM 6291 N N . ASP B 1 278 ? -9.555 -16.547 -25.125 1 88.25 278 ASP B N 1
ATOM 6292 C CA . ASP B 1 278 ? -10.57 -15.898 -25.953 1 88.25 278 ASP B CA 1
ATOM 6293 C C . ASP B 1 278 ? -11.844 -15.633 -25.156 1 88.25 278 ASP B C 1
ATOM 6295 O O . ASP B 1 278 ? -12.93 -16.047 -25.562 1 88.25 278 ASP B O 1
ATOM 6299 N N . SER B 1 279 ? -11.664 -15.039 -23.953 1 88.69 279 SER B N 1
ATOM 6300 C CA . SER B 1 279 ? -12.781 -14.758 -23.062 1 88.69 279 SER B CA 1
ATOM 6301 C C . SER B 1 279 ? -12.953 -13.258 -22.844 1 88.69 279 SER B C 1
ATOM 6303 O O . SER B 1 279 ? -12.039 -12.586 -22.359 1 88.69 279 SER B O 1
ATOM 6305 N N . ASN B 1 280 ? -14.133 -12.703 -22.984 1 86.25 280 ASN B N 1
ATOM 6306 C CA . ASN B 1 280 ? -14.438 -11.289 -22.781 1 86.25 280 ASN B CA 1
ATOM 6307 C C . ASN B 1 280 ? -14.617 -10.969 -21.297 1 86.25 280 ASN B C 1
ATOM 6309 O O . ASN B 1 280 ? -14.297 -9.859 -20.859 1 86.25 280 ASN B O 1
ATOM 6313 N N . SER B 1 281 ? -15.164 -11.945 -20.609 1 85.94 281 SER B N 1
ATOM 6314 C CA . SER B 1 281 ? -15.391 -11.734 -19.188 1 85.94 281 SER B CA 1
ATOM 6315 C C . SER B 1 281 ? -14.078 -11.492 -18.453 1 85.94 281 SER B C 1
ATOM 6317 O O . SER B 1 281 ? -13.992 -10.609 -17.594 1 85.94 281 SER B O 1
ATOM 6319 N N . ILE B 1 282 ? -13.047 -12.18 -18.938 1 90.5 282 ILE B N 1
ATOM 6320 C CA . ILE B 1 282 ? -11.742 -12.039 -18.281 1 90.5 282 ILE B CA 1
ATOM 6321 C C . ILE B 1 282 ? -11.102 -10.719 -18.719 1 90.5 282 ILE B C 1
ATOM 6323 O O . ILE B 1 282 ? -10.414 -10.07 -17.922 1 90.5 282 ILE B O 1
ATOM 6327 N N . GLU B 1 283 ? -11.328 -10.352 -19.953 1 90.81 283 GLU B N 1
ATOM 6328 C CA . GLU B 1 283 ? -10.812 -9.078 -20.453 1 90.81 283 GLU B CA 1
ATOM 6329 C C . GLU B 1 283 ? -11.383 -7.906 -19.656 1 90.81 283 GLU B C 1
ATOM 6331 O O . GLU B 1 283 ? -10.68 -6.941 -19.375 1 90.81 283 GLU B O 1
ATOM 6336 N N . ASN B 1 284 ? -12.648 -8.039 -19.344 1 90.38 284 ASN B N 1
ATOM 6337 C CA . ASN B 1 284 ? -13.297 -6.98 -18.578 1 90.38 284 ASN B CA 1
ATOM 6338 C C . ASN B 1 284 ? -12.695 -6.844 -17.188 1 90.38 284 ASN B C 1
ATOM 6340 O O . ASN B 1 284 ? -12.594 -5.734 -16.656 1 90.38 284 ASN B O 1
ATOM 6344 N N . VAL B 1 285 ? -12.359 -7.949 -16.625 1 90.06 285 VAL B N 1
ATOM 6345 C CA . VAL B 1 285 ? -11.711 -7.895 -15.32 1 90.06 285 VAL B CA 1
ATOM 6346 C C . VAL B 1 285 ? -10.398 -7.129 -15.438 1 90.06 285 VAL B C 1
ATOM 6348 O O . VAL B 1 285 ? -10.07 -6.316 -14.562 1 90.06 285 VAL B O 1
ATOM 6351 N N . GLY B 1 286 ? -9.656 -7.371 -16.531 1 91.69 286 GLY B N 1
ATOM 6352 C CA . GLY B 1 286 ? -8.438 -6.621 -16.75 1 91.69 286 GLY B CA 1
ATOM 6353 C C . GLY B 1 286 ? -8.672 -5.129 -16.906 1 91.69 286 GLY B C 1
ATOM 6354 O O . GLY B 1 286 ? -7.91 -4.316 -16.391 1 91.69 286 GLY B O 1
ATOM 6355 N N . ARG B 1 287 ? -9.758 -4.773 -17.531 1 90.75 287 ARG B N 1
ATOM 6356 C CA . ARG B 1 287 ? -10.102 -3.371 -17.75 1 90.75 287 ARG B CA 1
ATOM 6357 C C . ARG B 1 287 ? -10.477 -2.701 -16.422 1 90.75 287 ARG B C 1
ATOM 6359 O O . ARG B 1 287 ? -10.188 -1.519 -16.219 1 90.75 287 ARG B O 1
ATOM 6366 N N . VAL B 1 288 ? -11.141 -3.451 -15.633 1 90.56 288 VAL B N 1
ATOM 6367 C CA . VAL B 1 288 ? -11.547 -2.895 -14.344 1 90.56 288 VAL B CA 1
ATOM 6368 C C . VAL B 1 288 ? -10.312 -2.561 -13.516 1 90.56 288 VAL B C 1
ATOM 6370 O O . VAL B 1 288 ? -10.273 -1.543 -12.82 1 90.56 288 VAL B O 1
ATOM 6373 N N . PHE B 1 289 ? -9.297 -3.355 -13.602 1 91.44 289 PHE B N 1
ATOM 6374 C CA . PHE B 1 289 ? -8.07 -3.064 -12.867 1 91.44 289 PHE B CA 1
ATOM 6375 C C . PHE B 1 289 ? -7.41 -1.795 -13.391 1 91.44 289 PHE B C 1
ATOM 6377 O O . PHE B 1 289 ? -6.848 -1.016 -12.625 1 91.44 289 PHE B O 1
ATOM 6384 N N . ASP B 1 290 ? -7.52 -1.578 -14.648 1 88.56 290 ASP B N 1
ATOM 6385 C CA . ASP B 1 290 ? -7.008 -0.339 -15.227 1 88.56 290 ASP B CA 1
ATOM 6386 C C . ASP B 1 290 ? -7.781 0.87 -14.703 1 88.56 290 ASP B C 1
ATOM 6388 O O . ASP B 1 290 ? -7.195 1.91 -14.406 1 88.56 290 ASP B O 1
ATOM 6392 N N . ARG B 1 291 ? -9.031 0.716 -14.602 1 88.38 291 ARG B N 1
ATOM 6393 C CA . ARG B 1 291 ? -9.875 1.798 -14.102 1 88.38 291 ARG B CA 1
ATOM 6394 C C . ARG B 1 291 ? -9.602 2.061 -12.617 1 88.38 291 ARG B C 1
ATOM 6396 O O . ARG B 1 291 ? -9.617 3.211 -12.18 1 88.38 291 ARG B O 1
ATOM 6403 N N . THR B 1 292 ? -9.445 0.973 -11.93 1 86.56 292 THR B N 1
ATOM 6404 C CA . THR B 1 292 ? -9.164 1.099 -10.508 1 86.56 292 THR B CA 1
ATOM 6405 C C . THR B 1 292 ? -7.902 1.93 -10.273 1 86.56 292 THR B C 1
ATOM 6407 O O . THR B 1 292 ? -7.828 2.699 -9.312 1 86.56 292 THR B O 1
ATOM 6410 N N . LEU B 1 293 ? -6.969 1.832 -11.211 1 86.25 293 LEU B N 1
ATOM 6411 C CA . LEU B 1 293 ? -5.742 2.621 -11.117 1 86.25 293 LEU B CA 1
ATOM 6412 C C . LEU B 1 293 ? -6.043 4.109 -11.266 1 86.25 293 LEU B C 1
ATOM 6414 O O . LEU B 1 293 ? -5.52 4.93 -10.508 1 86.25 293 LEU B O 1
ATOM 6418 N N . ILE B 1 294 ? -6.844 4.449 -12.133 1 88.31 294 ILE B N 1
ATOM 6419 C CA . ILE B 1 294 ? -7.223 5.836 -12.383 1 88.31 294 ILE B CA 1
ATOM 6420 C C . ILE B 1 294 ? -7.941 6.402 -11.164 1 88.31 294 ILE B C 1
ATOM 6422 O O . ILE B 1 294 ? -7.621 7.5 -10.695 1 88.31 294 ILE B O 1
ATOM 6426 N N . TYR B 1 295 ? -8.828 5.613 -10.633 1 85.69 295 TYR B N 1
ATOM 6427 C CA . TYR B 1 295 ? -9.602 6.062 -9.484 1 85.69 295 TYR B CA 1
ATOM 6428 C C . TYR B 1 295 ? -8.711 6.215 -8.25 1 85.69 295 TYR B C 1
ATOM 6430 O O . TYR B 1 295 ? -8.898 7.137 -7.453 1 85.69 295 TYR B O 1
ATOM 6438 N N . ALA B 1 296 ? -7.793 5.316 -8.117 1 85.19 296 ALA B N 1
ATOM 6439 C CA . ALA B 1 296 ? -6.863 5.406 -6.996 1 85.19 296 ALA B CA 1
ATOM 6440 C C . ALA B 1 296 ? -6.043 6.691 -7.062 1 85.19 296 ALA B C 1
ATOM 6442 O O . ALA B 1 296 ? -5.812 7.34 -6.039 1 85.19 296 ALA B O 1
ATOM 6443 N N . ASN B 1 297 ? -5.648 7.133 -8.211 1 85 297 ASN B N 1
ATOM 6444 C CA . ASN B 1 297 ? -4.91 8.375 -8.398 1 85 297 ASN B CA 1
ATOM 6445 C C . ASN B 1 297 ? -5.777 9.594 -8.086 1 85 297 ASN B C 1
ATOM 6447 O O . ASN B 1 297 ? -5.305 10.562 -7.488 1 85 297 ASN B O 1
ATOM 6451 N N . GLN B 1 298 ? -6.977 9.523 -8.43 1 86.31 298 GLN B N 1
ATOM 6452 C CA . GLN B 1 298 ? -7.918 10.602 -8.141 1 86.31 298 GLN B CA 1
ATOM 6453 C C . GLN B 1 298 ? -8.148 10.742 -6.641 1 86.31 298 GLN B C 1
ATOM 6455 O O . GLN B 1 298 ? -8.227 11.859 -6.121 1 86.31 298 GLN B O 1
ATOM 6460 N N . LEU B 1 299 ? -8.289 9.57 -6.062 1 85.38 299 LEU B N 1
ATOM 6461 C CA . LEU B 1 299 ? -8.461 9.594 -4.613 1 85.38 299 LEU B CA 1
ATOM 6462 C C . LEU B 1 299 ? -7.246 10.211 -3.932 1 85.38 299 LEU B C 1
ATOM 6464 O O . LEU B 1 299 ? -7.391 11.008 -3 1 85.38 299 LEU B O 1
ATOM 6468 N N . SER B 1 300 ? -6.07 9.867 -4.383 1 86.62 300 SER B N 1
ATOM 6469 C CA . SER B 1 300 ? -4.84 10.422 -3.824 1 86.62 300 SER B CA 1
ATOM 6470 C C . SER B 1 300 ? -4.797 11.938 -3.98 1 86.62 300 SER B C 1
ATOM 6472 O O . SER B 1 300 ? -4.445 12.656 -3.041 1 86.62 300 SER B O 1
ATOM 6474 N N . GLU B 1 301 ? -5.234 12.438 -5.062 1 84.56 301 GLU B N 1
ATOM 6475 C CA . GLU B 1 301 ? -5.262 13.875 -5.32 1 84.56 301 GLU B CA 1
ATOM 6476 C C . GLU B 1 301 ? -6.301 14.57 -4.449 1 84.56 301 GLU B C 1
ATOM 6478 O O . GLU B 1 301 ? -6.031 15.633 -3.883 1 84.56 301 GLU B O 1
ATOM 6483 N N . ALA B 1 302 ? -7.422 13.945 -4.387 1 86.06 302 ALA B N 1
ATOM 6484 C CA . ALA B 1 302 ? -8.492 14.508 -3.566 1 86.06 302 ALA B CA 1
ATOM 6485 C C . ALA B 1 302 ? -8.086 14.555 -2.096 1 86.06 302 ALA B C 1
ATOM 6487 O O . ALA B 1 302 ? -8.406 15.508 -1.387 1 86.06 302 ALA B O 1
ATOM 6488 N N . THR B 1 303 ? -7.406 13.516 -1.669 1 89.31 303 THR B N 1
ATOM 6489 C CA . THR B 1 303 ? -6.957 13.469 -0.283 1 89.31 303 THR B CA 1
ATOM 6490 C C . THR B 1 303 ? -5.914 14.555 -0.019 1 89.31 303 THR B C 1
ATOM 6492 O O . THR B 1 303 ? -5.941 15.203 1.028 1 89.31 303 THR B O 1
ATOM 6495 N N . ASN B 1 304 ? -5.066 14.812 -0.938 1 85.75 304 ASN B N 1
ATOM 6496 C CA . ASN B 1 304 ? -4.035 15.836 -0.777 1 85.75 304 ASN B CA 1
ATOM 6497 C C . ASN B 1 304 ? -4.629 17.234 -0.755 1 85.75 304 ASN B C 1
ATOM 6499 O O . ASN B 1 304 ? -4.41 18 0.192 1 85.75 304 ASN B O 1
ATOM 6503 N N . THR B 1 305 ? -5.453 17.547 -1.688 1 84.12 305 THR B N 1
ATOM 6504 C CA . THR B 1 305 ? -5.996 18.906 -1.84 1 84.12 305 THR B CA 1
ATOM 6505 C C . THR B 1 305 ? -7.188 19.109 -0.912 1 84.12 305 THR B C 1
ATOM 6507 O O . THR B 1 305 ? -7.359 20.188 -0.346 1 84.12 305 THR B O 1
ATOM 6510 N N . GLY B 1 306 ? -7.922 18.047 -0.782 1 84.88 306 GLY B N 1
ATOM 6511 C CA . GLY B 1 306 ? -9.172 18.188 -0.057 1 84.88 306 GLY B CA 1
ATOM 6512 C C . GLY B 1 306 ? -9.016 18 1.441 1 84.88 306 GLY B C 1
ATOM 6513 O O . GLY B 1 306 ? -9.805 18.547 2.223 1 84.88 306 GLY B O 1
ATOM 6514 N N . LEU B 1 307 ? -8.047 17.297 1.842 1 90.25 307 LEU B N 1
ATOM 6515 C CA . LEU B 1 307 ? -7.906 17.016 3.268 1 90.25 307 LEU B CA 1
ATOM 6516 C C . LEU B 1 307 ? -6.574 17.547 3.797 1 90.25 307 LEU B C 1
ATOM 6518 O O . LEU B 1 307 ? -6.551 18.422 4.668 1 90.25 307 LEU B O 1
ATOM 6522 N N . LEU B 1 308 ? -5.496 17.172 3.24 1 89.38 308 LEU B N 1
ATOM 6523 C CA . LEU B 1 308 ? -4.18 17.438 3.805 1 89.38 308 LEU B CA 1
ATOM 6524 C C . LEU B 1 308 ? -3.867 18.938 3.771 1 89.38 308 LEU B C 1
ATOM 6526 O O . LEU B 1 308 ? -3.41 19.5 4.77 1 89.38 308 LEU B O 1
ATOM 6530 N N . ASP B 1 309 ? -4.156 19.609 2.686 1 86 309 ASP B N 1
ATOM 6531 C CA . ASP B 1 309 ? -3.918 21.047 2.586 1 86 309 ASP B CA 1
ATOM 6532 C C . ASP B 1 309 ? -4.746 21.812 3.617 1 86 309 ASP B C 1
ATOM 6534 O O . ASP B 1 309 ? -4.238 22.734 4.27 1 86 309 ASP B O 1
ATOM 6538 N N . LYS B 1 310 ? -5.957 21.438 3.73 1 89.56 310 LYS B N 1
ATOM 6539 C CA . LYS B 1 310 ? -6.855 22.109 4.668 1 89.56 310 LYS B CA 1
ATOM 6540 C C . LYS B 1 310 ? -6.445 21.844 6.113 1 89.56 310 LYS B C 1
ATOM 6542 O O . LYS B 1 310 ? -6.59 22.719 6.973 1 89.56 310 LYS B O 1
ATOM 6547 N N . LEU B 1 311 ? -5.941 20.641 6.344 1 91.19 311 LEU B N 1
ATOM 6548 C CA . LEU B 1 311 ? -5.465 20.312 7.684 1 91.19 311 LEU B CA 1
ATOM 6549 C C . LEU B 1 311 ? -4.246 21.156 8.047 1 91.19 311 LEU B C 1
ATOM 6551 O O . LEU B 1 311 ? -4.133 21.625 9.18 1 91.19 311 LEU B O 1
ATOM 6555 N N . ILE B 1 312 ? -3.389 21.391 7.094 1 86.25 312 ILE B N 1
ATOM 6556 C CA . ILE B 1 312 ? -2.197 22.203 7.324 1 86.25 312 ILE B CA 1
ATOM 6557 C C . ILE B 1 312 ? -2.607 23.641 7.617 1 86.25 312 ILE B C 1
ATOM 6559 O O . ILE B 1 312 ? -2.045 24.281 8.508 1 86.25 312 ILE B O 1
ATOM 6563 N N . GLU B 1 313 ? -3.57 24.094 6.871 1 86.56 313 GLU B N 1
ATOM 6564 C CA . GLU B 1 313 ? -4.098 25.438 7.105 1 86.56 313 GLU B CA 1
ATOM 6565 C C . GLU B 1 313 ? -4.645 25.562 8.523 1 86.56 313 GLU B C 1
ATOM 6567 O O . GLU B 1 313 ? -4.336 26.531 9.219 1 86.56 313 GLU B O 1
ATOM 6572 N N . LEU B 1 314 ? -5.41 24.609 8.922 1 90.44 314 LEU B N 1
ATOM 6573 C CA . LEU B 1 314 ? -6.016 24.656 10.25 1 90.44 314 LEU B CA 1
ATOM 6574 C C . LEU B 1 314 ? -4.949 24.562 11.336 1 90.44 314 LEU B C 1
ATOM 6576 O O . LEU B 1 314 ? -5.047 25.234 12.359 1 90.44 314 LEU B O 1
ATOM 6580 N N . LYS B 1 315 ? -3.963 23.828 11.102 1 89.44 315 LYS B N 1
ATOM 6581 C CA . LYS B 1 315 ? -2.859 23.719 12.047 1 89.44 315 LYS B CA 1
ATOM 6582 C C . LYS B 1 315 ? -2.127 25.047 12.203 1 89.44 315 LYS B C 1
ATOM 6584 O O . LYS B 1 315 ? -1.731 25.422 13.305 1 89.44 315 LYS B O 1
ATOM 6589 N N . ASN B 1 316 ? -1.996 25.75 11.102 1 88 316 ASN B N 1
ATOM 6590 C CA . ASN B 1 316 ? -1.347 27.047 11.156 1 88 316 ASN B CA 1
ATOM 6591 C C . ASN B 1 316 ? -2.164 28.047 11.969 1 88 316 ASN B C 1
ATOM 6593 O O . ASN B 1 316 ? -1.604 28.891 12.68 1 88 316 ASN B O 1
ATOM 6597 N N . PHE B 1 317 ? -3.42 27.906 11.898 1 90.25 317 PHE B N 1
ATOM 6598 C CA . PHE B 1 317 ? -4.281 28.781 12.688 1 90.25 317 PHE B CA 1
ATOM 6599 C C . PHE B 1 317 ? -4.121 28.484 14.172 1 90.25 317 PHE B C 1
ATOM 6601 O O . PHE B 1 317 ? -4.195 29.406 15 1 90.25 317 PHE B O 1
ATOM 6608 N N . THR B 1 318 ? -3.91 27.219 14.508 1 90.81 318 THR B N 1
ATOM 6609 C CA . THR B 1 318 ? -3.709 26.891 15.906 1 90.81 318 THR B CA 1
ATOM 6610 C C . THR B 1 318 ? -2.43 27.516 16.438 1 90.81 318 THR B C 1
ATOM 6612 O O . THR B 1 318 ? -2.381 27.969 17.594 1 90.81 318 THR B O 1
ATOM 6615 N N . LYS B 1 319 ? -1.436 27.656 15.609 1 89.69 319 LYS B N 1
ATOM 6616 C CA . LYS B 1 319 ? -0.182 28.297 16 1 89.69 319 LYS B CA 1
ATOM 6617 C C . LYS B 1 319 ? -0.38 29.781 16.281 1 89.69 319 LYS B C 1
ATOM 6619 O O . LYS B 1 319 ? 0.207 30.328 17.219 1 89.69 319 LYS B O 1
ATOM 6624 N N . ILE B 1 320 ? -1.219 30.375 15.5 1 91.62 320 ILE B N 1
ATOM 6625 C CA . ILE B 1 320 ? -1.498 31.797 15.664 1 91.62 320 ILE B CA 1
ATOM 6626 C C . ILE B 1 320 ? -2.252 32.031 16.969 1 91.62 320 ILE B C 1
ATOM 6628 O O . ILE B 1 320 ? -1.972 33 17.688 1 91.62 320 ILE B O 1
ATOM 6632 N N . ALA B 1 321 ? -3.18 31.125 17.25 1 91.69 321 ALA B N 1
ATOM 6633 C CA . ALA B 1 321 ? -3.92 31.234 18.5 1 91.69 321 ALA B CA 1
ATOM 6634 C C . ALA B 1 321 ? -2.982 31.141 19.703 1 91.69 321 ALA B C 1
ATOM 6636 O O . ALA B 1 321 ? -3.113 31.891 20.672 1 91.69 321 ALA B O 1
ATOM 6637 N N . LYS B 1 322 ? -2.047 30.312 19.625 1 91.19 322 LYS B N 1
ATOM 6638 C CA . LYS B 1 322 ? -1.084 30.156 20.703 1 91.19 322 LYS B CA 1
ATOM 6639 C C . LYS B 1 322 ? -0.202 31.406 20.844 1 91.19 322 LYS B C 1
ATOM 6641 O O . LYS B 1 322 ? 0.141 31.812 21.953 1 91.19 322 LYS B O 1
ATOM 6646 N N . LYS B 1 323 ? 0.122 32.031 19.719 1 92.12 323 LYS B N 1
ATOM 6647 C CA . LYS B 1 323 ? 0.962 33.219 19.719 1 92.12 323 LYS B CA 1
ATOM 6648 C C . LYS B 1 323 ? 0.246 34.406 20.391 1 92.12 323 LYS B C 1
ATOM 6650 O O . LYS B 1 323 ? 0.871 35.188 21.078 1 92.12 323 LYS B O 1
ATOM 6655 N N . ILE B 1 324 ? -1.046 34.5 20.141 1 93.69 324 ILE B N 1
ATOM 6656 C CA . ILE B 1 324 ? -1.811 35.562 20.75 1 93.69 324 ILE B CA 1
ATOM 6657 C C . ILE B 1 324 ? -1.904 35.375 22.25 1 93.69 324 ILE B C 1
ATOM 6659 O O . ILE B 1 324 ? -1.857 36.344 23.031 1 93.69 324 ILE B O 1
ATOM 6663 N N . ILE B 1 325 ? -2.004 34.125 22.703 1 92.31 325 ILE B N 1
ATOM 6664 C CA . ILE B 1 325 ? -2.025 33.812 24.125 1 92.31 325 ILE B CA 1
ATOM 6665 C C . ILE B 1 325 ? -0.673 34.156 24.75 1 92.31 325 ILE B C 1
ATOM 6667 O O . ILE B 1 325 ? -0.612 34.688 25.844 1 92.31 325 ILE B O 1
ATOM 6671 N N . GLN B 1 326 ? 0.352 33.875 24 1 91.19 326 GLN B N 1
ATOM 6672 C CA . GLN B 1 326 ? 1.693 34.219 24.469 1 91.19 326 GLN B CA 1
ATOM 6673 C C . GLN B 1 326 ? 1.866 35.719 24.609 1 91.19 326 GLN B C 1
ATOM 6675 O O . GLN B 1 326 ? 2.508 36.219 25.547 1 91.19 326 GLN B O 1
ATOM 6680 N N . TYR B 1 327 ? 1.314 36.438 23.672 1 93.81 327 TYR B N 1
ATOM 6681 C CA . TYR B 1 327 ? 1.348 37.906 23.75 1 93.81 327 TYR B CA 1
ATOM 6682 C C . TYR B 1 327 ? 0.673 38.375 25.016 1 93.81 327 TYR B C 1
ATOM 6684 O O . TYR B 1 327 ? 1.203 39.25 25.719 1 93.81 327 TYR B O 1
ATOM 6692 N N . ASN B 1 328 ? -0.444 37.844 25.266 1 92.06 328 ASN B N 1
ATOM 6693 C CA . ASN B 1 328 ? -1.171 38.188 26.484 1 92.06 328 ASN B CA 1
ATOM 6694 C C . ASN B 1 328 ? -0.354 37.906 27.734 1 92.06 328 ASN B C 1
ATOM 6696 O O . ASN B 1 328 ? -0.289 38.719 28.656 1 92.06 328 ASN B O 1
ATOM 6700 N N . ARG B 1 329 ? 0.223 36.781 27.781 1 89.62 329 ARG B N 1
ATOM 6701 C CA . ARG B 1 329 ? 1.036 36.375 28.922 1 89.62 329 ARG B CA 1
ATOM 6702 C C . ARG B 1 329 ? 2.229 37.312 29.109 1 89.62 329 ARG B C 1
ATOM 6704 O O . ARG B 1 329 ? 2.539 37.719 30.219 1 89.62 329 ARG B O 1
ATOM 6711 N N . ASN B 1 330 ? 2.879 37.625 28.016 1 92.5 330 ASN B N 1
ATOM 6712 C CA . ASN B 1 330 ? 4.055 38.5 28.078 1 92.5 330 ASN B CA 1
ATOM 6713 C C . ASN B 1 330 ? 3.693 39.906 28.516 1 92.5 330 ASN B C 1
ATOM 6715 O O . ASN B 1 330 ? 4.484 40.562 29.188 1 92.5 330 ASN B O 1
ATOM 6719 N N . LYS B 1 331 ? 2.518 40.344 28.109 1 93.44 331 LYS B N 1
ATOM 6720 C CA . LYS B 1 331 ? 2.07 41.656 28.547 1 93.44 331 LYS B CA 1
ATOM 6721 C C . LYS B 1 331 ? 1.793 41.688 30.047 1 93.44 331 LYS B C 1
ATOM 6723 O O . LYS B 1 331 ? 2.031 42.688 30.719 1 93.44 331 LYS B O 1
ATOM 6728 N N . ALA B 1 332 ? 1.262 40.594 30.547 1 91.25 332 ALA B N 1
ATOM 6729 C CA . ALA B 1 332 ? 1.06 40.469 32 1 91.25 332 ALA B CA 1
ATOM 6730 C C . ALA B 1 332 ? 2.393 40.469 32.75 1 91.25 332 ALA B C 1
ATOM 6732 O O . ALA B 1 332 ? 2.523 41.094 33.781 1 91.25 332 ALA B O 1
ATOM 6733 N N . VAL B 1 333 ? 3.33 39.75 32.219 1 91.62 333 VAL B N 1
ATOM 6734 C CA . VAL B 1 333 ? 4.664 39.719 32.781 1 91.62 333 VAL B CA 1
ATOM 6735 C C . VAL B 1 333 ? 5.289 41.125 32.75 1 91.62 333 VAL B C 1
ATOM 6737 O O . VAL B 1 333 ? 5.957 41.531 33.719 1 91.62 333 VAL B O 1
ATOM 6740 N N . GLN B 1 334 ? 5.043 41.781 31.656 1 94.19 334 GLN B N 1
ATOM 6741 C CA . GLN B 1 334 ? 5.555 43.156 31.5 1 94.19 334 GLN B CA 1
ATOM 6742 C C . GLN B 1 334 ? 5.043 44.062 32.625 1 94.19 334 GLN B C 1
ATOM 6744 O O . GLN B 1 334 ? 5.801 44.844 33.156 1 94.19 334 GLN B O 1
ATOM 6749 N N . LEU B 1 335 ? 3.777 43.969 32.938 1 93.44 335 LEU B N 1
ATOM 6750 C CA . LEU B 1 335 ? 3.199 44.75 34.031 1 93.44 335 LEU B CA 1
ATOM 6751 C C . LEU B 1 335 ? 3.887 44.406 35.375 1 93.44 335 LEU B C 1
ATOM 6753 O O . LEU B 1 335 ? 4.219 45.312 36.125 1 93.44 335 LEU B O 1
ATOM 6757 N N . LYS B 1 336 ? 4.145 43.188 35.594 1 91.94 336 LYS B N 1
ATOM 6758 C CA . LYS B 1 336 ? 4.785 42.75 36.844 1 91.94 336 LYS B CA 1
ATOM 6759 C C . LYS B 1 336 ? 6.227 43.281 36.906 1 91.94 336 LYS B C 1
ATOM 6761 O O . LYS B 1 336 ? 6.723 43.594 37.969 1 91.94 336 LYS B O 1
ATOM 6766 N N . MET B 1 337 ? 6.855 43.312 35.781 1 93.81 337 MET B N 1
ATOM 6767 C CA . MET B 1 337 ? 8.211 43.844 35.719 1 93.81 337 MET B CA 1
ATOM 6768 C C . MET B 1 337 ? 8.227 45.312 36.094 1 93.81 337 MET B C 1
ATOM 6770 O O . MET B 1 337 ? 9.109 45.781 36.844 1 93.81 337 MET B O 1
ATOM 6774 N N . VAL B 1 338 ? 7.281 46.062 35.594 1 95.44 338 VAL B N 1
ATOM 6775 C CA . VAL B 1 338 ? 7.18 47.469 35.875 1 95.44 338 VAL B CA 1
ATOM 6776 C C . VAL B 1 338 ? 6.848 47.688 37.375 1 95.44 338 VAL B C 1
ATOM 6778 O O . VAL B 1 338 ? 7.398 48.594 38 1 95.44 338 VAL B O 1
ATOM 6781 N N . GLU B 1 339 ? 5.969 46.844 37.875 1 94 339 GLU B N 1
ATOM 6782 C CA . GLU B 1 339 ? 5.605 46.938 39.281 1 94 339 GLU B CA 1
ATOM 6783 C C . GLU B 1 339 ? 6.812 46.6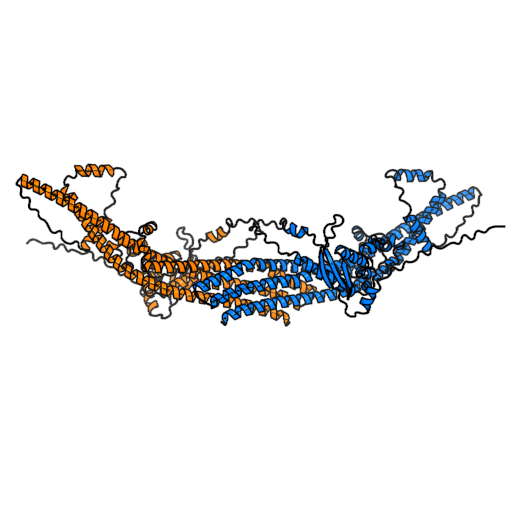88 40.188 1 94 339 GLU B C 1
ATOM 6785 O O . GLU B 1 339 ? 7.008 47.375 41.188 1 94 339 GLU B O 1
ATOM 6790 N N . LYS B 1 340 ? 7.562 45.75 39.844 1 92.81 340 LYS B N 1
ATOM 6791 C CA . LYS B 1 340 ? 8.758 45.406 40.625 1 92.81 340 LYS B CA 1
ATOM 6792 C C . LYS B 1 340 ? 9.773 46.562 40.562 1 92.81 340 LYS B C 1
ATOM 6794 O O . LYS B 1 340 ? 10.344 46.938 41.562 1 92.81 340 LYS B O 1
ATOM 6799 N N . SER B 1 341 ? 9.984 47.094 39.375 1 94.12 341 SER B N 1
ATOM 6800 C CA . SER B 1 341 ? 10.906 48.188 39.219 1 94.12 341 SER B CA 1
ATOM 6801 C C . SER B 1 341 ? 10.438 49.438 39.969 1 94.12 341 SER B C 1
ATOM 6803 O O . SER B 1 341 ? 11.258 50.188 40.469 1 94.12 341 SER B O 1
ATOM 6805 N N . LEU B 1 342 ? 9.086 49.625 39.969 1 95.5 342 LEU B N 1
ATOM 6806 C CA . LEU B 1 342 ? 8.516 50.75 40.719 1 95.5 342 LEU B CA 1
ATOM 6807 C C . LEU B 1 342 ? 8.742 50.562 42.219 1 95.5 342 LEU B C 1
ATOM 6809 O O . LEU B 1 342 ? 9.117 51.531 42.906 1 95.5 342 LEU B O 1
ATOM 6813 N N . GLN B 1 343 ? 8.594 49.375 42.688 1 94.38 343 GLN B N 1
ATOM 6814 C CA . GLN B 1 343 ? 8.82 49.094 44.094 1 94.38 343 GLN B CA 1
ATOM 6815 C C . GLN B 1 343 ? 10.281 49.281 44.469 1 94.38 343 GLN B C 1
ATOM 6817 O O . GLN B 1 343 ? 10.586 49.875 45.531 1 94.38 343 GLN B O 1
ATOM 6822 N N . ASP B 1 344 ? 11.148 48.844 43.656 1 94.56 344 ASP B N 1
ATOM 6823 C CA . ASP B 1 344 ? 12.578 48.969 43.906 1 94.56 344 ASP B CA 1
ATOM 6824 C C . ASP B 1 344 ? 12.992 50.438 43.906 1 94.56 344 ASP B C 1
ATOM 6826 O O . ASP B 1 344 ? 13.789 50.875 44.719 1 94.56 344 ASP B O 1
ATOM 6830 N N . SER B 1 345 ? 12.461 51.219 43 1 93.62 345 SER B N 1
ATOM 6831 C CA . SER B 1 345 ? 12.797 52.625 42.875 1 93.62 345 SER B CA 1
ATOM 6832 C C . SER B 1 345 ? 12.219 53.406 44.062 1 93.62 345 SER B C 1
ATOM 6834 O O . SER B 1 345 ? 12.844 54.375 44.531 1 93.62 345 SER B O 1
ATOM 6836 N N . ARG B 1 346 ? 11.016 53.094 44.438 1 93.81 346 ARG B N 1
ATOM 6837 C CA . ARG B 1 346 ? 10.414 53.719 45.625 1 93.81 346 ARG B CA 1
ATOM 6838 C C . ARG B 1 346 ? 11.234 53.469 46.875 1 93.81 346 ARG B C 1
ATOM 6840 O O . ARG B 1 346 ? 11.391 54.344 47.719 1 93.81 346 ARG B O 1
ATOM 6847 N N . ALA B 1 347 ? 11.711 52.25 46.938 1 93.56 347 ALA B N 1
ATOM 6848 C CA . ALA B 1 347 ? 12.555 51.875 48.062 1 93.56 347 ALA B CA 1
ATOM 6849 C C . ALA B 1 347 ? 13.859 52.656 48.062 1 93.56 347 ALA B C 1
ATOM 6851 O O . ALA B 1 347 ? 14.305 53.125 49.125 1 93.56 347 ALA B O 1
ATOM 6852 N N . LYS B 1 348 ? 14.406 52.812 46.938 1 92.5 348 LYS B N 1
ATOM 6853 C CA . LYS B 1 348 ? 15.641 53.594 46.812 1 92.5 348 LYS B CA 1
ATOM 6854 C C . LYS B 1 348 ? 15.398 55.062 47.156 1 92.5 348 LYS B C 1
ATOM 6856 O O . LYS B 1 348 ? 16.234 55.719 47.75 1 92.5 348 LYS B O 1
ATOM 6861 N N . TYR B 1 349 ? 14.273 55.531 46.656 1 91.19 349 TYR B N 1
ATOM 6862 C CA . TYR B 1 349 ? 13.922 56.906 46.938 1 91.19 349 TYR B CA 1
ATOM 6863 C C . TYR B 1 349 ? 13.758 57.156 48.438 1 91.19 349 TYR B C 1
ATOM 6865 O O . TYR B 1 349 ? 14.234 58.188 48.938 1 91.19 349 TYR B O 1
ATOM 6873 N N . LYS B 1 350 ? 13.156 56.312 49.031 1 89.81 350 LYS B N 1
ATOM 6874 C CA . LYS B 1 350 ? 12.969 56.438 50.469 1 89.81 350 LYS B CA 1
ATOM 6875 C C . LYS B 1 350 ? 14.305 56.375 51.219 1 89.81 350 LYS B C 1
ATOM 6877 O O . LYS B 1 350 ? 14.5 57.094 52.188 1 89.81 350 LYS B O 1
ATOM 6882 N N . GLU B 1 351 ? 15.172 55.594 50.75 1 89.56 351 GLU B N 1
ATOM 6883 C CA . GLU B 1 351 ? 16.5 55.5 51.344 1 89.56 351 GLU B CA 1
ATOM 6884 C C . GLU B 1 351 ? 17.266 56.812 51.156 1 89.56 351 GLU B C 1
ATOM 6886 O O . GLU B 1 351 ? 17.922 57.281 52.094 1 89.56 351 GLU B O 1
ATOM 6891 N N . HIS B 1 352 ? 17.203 57.375 50.031 1 87.31 352 HIS B N 1
ATOM 6892 C CA . HIS B 1 352 ? 17.891 58.625 49.75 1 87.31 352 HIS B CA 1
ATOM 6893 C C . HIS B 1 352 ? 17.266 59.781 50.531 1 87.31 352 HIS B C 1
ATOM 6895 O O . HIS B 1 352 ? 17.969 60.688 50.969 1 87.31 352 HIS B O 1
ATOM 6901 N N . GLN B 1 353 ? 16.016 59.75 50.625 1 84.75 353 GLN B N 1
ATOM 6902 C CA . GLN B 1 353 ? 15.328 60.781 51.438 1 84.75 353 GLN B CA 1
ATOM 6903 C C . GLN B 1 353 ? 15.75 60.719 52.875 1 84.75 353 GLN B C 1
ATOM 6905 O O . GLN B 1 353 ? 15.93 61.75 53.531 1 84.75 353 GLN B O 1
ATOM 6910 N N . LYS B 1 354 ? 15.922 59.531 53.312 1 85.12 354 LYS B N 1
ATOM 6911 C CA . LYS B 1 354 ? 16.375 59.375 54.688 1 85.12 354 LYS B CA 1
ATOM 6912 C C . LYS B 1 354 ? 17.797 59.875 54.875 1 85.12 354 LYS B C 1
ATOM 6914 O O . LYS B 1 354 ? 18.125 60.5 55.875 1 85.12 354 LYS B O 1
ATOM 6919 N N . GLN B 1 355 ? 18.531 59.656 53.906 1 81.94 355 GLN B N 1
ATOM 6920 C CA . GLN B 1 355 ? 19.922 60.125 53.969 1 81.94 355 GLN B CA 1
ATOM 6921 C C . GLN B 1 355 ? 19.984 61.656 53.906 1 81.94 355 GLN B C 1
ATOM 6923 O O . GLN B 1 355 ? 20.797 62.25 54.625 1 81.94 355 GLN B O 1
ATOM 6928 N N . GLU B 1 356 ? 19.188 62.156 53.125 1 82 356 GLU B N 1
ATOM 6929 C CA . GLU B 1 356 ? 19.156 63.625 53.031 1 82 356 GLU B CA 1
ATOM 6930 C C . GLU B 1 356 ? 18.656 64.25 54.312 1 82 356 GLU B C 1
ATOM 6932 O O . GLU B 1 356 ? 19.141 65.312 54.719 1 82 356 GLU B O 1
ATOM 6937 N N . GLU B 1 357 ? 17.703 63.656 54.844 1 80.56 357 GLU B N 1
ATOM 6938 C CA . GLU B 1 357 ? 17.203 64.188 56.125 1 80.56 357 GLU B CA 1
ATOM 6939 C C . GLU B 1 357 ? 18.266 64.125 57.219 1 80.56 357 GLU B C 1
ATOM 6941 O O . GLU B 1 357 ? 18.391 65 58.031 1 80.56 357 GLU B O 1
ATOM 6946 N N . GLU B 1 358 ? 19.016 63.125 57.156 1 79.31 358 GLU B N 1
ATOM 6947 C CA . GLU B 1 358 ? 20.094 62.969 58.125 1 79.31 358 GLU B CA 1
ATOM 6948 C C . GLU B 1 358 ? 21.188 64 57.906 1 79.31 358 GLU B C 1
ATOM 6950 O O . GLU B 1 358 ? 21.719 64.562 58.844 1 79.31 358 GLU B O 1
ATOM 6955 N N . ILE B 1 359 ? 21.469 64.25 56.688 1 76.12 359 ILE B N 1
ATOM 6956 C CA . ILE B 1 359 ? 22.516 65.188 56.375 1 76.12 359 ILE B CA 1
ATOM 6957 C C . ILE B 1 359 ? 22.047 66.625 56.719 1 76.12 359 ILE B C 1
ATOM 6959 O O . ILE B 1 359 ? 22.828 67.438 57.25 1 76.12 359 ILE B O 1
ATOM 6963 N N . SER B 1 360 ? 20.812 66.875 56.438 1 76.56 360 SER B N 1
ATOM 6964 C CA . SER B 1 360 ? 20.25 68.188 56.812 1 76.56 360 SER B CA 1
ATOM 6965 C C . SER B 1 360 ? 20.25 68.375 58.312 1 76.56 360 SER B C 1
ATOM 6967 O O . SER B 1 360 ? 20.5 69.5 58.781 1 76.56 360 SER B O 1
ATOM 6969 N N . ARG B 1 361 ? 20.016 67.312 59.031 1 76.5 361 ARG B N 1
ATOM 6970 C CA . ARG B 1 361 ? 20.062 67.438 60.469 1 76.5 361 ARG B CA 1
ATOM 6971 C C . ARG B 1 361 ? 21.469 67.688 60.969 1 76.5 361 ARG B C 1
ATOM 6973 O O . ARG B 1 361 ? 21.672 68.5 61.875 1 76.5 361 ARG B O 1
ATOM 6980 N N . ILE B 1 362 ? 22.359 67.125 60.344 1 74.31 362 ILE B N 1
ATOM 6981 C CA . ILE B 1 362 ? 23.766 67.312 60.75 1 74.31 362 ILE B CA 1
ATOM 6982 C C . ILE B 1 362 ? 24.219 68.688 60.375 1 74.31 362 ILE B C 1
ATOM 6984 O O . ILE B 1 362 ? 24.906 69.375 61.156 1 74.31 362 ILE B O 1
ATOM 6988 N N . ASP B 1 363 ? 23.766 69.188 59.281 1 69.25 363 ASP B N 1
ATOM 6989 C CA . ASP B 1 363 ? 24.125 70.5 58.844 1 69.25 363 ASP B CA 1
ATOM 6990 C C . ASP B 1 363 ? 23.484 71.562 59.719 1 69.25 363 ASP B C 1
ATOM 6992 O O . ASP B 1 363 ? 24.109 72.562 60.062 1 69.25 363 ASP B O 1
ATOM 6996 N N . ALA B 1 364 ? 22.266 71.375 60.094 1 72.31 364 ALA B N 1
ATOM 6997 C CA . ALA B 1 364 ? 21.578 72.25 61 1 72.31 364 ALA B CA 1
ATOM 6998 C C . ALA B 1 364 ? 22.281 72.312 62.375 1 72.31 364 ALA B C 1
ATOM 7000 O O . ALA B 1 364 ? 22.438 73.375 62.938 1 72.31 364 ALA B O 1
ATOM 7001 N N . LEU B 1 365 ? 22.734 71.188 62.812 1 69.25 365 LEU B N 1
ATOM 7002 C CA . LEU B 1 365 ? 23.469 71.188 64.062 1 69.25 365 LEU B CA 1
ATOM 7003 C C . LEU B 1 365 ? 24.812 71.875 63.938 1 69.25 365 LEU B C 1
ATOM 7005 O O . LEU B 1 365 ? 25.234 72.562 64.875 1 69.25 365 LEU B O 1
ATOM 7009 N N . ALA B 1 366 ? 25.312 71.75 62.781 1 67.25 366 ALA B N 1
ATOM 7010 C CA . ALA B 1 366 ? 26.609 72.375 62.531 1 67.25 366 ALA B CA 1
ATOM 7011 C C . ALA B 1 366 ? 26.438 73.875 62.375 1 67.25 366 ALA B C 1
ATOM 7013 O O . ALA B 1 366 ? 27.266 74.625 62.844 1 67.25 366 ALA B O 1
ATOM 7014 N N . SER B 1 367 ? 25.391 74.25 61.719 1 65.88 367 SER B N 1
ATOM 7015 C CA . SER B 1 367 ? 25.125 75.688 61.562 1 65.88 367 SER B CA 1
ATOM 7016 C C . SER B 1 367 ? 24.734 76.312 62.875 1 65.88 367 SER B C 1
ATOM 7018 O O . SER B 1 367 ? 25.078 77.5 63.156 1 65.88 367 SER B O 1
ATOM 7020 N N . ARG B 1 368 ? 23.828 75.688 63.625 1 67.88 368 ARG B N 1
ATOM 7021 C CA . ARG B 1 368 ? 23.531 76.188 64.938 1 67.88 368 ARG B CA 1
ATOM 7022 C C . ARG B 1 368 ? 24.797 76.375 65.75 1 67.88 368 ARG B C 1
ATOM 7024 O O . ARG B 1 368 ? 24.938 77.312 66.562 1 67.88 368 ARG B O 1
ATOM 7031 N N . ALA B 1 369 ? 25.703 75.5 65.5 1 64.94 369 ALA B N 1
ATOM 7032 C CA . ALA B 1 369 ? 26.953 75.625 66.188 1 64.94 369 ALA B CA 1
ATOM 7033 C C . ALA B 1 369 ? 27.797 76.75 65.688 1 64.94 369 ALA B C 1
ATOM 7035 O O . ALA B 1 369 ? 28.531 77.438 66.438 1 64.94 369 ALA B O 1
ATOM 7036 N N . THR B 1 370 ? 27.594 76.938 64.375 1 63.94 370 THR B N 1
ATOM 7037 C CA . THR B 1 370 ? 28.391 78 63.781 1 63.94 370 THR B CA 1
ATOM 7038 C C . THR B 1 370 ? 27.547 79.25 63.656 1 63.94 370 THR B C 1
ATOM 7040 O O . THR B 1 370 ? 28.094 80.312 63.344 1 63.94 370 THR B O 1
ATOM 7043 N N . GLY B 1 371 ? 26.375 79.438 64.25 1 61.41 371 GLY B N 1
ATOM 7044 C CA . GLY B 1 371 ? 25.516 80.625 64.312 1 61.41 371 GLY B CA 1
ATOM 7045 C C . GLY B 1 371 ? 24.844 80.938 62.969 1 61.41 371 GLY B C 1
ATOM 7046 O O . GLY B 1 371 ? 24.266 82 62.812 1 61.41 371 GLY B O 1
ATOM 7047 N N . SER B 1 372 ? 25.203 80.438 61.906 1 52 372 SER B N 1
ATOM 7048 C CA . SER B 1 372 ? 24.672 80.875 60.625 1 52 372 SER B CA 1
ATOM 7049 C C . SER B 1 372 ? 23.344 80.188 60.312 1 52 372 SER B C 1
ATOM 7051 O O . SER B 1 372 ? 23.203 79 60.469 1 52 372 SER B O 1
ATOM 7053 N N . GLU B 1 373 ? 22.172 80.812 60.469 1 47.5 373 GLU B N 1
ATOM 7054 C CA . GLU B 1 373 ? 20.797 80.438 60.188 1 47.5 373 GLU B CA 1
ATOM 7055 C C . GLU B 1 373 ? 20.578 80.062 58.75 1 47.5 373 GLU B C 1
ATOM 7057 O O . GLU B 1 373 ? 20.641 80.938 57.875 1 47.5 373 GLU B O 1
ATOM 7062 N N . GLN B 1 374 ? 21.188 79.188 58.156 1 45.22 374 GLN B N 1
ATOM 7063 C CA . GLN B 1 374 ? 20.859 78.938 56.75 1 45.22 374 GLN B CA 1
ATOM 7064 C C . GLN B 1 374 ? 19.406 78.5 56.594 1 45.22 374 GLN B C 1
ATOM 7066 O O . GLN B 1 374 ? 18.875 77.688 57.375 1 45.22 374 GLN B O 1
ATOM 7071 N N . SER B 1 375 ? 18.469 79.375 56 1 42.25 375 SER B N 1
ATOM 7072 C CA . SER B 1 375 ? 17.078 79.25 55.594 1 42.25 375 SER B CA 1
ATOM 7073 C C . SER B 1 375 ? 16.812 77.938 54.875 1 42.25 375 SER B C 1
ATOM 7075 O O . SER B 1 375 ? 17.516 77.625 53.906 1 42.25 375 SER B O 1
ATOM 7077 N N . ALA B 1 376 ? 16.312 77 55.406 1 45.72 376 ALA B N 1
ATOM 7078 C CA . ALA B 1 376 ? 15.82 75.75 54.875 1 45.72 376 ALA B CA 1
ATOM 7079 C C . ALA B 1 376 ? 14.781 75.938 53.781 1 45.72 376 ALA B C 1
ATOM 7081 O O . ALA B 1 376 ? 13.633 76.312 54.062 1 45.72 376 ALA B O 1
ATOM 7082 N N . ASN B 1 377 ? 15.016 76.625 52.656 1 37.5 377 ASN B N 1
ATOM 7083 C CA . ASN B 1 377 ? 14.016 76.688 51.594 1 37.5 377 ASN B CA 1
ATOM 7084 C C . ASN B 1 377 ? 13.477 75.312 51.219 1 37.5 377 ASN B C 1
ATOM 7086 O O . ASN B 1 377 ? 14.211 74.5 50.719 1 37.5 377 ASN B O 1
ATOM 7090 N N . SER B 1 378 ? 12.648 74.75 51.969 1 43.38 378 SER B N 1
ATOM 7091 C CA . SER B 1 378 ? 11.844 73.562 51.625 1 43.38 378 SER B CA 1
ATOM 7092 C C . SER B 1 378 ? 11.125 73.75 50.281 1 43.38 378 SER B C 1
ATOM 7094 O O . SER B 1 378 ? 10.055 74.375 50.25 1 43.38 378 SER B O 1
ATOM 7096 N N . SER B 1 379 ? 11.633 74.188 49.25 1 40.97 379 SER B N 1
ATOM 7097 C CA . SER B 1 379 ? 10.898 74.375 48 1 40.97 379 SER B CA 1
ATOM 7098 C C . SER B 1 379 ? 10.102 73.125 47.656 1 40.97 379 SER B C 1
ATOM 7100 O O . SER B 1 379 ? 10.641 72 47.625 1 40.97 379 SER B O 1
ATOM 7102 N N . ALA B 1 380 ? 8.93 73.062 47.938 1 48.22 380 ALA B N 1
ATOM 7103 C CA . ALA B 1 380 ? 7.922 72.125 47.438 1 48.22 380 ALA B CA 1
ATOM 7104 C C . ALA B 1 380 ? 8.164 71.75 46 1 48.22 380 ALA B C 1
ATOM 7106 O O . ALA B 1 380 ? 8.07 72.625 45.125 1 48.22 380 ALA B O 1
ATOM 7107 N N . GLU B 1 381 ? 8.859 70.812 45.719 1 56.06 381 GLU B N 1
ATOM 7108 C CA . GLU B 1 381 ? 9.188 70.438 44.375 1 56.06 381 GLU B CA 1
ATOM 7109 C C . GLU B 1 381 ? 7.93 70.188 43.531 1 56.06 381 GLU B C 1
ATOM 7111 O O . GLU B 1 381 ? 6.965 69.562 44 1 56.06 381 GLU B O 1
ATOM 7116 N N . ALA B 1 382 ? 7.605 71.062 42.531 1 60.88 382 ALA B N 1
ATOM 7117 C CA . ALA B 1 382 ? 6.469 71.062 41.625 1 60.88 382 ALA B CA 1
ATOM 7118 C C . ALA B 1 382 ? 6.215 69.688 41.031 1 60.88 382 ALA B C 1
ATOM 7120 O O . ALA B 1 382 ? 7.156 68.875 40.812 1 60.88 382 ALA B O 1
ATOM 7121 N N . PRO B 1 383 ? 4.934 69.312 40.969 1 68.62 383 PRO B N 1
ATOM 7122 C CA . PRO B 1 383 ? 4.539 68 40.438 1 68.62 383 PRO B CA 1
ATOM 7123 C C . PRO B 1 383 ? 4.996 67.812 39 1 68.62 383 PRO B C 1
ATOM 7125 O O . PRO B 1 383 ? 5.031 68.75 38.219 1 68.62 383 PRO B O 1
ATOM 7128 N N . LEU B 1 384 ? 5.598 66.688 38.719 1 73.06 384 LEU B N 1
ATOM 7129 C CA . LEU B 1 384 ? 6.086 66.312 37.375 1 73.06 384 LEU B CA 1
ATOM 7130 C C . LEU B 1 384 ? 4.922 66.062 36.438 1 73.06 384 LEU B C 1
ATOM 7132 O O . LEU B 1 384 ? 3.875 65.562 36.844 1 73.06 384 LEU B O 1
ATOM 7136 N N . THR B 1 385 ? 4.863 66.688 35.156 1 73.69 385 THR B N 1
ATOM 7137 C CA . THR B 1 385 ? 3.84 66.5 34.125 1 73.69 385 THR B CA 1
ATOM 7138 C C . THR B 1 385 ? 4.32 65.5 33.062 1 73.69 385 THR B C 1
ATOM 7140 O O . THR B 1 385 ? 5.52 65.25 32.969 1 73.69 385 THR B O 1
ATOM 7143 N N . ASP B 1 386 ? 3.451 65 32.312 1 73.56 386 ASP B N 1
ATOM 7144 C CA . ASP B 1 386 ? 3.752 64.062 31.234 1 73.56 386 ASP B CA 1
ATOM 7145 C C . ASP B 1 386 ? 4.652 64.688 30.188 1 73.56 386 ASP B C 1
ATOM 7147 O O . ASP B 1 386 ? 5.527 64 29.625 1 73.56 386 ASP B O 1
ATOM 7151 N N . ALA B 1 387 ? 4.344 65.875 29.922 1 72.94 387 ALA B N 1
ATOM 7152 C CA . ALA B 1 387 ? 5.137 66.625 28.938 1 72.94 387 ALA B CA 1
ATOM 7153 C C . ALA B 1 387 ? 6.598 66.688 29.375 1 72.94 387 ALA B C 1
ATOM 7155 O O . ALA B 1 387 ? 7.508 66.562 28.547 1 72.94 387 ALA B O 1
ATOM 7156 N N . GLU B 1 388 ? 6.703 66.938 30.656 1 73.25 388 GLU B N 1
ATOM 7157 C CA . GLU B 1 388 ? 8.055 67.062 31.203 1 73.25 388 GLU B CA 1
ATOM 7158 C C . GLU B 1 388 ? 8.766 65.688 31.141 1 73.25 388 GLU B C 1
ATOM 7160 O O . GLU B 1 388 ? 9.953 65.625 30.828 1 73.25 388 GLU B O 1
ATOM 7165 N N . LEU B 1 389 ? 8.023 64.75 31.438 1 78.31 389 LEU B N 1
ATOM 7166 C CA . LEU B 1 389 ? 8.562 63.406 31.391 1 78.31 389 LEU B CA 1
ATOM 7167 C C . LEU B 1 389 ? 9 63.031 29.984 1 78.31 389 LEU B C 1
ATOM 7169 O O . LEU B 1 389 ? 10.094 62.5 29.781 1 78.31 389 LEU B O 1
ATOM 7173 N N . GLN B 1 390 ? 8.18 63.312 29 1 76.5 390 GLN B N 1
ATOM 7174 C CA . GLN B 1 390 ? 8.477 63 27.609 1 76.5 390 GLN B CA 1
ATOM 7175 C C . GLN B 1 390 ? 9.75 63.688 27.141 1 76.5 390 GLN B C 1
ATOM 7177 O O . GLN B 1 390 ? 10.586 63.094 26.453 1 76.5 390 GLN B O 1
ATOM 7182 N N . SER B 1 391 ? 9.844 64.875 27.516 1 72.06 391 SER B N 1
ATOM 7183 C CA . SER B 1 391 ? 11.016 65.688 27.141 1 72.06 391 SER B CA 1
ATOM 7184 C C . SER B 1 391 ? 12.273 65.125 27.797 1 72.06 391 SER B C 1
ATOM 7186 O O . SER B 1 391 ? 13.328 65.062 27.156 1 72.06 391 SER B O 1
ATOM 7188 N N . ALA B 1 392 ? 12.07 64.75 29.016 1 71.62 392 ALA B N 1
ATOM 7189 C CA . ALA B 1 392 ? 13.219 64.25 29.766 1 71.62 392 ALA B CA 1
ATOM 7190 C C . ALA B 1 392 ? 13.672 62.906 29.188 1 71.62 392 ALA B C 1
ATOM 7192 O O . ALA B 1 392 ? 14.875 62.656 29.047 1 71.62 392 ALA B O 1
ATOM 7193 N N . LEU B 1 393 ? 12.75 62.156 28.859 1 73.38 393 LEU B N 1
ATOM 7194 C CA . LEU B 1 393 ? 13.055 60.812 28.344 1 73.38 393 LEU B CA 1
ATOM 7195 C C . LEU B 1 393 ? 13.633 60.906 26.938 1 73.38 393 LEU B C 1
ATOM 7197 O O . LEU B 1 393 ? 14.508 60.125 26.578 1 73.38 393 LEU B O 1
ATOM 7201 N N . TYR B 1 394 ? 13.094 61.844 26.156 1 70.25 394 TYR B N 1
ATOM 7202 C CA . TYR B 1 394 ? 13.594 62.062 24.812 1 70.25 394 TYR B CA 1
ATOM 7203 C C . TYR B 1 394 ? 15.062 62.469 24.828 1 70.25 394 TYR B C 1
ATOM 7205 O O . TYR B 1 394 ? 15.867 62 24.031 1 70.25 394 TYR B O 1
ATOM 7213 N N . VAL B 1 395 ? 15.406 63.281 25.766 1 64.12 395 VAL B N 1
ATOM 7214 C CA . VAL B 1 395 ? 16.766 63.812 25.906 1 64.12 395 VAL B CA 1
ATOM 7215 C C . VAL B 1 395 ? 17.703 62.688 26.344 1 64.12 395 VAL B C 1
ATOM 7217 O O . VAL B 1 395 ? 18.828 62.562 25.844 1 64.12 395 VAL B O 1
ATOM 7220 N N . ASN B 1 396 ? 17.203 61.875 27.156 1 62.62 396 ASN B N 1
ATOM 7221 C CA . ASN B 1 396 ? 18.016 60.781 27.688 1 62.62 396 ASN B CA 1
ATOM 7222 C C . ASN B 1 396 ? 18.266 59.688 26.625 1 62.62 396 ASN B C 1
ATOM 7224 O O . ASN B 1 396 ? 19.297 59 26.641 1 62.62 396 ASN B O 1
ATOM 7228 N N . ALA B 1 397 ? 17.297 59.594 25.719 1 60.5 397 ALA B N 1
ATOM 7229 C CA . ALA B 1 397 ? 17.422 58.562 24.656 1 60.5 397 ALA B CA 1
ATOM 7230 C C . ALA B 1 397 ? 18.469 59 23.625 1 60.5 397 ALA B C 1
ATOM 7232 O O . ALA B 1 397 ? 19.062 58.156 22.969 1 60.5 397 ALA B O 1
ATOM 7233 N N . ARG B 1 398 ? 18.734 60.281 23.375 1 57.31 398 ARG B N 1
ATOM 7234 C CA . ARG B 1 398 ? 19.672 60.781 22.391 1 57.31 398 ARG B CA 1
ATOM 7235 C C . ARG B 1 398 ? 21.031 61.062 23.031 1 57.31 398 ARG B C 1
ATOM 7237 O O . ARG B 1 398 ? 21.953 61.562 22.375 1 57.31 398 ARG B O 1
ATOM 7244 N N . LYS B 1 399 ? 21.094 60.906 24.266 1 52.38 399 LYS B N 1
ATOM 7245 C CA . LYS B 1 399 ? 22.438 61.125 24.797 1 52.38 399 LYS B CA 1
ATOM 7246 C C . LYS B 1 399 ? 23.406 60.125 24.203 1 52.38 399 LYS B C 1
ATOM 7248 O O . LYS B 1 399 ? 23.156 58.906 24.219 1 52.38 399 LYS B O 1
ATOM 7253 N N . PRO B 1 400 ? 24.203 60.469 23.25 1 42.16 400 PRO B N 1
ATOM 7254 C CA . PRO B 1 400 ? 25.234 59.594 22.688 1 42.16 400 PRO B CA 1
ATOM 7255 C C . PRO B 1 400 ? 25.938 58.719 23.734 1 42.16 400 PRO B C 1
ATOM 7257 O O . PRO B 1 400 ? 26.125 59.188 24.875 1 42.16 400 PRO B O 1
ATOM 7260 N N . PHE B 1 401 ? 25.766 57.406 23.594 1 36.88 401 PHE B N 1
ATOM 7261 C CA . PHE B 1 401 ? 26.578 56.5 24.375 1 36.88 401 PHE B CA 1
ATOM 7262 C C . PHE B 1 401 ? 28.031 56.969 24.422 1 36.88 401 PHE B C 1
ATOM 7264 O O . PHE B 1 401 ? 28.734 56.875 23.406 1 36.88 401 PHE B O 1
ATOM 7271 N N . TYR B 1 402 ? 28.391 57.875 24.922 1 33.12 402 TYR B N 1
ATOM 7272 C CA . TYR B 1 402 ? 29.828 57.906 25.141 1 33.12 402 TYR B CA 1
ATOM 7273 C C . TYR B 1 402 ? 30.312 56.562 25.688 1 33.12 402 TYR B C 1
ATOM 7275 O O . TYR B 1 402 ? 29.641 55.938 26.531 1 33.12 402 TYR B O 1
ATOM 7283 N N . GLY B 1 403 ? 31.078 55.812 24.953 1 33.06 403 GLY B N 1
ATOM 7284 C CA . GLY B 1 403 ? 31.734 54.531 25.219 1 33.06 403 GLY B CA 1
ATOM 7285 C C . GLY B 1 403 ? 32.125 54.344 26.672 1 33.06 403 GLY B C 1
ATOM 7286 O O . GLY B 1 403 ? 32.844 55.156 27.25 1 33.06 403 GLY B O 1
ATOM 7287 N N . LYS B 1 404 ? 31.234 53.938 27.469 1 36.91 404 LYS B N 1
ATOM 7288 C CA . LYS B 1 404 ? 31.75 53.406 28.734 1 36.91 404 LYS B CA 1
ATOM 7289 C C . LYS B 1 404 ? 33 52.562 28.5 1 36.91 404 LYS B C 1
ATOM 7291 O O . LYS B 1 404 ? 32.906 51.531 27.797 1 36.91 404 LYS B O 1
ATOM 7296 N N . ILE B 1 405 ? 34.156 53.125 28.391 1 31.97 405 ILE B N 1
ATOM 7297 C CA . ILE B 1 405 ? 35.406 52.344 28.406 1 31.97 405 ILE B CA 1
ATOM 7298 C C . ILE B 1 405 ? 35.281 51.25 29.453 1 31.97 405 ILE B C 1
ATOM 7300 O O . ILE B 1 405 ? 35.031 51.5 30.625 1 31.97 405 ILE B O 1
ATOM 7304 N N . PRO B 1 406 ? 35.344 49.969 29.219 1 32.56 406 PRO B N 1
ATOM 7305 C CA . PRO B 1 406 ? 35.594 48.719 29.969 1 32.56 406 PRO B CA 1
ATOM 7306 C C . PRO B 1 406 ? 36.875 48.781 30.797 1 32.56 406 PRO B C 1
ATOM 7308 O O . PRO B 1 406 ? 37.938 49.094 30.266 1 32.56 406 PRO B O 1
ATOM 7311 N N . GLY B 1 407 ? 36.875 49 32.156 1 34.69 407 GLY B N 1
ATOM 7312 C CA . GLY B 1 407 ? 37.844 49 33.25 1 34.69 407 GLY B CA 1
ATOM 7313 C C . GLY B 1 407 ? 37.594 50.094 34.281 1 34.69 407 GLY B C 1
ATOM 7314 O O . GLY B 1 407 ? 38.156 50.062 35.375 1 34.69 407 GLY B O 1
ATOM 7315 N N . ILE B 1 408 ? 37.281 51.281 33.812 1 33.81 408 ILE B N 1
ATOM 7316 C CA . ILE B 1 408 ? 37.344 52.375 34.781 1 33.81 408 ILE B CA 1
ATOM 7317 C C . ILE B 1 408 ? 36.062 52.438 35.594 1 33.81 408 ILE B C 1
ATOM 7319 O O . ILE B 1 408 ? 35.719 53.469 36.188 1 33.81 408 ILE B O 1
ATOM 7323 N N . LYS B 1 409 ? 35.219 51.531 35.469 1 38.19 409 LYS B N 1
ATOM 7324 C CA . LYS B 1 409 ? 34 51.688 36.25 1 38.19 409 LYS B CA 1
ATOM 7325 C C . LYS B 1 409 ? 34.281 51.656 37.75 1 38.19 409 LYS B C 1
ATOM 7327 O O . LYS B 1 409 ? 33.594 52.312 38.562 1 38.19 409 LYS B O 1
ATOM 7332 N N . LYS B 1 410 ? 35.188 50.75 38.156 1 37.88 410 LYS B N 1
ATOM 7333 C CA . LYS B 1 410 ? 35.469 50.656 39.594 1 37.88 410 LYS B CA 1
ATOM 7334 C C . LYS B 1 410 ? 36.062 51.938 40.156 1 37.88 410 LYS B C 1
ATOM 7336 O O . LYS B 1 410 ? 35.844 52.281 41.312 1 37.88 410 LYS B O 1
ATOM 7341 N N . ILE B 1 411 ? 37.031 52.5 39.406 1 34.91 411 ILE B N 1
ATOM 7342 C CA . ILE B 1 411 ? 37.75 53.656 39.969 1 34.91 411 ILE B CA 1
ATOM 7343 C C . ILE B 1 411 ? 36.844 54.875 39.938 1 34.91 411 ILE B C 1
ATOM 7345 O O . ILE B 1 411 ? 37.031 55.781 40.75 1 34.91 411 ILE B O 1
ATOM 7349 N N . ASN B 1 412 ? 35.969 55.031 39.031 1 33.66 412 ASN B N 1
ATOM 7350 C CA . ASN B 1 412 ? 35.188 56.25 38.969 1 33.66 412 ASN B CA 1
ATOM 7351 C C . ASN B 1 412 ? 34.188 56.344 40.125 1 33.66 412 ASN B C 1
ATOM 7353 O O . ASN B 1 412 ? 33.844 57.438 40.562 1 33.66 412 ASN B O 1
ATOM 7357 N N . ASN B 1 413 ? 33.688 55.281 40.656 1 37.91 413 ASN B N 1
ATOM 7358 C CA . ASN B 1 413 ? 32.906 55.406 41.875 1 37.91 413 ASN B CA 1
ATOM 7359 C C . ASN B 1 413 ? 33.75 55.875 43.062 1 37.91 413 ASN B C 1
ATOM 7361 O O . ASN B 1 413 ? 33.25 56.625 43.906 1 37.91 413 ASN B O 1
ATOM 7365 N N . VAL B 1 414 ? 34.938 55.438 43.25 1 35.75 414 VAL B N 1
ATOM 7366 C CA . VAL B 1 414 ? 35.781 55.906 44.344 1 35.75 414 VAL B CA 1
ATOM 7367 C C . VAL B 1 414 ? 36.281 57.312 44.094 1 35.75 414 VAL B C 1
ATOM 7369 O O . VAL B 1 414 ? 36.344 58.125 45 1 35.75 414 VAL B O 1
ATOM 7372 N N . ILE B 1 415 ? 36.75 57.688 42.938 1 37 415 ILE B N 1
ATOM 7373 C CA . ILE B 1 415 ? 37.312 59.031 42.656 1 37 415 ILE B CA 1
ATOM 7374 C C . ILE B 1 415 ? 36.188 60.031 42.562 1 37 415 ILE B C 1
ATOM 7376 O O . ILE B 1 415 ? 36.344 61.219 42.906 1 37 415 ILE B O 1
ATOM 7380 N N . LEU B 1 416 ? 34.969 59.719 42 1 37.75 416 LEU B N 1
ATOM 7381 C CA . LEU B 1 416 ? 33.875 60.656 42 1 37.75 416 LEU B CA 1
ATOM 7382 C C . LEU B 1 416 ? 33.344 60.906 43.438 1 37.75 416 LEU B C 1
ATOM 7384 O O . LEU B 1 416 ? 32.594 61.844 43.656 1 37.75 416 LEU B O 1
ATOM 7388 N N . LYS B 1 417 ? 33.438 60.062 44.344 1 40.91 417 LYS B N 1
ATOM 7389 C CA . LYS B 1 417 ? 33.156 60.375 45.75 1 40.91 417 LYS B CA 1
ATOM 7390 C C . LYS B 1 417 ? 33.969 61.562 46.219 1 40.91 417 LYS B C 1
ATOM 7392 O O . LYS B 1 417 ? 33.5 62.406 47 1 40.91 417 LYS B O 1
ATOM 7397 N N . TYR B 1 418 ? 35.281 61.531 46.062 1 39.94 418 TYR B N 1
ATOM 7398 C CA . TYR B 1 418 ? 36.156 62.562 46.656 1 39.94 418 TYR B CA 1
ATOM 7399 C C . TYR B 1 418 ? 36.125 63.844 45.812 1 39.94 418 TYR B C 1
ATOM 7401 O O . TYR B 1 418 ? 36.469 64.938 46.312 1 39.94 418 TYR B O 1
ATOM 7409 N N . THR B 1 419 ? 36.156 63.812 44.469 1 41.72 419 THR B N 1
ATOM 7410 C CA . THR B 1 419 ? 36.406 65.062 43.719 1 41.72 419 THR B CA 1
ATOM 7411 C C . THR B 1 419 ? 35.094 65.562 43.125 1 41.72 419 THR B C 1
ATOM 7413 O O . THR B 1 419 ? 35.094 66.188 42.062 1 41.72 419 THR B O 1
ATOM 7416 N N . ASP B 1 420 ? 33.938 65.062 43.5 1 49.38 420 ASP B N 1
ATOM 7417 C CA . ASP B 1 420 ? 32.781 65.812 43.062 1 49.38 420 ASP B CA 1
ATOM 7418 C C . ASP B 1 420 ? 32.844 67.25 43.5 1 49.38 420 ASP B C 1
ATOM 7420 O O . ASP B 1 420 ? 32.938 67.5 44.688 1 49.38 420 ASP B O 1
ATOM 7424 N N . PRO B 1 421 ? 33.344 68.125 42.781 1 56.16 421 PRO B N 1
ATOM 7425 C CA . PRO B 1 421 ? 33.531 69.5 43.25 1 56.16 421 PRO B CA 1
ATOM 7426 C C . PRO B 1 421 ? 32.312 70.062 43.969 1 56.16 421 PRO B C 1
ATOM 7428 O O . PRO B 1 421 ? 32.438 70.875 44.875 1 56.16 421 PRO B O 1
ATOM 7431 N N . ASN B 1 422 ? 30.969 69.625 43.5 1 63.53 422 ASN B N 1
ATOM 7432 C CA . ASN B 1 422 ? 29.797 70.062 44.25 1 63.53 422 ASN B CA 1
ATOM 7433 C C . ASN B 1 422 ? 28.891 68.938 44.656 1 63.53 422 ASN B C 1
ATOM 7435 O O . ASN B 1 422 ? 27.891 68.625 44 1 63.53 422 ASN B O 1
ATOM 7439 N N . PRO B 1 423 ? 29.266 68.125 45.656 1 71.25 423 PRO B N 1
ATOM 7440 C CA . PRO B 1 423 ? 28.547 66.938 46.125 1 71.25 423 PRO B CA 1
ATOM 7441 C C . PRO B 1 423 ? 27.062 67.188 46.375 1 71.25 423 PRO B C 1
ATOM 7443 O O . PRO B 1 423 ? 26.234 66.312 46.156 1 71.25 423 PRO B O 1
ATOM 7446 N N . ASP B 1 424 ? 26.781 68.375 46.719 1 69.12 424 ASP B N 1
ATOM 7447 C CA . ASP B 1 424 ? 25.391 68.75 47.031 1 69.12 424 ASP B CA 1
ATOM 7448 C C . ASP B 1 424 ? 24.547 68.75 45.75 1 69.12 424 ASP B C 1
ATOM 7450 O O . ASP B 1 424 ? 23.422 68.25 45.75 1 69.12 424 ASP B O 1
ATOM 7454 N N . GLN B 1 425 ? 25.062 69.188 44.719 1 75.44 425 GLN B N 1
ATOM 7455 C CA . GLN B 1 425 ? 24.344 69.25 43.469 1 75.44 425 GLN B CA 1
ATOM 7456 C C . GLN B 1 425 ? 24.125 67.875 42.875 1 75.44 425 GLN B C 1
ATOM 7458 O O . GLN B 1 425 ? 23.062 67.562 42.312 1 75.44 425 GLN B O 1
ATOM 7463 N N . THR B 1 426 ? 25.047 67.062 43.094 1 77.88 426 THR B N 1
ATOM 7464 C CA . THR B 1 426 ? 24.953 65.688 42.594 1 77.88 426 THR B CA 1
ATOM 7465 C C . THR B 1 426 ? 23.875 64.875 43.312 1 77.88 426 THR B C 1
ATOM 7467 O O . THR B 1 426 ? 23.125 64.125 42.719 1 77.88 426 THR B O 1
ATOM 7470 N N . ARG B 1 427 ? 23.875 65.125 44.562 1 77.75 427 ARG B N 1
ATOM 7471 C CA . ARG B 1 427 ? 22.844 64.438 45.344 1 77.75 427 ARG B CA 1
ATOM 7472 C C . ARG B 1 427 ? 21.453 64.938 44.969 1 77.75 427 ARG B C 1
ATOM 7474 O O . ARG B 1 427 ? 20.531 64.125 44.812 1 77.75 427 ARG B O 1
ATOM 7481 N N . LYS B 1 428 ? 21.344 66.188 44.688 1 77.44 428 LYS B N 1
ATOM 7482 C CA . LYS B 1 428 ? 20.047 66.75 44.312 1 77.44 428 LYS B CA 1
ATOM 7483 C C . LYS B 1 428 ? 19.625 66.188 42.938 1 77.44 428 LYS B C 1
ATOM 7485 O O . LYS B 1 428 ? 18.453 65.938 42.688 1 77.44 428 LYS B O 1
ATOM 7490 N N . ASN B 1 429 ? 20.578 66.062 42.156 1 79.94 429 ASN B N 1
ATOM 7491 C CA . ASN B 1 429 ? 20.281 65.5 40.812 1 79.94 429 ASN B CA 1
ATOM 7492 C C . ASN B 1 429 ? 19.844 64.062 40.875 1 79.94 429 ASN B C 1
ATOM 7494 O O . ASN B 1 429 ? 18.969 63.656 40.094 1 79.94 429 ASN B O 1
ATOM 7498 N N . ARG B 1 430 ? 20.438 63.344 41.719 1 82.12 430 ARG B N 1
ATOM 7499 C CA . ARG B 1 430 ? 20.078 61.938 41.875 1 82.12 430 ARG B CA 1
ATOM 7500 C C . ARG B 1 430 ? 18.641 61.812 42.375 1 82.12 430 ARG B C 1
ATOM 7502 O O . ARG B 1 430 ? 17.891 60.938 41.938 1 82.12 430 ARG B O 1
ATOM 7509 N N . ILE B 1 431 ? 18.281 62.625 43.25 1 83.38 431 ILE B N 1
ATOM 7510 C CA . ILE B 1 431 ? 16.922 62.562 43.812 1 83.38 431 ILE B CA 1
ATOM 7511 C C . ILE B 1 431 ? 15.914 62.969 42.75 1 83.38 431 ILE B C 1
ATOM 7513 O O . ILE B 1 431 ? 14.828 62.406 42.656 1 83.38 431 ILE B O 1
ATOM 7517 N N . TYR B 1 432 ? 16.328 63.938 42 1 82.31 432 TYR B N 1
ATOM 7518 C CA . TYR B 1 432 ? 15.445 64.375 40.906 1 82.31 432 TYR B CA 1
ATOM 7519 C C . TYR B 1 432 ? 15.242 63.281 39.875 1 82.31 432 TYR B C 1
ATOM 7521 O O . TYR B 1 432 ? 14.117 63.031 39.438 1 82.31 432 TYR B O 1
ATOM 7529 N N . ASP B 1 433 ? 16.281 62.656 39.531 1 84.38 433 ASP B N 1
ATOM 7530 C CA . ASP B 1 433 ? 16.234 61.562 38.562 1 84.38 433 ASP B CA 1
ATOM 7531 C C . ASP B 1 433 ? 15.367 60.406 39.062 1 84.38 433 ASP B C 1
ATOM 7533 O O . ASP B 1 433 ? 14.633 59.781 38.312 1 84.38 433 ASP B O 1
ATOM 7537 N N . LEU B 1 434 ? 15.531 60.094 40.281 1 88.88 434 LEU B N 1
ATOM 7538 C CA . LEU B 1 434 ? 14.742 59.031 40.875 1 88.88 434 LEU B CA 1
ATOM 7539 C C . LEU B 1 434 ? 13.258 59.406 40.906 1 88.88 434 LEU B C 1
ATOM 7541 O O . LEU B 1 434 ? 12.398 58.531 40.719 1 88.88 434 LEU B O 1
ATOM 7545 N N . ARG B 1 435 ? 12.977 60.656 41.125 1 87.25 435 ARG B N 1
ATOM 7546 C CA . ARG B 1 435 ? 11.586 61.094 41.125 1 87.25 435 ARG B CA 1
ATOM 7547 C C . ARG B 1 435 ? 10.992 60.969 39.719 1 87.25 435 ARG B C 1
ATOM 7549 O O . ARG B 1 435 ? 9.828 60.594 39.562 1 87.25 435 ARG B O 1
ATOM 7556 N N . LEU B 1 436 ? 11.766 61.312 38.781 1 87.88 436 LEU B N 1
ATOM 7557 C CA . LEU B 1 436 ? 11.328 61.188 37.375 1 87.88 436 LEU B CA 1
ATOM 7558 C C . LEU B 1 436 ? 11.07 59.75 37 1 87.88 436 LEU B C 1
ATOM 7560 O O . LEU B 1 436 ? 10.094 59.438 36.312 1 87.88 436 LEU B O 1
ATOM 7564 N N . LYS B 1 437 ? 11.953 58.938 37.469 1 90.88 437 LYS B N 1
ATOM 7565 C CA . LYS B 1 437 ? 11.805 57.5 37.188 1 90.88 437 LYS B CA 1
ATOM 7566 C C . LYS B 1 437 ? 10.555 56.938 37.844 1 90.88 437 LYS B C 1
ATOM 7568 O O . LYS B 1 437 ? 9.844 56.125 37.25 1 90.88 437 LYS B O 1
ATOM 7573 N N . ILE B 1 438 ? 10.297 57.312 39 1 92.5 438 ILE B N 1
ATOM 7574 C CA . ILE B 1 438 ? 9.125 56.812 39.719 1 92.5 438 ILE B CA 1
ATOM 7575 C C . ILE B 1 438 ? 7.855 57.312 39.031 1 92.5 438 ILE B C 1
ATOM 7577 O O . ILE B 1 438 ? 6.895 56.531 38.875 1 92.5 438 ILE B O 1
ATOM 7581 N N . TYR B 1 439 ? 7.859 58.5 38.562 1 90.88 439 TYR B N 1
ATOM 7582 C CA . TYR B 1 439 ? 6.707 59.031 37.844 1 90.88 439 TYR B CA 1
ATOM 7583 C C . TYR B 1 439 ? 6.48 58.281 36.562 1 90.88 439 TYR B C 1
ATOM 7585 O O . TYR B 1 439 ? 5.344 57.969 36.188 1 90.88 439 TYR B O 1
ATOM 7593 N N . GLN B 1 440 ? 7.547 58.062 35.875 1 92.12 440 GLN B N 1
ATOM 7594 C CA . GLN B 1 440 ? 7.473 57.312 34.656 1 92.12 440 GLN B CA 1
ATOM 7595 C C . GLN B 1 440 ? 6.875 55.906 34.906 1 92.12 440 GLN B C 1
ATOM 7597 O O . GLN B 1 440 ? 5.969 55.5 34.188 1 92.12 440 GLN B O 1
ATOM 7602 N N . LEU B 1 441 ? 7.43 55.219 35.875 1 94.56 441 LEU B N 1
ATOM 7603 C CA . LEU B 1 441 ? 7 53.875 36.188 1 94.56 441 LEU B CA 1
ATOM 7604 C C . LEU B 1 441 ? 5.551 53.844 36.656 1 94.56 441 LEU B C 1
ATOM 7606 O O . LEU B 1 441 ? 4.809 52.906 36.344 1 94.56 441 LEU B O 1
ATOM 7610 N N . GLU B 1 442 ? 5.141 54.875 37.406 1 94.69 442 GLU B N 1
ATOM 7611 C CA . GLU B 1 442 ? 3.754 54.938 37.844 1 94.69 442 GLU B CA 1
ATOM 7612 C C . GLU B 1 442 ? 2.805 55.125 36.656 1 94.69 442 GLU B C 1
ATOM 7614 O O . GLU B 1 442 ? 1.745 54.5 36.625 1 94.69 442 GLU B O 1
ATOM 7619 N N . ARG B 1 443 ? 3.213 55.969 35.781 1 93.31 443 ARG B N 1
ATOM 7620 C CA . ARG B 1 443 ? 2.4 56.188 34.594 1 93.31 443 ARG B CA 1
ATOM 7621 C C . ARG B 1 443 ? 2.336 54.906 33.719 1 93.31 443 ARG B C 1
ATOM 7623 O O . ARG B 1 443 ? 1.282 54.594 33.188 1 93.31 443 ARG B O 1
ATOM 7630 N N . GLN B 1 444 ? 3.465 54.312 33.594 1 94.69 444 GLN B N 1
ATOM 7631 C CA . GLN B 1 444 ? 3.516 53.062 32.844 1 94.69 444 GLN B CA 1
ATOM 7632 C C . GLN B 1 444 ? 2.646 52 33.5 1 94.69 444 GLN B C 1
ATOM 7634 O O . GLN B 1 444 ? 1.958 51.25 32.812 1 94.69 444 GLN B O 1
ATOM 7639 N N . GLN B 1 445 ? 2.68 51.875 34.75 1 95.44 445 GLN B N 1
ATOM 7640 C CA . GLN B 1 445 ? 1.853 50.906 35.469 1 95.44 445 GLN B CA 1
ATOM 7641 C C . GLN B 1 445 ? 0.368 51.156 35.219 1 95.44 445 GLN B C 1
ATOM 7643 O O . GLN B 1 445 ? -0.401 50.25 35 1 95.44 445 GLN B O 1
ATOM 7648 N N . GLU B 1 446 ? 0.011 52.406 35.312 1 94.88 446 GLU B N 1
ATOM 7649 C CA . GLU B 1 446 ? -1.388 52.781 35.125 1 94.88 446 GLU B CA 1
ATOM 7650 C C . GLU B 1 446 ? -1.862 52.438 33.719 1 94.88 446 GLU B C 1
ATOM 7652 O O . GLU B 1 446 ? -2.939 51.844 33.531 1 94.88 446 GLU B O 1
ATOM 7657 N N . ILE B 1 447 ? -1.107 52.75 32.719 1 94.5 447 ILE B N 1
ATOM 7658 C CA . ILE B 1 447 ? -1.459 52.5 31.344 1 94.5 447 ILE B CA 1
ATOM 7659 C C . ILE B 1 447 ? -1.535 51 31.094 1 94.5 447 ILE B C 1
ATOM 7661 O O . ILE B 1 447 ? -2.494 50.5 30.484 1 94.5 447 ILE B O 1
ATOM 7665 N N . LEU B 1 448 ? -0.561 50.281 31.609 1 95.44 448 LEU B N 1
ATOM 7666 C CA . LEU B 1 448 ? -0.494 48.844 31.375 1 95.44 448 LEU B CA 1
ATOM 7667 C C . LEU B 1 448 ? -1.656 48.125 32.062 1 95.44 448 LEU B C 1
ATOM 7669 O O . LEU B 1 448 ? -2.209 47.156 31.516 1 95.44 448 LEU B O 1
ATOM 7673 N N . GLU B 1 449 ? -2.012 48.531 33.25 1 94.94 449 GLU B N 1
ATOM 7674 C CA . GLU B 1 449 ? -3.123 47.906 33.969 1 94.94 449 GLU B CA 1
ATOM 7675 C C . GLU B 1 449 ? -4.438 48.094 33.219 1 94.94 449 GLU B C 1
ATOM 7677 O O . GLU B 1 449 ? -5.234 47.156 33.125 1 94.94 449 GLU B O 1
ATOM 7682 N N . GLU B 1 450 ? -4.594 49.281 32.75 1 94.38 450 GLU B N 1
ATOM 7683 C CA . GLU B 1 450 ? -5.809 49.562 32 1 94.38 450 GLU B CA 1
ATOM 7684 C C . GLU B 1 450 ? -5.836 48.781 30.688 1 94.38 450 GLU B C 1
ATOM 7686 O O . GLU B 1 450 ? -6.867 48.219 30.328 1 94.38 450 GLU B O 1
ATOM 7691 N N . GLU B 1 451 ? -4.758 48.75 30.047 1 95.06 451 GLU B N 1
ATOM 7692 C CA . GLU B 1 451 ? -4.668 48.094 28.766 1 95.06 451 GLU B CA 1
ATOM 7693 C C . GLU B 1 451 ? -4.785 46.562 28.922 1 95.06 451 GLU B C 1
ATOM 7695 O O . GLU B 1 451 ? -5.367 45.906 28.078 1 95.06 451 GLU B O 1
ATOM 7700 N N . LEU B 1 452 ? -4.191 46.031 29.984 1 94.44 452 LEU B N 1
ATOM 7701 C CA . LEU B 1 452 ? -4.207 44.562 30.188 1 94.44 452 LEU B CA 1
ATOM 7702 C C . LEU B 1 452 ? -5.633 44.062 30.328 1 94.44 452 LEU B C 1
ATOM 7704 O O . LEU B 1 452 ? -5.965 43 29.812 1 94.44 452 LEU B O 1
ATOM 7708 N N . GLY B 1 453 ? -6.434 44.75 31.062 1 92.25 453 GLY B N 1
ATOM 7709 C CA . GLY B 1 453 ? -7.836 44.375 31.156 1 92.25 453 GLY B CA 1
ATOM 7710 C C . GLY B 1 453 ? -8.531 44.312 29.812 1 92.25 453 GLY B C 1
ATOM 7711 O O . GLY B 1 453 ? -9.234 43.344 29.516 1 92.25 453 GLY B O 1
ATOM 7712 N N . LYS B 1 454 ? -8.258 45.344 29 1 94.75 454 LYS B N 1
ATOM 7713 C CA . LYS B 1 454 ? -8.852 45.375 27.656 1 94.75 454 LYS B CA 1
ATOM 7714 C C . LYS B 1 454 ? -8.281 44.312 26.766 1 94.75 454 LYS B C 1
ATOM 7716 O O . LYS B 1 454 ? -9.008 43.688 25.969 1 94.75 454 LYS B O 1
ATOM 7721 N N . ILE B 1 455 ? -7.008 44.094 26.859 1 95.56 455 ILE B N 1
ATOM 7722 C CA . ILE B 1 455 ? -6.34 43.031 26.062 1 95.56 455 ILE B CA 1
ATOM 7723 C C . ILE B 1 455 ? -6.938 41.688 26.406 1 95.56 455 ILE B C 1
ATOM 7725 O O . ILE B 1 455 ? -7.25 40.906 25.5 1 95.56 455 ILE B O 1
ATOM 7729 N N . ASN B 1 456 ? -7.086 41.375 27.656 1 93.19 456 ASN B N 1
ATOM 7730 C CA . ASN B 1 456 ? -7.648 40.094 28.094 1 93.19 456 ASN B CA 1
ATOM 7731 C C . ASN B 1 456 ? -9.047 39.875 27.516 1 93.19 456 ASN B C 1
ATOM 7733 O O . ASN B 1 456 ? -9.352 38.781 27.031 1 93.19 456 ASN B O 1
ATOM 7737 N N . ASP B 1 457 ? -9.812 40.875 27.547 1 93.62 457 ASP B N 1
ATOM 7738 C CA . ASP B 1 457 ? -11.188 40.781 27.062 1 93.62 457 ASP B CA 1
ATOM 7739 C C . ASP B 1 457 ? -11.211 40.562 25.547 1 93.62 457 ASP B C 1
ATOM 7741 O O . ASP B 1 457 ? -11.938 39.688 25.062 1 93.62 457 ASP B O 1
ATOM 7745 N N . GLU B 1 458 ? -10.422 41.312 24.828 1 94.19 458 GLU B N 1
ATOM 7746 C CA . GLU B 1 458 ? -10.398 41.188 23.359 1 94.19 458 GLU B CA 1
ATOM 7747 C C . GLU B 1 458 ? -9.844 39.844 22.922 1 94.19 458 GLU B C 1
ATOM 7749 O O . GLU B 1 458 ? -10.391 39.219 22.016 1 94.19 458 GLU B O 1
ATOM 7754 N N . ILE B 1 459 ? -8.82 39.438 23.562 1 94.38 459 ILE B N 1
ATOM 7755 C CA . ILE B 1 459 ? -8.195 38.156 23.203 1 94.38 459 ILE B CA 1
ATOM 7756 C C . ILE B 1 459 ? -9.133 37 23.531 1 94.38 459 ILE B C 1
ATOM 7758 O O . ILE B 1 459 ? -9.258 36.062 22.734 1 94.38 459 ILE B O 1
ATOM 7762 N N . TRP B 1 460 ? -9.742 37.062 24.672 1 93.12 460 TRP B N 1
ATOM 7763 C CA . TRP B 1 460 ? -10.672 36 25.031 1 93.12 460 TRP B CA 1
ATOM 7764 C C . TRP B 1 460 ? -11.82 35.906 24.031 1 93.12 460 TRP B C 1
ATOM 7766 O O . TRP B 1 460 ? -12.195 34.812 23.609 1 93.12 460 TRP B O 1
ATOM 7776 N N . ASP B 1 461 ? -12.312 37.094 23.656 1 93.75 461 ASP B N 1
ATOM 7777 C CA . ASP B 1 461 ? -13.383 37.094 22.672 1 93.75 461 ASP B CA 1
ATOM 7778 C C . ASP B 1 461 ? -12.914 36.531 21.344 1 93.75 461 ASP B C 1
ATOM 7780 O O . ASP B 1 461 ? -13.641 35.781 20.703 1 93.75 461 ASP B O 1
ATOM 7784 N N . GLN B 1 462 ? -11.758 36.875 20.922 1 93.12 462 GLN B N 1
ATOM 7785 C CA . GLN B 1 462 ? -11.188 36.375 19.688 1 93.12 462 GLN B CA 1
ATOM 7786 C C . GLN B 1 462 ? -10.984 34.844 19.75 1 93.12 462 GLN B C 1
ATOM 7788 O O . GLN B 1 462 ? -11.258 34.156 18.781 1 93.12 462 GLN B O 1
ATOM 7793 N N . LEU B 1 463 ? -10.531 34.375 20.859 1 93.44 463 LEU B N 1
ATOM 7794 C CA . LEU B 1 463 ? -10.242 32.938 21 1 93.44 463 LEU B CA 1
ATOM 7795 C C . LEU B 1 463 ? -11.523 32.125 21.016 1 93.44 463 LEU B C 1
ATOM 7797 O O . LEU B 1 463 ? -11.562 31.031 20.438 1 93.44 463 LEU B O 1
ATOM 7801 N N . VAL B 1 464 ? -12.539 32.625 21.672 1 93.5 464 VAL B N 1
ATOM 7802 C CA . VAL B 1 464 ? -13.812 31.922 21.703 1 93.5 464 VAL B CA 1
ATOM 7803 C C . VAL B 1 464 ? -14.406 31.828 20.297 1 93.5 464 VAL B C 1
ATOM 7805 O O . VAL B 1 464 ? -14.852 30.766 19.875 1 93.5 464 VAL B O 1
ATOM 7808 N N . LYS B 1 465 ? -14.352 33 19.547 1 92.88 465 LYS B N 1
ATOM 7809 C CA . LYS B 1 465 ? -14.836 33 18.172 1 92.88 465 LYS B CA 1
ATOM 7810 C C . LYS B 1 465 ? -14 32.062 17.297 1 92.88 465 LYS B C 1
ATOM 7812 O O . LYS B 1 465 ? -14.539 31.359 16.453 1 92.88 465 LYS B O 1
ATOM 7817 N N . PHE B 1 466 ? -12.82 32.125 17.562 1 92.94 466 PHE B N 1
ATOM 7818 C CA . PHE B 1 466 ? -11.898 31.281 16.812 1 92.94 466 PHE B CA 1
ATOM 7819 C C . PHE B 1 466 ? -12.188 29.797 17.062 1 92.94 466 PHE B C 1
ATOM 7821 O O . PHE B 1 466 ? -12.203 29 16.125 1 92.94 466 PHE B O 1
ATOM 7828 N N . HIS B 1 467 ? -12.312 29.453 18.281 1 93.12 467 HIS B N 1
ATOM 7829 C CA . HIS B 1 467 ? -12.562 28.062 18.625 1 93.12 467 HIS B CA 1
ATOM 7830 C C . HIS B 1 467 ? -13.844 27.547 17.969 1 93.12 467 HIS B C 1
ATOM 7832 O O . HIS B 1 467 ? -13.883 26.422 17.469 1 93.12 467 HIS B O 1
ATOM 7838 N N . LYS B 1 468 ? -14.859 28.375 17.953 1 93.44 468 LYS B N 1
ATOM 7839 C CA . LYS B 1 468 ? -16.109 28 17.312 1 93.44 468 LYS B CA 1
ATOM 7840 C C . LYS B 1 468 ? -15.93 27.797 15.82 1 93.44 468 LYS B C 1
ATOM 7842 O O . LYS B 1 468 ? -16.391 26.812 15.258 1 93.44 468 LYS B O 1
ATOM 7847 N N . TRP B 1 469 ? -15.281 28.719 15.219 1 92 469 TRP B N 1
ATOM 7848 C CA . TRP B 1 469 ? -14.992 28.609 13.789 1 92 469 TRP B CA 1
ATOM 7849 C C . TRP B 1 469 ? -14.156 27.359 13.508 1 92 469 TRP B C 1
ATOM 7851 O O . TRP B 1 469 ? -14.43 26.625 12.555 1 92 469 TRP B O 1
ATOM 7861 N N . PHE B 1 470 ? -13.125 27.188 14.289 1 93.5 470 PHE B N 1
ATOM 7862 C CA . PHE B 1 470 ? -12.211 26.078 14.125 1 93.5 470 PHE B CA 1
ATOM 7863 C C . PHE B 1 470 ? -12.945 24.734 14.211 1 93.5 470 PHE B C 1
ATOM 7865 O O . PHE B 1 470 ? -12.758 23.859 13.375 1 93.5 470 PHE B O 1
ATOM 7872 N N . LYS B 1 471 ? -13.766 24.609 15.203 1 93 471 LYS B N 1
ATOM 7873 C CA . LYS B 1 471 ? -14.547 23.391 15.414 1 93 471 LYS B CA 1
ATOM 7874 C C . LYS B 1 471 ? -15.469 23.109 14.227 1 93 471 LYS B C 1
ATOM 7876 O O . LYS B 1 471 ? -15.539 21.984 13.742 1 93 471 LYS B O 1
ATOM 7881 N N . THR B 1 472 ? -16.109 24.141 13.758 1 93.19 472 THR B N 1
ATOM 7882 C CA . THR B 1 472 ? -17.016 23.984 12.633 1 93.19 472 THR B CA 1
ATOM 7883 C C . THR B 1 472 ? -16.266 23.641 11.352 1 93.19 472 THR B C 1
ATOM 7885 O O . THR B 1 472 ? -16.688 22.797 10.57 1 93.19 472 THR B O 1
ATOM 7888 N N . SER B 1 473 ? -15.172 24.297 11.125 1 92.38 473 SER B N 1
ATOM 7889 C CA . SER B 1 473 ? -14.352 24.062 9.945 1 92.38 473 SER B CA 1
ATOM 7890 C C . SER B 1 473 ? -13.82 22.625 9.93 1 92.38 473 SER B C 1
ATOM 7892 O O . SER B 1 473 ? -13.797 21.984 8.875 1 92.38 473 SER B O 1
ATOM 7894 N N . LEU B 1 474 ? -13.422 22.156 11.039 1 92.44 474 LEU B N 1
ATOM 7895 C CA . LEU B 1 474 ? -12.891 20.812 11.148 1 92.44 474 LEU B CA 1
ATOM 7896 C C . LEU B 1 474 ? -13.984 19.781 10.906 1 92.44 474 LEU B C 1
ATOM 7898 O O . LEU B 1 474 ? -13.766 18.781 10.219 1 92.44 474 LEU B O 1
ATOM 7902 N N . ALA B 1 475 ? -15.109 19.984 11.477 1 90.56 475 ALA B N 1
ATOM 7903 C CA . ALA B 1 475 ? -16.234 19.078 11.273 1 90.56 475 ALA B CA 1
ATOM 7904 C C . ALA B 1 475 ? -16.609 19 9.797 1 90.56 475 ALA B C 1
ATOM 7906 O O . ALA B 1 475 ? -16.844 17.922 9.258 1 90.56 475 ALA B O 1
ATOM 7907 N N . GLN B 1 476 ? -16.625 20.172 9.18 1 91.12 476 GLN B N 1
ATOM 7908 C CA . GLN B 1 476 ? -16.938 20.219 7.754 1 91.12 476 GLN B CA 1
ATOM 7909 C C . GLN B 1 476 ? -15.891 19.484 6.93 1 91.12 476 GLN B C 1
ATOM 7911 O O . GLN B 1 476 ? -16.219 18.812 5.949 1 91.12 476 GLN B O 1
ATOM 7916 N N . LEU B 1 477 ? -14.711 19.656 7.297 1 92.19 477 LEU B N 1
ATOM 7917 C CA . LEU B 1 477 ? -13.602 19 6.602 1 92.19 477 LEU B CA 1
ATOM 7918 C C . LEU B 1 477 ? -13.734 17.484 6.68 1 92.19 477 LEU B C 1
ATOM 7920 O O . LEU B 1 477 ? -13.539 16.797 5.68 1 92.19 477 LEU B O 1
ATOM 7924 N N . VAL B 1 478 ? -14.07 16.953 7.84 1 90.81 478 VAL B N 1
ATOM 7925 C CA . VAL B 1 478 ? -14.188 15.508 8.039 1 90.81 478 VAL B CA 1
ATOM 7926 C C . VAL B 1 478 ? -15.367 14.969 7.227 1 90.81 478 VAL B C 1
ATOM 7928 O O . VAL B 1 478 ? -15.273 13.891 6.641 1 90.81 478 VAL B O 1
ATOM 7931 N N . VAL B 1 479 ? -16.406 15.773 7.148 1 87.94 479 VAL B N 1
ATOM 7932 C CA . VAL B 1 479 ? -17.578 15.359 6.375 1 87.94 479 VAL B CA 1
ATOM 7933 C C . VAL B 1 479 ? -17.219 15.297 4.895 1 87.94 479 VAL B C 1
ATOM 7935 O O . VAL B 1 479 ? -17.578 14.344 4.199 1 87.94 479 VAL B O 1
ATOM 7938 N N . GLU B 1 480 ? -16.531 16.312 4.41 1 88.19 480 GLU B N 1
ATOM 7939 C CA . GLU B 1 480 ? -16.109 16.328 3.012 1 88.19 480 GLU B CA 1
ATOM 7940 C C . GLU B 1 480 ? -15.18 15.164 2.703 1 88.19 480 GLU B C 1
ATOM 7942 O O . GLU B 1 480 ? -15.258 14.562 1.629 1 88.19 480 GLU B O 1
ATOM 7947 N N . TYR B 1 481 ? -14.336 14.914 3.586 1 89.94 481 TYR B N 1
ATOM 7948 C CA . TYR B 1 481 ? -13.43 13.781 3.441 1 89.94 481 TYR B CA 1
ATOM 7949 C C . TYR B 1 481 ? -14.203 12.477 3.316 1 89.94 481 TYR B C 1
ATOM 7951 O O . TYR B 1 481 ? -13.906 11.648 2.449 1 89.94 481 TYR B O 1
ATOM 7959 N N . ASN B 1 482 ? -15.148 12.328 4.195 1 86.25 482 ASN B N 1
ATOM 7960 C CA . ASN B 1 482 ? -16 11.141 4.16 1 86.25 482 ASN B CA 1
ATOM 7961 C C . ASN B 1 482 ? -16.734 11.016 2.828 1 86.25 482 ASN B C 1
ATOM 7963 O O . ASN B 1 482 ? -16.828 9.914 2.277 1 86.25 482 ASN B O 1
ATOM 7967 N N . LYS B 1 483 ? -17.141 12.125 2.322 1 85.5 483 LYS B N 1
ATOM 7968 C CA . LYS B 1 483 ? -17.844 12.125 1.043 1 85.5 483 LYS B CA 1
ATOM 7969 C C . LYS B 1 483 ? -16.922 11.711 -0.094 1 85.5 483 LYS B C 1
ATOM 7971 O O . LYS B 1 483 ? -17.312 10.953 -0.985 1 85.5 483 LYS B O 1
ATOM 7976 N N . TYR B 1 484 ? -15.742 12.188 -0.032 1 85.25 484 TYR B N 1
ATOM 7977 C CA . TYR B 1 484 ? -14.758 11.828 -1.049 1 85.25 484 TYR B CA 1
ATOM 7978 C C . TYR B 1 484 ? -14.477 10.328 -1.028 1 85.25 484 TYR B C 1
ATOM 7980 O O . TYR B 1 484 ? -14.43 9.688 -2.078 1 85.25 484 TYR B O 1
ATOM 7988 N N . LEU B 1 485 ? -14.328 9.773 0.13 1 85.88 485 LEU B N 1
ATOM 7989 C CA . LEU B 1 485 ? -14.023 8.352 0.268 1 85.88 485 LEU B CA 1
ATOM 7990 C C . LEU B 1 485 ? -15.203 7.5 -0.204 1 85.88 485 LEU B C 1
ATOM 7992 O O . LEU B 1 485 ? -15.008 6.527 -0.938 1 85.88 485 LEU B O 1
ATOM 7996 N N . ALA B 1 486 ? -16.391 7.914 0.139 1 85.75 486 ALA B N 1
ATOM 7997 C CA . ALA B 1 486 ? -17.578 7.176 -0.268 1 85.75 486 ALA B CA 1
ATOM 7998 C C . ALA B 1 486 ? -17.766 7.215 -1.782 1 85.75 486 ALA B C 1
ATOM 8000 O O . ALA B 1 486 ? -18.109 6.203 -2.398 1 85.75 486 ALA B O 1
ATOM 8001 N N . GLU B 1 487 ? -17.531 8.391 -2.328 1 86 487 GLU B N 1
ATOM 8002 C CA . GLU B 1 487 ? -17.672 8.531 -3.775 1 86 487 GLU B CA 1
ATOM 8003 C C . GLU B 1 487 ? -16.656 7.656 -4.508 1 86 487 GLU B C 1
ATOM 8005 O O . GLU B 1 487 ? -16.984 7.031 -5.516 1 86 487 GLU B O 1
ATOM 8010 N N . TYR B 1 488 ? -15.508 7.59 -4.059 1 86.25 488 TYR B N 1
ATOM 8011 C CA . TYR B 1 488 ? -14.469 6.75 -4.645 1 86.25 488 TYR B CA 1
ATOM 8012 C C . TYR B 1 488 ? -14.859 5.281 -4.598 1 86.25 488 TYR B C 1
ATOM 8014 O O . TYR B 1 488 ? -14.727 4.562 -5.59 1 86.25 488 TYR B O 1
ATOM 8022 N N . ILE B 1 489 ? -15.305 4.859 -3.457 1 86.69 489 ILE B N 1
ATOM 8023 C CA . ILE B 1 489 ? -15.68 3.459 -3.287 1 86.69 489 ILE B CA 1
ATOM 8024 C C . ILE B 1 489 ? -16.875 3.135 -4.176 1 86.69 489 ILE B C 1
ATOM 8026 O O . ILE B 1 489 ? -16.953 2.049 -4.758 1 86.69 489 ILE B O 1
ATOM 8030 N N . ARG B 1 490 ? -17.734 4.109 -4.281 1 88.44 490 ARG B N 1
ATOM 8031 C CA . ARG B 1 490 ? -18.922 3.906 -5.117 1 88.44 490 ARG B CA 1
ATOM 8032 C C . ARG B 1 490 ? -18.531 3.738 -6.582 1 88.44 490 ARG B C 1
ATOM 8034 O O . ARG B 1 490 ? -19.031 2.832 -7.258 1 88.44 490 ARG B O 1
ATOM 8041 N N . ILE B 1 491 ? -17.688 4.586 -7.047 1 86.94 491 ILE B N 1
ATOM 8042 C CA . ILE B 1 491 ? -17.266 4.527 -8.438 1 86.94 491 ILE B CA 1
ATOM 8043 C C . ILE B 1 491 ? -16.531 3.213 -8.695 1 86.94 491 ILE B C 1
ATOM 8045 O O . ILE B 1 491 ? -16.703 2.588 -9.742 1 86.94 491 ILE B O 1
ATOM 8049 N N . ASN B 1 492 ? -15.742 2.787 -7.754 1 84.88 492 ASN B N 1
ATOM 8050 C CA . ASN B 1 492 ? -15.039 1.514 -7.879 1 84.88 492 ASN B CA 1
ATOM 8051 C C . ASN B 1 492 ? -16.016 0.337 -7.91 1 84.88 492 ASN B C 1
ATOM 8053 O O . ASN B 1 492 ? -15.836 -0.598 -8.695 1 84.88 492 ASN B O 1
ATOM 8057 N N . LEU B 1 493 ? -17 0.422 -7.078 1 86.31 493 LEU B N 1
ATOM 8058 C CA . LEU B 1 493 ? -18 -0.649 -7.027 1 86.31 493 LEU B CA 1
ATOM 8059 C C . LEU B 1 493 ? -18.75 -0.759 -8.352 1 86.31 493 LEU B C 1
ATOM 8061 O O . LEU B 1 493 ? -18.984 -1.863 -8.844 1 86.31 493 LEU B O 1
ATOM 8065 N N . GLU B 1 494 ? -19.078 0.341 -8.875 1 86.75 494 GLU B N 1
ATOM 8066 C CA . GLU B 1 494 ? -19.781 0.354 -10.156 1 86.75 494 GLU B CA 1
ATOM 8067 C C . GLU B 1 494 ? -18.922 -0.266 -11.258 1 86.75 494 GLU B C 1
ATOM 8069 O O . GLU B 1 494 ? -19.438 -0.973 -12.125 1 86.75 494 GLU B O 1
ATOM 8074 N N . ALA B 1 495 ? -17.656 -0.005 -11.211 1 84.44 495 ALA B N 1
ATOM 8075 C CA . ALA B 1 495 ? -16.75 -0.575 -12.203 1 84.44 495 ALA B CA 1
ATOM 8076 C C . ALA B 1 495 ? -16.688 -2.096 -12.086 1 84.44 495 ALA B C 1
ATOM 8078 O O . ALA B 1 495 ? -16.734 -2.805 -13.094 1 84.44 495 ALA B O 1
ATOM 8079 N N . TRP B 1 496 ? -16.656 -2.627 -10.914 1 84.19 496 TRP B N 1
ATOM 8080 C CA . TRP B 1 496 ? -16.578 -4.066 -10.688 1 84.19 496 TRP B CA 1
ATOM 8081 C C . TRP B 1 496 ? -17.906 -4.746 -10.984 1 84.19 496 TRP B C 1
ATOM 8083 O O . TRP B 1 496 ? -17.938 -5.84 -11.555 1 84.19 496 TRP B O 1
ATOM 8093 N N . GLU B 1 497 ? -19 -4.125 -10.625 1 83.06 497 GLU B N 1
ATOM 8094 C CA . GLU B 1 497 ? -20.312 -4.699 -10.859 1 83.06 497 GLU B CA 1
ATOM 8095 C C . GLU B 1 497 ? -20.656 -4.711 -12.344 1 83.06 497 GLU B C 1
ATOM 8097 O O . GLU B 1 497 ? -21.391 -5.578 -12.812 1 83.06 497 GLU B O 1
ATOM 8102 N N . SER B 1 498 ? -20.125 -3.768 -13.031 1 78.5 498 SER B N 1
ATOM 8103 C CA . SER B 1 498 ? -20.375 -3.719 -14.469 1 78.5 498 SER B CA 1
ATOM 8104 C C . SER B 1 498 ? -19.703 -4.887 -15.18 1 78.5 498 SER B C 1
ATOM 8106 O O . SER B 1 498 ? -20.141 -5.289 -16.266 1 78.5 498 SER B O 1
ATOM 8108 N N . CYS B 1 499 ? -18.641 -5.457 -14.656 1 73.75 499 CYS B N 1
ATOM 8109 C CA . CYS B 1 499 ? -17.953 -6.602 -15.242 1 73.75 499 CYS B CA 1
ATOM 8110 C C . CYS B 1 499 ? -18.812 -7.859 -15.141 1 73.75 499 CYS B C 1
ATOM 8112 O O . CYS B 1 499 ? -18.75 -8.727 -16.016 1 73.75 499 CYS B O 1
ATOM 8114 N N . TYR B 1 500 ? -19.641 -8.109 -14.047 1 62.5 500 TYR B N 1
ATOM 8115 C CA . TYR B 1 500 ? -20.5 -9.281 -13.875 1 62.5 500 TYR B CA 1
ATOM 8116 C C . TYR B 1 500 ? -21.625 -9.281 -14.891 1 62.5 500 TYR B C 1
ATOM 8118 O O . TYR B 1 500 ? -22.016 -10.336 -15.406 1 62.5 500 TYR B O 1
ATOM 8126 N N . ASN B 1 501 ? -22.297 -8.25 -15.078 1 54.91 501 ASN B N 1
ATOM 8127 C CA . ASN B 1 501 ? -23.516 -8.211 -15.875 1 54.91 501 ASN B CA 1
ATOM 8128 C C . ASN B 1 501 ? -23.234 -8.344 -17.359 1 54.91 501 ASN B C 1
ATOM 8130 O O . ASN B 1 501 ? -24.141 -8.438 -18.172 1 54.91 501 ASN B O 1
ATOM 8134 N N . ARG B 1 502 ? -21.969 -8.414 -17.734 1 49.5 502 ARG B N 1
ATOM 8135 C CA . ARG B 1 502 ? -21.75 -8.641 -19.156 1 49.5 502 ARG B CA 1
ATOM 8136 C C . ARG B 1 502 ? -21.25 -10.062 -19.422 1 49.5 502 ARG B C 1
ATOM 8138 O O . ARG B 1 502 ? -20.453 -10.594 -18.641 1 49.5 502 ARG B O 1
#

InterPro domains:
  IPR001683 Phox homology [PF00787] (62-164)
  IPR001683 Phox homology [PS50195] (33-169)
  IPR001683 Phox homology [SM00312] (32-165)
  IPR027267 AH/BAR domain superfamily [G3DSA:1.20.1270.60] (222-502)
  IPR036871 PX domain superfamily [G3DSA:3.30.1520.10] (29-173)
  IPR036871 PX domain superfamily [SSF64268] (32-165)
  IPR044106 Snx41 /Atg20, PX domain [cd06867] (36-165)
  IPR051079 Sorting Nexin Autophagy-related [PTHR46979] (15-498)

Organism: NCBI:txid460523

Sequence (1004 aa):
MDNSKVVDSTTSIITRKDFLVPSRVTEIFESSTSLELHITEASKSNETHNHLQSYIVYTIKVGPLMVKRRYSEFEMLRTCLIKTFPTLLIPPIPEKQTLASNLTSTTAKSLESHFPVANGPSSSNHNPLNLIEYRKRMLSVFLNRCLAIDQVKKCRYFLSFLDPETNFSDFLALKENQILCKTSIYKLAPFDALSNLDNQIYLTLPVPSASTFGSFPELAGEEQFENFVKFENKFSKYEAVLDNISRTNKRLVKHFTEMSPDLTELGSSFKALSLIQDSNSIENVGRVFDRTLIYANQLSEATNTGLLDKLIELKNFTKIAKKIIQYNRNKAVQLKMVEKSLQDSRAKYKEHQKQEEEISRIDALASRATGSEQSANSSAEAPLTDAELQSALYVNARKPFYGKIPGIKKINNVILKYTDPNPDQTRKNRIYDLRLKIYQLERQQEILEEELGKINDEIWDQLVKFHKWFKTSLAQLVVEYNKYLAEYIRINLEAWESCYNRMDNSKVVDSTTSIITRKDFLVPSRVTEIFESSTSLELHITEASKSNETHNHLQSYIVYTIKVGPLMVKRRYSEFEMLRTCLIKTFPTLLIPPIPEKQTLASNLTSTTAKSLESHFPVANGPSSSNHNPLNLIEYRKRMLSVFLNRCLAIDQVKKCRYFLSFLDPETNFSDFLALKENQILCKTSIYKLAPFDALSNLDNQIYLTLPVPSASTFGSFPELAGEEQFENFVKFENKFSKYEAVLDNISRTNKRLVKHFTEMSPDLTELGSSFKALSLIQDSNSIENVGRVFDRTLIYANQLSEATNTGLLDKLIELKNFTKIAKKIIQYNRNKAVQLKMVEKSLQDSRAKYKEHQKQEEEISRIDALASRATGSEQSANSSAEAPLTDAELQSALYVNARKPFYGKIPGIKKINNVILKYTDPNPDQTRKNRIYDLRLKIYQLERQQEILEEELGKINDEIWDQLVKFHKWFKTSLAQLVVEYNKYLAEYIRINLEAWESCYNR

Nearest PDB structures (foldseek):
  8afz-assembly1_A  TM=5.910E-01  e=6.088E-10  Homo sapiens
  6q0x-assembly1_A  TM=4.604E-01  e=2.925E-06  Saccharomyces cerevisiae W303
  8a1g-assembly2_B  TM=6.240E-01  e=1.172E-02  Homo sapiens
  4wpc-assembly1_A  TM=3.760E-01  e=7.186E-02  Saccharomyces cerevisiae S288C
  7sqc-assembly1_1K  TM=2.492E-01  e=3.512E-01  Chlamydomonas reinhardtii

pLDDT: mean 78.07, std 21.59, range [22.3, 96.5]

Foldseek 3Di:
DPPPVPPPPPPPPPPPPVPPQPPVLLVLLVVDPDWAKAFDDWDWDPPVDPPDDIFIWTWIDTPPDTAIDGPVLLVVLQLLVCLQAVLFQQADADDDPDPCVLVCVVVCPPVPPDDPDDPPCPSPPPPPVVVVVLRRVRSSVNLRVLSVDPVSVPDSLNSLRRDRVHDSVVVCVPPLNVLSNPADSQLADNNGRSVCSLPLLSSPFDFDDPVLLVVCCVVCVDPLNVVLVVLLVVLVVVLVVLVVVLVVLVVVLVVLVVCLVVLLVCLVVLCVVCVVVVHVLSNLVSVLSVVLSVLSVVLSVCCVVQFNSVSVSLSSSSVSLVSSSVVLSRLVSSLVVLVVVLVVLVVVLVVLVVVVVVVVVVVVVVCVVVVNPDPPPPPPDDDDDSVNLSVVSVVVVPPPPPPPPPPCPVVCVVVCVVPVVCVVVVSVVVSVVSSSSSVSSVVSSVSSVVSSVVSSVSSVVNSVVVVVVSVVSVVVSVVVSVVSVVVSVVVSVVSVVVSVVD/DPCPPPPPPPPPPPPPPVPPQPPVLLVLLVPDPDWAKAFDDWDFDPPPDDPDDTFIWTWIDTPPDIAIDGPVLLVLLQLLVCLQAVLFQQADADDDPDPCVLVCVVCCPPVPPDDPPDPPCPSPPPPPVVVVVLRRVRSSVNLRVLCVDPVSVPDSLNSLRRDRVHDSVVVCVPPLNVLSNPADSQLADNNGRSVCSLPLLSSPFDFDDPVLLVVCCVVCVDPLLVVLVVLLVVLVVVLVVLVVVLVVLVVVLVVLVVCLVVLLVCLVVLCVVCVVVVHVLSNLVSVLSVVLSVLSVVLSVCCVVQFNSLSVSLSSSSVSLNSSSVVLSRLVSSLVVLVVVLVVLVVVLVVLVVVVVVVVVVVVVVCVVVVNPDDPCPPPPDDDDSVNLSVVSVVVVPPPPPPPPPPCPVVCVVVCVVPVVCVPVVSVVVSVVSSSSSVSSVVSSVSSVVSSVVSSVSNVVNSVVVVVVSVVSVVVSVVVSVVSVVVSVVVSVVSVVVSVVD

Radius of gyration: 52.71 Å; Cα contacts (8 Å, |Δi|>4): 862; chains: 2; bounding box: 71×209×120 Å

Secondary structure (DSSP, 8-state):
----------------------HHHHHHHHH-TT---EEEEEEEE---SSS---EEEEEEEETTEEEEEEHHHHHHHHHHHHHH-TTS-PPP------TTHHHHTT---TT--B-------------HHHHHHHHHHHHHHHHHHHHHSHHHHT-HHHHHHT-TTS-HHHHHHSHHHHHHHHS-GGGS-SS-TGGGTT-HHHHTSPPP-GGGGGG-GGGGGSHHHHHHHHHHHHHHHHHHHHHHHHHHHHHHHHHHHHHHHHHHHHHHHHHHHHHHHT-HHHHHHHHHHHHHHHHHHHHHHHHIIIIIHHHHHHHHHHHHHHHHHHHHHHHHHHHHHHHHHHHHHHHHHHHHHHHHHHHHHHHHHHHHHHT-----------PPPHHHHHHHHHHHHSS------TT-HHHHHHHHHH--S-HHHHHHHHHHHHHHHHHHHHHHHHHHHHHHHHHHHHHHHHHHHHHHHHHHHHHHHHHHHHHHHHHHHHHHHHHHHHHH--/----------------------HHHHHHHHH-TT---EEEEEEEE---SSS---EEEEEEEETTEEEEEEHHHHHHHHHHHHHH-TTS-PPP------TTHHHHTT---TT--B-------------HHHHHHHHHHHHHHHHHHHHHSHHHHT-HHHHHHT-TTS-HHHHHHSHHHHHHHHS-GGGS-SS-TGGGTT-HHHHTPPPP-GGGGGG-GGGGGSHHHHHHHHHHHHHHHHHHHHHHHHHHHHHHHHHHHHHHHHHHHHHHHHHHHHHHHT-HHHHHHHHHHHHHHHHHHHHHHHHIIIIIHHHHHHHHHHHHHHHHHHHHHHHHHHHHHHHHHHHHHHHHHHHHHHHHHHHHHHHHHHHHHHT----------PPPPHHHHHHHHHHHHSS------TT-HHHHHHHHHH--S-HHHHHHHHHHHHHHHHHHHHHHHHHHHHHHHHHHHHHHHHHHHHHHHHHHHHHHHHHHHHHHHHHHHHHHHHHHHHHH--